Protein AF-0000000076651167 (afdb_homodimer)

Radius of gyration: 36.15 Å; Cα contacts (8 Å, |Δi|>4): 2272; chains: 2; bounding box: 79×115×86 Å

pLDDT: mean 90.82, std 10.43, range [35.09, 98.88]

Foldseek 3Di:
DWWAFLVVRATDDDDLVPAAEEEEQEDDDDWAAAQVCRVVVNRVVTPNSVVSNLRSVVCVVVVHGIYDYPRRRFDPVDLVRVQVCLLCVLVSQLSHPAYEYEQQPQDDPPDPVDDLCPCVLVGLLQQALLSVSNQQSHQWYWYAYNVGDTRDICLVCLVVNCVSQLDDSVSSNPVVCLQVFFPLQLLLSNQRHDYPAQLVLLSSCCSSLVFGDRDDRPPGLVSNLVSLQRSLVPFLQLCQQVFADDVVVQVVVVPCPPLQWWFSHDSGSNRSNQCSQKDAADDPDGGDDWHQDPLGIKDWFAWFADPVLWTWAFRRMWDADPVRDTWGWTFTWDQALSFITTGPRHDIDTDPDPCRRPDGIDITHTHHTADSVRSVLRLVQQQAKEAEAEAADPQKDWPDKDKPPPSQADPRRRIGRQSQDQQDKIKMWTWMDGPVGPDIWFIKIKIKGWHQDPVPRHIDMDIAIDGPVPCVVQVQLVVLVVVCVVVVRDSVSRSSNVCSQPVVDDDGHFWDWTDDPDNVKIKIKGWDDQDRDVSHYGYTYIYIDIGD/DWWQFLPVRATDDDDLVPAAEEEEQEDDDDWAAAQVCRVVVNRVVTPNSVVSNLRSVVCVVVVHGIYDYPRRRFDVVDLVRVQVCLLCVLVSQLSHPEYEYEQQPQDCPPDDVDDLCPCVLVGLLQQALLSLSNQQRHQWYWYAYNVGDTRDICLVCLPVNCVSQLDDSVSSNPVVCLQVDFPLQLLLSNQRHDDPAQLVLLSSCCSSLVFGDRDDGPPGLVSNLVSLQRSLVPFLQLCQQVFADDVVVQVVVPPCPPLQWWFSHDSGSNRSNQCSQKDAADDPDGGDRWHQDPLGIKDWFAWFADPVLWTWAFSRMWDADPVRDTWGWTFTWDQALSFITTGPRHDIDTDPDPCRRPDGIDITHTHHTADSVRSVLRLVQQQAKEAEAEAADPQKDWPDKDKPPPSQADPRRRIGRQSQDQLDKIKMWTWMDGPVGPDIWFIKIKIKGWHADPPPRHIDMDIAIDGPVPCVVQVQLVVLVVVCVVVVRDSVSRSSNVCSQPVVDDDGHFWDWTPDPDNVKIKIKGWDPQDRDVSHYGYTYIYIDIGD

Sequence (1096 aa):
MWLINTTTIALEDKNISSTPYAILSHTWGEDEVTFEDMMKGQEKGKKGYVKIIHTCRLAKERGITYAWVDTCCVDKRSSAELAEAINSMFNWYKLSEVCFAHLEDLDLHRGPQDDQLSGLSSCRWFTRGWTLQELIASRNLEFYDSAWNYRGTKADLQGKISGITGIDMAVLENNAILETIPVAKRMSWAANRETTRVEDLAYCLLGIFGVNMPMLYGEGTKAFGRLQEEIIKETTDLSIFAWKVSLYEGKYLGIFRPLGFRGILALAPSEFAHCRNLRRASTMRYGHEYSMTNKGLRLETFLGESKDKEYVLNLACMIPDDSGSASKIGVYLTKTADGFVRSRPYELFETQDSLLWAGPRHKIFIRKHVTSFGSTDLARRLDMNIASQFNICPGFKLASFAAKPADLWDTLRQEFVTDRSEKFTGFLNFQLTHTSKTFISPRIYVVFGLEADSSSGDLKPWMGIYSSTDKERYGNIMDCVDGYYSSYGEEYYLHQLRDCVLTSGNILPQKISLPSSDTAHRLRISLGALQRSPGNSHTITVNVSNMGMWLINTTTIALEDKNISSTPYAILSHTWGEDEVTFEDMMKGQEKGKKGYVKIIHTCRLAKERGITYAWVDTCCVDKRSSAELAEAINSMFNWYKLSEVCFAHLEDLDLHRGPQDDQLSGLSSCRWFTRGWTLQELIASRNLEFYDSAWNYRGTKADLQGKISGITGIDMAVLENNAILETIPVAKRMSWAANRETTRVEDLAYCLLGIFGVNMPMLYGEGTKAFGRLQEEIIKETTDLSIFAWKVSLYEGKYLGIFRPLGFRGILALAPSEFAHCRNLRRASTMRYGHEYSMTNKGLRLETFLGESKDKEYVLNLACMIPDDSGSASKIGVYLTKTADGFVRSRPYELFETQDSLLWAGPRHKIFIRKHVTSFGSTDLARRLDMNIASQFNICPGFKLASFAAKPADLWDTLRQEFVTDRSEKFTGFLNFQLTHTSKTFISPRIYVVFGLEADSSSGDLKPWMGIYSSTDKERYGNIMDCVDGYYSSYGEEYYLHQLRDCVLTSGNILPQKISLPSSDTAHRLRISLGALQRSPGNSHTITVNVSNMG

Nearest PDB structures (foldseek):
  2bo9-assembly1_D  TM=2.010E-01  e=1.920E-01  Homo sapiens
  8i6v-assembly1_D  TM=2.382E-01  e=7.828E-01  Saccharomyces cerevisiae S288C
  6p77-assembly2_B  TM=2.390E-01  e=6.613E-01  Catenulispora acidiphila DSM 44928
  3f7s-assembly1_A-2  TM=3.134E-01  e=2.549E+00  Pseudomonas putida KT2440
  6vw4-assembly2_B  TM=2.533E-01  e=1.453E+00  Catenulispora acidiphila DSM 44928

Structure (mmCIF, N/CA/C/O backbone):
data_AF-0000000076651167-model_v1
#
loop_
_entity.id
_entity.type
_entity.pdbx_description
1 polymer 'Related to beta transducin-like protein'
#
loop_
_atom_site.group_PDB
_atom_site.id
_atom_site.type_symbol
_atom_site.label_atom_id
_atom_site.label_alt_id
_atom_site.label_comp_id
_atom_site.label_asym_id
_atom_site.label_entity_id
_atom_site.label_seq_id
_atom_site.pdbx_PDB_ins_code
_atom_site.Cartn_x
_atom_site.Cartn_y
_atom_site.Cartn_z
_atom_site.occupancy
_atom_site.B_iso_or_equiv
_atom_site.auth_seq_id
_atom_site.auth_comp_id
_atom_site.auth_asym_id
_atom_site.auth_atom_id
_atom_site.pdbx_PDB_model_num
ATOM 1 N N . MET A 1 1 ? 7.496 17.609 31.375 1 89.69 1 MET A N 1
ATOM 2 C CA . MET A 1 1 ? 6.699 18.656 30.734 1 89.69 1 MET A CA 1
ATOM 3 C C . MET A 1 1 ? 7.059 20.031 31.297 1 89.69 1 MET A C 1
ATOM 5 O O . MET A 1 1 ? 7.148 20.203 32.531 1 89.69 1 MET A O 1
ATOM 9 N N . TRP A 1 2 ? 7.355 20.953 30.422 1 94.5 2 TRP A N 1
ATOM 10 C CA . TRP A 1 2 ? 7.68 22.312 30.859 1 94.5 2 TRP A CA 1
ATOM 11 C C . TRP A 1 2 ? 6.418 23.078 31.25 1 94.5 2 TRP A C 1
ATOM 13 O O . TRP A 1 2 ? 5.465 23.156 30.469 1 94.5 2 TRP A O 1
ATOM 23 N N . LEU A 1 3 ? 6.445 23.531 32.5 1 97.75 3 LEU A N 1
ATOM 24 C CA . LEU A 1 3 ? 5.352 24.359 32.969 1 97.75 3 LEU A CA 1
ATOM 25 C C . LEU A 1 3 ? 5.859 25.719 33.406 1 97.75 3 LEU A C 1
ATOM 27 O O . LEU A 1 3 ? 7.035 25.875 33.75 1 97.75 3 LEU A O 1
ATOM 31 N N . ILE A 1 4 ? 5.012 26.688 33.375 1 98.38 4 ILE A N 1
ATOM 32 C CA . ILE A 1 4 ? 5.324 28.031 33.844 1 98.38 4 ILE A CA 1
ATOM 33 C C . ILE A 1 4 ? 5.023 28.141 35.344 1 98.38 4 ILE A C 1
ATOM 35 O O . ILE A 1 4 ? 3.906 27.859 35.781 1 98.38 4 ILE A O 1
ATOM 39 N N . ASN A 1 5 ? 5.992 28.5 36.094 1 98 5 ASN A N 1
ATOM 40 C CA . ASN A 1 5 ? 5.715 28.891 37.469 1 98 5 ASN A CA 1
ATOM 41 C C . ASN A 1 5 ? 4.918 30.188 37.531 1 98 5 ASN A C 1
ATOM 43 O O . ASN A 1 5 ? 5.402 31.25 37.125 1 98 5 ASN A O 1
ATOM 47 N N . THR A 1 6 ? 3.789 30.203 38.094 1 98.06 6 THR A N 1
ATOM 48 C CA . THR A 1 6 ? 2.861 31.328 37.969 1 98.06 6 THR A CA 1
ATOM 49 C C . THR A 1 6 ? 3.35 32.531 38.781 1 98.06 6 THR A C 1
ATOM 51 O O . THR A 1 6 ? 2.859 33.656 38.625 1 98.06 6 THR A O 1
ATOM 54 N N . THR A 1 7 ? 4.281 32.375 39.625 1 96.81 7 THR A N 1
ATOM 55 C CA . THR A 1 7 ? 4.828 33.469 40.406 1 96.81 7 THR A CA 1
ATOM 56 C C . THR A 1 7 ? 6.078 34.031 39.75 1 96.81 7 THR A C 1
ATOM 58 O O . THR A 1 7 ? 6.18 35.25 39.562 1 96.81 7 THR A O 1
ATOM 61 N N . THR A 1 8 ? 6.965 33.188 39.375 1 96.31 8 THR A N 1
ATOM 62 C CA . THR A 1 8 ? 8.234 33.656 38.812 1 96.31 8 THR A CA 1
ATOM 63 C C . THR A 1 8 ? 8.148 33.812 37.312 1 96.31 8 THR A C 1
ATOM 65 O O . THR A 1 8 ? 9.008 34.469 36.688 1 96.31 8 THR A O 1
ATOM 68 N N . ILE A 1 9 ? 7.23 33.188 36.688 1 96.94 9 ILE A N 1
ATOM 69 C CA . ILE A 1 9 ? 7 33.156 35.25 1 96.94 9 ILE A CA 1
ATOM 70 C C . ILE A 1 9 ? 8.117 32.375 34.562 1 96.94 9 ILE A C 1
ATOM 72 O O . ILE A 1 9 ? 8.195 32.344 33.344 1 96.94 9 ILE A O 1
ATOM 76 N N . ALA A 1 10 ? 8.875 31.656 35.281 1 96.5 10 ALA A N 1
ATOM 77 C CA . ALA A 1 10 ? 9.961 30.844 34.75 1 96.5 10 ALA A CA 1
ATOM 78 C C . ALA A 1 10 ? 9.469 29.453 34.344 1 96.5 10 ALA A C 1
ATOM 80 O O . ALA A 1 10 ? 8.516 28.938 34.938 1 96.5 10 ALA A O 1
ATOM 81 N N . LEU A 1 11 ? 10.125 28.859 33.375 1 97.44 11 LEU A N 1
ATOM 82 C CA . LEU A 1 11 ? 9.82 27.484 32.969 1 97.44 11 LEU A CA 1
ATOM 83 C C . LEU A 1 11 ? 10.484 26.484 33.906 1 97.44 11 LEU A C 1
ATOM 85 O O . LEU A 1 11 ? 11.648 26.656 34.281 1 97.44 11 LEU A O 1
ATOM 89 N N . GLU A 1 12 ? 9.727 25.484 34.344 1 96 12 GLU A N 1
ATOM 90 C CA . GLU A 1 12 ? 10.219 24.391 35.188 1 96 12 GLU A CA 1
ATOM 91 C C . GLU A 1 12 ? 9.773 23.031 34.656 1 96 12 GLU A C 1
ATOM 93 O O . GLU A 1 12 ? 8.648 22.891 34.156 1 96 12 GLU A O 1
ATOM 98 N N . ASP A 1 13 ? 10.68 22.109 34.656 1 93.44 13 ASP A N 1
ATOM 99 C CA . ASP A 1 13 ? 10.336 20.75 34.25 1 93.44 13 ASP A CA 1
ATOM 100 C C . ASP A 1 13 ? 9.641 19.984 35.375 1 93.44 13 ASP A C 1
ATOM 102 O O . ASP A 1 13 ? 10.203 19.828 36.469 1 93.44 13 ASP A O 1
ATOM 106 N N . LYS A 1 14 ? 8.398 19.672 35.125 1 93.19 14 LYS A N 1
ATOM 107 C CA . LYS A 1 14 ? 7.59 19.016 36.156 1 93.19 14 LYS A CA 1
ATOM 108 C C . LYS A 1 14 ? 6.98 17.719 35.625 1 93.19 14 LYS A C 1
ATOM 110 O O . LYS A 1 14 ? 6.883 17.516 34.406 1 93.19 14 LYS A O 1
ATOM 115 N N . ASN A 1 15 ? 6.543 16.875 36.562 1 88.25 15 ASN A N 1
ATOM 116 C CA . ASN A 1 15 ? 5.766 15.68 36.25 1 88.25 15 ASN A CA 1
ATOM 117 C C . ASN A 1 15 ? 4.27 15.977 36.219 1 88.25 15 ASN A C 1
ATOM 119 O O . ASN A 1 15 ? 3.68 16.359 37.219 1 88.25 15 ASN A O 1
ATOM 123 N N . ILE A 1 16 ? 3.674 15.75 35.094 1 85.12 16 ILE A N 1
ATOM 124 C CA . ILE A 1 16 ? 2.297 16.156 34.844 1 85.12 16 ILE A CA 1
ATOM 125 C C . ILE A 1 16 ? 1.346 15.352 35.719 1 85.12 16 ILE A C 1
ATOM 127 O O . ILE A 1 16 ? 0.268 15.836 36.094 1 85.12 16 ILE A O 1
ATOM 131 N N . SER A 1 17 ? 1.73 14.18 36.125 1 84.38 17 SER A N 1
ATOM 132 C CA . SER A 1 17 ? 0.849 13.312 36.906 1 84.38 17 SER A CA 1
ATOM 133 C C . SER A 1 17 ? 0.719 13.797 38.344 1 84.38 17 SER A C 1
ATOM 135 O O . SER A 1 17 ? -0.289 13.539 39 1 84.38 17 SER A O 1
ATOM 137 N N . SER A 1 18 ? 1.644 14.625 38.812 1 89.75 18 SER A N 1
ATOM 138 C CA . SER A 1 18 ? 1.64 14.984 40.219 1 89.75 18 SER A CA 1
ATOM 139 C C . SER A 1 18 ? 1.582 16.5 40.406 1 89.75 18 SER A C 1
ATOM 141 O O . SER A 1 18 ? 1.629 16.984 41.531 1 89.75 18 SER A O 1
ATOM 143 N N . THR A 1 19 ? 1.516 17.219 39.312 1 94.62 19 THR A N 1
ATOM 144 C CA . THR A 1 19 ? 1.562 18.672 39.438 1 94.62 19 THR A CA 1
ATOM 145 C C . THR A 1 19 ? 0.302 19.297 38.844 1 94.62 19 THR A C 1
ATOM 147 O O . THR A 1 19 ? 0.122 19.312 37.625 1 94.62 19 THR A O 1
ATOM 150 N N . PRO A 1 20 ? -0.512 19.766 39.75 1 96.44 20 PRO A N 1
ATOM 151 C CA . PRO A 1 20 ? -1.666 20.5 39.219 1 96.44 20 PRO A CA 1
ATOM 152 C C . PRO A 1 20 ? -1.266 21.719 38.406 1 96.44 20 PRO A C 1
ATOM 154 O O . PRO A 1 20 ? -0.311 22.422 38.75 1 96.44 20 PRO A O 1
ATOM 157 N N . TYR A 1 21 ? -1.896 21.953 37.344 1 98.31 21 TYR A N 1
ATOM 158 C CA . TYR A 1 21 ? -1.575 23.094 36.5 1 98.31 21 TYR A CA 1
ATOM 159 C C . TYR A 1 21 ? -2.816 23.594 35.75 1 98.31 21 TYR A C 1
ATOM 161 O O . TYR A 1 21 ? -3.795 22.859 35.625 1 98.31 21 TYR A O 1
ATOM 169 N N . ALA A 1 22 ? -2.818 24.922 35.438 1 98.56 22 ALA A N 1
ATOM 170 C CA . ALA A 1 22 ? -3.781 25.516 34.5 1 98.56 22 ALA A CA 1
ATOM 171 C C . ALA A 1 22 ? -3.25 25.5 33.094 1 98.56 22 ALA A C 1
ATOM 173 O O . ALA A 1 22 ? -2.043 25.375 32.844 1 98.56 22 ALA A O 1
ATOM 174 N N . ILE A 1 23 ? -4.129 25.516 32.125 1 98.69 23 ILE A N 1
ATOM 175 C CA . ILE A 1 23 ? -3.689 25.438 30.75 1 98.69 23 ILE A CA 1
ATOM 176 C C . ILE A 1 23 ? -4.426 26.469 29.906 1 98.69 23 ILE A C 1
ATOM 178 O O . ILE A 1 23 ? -5.594 26.766 30.172 1 98.69 23 ILE A O 1
ATOM 182 N N . LEU A 1 24 ? -3.736 27.062 28.938 1 98.81 24 LEU A N 1
ATOM 183 C CA . LEU A 1 24 ? -4.316 28.094 28.078 1 98.81 24 LEU A CA 1
ATOM 184 C C . LEU A 1 24 ? -4.711 27.531 26.719 1 98.81 24 LEU A C 1
ATOM 186 O O . LEU A 1 24 ? -3.965 26.75 26.125 1 98.81 24 LEU A O 1
ATOM 190 N N . SER A 1 25 ? -5.879 27.812 26.281 1 98.75 25 SER A N 1
ATOM 191 C CA . SER A 1 25 ? -6.324 27.594 24.906 1 98.75 25 SER A CA 1
ATOM 192 C C . SER A 1 25 ? -6.574 28.922 24.203 1 98.75 25 SER A C 1
ATOM 194 O O . SER A 1 25 ? -7.277 29.797 24.719 1 98.75 25 SER A O 1
ATOM 196 N N . HIS A 1 26 ? -5.965 29.125 23.094 1 98.19 26 HIS A N 1
ATOM 197 C CA . HIS A 1 26 ? -6.012 30.438 22.438 1 98.19 26 HIS A CA 1
ATOM 198 C C . HIS A 1 26 ? -5.676 30.312 20.953 1 98.19 26 HIS A C 1
ATOM 200 O O . HIS A 1 26 ? -5.348 29.234 20.469 1 98.19 26 HIS A O 1
ATOM 206 N N . THR A 1 27 ? -5.887 31.328 20.203 1 97.19 27 THR A N 1
ATOM 207 C CA . THR A 1 27 ? -5.426 31.406 18.812 1 97.19 27 THR A CA 1
ATOM 208 C C . THR A 1 27 ? -4.102 32.156 18.734 1 97.19 27 THR A C 1
ATOM 210 O O . THR A 1 27 ? -3.885 33.125 19.469 1 97.19 27 THR A O 1
ATOM 213 N N . TRP A 1 28 ? -3.254 31.719 17.875 1 93.19 28 TRP A N 1
ATOM 214 C CA . TRP A 1 28 ? -1.931 32.312 17.766 1 93.19 28 TRP A CA 1
ATOM 215 C C . TRP A 1 28 ? -2.006 33.688 17.078 1 93.19 28 TRP A C 1
ATOM 217 O O . TRP A 1 28 ? -2.744 33.844 16.109 1 93.19 28 TRP A O 1
ATOM 227 N N . GLY A 1 29 ? -1.351 34.594 17.594 1 89.06 29 GLY A N 1
ATOM 228 C CA . GLY A 1 29 ? -1.167 35.875 16.969 1 89.06 29 GLY A CA 1
ATOM 229 C C . GLY A 1 29 ? 0.181 36.031 16.281 1 89.06 29 GLY A C 1
ATOM 230 O O . GLY A 1 29 ? 0.896 35.031 16.094 1 89.06 29 GLY A O 1
ATOM 231 N N . GLU A 1 30 ? 0.607 37.156 15.844 1 86.31 30 GLU A N 1
ATOM 232 C CA . GLU A 1 30 ? 1.803 37.438 15.047 1 86.31 30 GLU A CA 1
ATOM 233 C C . GLU A 1 30 ? 3.064 37.344 15.898 1 86.31 30 GLU A C 1
ATOM 235 O O . GLU A 1 30 ? 4.121 36.938 15.406 1 86.31 30 GLU A O 1
ATOM 240 N N . ASP A 1 31 ? 3.01 37.594 17.188 1 91.56 31 ASP A N 1
ATOM 241 C CA . ASP A 1 31 ? 4.203 37.688 18.016 1 91.56 31 ASP A CA 1
ATOM 242 C C . ASP A 1 31 ? 4.016 36.969 19.344 1 91.56 31 ASP A C 1
ATOM 244 O O . ASP A 1 31 ? 4.129 37.562 20.406 1 91.56 31 ASP A O 1
ATOM 248 N N . GLU A 1 32 ? 3.973 35.625 19.172 1 95.06 32 GLU A N 1
ATOM 249 C CA . GLU A 1 32 ? 3.791 34.781 20.359 1 95.06 32 GLU A CA 1
ATOM 250 C C . GLU A 1 32 ? 5.125 34.5 21.047 1 95.06 32 GLU A C 1
ATOM 252 O O . GLU A 1 32 ? 6.172 34.5 20.391 1 95.06 32 GLU A O 1
ATOM 257 N N . VAL A 1 33 ? 5.16 34.312 22.344 1 96.94 33 VAL A N 1
ATOM 258 C CA . VAL A 1 33 ? 6.348 33.938 23.109 1 96.94 33 VAL A CA 1
ATOM 259 C C . VAL A 1 33 ? 6.699 32.469 22.844 1 96.94 33 VAL A C 1
ATOM 261 O O . VAL A 1 33 ? 5.836 31.609 22.906 1 96.94 33 VAL A O 1
ATOM 264 N N . THR A 1 34 ? 7.941 32.219 22.484 1 95.38 34 THR A N 1
ATOM 265 C CA . THR A 1 34 ? 8.391 30.859 22.219 1 95.38 34 THR A CA 1
ATOM 266 C C . THR A 1 34 ? 9.156 30.312 23.422 1 95.38 34 THR A C 1
ATOM 268 O O . THR A 1 34 ? 9.453 31.047 24.359 1 95.38 34 THR A O 1
ATOM 271 N N . PHE A 1 35 ? 9.406 28.984 23.359 1 95.81 35 PHE A N 1
ATOM 272 C CA . PHE A 1 35 ? 10.227 28.328 24.375 1 95.81 35 PHE A CA 1
ATOM 273 C C . PHE A 1 35 ? 11.594 28.984 24.469 1 95.81 35 PHE A C 1
ATOM 275 O O . PHE A 1 35 ? 12.086 29.234 25.578 1 95.81 35 PHE A O 1
ATOM 282 N N . GLU A 1 36 ? 12.203 29.328 23.375 1 92.94 36 GLU A N 1
ATOM 283 C CA . GLU A 1 36 ? 13.516 29.969 23.328 1 92.94 36 GLU A CA 1
ATOM 284 C C . GLU A 1 36 ? 13.484 31.344 23.984 1 92.94 36 GLU A C 1
ATOM 286 O O . GLU A 1 36 ? 14.43 31.734 24.672 1 92.94 36 GLU A O 1
ATOM 291 N N . ASP A 1 37 ? 12.422 32.062 23.766 1 95.69 37 ASP A N 1
ATOM 292 C CA . ASP A 1 37 ? 12.266 33.375 24.391 1 95.69 37 ASP A CA 1
ATOM 293 C C . ASP A 1 37 ? 12.273 33.281 25.906 1 9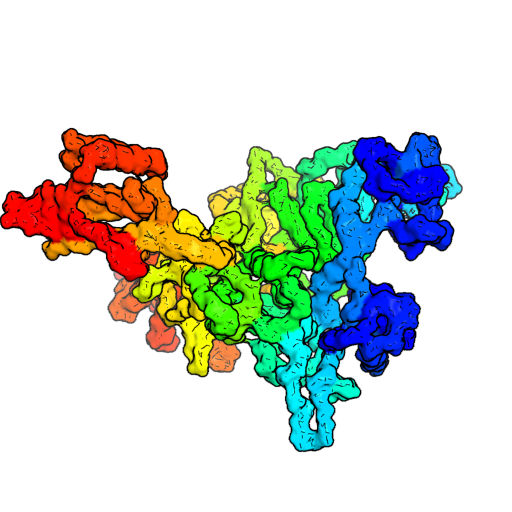5.69 37 ASP A C 1
ATOM 295 O O . ASP A 1 37 ? 12.891 34.094 26.594 1 95.69 37 ASP A O 1
ATOM 299 N N . MET A 1 38 ? 11.562 32.312 26.375 1 96.56 38 MET A N 1
ATOM 300 C CA . MET A 1 38 ? 11.484 32.094 27.812 1 96.56 38 MET A CA 1
ATOM 301 C C . MET A 1 38 ? 12.859 31.734 28.391 1 96.56 38 MET A C 1
ATOM 303 O O . MET A 1 38 ? 13.242 32.25 29.438 1 96.56 38 MET A O 1
ATOM 307 N N . MET A 1 39 ? 13.562 30.859 27.656 1 93.94 39 MET A N 1
ATOM 308 C CA . MET A 1 39 ? 14.859 30.391 28.125 1 93.94 39 MET A CA 1
ATOM 309 C C . MET A 1 39 ? 15.891 31.516 28.109 1 93.94 39 MET A C 1
ATOM 311 O O . MET A 1 39 ? 16.781 31.562 28.953 1 93.94 39 MET A O 1
ATOM 315 N N . LYS A 1 40 ? 15.703 32.438 27.172 1 93.88 40 LYS A N 1
ATOM 316 C CA . LYS A 1 40 ? 16.656 33.562 27.031 1 93.88 40 LYS A CA 1
ATOM 317 C C . LYS A 1 40 ? 16.219 34.781 27.828 1 93.88 40 LYS A C 1
ATOM 319 O O . LYS A 1 40 ? 16.922 35.781 27.875 1 93.88 40 LYS A O 1
ATOM 324 N N . GLY A 1 41 ? 15.102 34.719 28.391 1 93.56 41 GLY A N 1
ATOM 325 C CA . GLY A 1 41 ? 14.578 35.844 29.141 1 93.56 41 GLY A CA 1
ATOM 326 C C . GLY A 1 41 ? 14.102 37 28.281 1 93.56 41 GLY A C 1
ATOM 327 O O . GLY A 1 41 ? 14.266 38.156 28.625 1 93.56 41 GLY A O 1
ATOM 328 N N . GLN A 1 42 ? 13.625 36.719 27.156 1 94.88 42 GLN A N 1
ATOM 329 C CA . GLN A 1 42 ? 13.219 37.75 26.203 1 94.88 42 GLN A CA 1
ATOM 330 C C . GLN A 1 42 ? 11.703 37.75 26.016 1 94.88 42 GLN A C 1
ATOM 332 O O . GLN A 1 42 ? 11.188 38.406 25.094 1 94.88 42 GLN A O 1
ATOM 337 N N . GLU A 1 43 ? 11 37.094 26.844 1 95.31 43 GLU A N 1
ATOM 338 C CA . GLU A 1 43 ? 9.562 36.875 26.672 1 95.31 43 GLU A CA 1
ATOM 339 C C . GLU A 1 43 ? 8.789 38.188 26.859 1 95.31 43 GLU A C 1
ATOM 341 O O . GLU A 1 43 ? 7.762 38.406 26.219 1 95.31 43 GLU A O 1
ATOM 346 N N . LYS A 1 44 ? 9.258 39.156 27.594 1 94.81 44 LYS A N 1
ATOM 347 C CA . LYS A 1 44 ? 8.523 40.344 27.953 1 94.81 44 LYS A CA 1
ATOM 348 C C . LYS A 1 44 ? 8.383 41.281 26.75 1 94.81 44 LYS A C 1
ATOM 350 O O . LYS A 1 44 ? 7.477 42.125 26.719 1 94.81 44 LYS A O 1
ATOM 355 N N . GLY A 1 45 ? 9.211 41.125 25.844 1 93.69 45 GLY A N 1
ATOM 356 C CA . GLY A 1 45 ? 9.18 41.969 24.672 1 93.69 45 GLY A CA 1
ATOM 357 C C . GLY A 1 45 ? 8.227 41.5 23.594 1 93.69 45 GLY A C 1
ATOM 358 O O . GLY A 1 45 ? 8 42.188 22.609 1 93.69 45 GLY A O 1
ATOM 359 N N . LYS A 1 46 ? 7.621 40.406 23.812 1 95.38 46 LYS A N 1
ATOM 360 C CA . LYS A 1 46 ? 6.738 39.812 22.812 1 95.38 46 LYS A CA 1
ATOM 361 C C . LYS A 1 46 ? 5.281 40.188 23.078 1 95.38 46 LYS A C 1
ATOM 363 O O . LYS A 1 46 ? 4.859 40.219 24.25 1 95.38 46 LYS A O 1
ATOM 368 N N . LYS A 1 47 ? 4.473 40.375 22.062 1 93.88 47 LYS A N 1
ATOM 369 C CA . LYS A 1 47 ? 3.061 40.719 22.188 1 93.88 47 LYS A CA 1
ATOM 370 C C . LYS A 1 47 ? 2.289 39.625 22.906 1 93.88 47 LYS A C 1
ATOM 372 O O . LYS A 1 47 ? 1.383 39.875 23.688 1 93.88 47 LYS A O 1
ATOM 377 N N . GLY A 1 48 ? 2.67 38.406 22.672 1 96 48 GLY A N 1
ATOM 378 C CA . GLY A 1 48 ? 1.979 37.25 23.25 1 96 48 GLY A CA 1
ATOM 379 C C . GLY A 1 48 ? 2.229 37.094 24.734 1 96 48 GLY A C 1
ATOM 380 O O . GLY A 1 48 ? 1.565 36.312 25.406 1 96 48 GLY A O 1
ATOM 381 N N . TYR A 1 49 ? 3.131 37.906 25.266 1 97.25 49 TYR A N 1
ATOM 382 C CA . TYR A 1 49 ? 3.457 37.844 26.688 1 97.25 49 TYR A CA 1
ATOM 383 C C . TYR A 1 49 ? 2.234 38.125 27.547 1 97.25 49 TYR A C 1
ATOM 385 O O . TYR A 1 49 ? 2.072 37.562 28.625 1 97.25 49 TYR A O 1
ATOM 393 N N . VAL A 1 50 ? 1.381 38.969 27.094 1 96.69 50 VAL A N 1
ATOM 394 C CA . VAL A 1 50 ? 0.172 39.344 27.812 1 96.69 50 VAL A CA 1
ATOM 395 C C . VAL A 1 50 ? -0.675 38.125 28.109 1 96.69 50 VAL A C 1
ATOM 397 O O . VAL A 1 50 ? -1.264 38.031 29.188 1 96.69 50 VAL A O 1
ATOM 400 N N . LYS A 1 51 ? -0.79 37.188 27.234 1 97.81 51 LYS A N 1
ATOM 401 C CA . LYS A 1 51 ? -1.571 35.969 27.438 1 97.81 51 LYS A CA 1
ATOM 402 C C . LYS A 1 51 ? -0.991 35.125 28.562 1 97.81 51 LYS A C 1
ATOM 404 O O . LYS A 1 51 ? -1.735 34.531 29.344 1 97.81 51 LYS A O 1
ATOM 409 N N . ILE A 1 52 ? 0.319 35.094 28.625 1 98.12 52 ILE A N 1
ATOM 410 C CA . ILE A 1 52 ? 1.013 34.312 29.641 1 98.12 52 ILE A CA 1
ATOM 411 C C . ILE A 1 52 ? 0.746 34.906 31.016 1 98.12 52 ILE A C 1
ATOM 413 O O . ILE A 1 52 ? 0.403 34.219 31.969 1 98.12 52 ILE A O 1
ATOM 417 N N . ILE A 1 53 ? 0.833 36.219 31.094 1 98.06 53 ILE A N 1
ATOM 418 C CA . ILE A 1 53 ? 0.674 36.906 32.375 1 98.06 53 ILE A CA 1
ATOM 419 C C . ILE A 1 53 ? -0.755 36.75 32.875 1 98.06 53 ILE A C 1
ATOM 421 O O . ILE A 1 53 ? -0.971 36.469 34.062 1 98.06 53 ILE A O 1
ATOM 425 N N . HIS A 1 54 ? -1.657 36.906 32.031 1 98.31 54 HIS A N 1
ATOM 426 C CA . HIS A 1 54 ? -3.047 36.781 32.438 1 98.31 54 HIS A CA 1
ATOM 427 C C . HIS A 1 54 ? -3.352 35.312 32.812 1 98.31 54 HIS A C 1
ATOM 429 O O . HIS A 1 54 ? -4.105 35.062 33.75 1 98.31 54 HIS A O 1
ATOM 435 N N . THR A 1 55 ? -2.814 34.375 32.062 1 98.62 55 THR A N 1
ATOM 436 C CA . THR A 1 55 ? -2.994 32.969 32.406 1 98.62 55 THR A CA 1
ATOM 437 C C . THR A 1 55 ? -2.445 32.656 33.812 1 98.62 55 THR A C 1
ATOM 439 O O . THR A 1 55 ? -3.109 32 34.625 1 98.62 55 THR A O 1
ATOM 442 N N . CYS A 1 56 ? -1.268 33.156 34.062 1 98.56 56 CYS A N 1
ATOM 443 C CA . CYS A 1 56 ? -0.636 32.938 35.375 1 98.56 56 CYS A CA 1
ATOM 444 C C . CYS A 1 56 ? -1.425 33.625 36.469 1 98.56 56 CYS A C 1
ATOM 446 O O . CYS A 1 56 ? -1.6 33.062 37.562 1 98.56 56 CYS A O 1
ATOM 448 N N . ARG A 1 57 ? -1.849 34.844 36.219 1 98.31 57 ARG A N 1
ATOM 449 C CA . ARG A 1 57 ? -2.648 35.562 37.188 1 98.31 57 ARG A CA 1
ATOM 450 C C . ARG A 1 57 ? -3.908 34.781 37.562 1 98.31 57 ARG A C 1
ATOM 452 O O . ARG A 1 57 ? -4.207 34.594 38.75 1 98.31 57 ARG A O 1
ATOM 459 N N . LEU A 1 58 ? -4.629 34.344 36.594 1 98.5 58 LEU A N 1
ATOM 460 C CA . LEU A 1 58 ? -5.867 33.625 36.812 1 98.5 58 LEU A CA 1
ATOM 461 C C . LEU A 1 58 ? -5.594 32.312 37.562 1 98.5 58 LEU A C 1
ATOM 463 O O . LEU A 1 58 ? -6.371 31.938 38.438 1 98.5 58 LEU A O 1
ATOM 467 N N . ALA A 1 59 ? -4.559 31.609 37.188 1 98.56 59 ALA A N 1
ATOM 468 C CA . ALA A 1 59 ? -4.176 30.391 37.906 1 98.56 59 ALA A CA 1
ATOM 469 C C . ALA A 1 59 ? -3.854 30.656 39.375 1 98.56 59 ALA A C 1
ATOM 471 O O . ALA A 1 59 ? -4.348 29.969 40.25 1 98.56 59 ALA A O 1
ATOM 472 N N . LYS A 1 60 ? -3.074 31.688 39.562 1 97.75 60 LYS A N 1
ATOM 473 C CA . LYS A 1 60 ? -2.674 32.062 40.906 1 97.75 60 LYS A CA 1
ATOM 474 C C . LYS A 1 60 ? -3.889 32.406 41.781 1 97.75 60 LYS A C 1
ATOM 476 O O . LYS A 1 60 ? -3.939 32.031 42.969 1 97.75 60 LYS A O 1
ATOM 481 N N . GLU A 1 61 ? -4.738 33.062 41.219 1 97.62 61 GLU A N 1
ATOM 482 C CA . GLU A 1 61 ? -5.969 33.438 41.938 1 97.62 61 GLU A CA 1
ATOM 483 C C . GLU A 1 61 ? -6.719 32.188 42.406 1 97.62 61 GLU A C 1
ATOM 485 O O . GLU A 1 61 ? -7.488 32.25 43.375 1 97.62 61 GLU A O 1
ATOM 490 N N . ARG A 1 62 ? -6.469 31.109 41.812 1 96.38 62 ARG A N 1
ATOM 491 C CA . ARG A 1 62 ? -7.156 29.859 42.156 1 96.38 62 ARG A CA 1
ATOM 492 C C . ARG A 1 62 ? -6.246 28.922 42.938 1 96.38 62 ARG A C 1
ATOM 494 O O . ARG A 1 62 ? -6.586 27.766 43.156 1 96.38 62 ARG A O 1
ATOM 501 N N . GLY A 1 63 ? -5.102 29.375 43.219 1 97.12 63 GLY A N 1
ATOM 502 C CA . GLY A 1 63 ? -4.164 28.594 44.031 1 97.12 63 GLY A CA 1
ATOM 503 C C . GLY A 1 63 ? -3.393 27.578 43.219 1 97.12 63 GLY A C 1
ATOM 504 O O . GLY A 1 63 ? -2.865 26.609 43.781 1 97.12 63 GLY A O 1
ATOM 505 N N . ILE A 1 64 ? -3.338 27.703 41.938 1 98.12 64 ILE A N 1
ATOM 506 C CA . ILE A 1 64 ? -2.611 26.781 41.062 1 98.12 64 ILE A CA 1
ATOM 507 C C . ILE A 1 64 ? -1.221 27.344 40.75 1 98.12 64 ILE A C 1
ATOM 509 O O . ILE A 1 64 ? -1.089 28.422 40.156 1 98.12 64 ILE A O 1
ATOM 513 N N . THR A 1 65 ? -0.212 26.609 41.031 1 97.88 65 THR A N 1
ATOM 514 C CA . THR A 1 65 ? 1.161 27.109 41.031 1 97.88 65 THR A CA 1
ATOM 515 C C . THR A 1 65 ? 1.762 27.062 39.656 1 97.88 65 THR A C 1
ATOM 517 O O . THR A 1 65 ? 2.744 27.75 39.375 1 97.88 65 THR A O 1
ATOM 520 N N . TYR A 1 66 ? 1.176 26.234 38.781 1 98.44 66 TYR A N 1
ATOM 521 C CA . TYR A 1 66 ? 1.8 26.062 37.469 1 98.44 66 TYR A CA 1
ATOM 522 C C . TYR A 1 66 ? 0.787 26.266 36.344 1 98.44 66 TYR A C 1
ATOM 524 O O . TYR A 1 66 ? -0.417 26.094 36.531 1 98.44 66 TYR A O 1
ATOM 532 N N . ALA A 1 67 ? 1.285 26.688 35.188 1 98.56 67 ALA A N 1
ATOM 533 C CA . ALA A 1 67 ? 0.468 26.875 34 1 98.56 67 ALA A CA 1
ATOM 534 C C . ALA A 1 67 ? 1.179 26.359 32.75 1 98.56 67 ALA A C 1
ATOM 536 O O . ALA A 1 67 ? 2.4 26.188 32.75 1 98.56 67 ALA A O 1
ATOM 537 N N . TRP A 1 68 ? 0.427 25.984 31.781 1 98.31 68 TRP A N 1
ATOM 538 C CA . TRP A 1 68 ? 0.968 25.516 30.516 1 98.31 68 TRP A CA 1
ATOM 539 C C . TRP A 1 68 ? 0.418 26.312 29.344 1 98.31 68 TRP A C 1
ATOM 541 O O . TRP A 1 68 ? -0.784 26.578 29.281 1 98.31 68 TRP A O 1
ATOM 551 N N . VAL A 1 69 ? 1.266 26.766 28.531 1 98.12 69 VAL A N 1
ATOM 552 C CA . VAL A 1 69 ? 0.942 27.469 27.297 1 98.12 69 VAL A CA 1
ATOM 553 C C . VAL A 1 69 ? 1.696 26.828 26.125 1 98.12 69 VAL A C 1
ATOM 555 O O . VAL A 1 69 ? 2.918 26.656 26.188 1 98.12 69 VAL A O 1
ATOM 558 N N . ASP A 1 70 ? 1.021 26.484 25.047 1 96.12 70 ASP A N 1
ATOM 559 C CA . ASP A 1 70 ? 1.575 25.688 23.969 1 96.12 70 ASP A CA 1
ATOM 560 C C . ASP A 1 70 ? 2.736 26.406 23.281 1 96.12 70 ASP A C 1
ATOM 562 O O . ASP A 1 70 ? 3.684 25.781 22.812 1 96.12 70 ASP A O 1
ATOM 566 N N . THR A 1 71 ? 2.734 27.688 23.188 1 95.69 71 THR A N 1
ATOM 567 C CA . THR A 1 71 ? 3.703 28.453 22.422 1 95.69 71 THR A CA 1
ATOM 568 C C . THR A 1 71 ? 5.055 28.484 23.125 1 95.69 71 THR A C 1
ATOM 570 O O . THR A 1 71 ? 6.102 28.547 22.469 1 95.69 71 THR A O 1
ATOM 573 N N . CYS A 1 72 ? 5.062 28.453 24.406 1 96.81 72 CYS A N 1
ATOM 574 C CA . CYS A 1 72 ? 6.328 28.688 25.094 1 96.81 72 CYS A CA 1
ATOM 575 C C . CYS A 1 72 ? 6.715 27.5 25.969 1 96.81 72 CYS A C 1
ATOM 577 O O . CYS A 1 72 ? 7.832 27.438 26.469 1 96.81 72 CYS A O 1
ATOM 579 N N . CYS A 1 73 ? 5.82 26.5 26.125 1 97.12 73 CYS A N 1
ATOM 580 C CA . CYS A 1 73 ? 6.121 25.359 27 1 97.12 73 CYS A CA 1
ATOM 581 C C . CYS A 1 73 ? 6.566 24.156 26.203 1 97.12 73 CYS A C 1
ATOM 583 O O . CYS A 1 73 ? 6.75 23.062 26.75 1 97.12 73 CYS A O 1
ATOM 585 N N . VAL A 1 74 ? 6.645 24.266 24.953 1 94.19 74 VAL A N 1
ATOM 586 C CA . VAL A 1 74 ? 7.117 23.203 24.078 1 94.19 74 VAL A CA 1
ATOM 587 C C . VAL A 1 74 ? 8.32 23.688 23.281 1 94.19 74 VAL A C 1
ATOM 589 O O . VAL A 1 74 ? 8.25 24.734 22.609 1 94.19 74 VAL A O 1
ATOM 592 N N . ASP A 1 75 ? 9.391 22.984 23.328 1 92.31 75 ASP A N 1
ATOM 593 C CA . ASP A 1 75 ? 10.516 23.266 22.438 1 92.31 75 ASP A CA 1
ATOM 594 C C . ASP A 1 75 ? 10.266 22.703 21.047 1 92.31 75 ASP A C 1
ATOM 596 O O . ASP A 1 75 ? 10.625 21.562 20.734 1 92.31 75 ASP A O 1
ATOM 600 N N . LYS A 1 76 ? 9.758 23.531 20.219 1 87.06 76 LYS A N 1
ATOM 601 C CA . LYS A 1 76 ? 9.336 23.109 18.875 1 87.06 76 LYS A CA 1
ATOM 602 C C . LYS A 1 76 ? 10.539 22.828 17.984 1 87.06 76 LYS A C 1
ATOM 604 O O . LYS A 1 76 ? 10.391 22.281 16.891 1 87.06 76 LYS A O 1
ATOM 609 N N . ARG A 1 77 ? 11.828 23.125 18.344 1 82.88 77 ARG A N 1
ATOM 610 C CA . ARG A 1 77 ? 13.047 22.828 17.609 1 82.88 77 ARG A CA 1
ATOM 611 C C . ARG A 1 77 ? 13.461 21.375 17.781 1 82.88 77 ARG A C 1
ATOM 613 O O . ARG A 1 77 ? 14.273 20.844 17.016 1 82.88 77 ARG A O 1
ATOM 620 N N . SER A 1 78 ? 12.852 20.875 18.828 1 83.44 78 SER A N 1
ATOM 621 C CA . SER A 1 78 ? 13.078 19.453 19.094 1 83.44 78 SER A CA 1
ATOM 622 C C . SER A 1 78 ? 11.969 18.594 18.5 1 83.44 78 SER A C 1
ATOM 624 O O . SER A 1 78 ? 10.828 18.641 18.969 1 83.44 78 SER A O 1
ATOM 626 N N . SER A 1 79 ? 12.359 17.719 17.562 1 81.69 79 SER A N 1
ATOM 627 C CA . SER A 1 79 ? 11.352 16.859 16.953 1 81.69 79 SER A CA 1
ATOM 628 C C . SER A 1 79 ? 10.742 15.906 17.984 1 81.69 79 SER A C 1
ATOM 630 O O . SER A 1 79 ? 9.547 15.625 17.938 1 81.69 79 SER A O 1
ATOM 632 N N . ALA A 1 80 ? 11.578 15.453 18.844 1 81.5 80 ALA A N 1
ATOM 633 C CA . ALA A 1 80 ? 11.109 14.539 19.891 1 81.5 80 ALA A CA 1
ATOM 634 C C . ALA A 1 80 ? 10.094 15.227 20.797 1 81.5 80 ALA A C 1
ATOM 636 O O . ALA A 1 80 ? 9.047 14.656 21.109 1 81.5 80 ALA A O 1
ATOM 637 N N . GLU A 1 81 ? 10.391 16.453 21.234 1 85.88 81 GLU A N 1
ATOM 638 C CA . GLU A 1 81 ? 9.492 17.188 22.109 1 85.88 81 GLU A CA 1
ATOM 639 C C . GLU A 1 81 ? 8.195 17.562 21.406 1 85.88 81 GLU A C 1
ATOM 641 O O . GLU A 1 81 ? 7.113 17.5 22 1 85.88 81 GLU A O 1
ATOM 646 N N . LEU A 1 82 ? 8.375 17.953 20.219 1 88.69 82 LEU A N 1
ATOM 647 C CA . LEU A 1 82 ? 7.199 18.328 19.438 1 88.69 82 LEU A CA 1
ATOM 648 C C . LEU A 1 82 ? 6.277 17.125 19.25 1 88.69 82 LEU A C 1
ATOM 650 O O . LEU A 1 82 ? 5.062 17.234 19.422 1 88.69 82 LEU A O 1
ATOM 654 N N . ALA A 1 83 ? 6.848 16.016 18.891 1 88.25 83 ALA A N 1
ATOM 655 C CA . ALA A 1 83 ? 6.078 14.789 18.703 1 88.25 83 ALA A CA 1
ATOM 656 C C . ALA A 1 83 ? 5.371 14.383 20 1 88.25 83 ALA A C 1
ATOM 658 O O . ALA A 1 83 ? 4.199 14 19.984 1 88.25 83 ALA A O 1
ATOM 659 N N . GLU A 1 84 ? 6.059 14.445 21.047 1 88.5 84 GLU A N 1
ATOM 660 C CA . GLU A 1 84 ? 5.469 14.133 22.344 1 88.5 84 GLU A CA 1
ATOM 661 C C . GLU A 1 84 ? 4.305 15.062 22.656 1 88.5 84 GLU A C 1
ATOM 663 O O . GLU A 1 84 ? 3.254 14.617 23.125 1 88.5 84 GLU A O 1
ATOM 668 N N . ALA A 1 85 ? 4.551 16.312 22.469 1 91.12 85 ALA A N 1
ATOM 669 C CA . ALA A 1 85 ? 3.516 17.297 22.781 1 91.12 85 ALA A CA 1
ATOM 670 C C . ALA A 1 85 ? 2.254 17.031 21.953 1 91.12 85 ALA A C 1
ATOM 672 O O . ALA A 1 85 ? 1.147 17 22.5 1 91.12 85 ALA A O 1
ATOM 673 N N . ILE A 1 86 ? 2.412 16.797 20.719 1 92.25 86 ILE A N 1
ATOM 674 C CA . ILE A 1 86 ? 1.285 16.609 19.812 1 92.25 86 ILE A CA 1
ATOM 675 C C . ILE A 1 86 ? 0.532 15.328 20.188 1 92.25 86 ILE A C 1
ATOM 677 O O . ILE A 1 86 ? -0.699 15.328 20.266 1 92.25 86 ILE A O 1
ATOM 681 N N . ASN A 1 87 ? 1.254 14.297 20.453 1 92.19 87 ASN A N 1
ATOM 682 C CA . ASN A 1 87 ? 0.628 13.016 20.781 1 92.19 87 ASN A CA 1
ATOM 683 C C . ASN A 1 87 ? 0.008 13.031 22.172 1 92.19 87 ASN A C 1
ATOM 685 O O . ASN A 1 87 ? -0.823 12.18 22.5 1 92.19 87 ASN A O 1
ATOM 689 N N . SER A 1 88 ? 0.37 14.031 23.016 1 92.75 88 SER A N 1
ATOM 690 C CA . SER A 1 88 ? -0.101 14.07 24.391 1 92.75 88 SER A CA 1
ATOM 691 C C . SER A 1 88 ? -1.114 15.188 24.609 1 92.75 88 SER A C 1
ATOM 693 O O . SER A 1 88 ? -1.662 15.344 25.703 1 92.75 88 SER A O 1
ATOM 695 N N . MET A 1 89 ? -1.341 15.914 23.672 1 94.56 89 MET A N 1
ATOM 696 C CA . MET A 1 89 ? -2.08 17.156 23.797 1 94.56 89 MET A CA 1
ATOM 697 C C . MET A 1 89 ? -3.453 16.922 24.422 1 94.56 89 MET A C 1
ATOM 699 O O . MET A 1 89 ? -3.854 17.625 25.344 1 94.56 89 MET A O 1
ATOM 703 N N . PHE A 1 90 ? -4.195 15.945 23.938 1 95.31 90 PHE A N 1
ATOM 704 C CA . PHE A 1 90 ? -5.516 15.633 24.469 1 95.31 90 PHE A CA 1
ATOM 705 C C . PHE A 1 90 ? -5.449 15.344 25.969 1 95.31 90 PHE A C 1
ATOM 707 O O . PHE A 1 90 ? -6.234 15.891 26.75 1 95.31 90 PHE A O 1
ATOM 714 N N . ASN A 1 91 ? -4.508 14.578 26.359 1 94.25 91 ASN A N 1
ATOM 715 C CA . ASN A 1 91 ? -4.348 14.203 27.766 1 94.25 91 ASN A CA 1
ATOM 716 C C . ASN A 1 91 ? -3.938 15.398 28.609 1 94.25 91 ASN A C 1
ATOM 718 O O . ASN A 1 91 ? -4.348 15.516 29.766 1 94.25 91 ASN A O 1
ATOM 722 N N . TRP A 1 92 ? -3.119 16.234 28.094 1 96.12 92 TRP A N 1
ATOM 723 C CA . TRP A 1 92 ? -2.676 17.422 28.844 1 96.12 92 TRP A CA 1
ATOM 724 C C . TRP A 1 92 ? -3.85 18.344 29.156 1 96.12 92 TRP A C 1
ATOM 726 O O . TRP A 1 92 ? -3.961 18.859 30.266 1 96.12 92 TRP A O 1
ATOM 736 N N . TYR A 1 93 ? -4.703 18.484 28.234 1 97.56 93 TYR A N 1
ATOM 737 C CA . TYR A 1 93 ? -5.887 19.297 28.484 1 97.56 93 TYR A CA 1
ATOM 738 C C . TYR A 1 93 ? -6.859 18.578 29.406 1 97.56 93 TYR A C 1
ATOM 740 O O . TYR A 1 93 ? -7.469 19.203 30.281 1 97.56 93 TYR A O 1
ATOM 748 N N . LYS A 1 94 ? -6.965 17.312 29.234 1 95.81 94 LYS A N 1
ATOM 749 C CA . LYS A 1 94 ? -7.863 16.5 30.047 1 95.81 94 LYS A CA 1
ATOM 750 C C . LYS A 1 94 ? -7.445 16.531 31.516 1 95.81 94 LYS A C 1
ATOM 752 O O . LYS A 1 94 ? -8.297 16.578 32.406 1 95.81 94 LYS A O 1
ATOM 757 N N . LEU A 1 95 ? -6.195 16.562 31.797 1 95.12 95 LEU A N 1
ATOM 758 C CA . LEU A 1 95 ? -5.676 16.406 33.156 1 95.12 95 LEU A CA 1
ATOM 759 C C . LEU A 1 95 ? -5.488 17.766 33.812 1 95.12 95 LEU A C 1
ATOM 761 O O . LEU A 1 95 ? -5.242 17.844 35.031 1 95.12 95 LEU A O 1
ATOM 765 N N . SER A 1 96 ? -5.625 18.844 33.094 1 97.38 96 SER A N 1
ATOM 766 C CA . SER A 1 96 ? -5.461 20.172 33.688 1 97.38 96 SER A CA 1
ATOM 767 C C . SER A 1 96 ? -6.551 20.469 34.688 1 97.38 96 SER A C 1
ATOM 769 O O . SER A 1 96 ? -7.668 19.953 34.594 1 97.38 96 SER A O 1
ATOM 771 N N . GLU A 1 97 ? -6.191 21.328 35.656 1 97.56 97 GLU A N 1
ATOM 772 C CA . GLU A 1 97 ? -7.176 21.75 36.656 1 97.56 97 GLU A CA 1
ATOM 773 C C . GLU A 1 97 ? -8.242 22.641 36.031 1 97.56 97 GLU A C 1
ATOM 775 O O . GLU A 1 97 ? -9.422 22.562 36.406 1 97.56 97 GLU A O 1
ATOM 780 N N . VAL A 1 98 ? -7.785 23.5 35.219 1 98.31 98 VAL A N 1
ATOM 781 C CA . VAL A 1 98 ? -8.68 24.438 34.562 1 98.31 98 VAL A CA 1
ATOM 782 C C . VAL A 1 98 ? -8.047 24.891 33.25 1 98.31 98 VAL A C 1
ATOM 784 O O . VAL A 1 98 ? -6.832 25.094 33.156 1 98.31 98 VAL A O 1
ATOM 787 N N . CYS A 1 99 ? -8.852 24.984 32.188 1 98.81 99 CYS A N 1
ATOM 788 C CA . CYS A 1 99 ? -8.445 25.547 30.891 1 98.81 99 CYS A CA 1
ATOM 789 C C . CYS A 1 99 ? -9.031 26.938 30.688 1 98.81 99 CYS A C 1
ATOM 791 O O . CYS A 1 99 ? -10.242 27.125 30.828 1 98.81 99 CYS A O 1
ATOM 793 N N . PHE A 1 100 ? -8.203 27.891 30.469 1 98.88 100 PHE A N 1
ATOM 794 C CA . PHE A 1 100 ? -8.648 29.234 30.125 1 98.88 100 PHE A CA 1
ATOM 795 C C . PHE A 1 100 ? -8.648 29.422 28.609 1 98.88 100 PHE A C 1
ATOM 797 O O . PHE A 1 100 ? -7.594 29.469 27.969 1 98.88 100 PHE A O 1
ATOM 804 N N . ALA A 1 101 ? -9.82 29.531 28.031 1 98.69 101 ALA A N 1
ATOM 805 C CA . ALA A 1 101 ? -9.93 29.844 26.609 1 98.69 101 ALA A CA 1
ATOM 806 C C . ALA A 1 101 ? -10.016 31.344 26.391 1 98.69 101 ALA A C 1
ATOM 808 O O . ALA A 1 101 ? -10.977 32 26.812 1 98.69 101 ALA A O 1
ATOM 809 N N . HIS A 1 102 ? -9.039 31.859 25.75 1 98 102 HIS A N 1
ATOM 810 C CA . HIS A 1 102 ? -9.008 33.281 25.453 1 98 102 HIS A CA 1
ATOM 811 C C . HIS A 1 102 ? -9.516 33.562 24.047 1 98 102 HIS A C 1
ATOM 813 O O . HIS A 1 102 ? -8.891 33.156 23.062 1 98 102 HIS A O 1
ATOM 819 N N . LEU A 1 103 ? -10.594 34.281 23.938 1 97.12 103 LEU A N 1
ATOM 820 C CA . LEU A 1 103 ? -11.18 34.688 22.672 1 97.12 103 LEU A CA 1
ATOM 821 C C . LEU A 1 103 ? -10.758 36.094 22.312 1 97.12 103 LEU A C 1
ATOM 823 O O . LEU A 1 103 ? -11.492 37.062 22.562 1 97.12 103 LEU A O 1
ATOM 827 N N . GLU A 1 104 ? -9.688 36.156 21.609 1 94.12 104 GLU A N 1
ATOM 828 C CA . GLU A 1 104 ? -9.047 37.438 21.312 1 94.12 104 GLU A CA 1
ATOM 829 C C . GLU A 1 104 ? -9.953 38.344 20.484 1 94.12 104 GLU A C 1
ATOM 831 O O . GLU A 1 104 ? -9.836 39.562 20.547 1 94.12 104 GLU A O 1
ATOM 836 N N . ASP A 1 105 ? -10.906 37.844 19.766 1 94.44 105 ASP A N 1
ATOM 837 C CA . ASP A 1 105 ? -11.75 38.594 18.859 1 94.44 105 ASP A CA 1
ATOM 838 C C . ASP A 1 105 ? -13.188 38.656 19.359 1 94.44 105 ASP A C 1
ATOM 840 O O . ASP A 1 105 ? -14.109 38.938 18.594 1 94.44 105 ASP A O 1
ATOM 844 N N . LEU A 1 106 ? -13.383 38.312 20.578 1 92.75 106 LEU A N 1
ATOM 845 C CA . LEU A 1 106 ? -14.695 38.5 21.172 1 92.75 106 LEU A CA 1
ATOM 846 C C . LEU A 1 106 ? -14.797 39.875 21.828 1 92.75 106 LEU A C 1
ATOM 848 O O . LEU A 1 106 ? -14.055 40.188 22.766 1 92.75 106 LEU A O 1
ATOM 852 N N . ASP A 1 107 ? -15.711 40.75 21.281 1 82.62 107 ASP A N 1
ATOM 853 C CA . ASP A 1 107 ? -15.828 42.125 21.703 1 82.62 107 ASP A CA 1
ATOM 854 C C . ASP A 1 107 ? -16.344 42.25 23.141 1 82.62 107 ASP A C 1
ATOM 856 O O . ASP A 1 107 ? -16.984 41.312 23.641 1 82.62 107 ASP A O 1
ATOM 860 N N . LEU A 1 108 ? -16.062 43.438 23.656 1 78.44 108 LEU A N 1
ATOM 861 C CA . LEU A 1 108 ? -16.406 43.719 25.031 1 78.44 108 LEU A CA 1
ATOM 862 C C . LEU A 1 108 ? -17.906 43.906 25.203 1 78.44 108 LEU A C 1
ATOM 864 O O . LEU A 1 108 ? -18.594 44.312 24.266 1 78.44 108 LEU A O 1
ATOM 868 N N . HIS A 1 109 ? -18.422 43.188 26.25 1 67.12 109 HIS A N 1
ATOM 869 C CA . HIS A 1 109 ? -19.828 43.375 26.625 1 67.12 109 HIS A CA 1
ATOM 870 C C . HIS A 1 109 ? -20.078 44.812 27.062 1 67.12 109 HIS A C 1
ATOM 872 O O . HIS A 1 109 ? -19.469 45.281 28.031 1 67.12 109 HIS A O 1
ATOM 878 N N . ARG A 1 110 ? -20.609 45.906 26.172 1 61.09 110 ARG A N 1
ATOM 879 C CA . ARG A 1 110 ? -20.688 47.344 26.406 1 61.09 110 ARG A CA 1
ATOM 880 C C . ARG A 1 110 ? -21.906 47.719 27.25 1 61.09 110 ARG A C 1
ATOM 882 O O . ARG A 1 110 ? -22.062 48.844 27.672 1 61.09 110 ARG A O 1
ATOM 889 N N . GLY A 1 111 ? -22.828 46.656 27.547 1 56.47 111 GLY A N 1
ATOM 890 C CA . GLY A 1 111 ? -23.969 47.125 28.328 1 56.47 111 GLY A CA 1
ATOM 891 C C . GLY A 1 111 ? -25 46.031 28.594 1 56.47 111 GLY A C 1
ATOM 892 O O . GLY A 1 111 ? -24.844 44.906 28.125 1 56.47 111 GLY A O 1
ATOM 893 N N . PRO A 1 112 ? -25.969 46.281 29.594 1 55.72 112 PRO A N 1
ATOM 894 C CA . PRO A 1 112 ? -26.984 45.344 30.047 1 55.72 112 PRO A CA 1
ATOM 895 C C . PRO A 1 112 ? -27.75 44.688 28.906 1 55.72 112 PRO A C 1
ATOM 897 O O . PRO A 1 112 ? -28.281 43.594 29.078 1 55.72 112 PRO A O 1
ATOM 900 N N . GLN A 1 113 ? -28 45.406 27.844 1 51.62 113 GLN A N 1
ATOM 901 C CA . GLN A 1 113 ? -28.828 44.906 26.75 1 51.62 113 GLN A CA 1
ATOM 902 C C . GLN A 1 113 ? -28.031 44 25.797 1 51.62 113 GLN A C 1
ATOM 904 O O . GLN A 1 113 ? -28.594 43.312 24.969 1 51.62 113 GLN A O 1
ATOM 909 N N . ASP A 1 114 ? -26.797 44.031 25.859 1 52.66 114 ASP A N 1
ATOM 910 C CA . ASP A 1 114 ? -25.953 43.312 24.922 1 52.66 114 ASP A CA 1
ATOM 911 C C . ASP A 1 114 ? -25.828 41.844 25.297 1 52.66 114 ASP A C 1
ATOM 913 O O . ASP A 1 114 ? -25.688 41.5 26.469 1 52.66 114 ASP A O 1
ATOM 917 N N . ASP A 1 115 ? -26.344 41.094 24.453 1 59.59 115 ASP A N 1
ATOM 918 C CA . ASP A 1 115 ? -26.141 39.656 24.641 1 59.59 115 ASP A CA 1
ATOM 919 C C . ASP A 1 115 ? -24.688 39.375 24.969 1 59.59 115 ASP A C 1
ATOM 921 O O . ASP A 1 115 ? -23.781 39.75 24.219 1 59.59 115 ASP A O 1
ATOM 925 N N . GLN A 1 116 ? -24.453 39.031 26.203 1 65.31 116 GLN A N 1
ATOM 926 C CA . GLN A 1 116 ? -23.156 38.781 26.828 1 65.31 116 GLN A CA 1
ATOM 927 C C . GLN A 1 116 ? -22.25 37.969 25.906 1 65.31 116 GLN A C 1
ATOM 929 O O . GLN A 1 116 ? -21.031 38.062 25.969 1 65.31 116 GLN A O 1
ATOM 934 N N . LEU A 1 117 ? -22.875 37.344 24.922 1 82.44 117 LEU A N 1
ATOM 935 C CA . LEU A 1 117 ? -22.062 36.438 24.141 1 82.44 117 LEU A CA 1
ATOM 936 C C . LEU A 1 117 ? -22.219 36.719 22.641 1 82.44 117 LEU A C 1
ATOM 938 O O . LEU A 1 117 ? -22 35.812 21.812 1 82.44 117 LEU A O 1
ATOM 942 N N . SER A 1 118 ? -22.672 37.938 22.375 1 82.19 118 SER A N 1
ATOM 943 C CA . SER A 1 118 ? -22.797 38.312 20.969 1 82.19 118 SER A CA 1
ATOM 944 C C . SER A 1 118 ? -21.469 38.188 20.234 1 82.19 118 SER A C 1
ATOM 946 O O . SER A 1 118 ? -20.438 38.625 20.734 1 82.19 118 SER A O 1
ATOM 948 N N . GLY A 1 119 ? -21.438 37.469 19.125 1 88.25 119 GLY A N 1
ATOM 949 C CA . GLY A 1 119 ? -20.25 37.312 18.297 1 88.25 119 GLY A CA 1
ATOM 950 C C . GLY A 1 119 ? -19.453 36.062 18.641 1 88.25 119 GLY A C 1
ATOM 951 O O . GLY A 1 119 ? -18.453 35.781 17.984 1 88.25 119 GLY A O 1
ATOM 952 N N . LEU A 1 120 ? -19.906 35.375 19.609 1 91.5 120 LEU A N 1
ATOM 953 C CA . LEU A 1 120 ? -19.188 34.188 20.078 1 91.5 120 LEU A CA 1
ATOM 954 C C . LEU A 1 120 ? -18.969 33.219 18.922 1 91.5 120 LEU A C 1
ATOM 956 O O . LEU A 1 120 ? -17.859 32.719 18.75 1 91.5 120 LEU A O 1
ATOM 960 N N . SER A 1 121 ? -19.922 33.031 18.062 1 92.5 121 SER A N 1
ATOM 961 C CA . SER A 1 121 ? -19.875 32.062 17 1 92.5 121 SER A CA 1
ATOM 962 C C . SER A 1 121 ? -18.875 32.469 15.922 1 92.5 121 SER A C 1
ATOM 964 O O . SER A 1 121 ? -18.406 31.609 15.148 1 92.5 121 SER A O 1
ATOM 966 N N . SER A 1 122 ? -18.484 33.688 15.867 1 93.44 122 SER A N 1
ATOM 967 C CA . SER A 1 122 ? -17.609 34.188 14.812 1 93.44 122 SER A CA 1
ATOM 968 C C . SER A 1 122 ? -16.156 34.219 15.273 1 93.44 122 SER A C 1
ATOM 970 O O . SER A 1 122 ? -15.258 34.594 14.508 1 93.44 122 SER A O 1
ATOM 972 N N . CYS A 1 123 ? -15.945 33.844 16.516 1 95.94 123 CYS A N 1
ATOM 973 C CA . CYS A 1 123 ? -14.586 33.844 17.031 1 95.94 123 CYS A CA 1
ATOM 974 C C . CYS A 1 123 ? -13.711 32.844 16.297 1 95.94 123 CYS A C 1
ATOM 976 O O . CYS A 1 123 ? -14.133 31.719 16.047 1 95.94 123 CYS A O 1
ATOM 978 N N . ARG A 1 124 ? -12.508 33.25 15.984 1 96.81 124 ARG A N 1
ATOM 979 C CA . ARG A 1 124 ? -11.539 32.406 15.281 1 96.81 124 ARG A CA 1
ATOM 980 C C . ARG A 1 124 ? -11.258 31.125 16.047 1 96.81 124 ARG A C 1
ATOM 982 O O . ARG A 1 124 ? -10.945 30.094 15.461 1 96.81 124 ARG A O 1
ATOM 989 N N . TRP A 1 125 ? -11.391 31.203 17.359 1 97.62 125 TRP A N 1
ATOM 990 C CA . TRP A 1 125 ? -11.141 30.078 18.234 1 97.62 125 TRP A CA 1
ATOM 991 C C . TRP A 1 125 ? -11.992 28.875 17.828 1 97.62 125 TRP A C 1
ATOM 993 O O . TRP A 1 125 ? -11.523 27.734 17.875 1 97.62 125 TRP A O 1
ATOM 1003 N N . PHE A 1 126 ? -13.156 29.109 17.297 1 97.62 126 PHE A N 1
ATOM 1004 C CA . PHE A 1 126 ? -14.086 28.031 16.969 1 97.62 126 PHE A CA 1
ATOM 1005 C C . PHE A 1 126 ? -13.758 27.438 15.602 1 97.62 126 PHE A C 1
ATOM 1007 O O . PHE A 1 126 ? -14.32 26.406 15.219 1 97.62 126 PHE A O 1
ATOM 1014 N N . THR A 1 127 ? -12.766 27.969 14.875 1 96.75 127 THR A N 1
ATOM 1015 C CA . THR A 1 127 ? -12.422 27.453 13.555 1 96.75 127 THR A CA 1
ATOM 1016 C C . THR A 1 127 ? -10.953 27.016 13.508 1 96.75 127 THR A C 1
ATOM 1018 O O . THR A 1 127 ? -10.461 26.609 12.461 1 96.75 127 THR A O 1
ATOM 1021 N N . ARG A 1 128 ? -10.266 27.156 14.625 1 97.62 128 ARG A N 1
ATOM 1022 C CA . ARG A 1 128 ? -8.906 26.641 14.719 1 97.62 128 ARG A CA 1
ATOM 1023 C C . ARG A 1 128 ? -8.922 25.125 14.977 1 97.62 128 ARG A C 1
ATOM 1025 O O . ARG A 1 128 ? -9.609 24.656 15.875 1 97.62 128 ARG A O 1
ATOM 1032 N N . GLY A 1 129 ? -8.188 24.406 14.195 1 97.88 129 GLY A N 1
ATOM 1033 C CA . GLY A 1 129 ? -8.18 22.953 14.281 1 97.88 129 GLY A CA 1
ATOM 1034 C C . GLY A 1 129 ? -7.82 22.438 15.664 1 97.88 129 GLY A C 1
ATOM 1035 O O . GLY A 1 129 ? -8.508 21.562 16.203 1 97.88 129 GLY A O 1
ATOM 1036 N N . TRP A 1 130 ? -6.852 23 16.328 1 97.69 130 TRP A N 1
ATOM 1037 C CA . TRP A 1 130 ? -6.309 22.516 17.594 1 97.69 130 TRP A CA 1
ATOM 1038 C C . TRP A 1 130 ? -7.305 22.719 18.734 1 97.69 130 TRP A C 1
ATOM 1040 O O . TRP A 1 130 ? -7.344 21.938 19.688 1 97.69 130 TRP A O 1
ATOM 1050 N N . THR A 1 131 ? -8.117 23.703 18.641 1 98.38 131 THR A N 1
ATOM 1051 C CA . THR A 1 131 ? -8.992 24.047 19.75 1 98.38 131 THR A CA 1
ATOM 1052 C C . THR A 1 131 ? -10.125 23.016 19.875 1 98.38 131 THR A C 1
ATOM 1054 O O . THR A 1 131 ? -10.805 22.969 20.906 1 98.38 131 THR A O 1
ATOM 1057 N N . LEU A 1 132 ? -10.305 22.188 18.828 1 98.31 132 LEU A N 1
ATOM 1058 C CA . LEU A 1 132 ? -11.336 21.172 18.922 1 98.31 132 LEU A CA 1
ATOM 1059 C C . LEU A 1 132 ? -11.031 20.172 20.031 1 98.31 132 LEU A C 1
ATOM 1061 O O . LEU A 1 132 ? -11.867 19.953 20.922 1 98.31 132 LEU A O 1
ATOM 1065 N N . GLN A 1 133 ? -9.844 19.609 19.984 1 98 133 GLN A N 1
ATOM 1066 C CA . GLN A 1 133 ? -9.508 18.641 21.031 1 98 133 GLN A CA 1
ATOM 1067 C C . GLN A 1 133 ? -9.344 19.328 22.375 1 98 133 GLN A C 1
ATOM 1069 O O . GLN A 1 133 ? -9.633 18.75 23.422 1 98 133 GLN A O 1
ATOM 1074 N N . GLU A 1 134 ? -8.945 20.609 22.391 1 98.31 134 GLU A N 1
ATOM 1075 C CA . GLU A 1 134 ? -8.82 21.375 23.641 1 98.31 134 GLU A CA 1
ATOM 1076 C C . GLU A 1 134 ? -10.172 21.562 24.312 1 98.31 134 GLU A C 1
ATOM 1078 O O . GLU A 1 134 ? -10.297 21.438 25.531 1 98.31 134 GLU A O 1
ATOM 1083 N N . LEU A 1 135 ? -11.109 21.828 23.5 1 98.38 135 LEU A N 1
ATOM 1084 C CA . LEU A 1 135 ? -12.477 22 23.984 1 98.38 135 LEU A CA 1
ATOM 1085 C C . LEU A 1 135 ? -13.023 20.688 24.547 1 98.38 135 LEU A C 1
ATOM 1087 O O . LEU A 1 135 ? -13.531 20.656 25.672 1 98.38 135 LEU A O 1
ATOM 1091 N N . ILE A 1 136 ? -12.859 19.641 23.812 1 98.06 136 ILE A N 1
ATOM 1092 C CA . ILE A 1 136 ? -13.469 18.359 24.156 1 98.06 136 ILE A CA 1
ATOM 1093 C C . ILE A 1 136 ? -12.719 17.734 25.344 1 98.06 136 ILE A C 1
ATOM 1095 O O . ILE A 1 136 ? -13.328 17.172 26.25 1 98.06 136 ILE A O 1
ATOM 1099 N N . ALA A 1 137 ? -11.445 17.844 25.406 1 97.75 137 ALA A N 1
ATOM 1100 C CA . ALA A 1 137 ? -10.602 17.172 26.406 1 97.75 137 ALA A CA 1
ATOM 1101 C C . ALA A 1 137 ? -10.742 17.828 27.766 1 97.75 137 ALA A C 1
ATOM 1103 O O . ALA A 1 137 ? -10.766 17.156 28.797 1 97.75 137 ALA A O 1
ATOM 1104 N N . SER A 1 138 ? -10.891 19.172 27.797 1 97.88 138 SER A N 1
ATOM 1105 C CA . SER A 1 138 ? -10.891 19.906 29.062 1 97.88 138 SER A CA 1
ATOM 1106 C C . SER A 1 138 ? -12.164 19.641 29.859 1 97.88 138 SER A C 1
ATOM 1108 O O . SER A 1 138 ? -13.273 19.766 29.344 1 97.88 138 SER A O 1
ATOM 1110 N N . ARG A 1 139 ? -11.977 19.312 31.062 1 95.38 139 ARG A N 1
ATOM 1111 C CA . ARG A 1 139 ? -13.125 19.094 31.922 1 95.38 139 ARG A CA 1
ATOM 1112 C C . ARG A 1 139 ? -13.719 20.422 32.406 1 95.38 139 ARG A C 1
ATOM 1114 O O . ARG A 1 139 ? -14.938 20.609 32.344 1 95.38 139 ARG A O 1
ATOM 1121 N N . ASN A 1 140 ? -12.812 21.25 32.844 1 96.81 140 ASN A N 1
ATOM 1122 C CA . ASN A 1 140 ? -13.164 22.594 33.281 1 96.81 140 ASN A CA 1
ATOM 1123 C C . ASN A 1 140 ? -12.586 23.656 32.344 1 96.81 140 ASN A C 1
ATOM 1125 O O . ASN A 1 140 ? -11.375 23.859 32.312 1 96.81 140 ASN A O 1
ATOM 1129 N N . LEU A 1 141 ? -13.508 24.297 31.578 1 98.56 141 LEU A N 1
ATOM 1130 C CA . LEU A 1 141 ? -13.07 25.297 30.609 1 98.56 141 LEU A CA 1
ATOM 1131 C C . LEU A 1 141 ? -13.836 26.609 30.797 1 98.56 141 LEU A C 1
ATOM 1133 O O . LEU A 1 141 ? -15.062 26.609 30.891 1 98.56 141 LEU A O 1
ATOM 1137 N N . GLU A 1 142 ? -13.078 27.672 30.969 1 98.19 142 GLU A N 1
ATOM 1138 C CA . GLU A 1 142 ? -13.617 29.016 31.109 1 98.19 142 GLU A CA 1
ATOM 1139 C C . GLU A 1 142 ? -13.297 29.891 29.891 1 98.19 142 GLU A C 1
ATOM 1141 O O . GLU A 1 142 ? -12.172 29.844 29.375 1 98.19 142 GLU A O 1
ATOM 1146 N N . PHE A 1 143 ? -14.281 30.719 29.5 1 97.5 143 PHE A N 1
ATOM 1147 C CA . PHE A 1 143 ? -14.07 31.594 28.359 1 97.5 143 PHE A CA 1
ATOM 1148 C C . PHE A 1 143 ? -13.797 33.031 28.812 1 97.5 143 PHE A C 1
ATOM 1150 O O . PHE A 1 143 ? -14.453 33.531 29.734 1 97.5 143 PHE A O 1
ATOM 1157 N N . TYR A 1 144 ? -12.805 33.594 28.188 1 96.5 144 TYR A N 1
ATOM 1158 C CA . TYR A 1 144 ? -12.438 35 28.453 1 96.5 144 TYR A CA 1
ATOM 1159 C C . TYR A 1 144 ? -12.398 35.812 27.156 1 96.5 144 TYR A C 1
ATOM 1161 O O . TYR A 1 144 ? -11.945 35.312 26.125 1 96.5 144 TYR A O 1
ATOM 1169 N N . ASP A 1 145 ? -12.844 37.031 27.188 1 95.19 145 ASP A N 1
ATOM 1170 C CA . ASP A 1 145 ? -12.906 37.875 25.984 1 95.19 145 ASP A CA 1
ATOM 1171 C C . ASP A 1 145 ? -11.578 38.562 25.734 1 95.19 145 ASP A C 1
ATOM 1173 O O . ASP A 1 145 ? -10.562 38.25 26.344 1 95.19 145 ASP A O 1
ATOM 1177 N N . SER A 1 146 ? -11.547 39.531 24.812 1 93.5 146 SER A N 1
ATOM 1178 C CA . SER A 1 146 ? -10.336 40.188 24.359 1 93.5 146 SER A CA 1
ATOM 1179 C C . SER A 1 146 ? -9.672 40.969 25.516 1 93.5 146 SER A C 1
ATOM 1181 O O . SER A 1 146 ? -8.453 41.125 25.531 1 93.5 146 SER A O 1
ATOM 1183 N N . ALA A 1 147 ? -10.492 41.375 26.484 1 93.69 147 ALA A N 1
ATOM 1184 C CA . ALA A 1 147 ? -9.977 42.094 27.641 1 93.69 147 ALA A CA 1
ATOM 1185 C C . ALA A 1 147 ? -9.812 41.188 28.844 1 93.69 147 ALA A C 1
ATOM 1187 O O . ALA A 1 147 ? -9.609 41.688 29.969 1 93.69 147 ALA A O 1
ATOM 1188 N N . TRP A 1 148 ? -9.992 39.875 28.641 1 95.56 148 TRP A N 1
ATOM 1189 C CA . TRP A 1 148 ? -9.797 38.844 29.672 1 95.56 148 TRP A CA 1
ATOM 1190 C C . TRP A 1 148 ? -10.891 38.938 30.734 1 95.56 148 TRP A C 1
ATOM 1192 O O . TRP A 1 148 ? -10.633 38.688 31.922 1 95.56 148 TRP A O 1
ATOM 1202 N N . ASN A 1 149 ? -12.047 39.406 30.312 1 94.06 149 ASN A N 1
ATOM 1203 C CA . ASN A 1 149 ? -13.227 39.312 31.172 1 94.06 149 ASN A CA 1
ATOM 1204 C C . ASN A 1 149 ? -13.883 37.938 31.062 1 94.06 149 ASN A C 1
ATOM 1206 O O . ASN A 1 149 ? -13.984 37.375 29.969 1 94.06 149 ASN A O 1
ATOM 1210 N N . TYR A 1 150 ? -14.297 37.469 32.219 1 95 150 TYR A N 1
ATOM 1211 C CA . TYR A 1 150 ? -14.969 36.156 32.312 1 95 150 TYR A CA 1
ATOM 1212 C C . TYR A 1 150 ? -16.297 36.188 31.562 1 95 150 TYR A C 1
ATOM 1214 O O . TYR A 1 150 ? -17.109 37.094 31.75 1 95 150 TYR A O 1
ATOM 1222 N N . ARG A 1 151 ? -16.531 35.094 30.75 1 94.19 151 ARG A N 1
ATOM 1223 C CA . ARG A 1 151 ? -17.734 35.125 29.922 1 94.19 151 ARG A CA 1
ATOM 1224 C C . ARG A 1 151 ? -18.547 33.844 30.125 1 94.19 151 ARG A C 1
ATOM 1226 O O . ARG A 1 151 ? -19.625 33.688 29.578 1 94.19 151 ARG A O 1
ATOM 1233 N N . GLY A 1 152 ? -18.078 32.906 30.906 1 94.81 152 GLY A N 1
ATOM 1234 C CA . GLY A 1 152 ? -18.812 31.688 31.188 1 94.81 152 GLY A CA 1
ATOM 1235 C C . GLY A 1 152 ? -17.953 30.438 31.062 1 94.81 152 GLY A C 1
ATOM 1236 O O . GLY A 1 152 ? -16.797 30.5 30.672 1 94.81 152 GLY A O 1
ATOM 1237 N N . THR A 1 153 ? -18.562 29.312 31.484 1 97.12 153 THR A N 1
ATOM 1238 C CA . THR A 1 153 ? -17.859 28.031 31.438 1 97.12 153 THR A CA 1
ATOM 1239 C C . THR A 1 153 ? -18.438 27.156 30.328 1 97.12 153 THR A C 1
ATOM 1241 O O . THR A 1 153 ? -19.547 27.406 29.844 1 97.12 153 THR A O 1
ATOM 1244 N N . LYS A 1 154 ? -17.625 26.172 29.938 1 97.38 154 LYS A N 1
ATOM 1245 C CA . LYS A 1 154 ? -18.094 25.141 29.016 1 97.38 154 LYS A CA 1
ATOM 1246 C C . LYS A 1 154 ? -19.391 24.5 29.516 1 97.38 154 LYS A C 1
ATOM 1248 O O . LYS A 1 154 ? -20.312 24.281 28.734 1 97.38 154 LYS A O 1
ATOM 1253 N N . ALA A 1 155 ? -19.531 24.234 30.812 1 95.81 155 ALA A N 1
ATOM 1254 C CA . ALA A 1 155 ? -20.719 23.609 31.406 1 95.81 155 ALA A CA 1
ATOM 1255 C C . ALA A 1 155 ? -21.938 24.531 31.281 1 95.81 155 ALA A C 1
ATOM 1257 O O . ALA A 1 155 ? -23.031 24.062 30.969 1 95.81 155 ALA A O 1
ATOM 1258 N N . ASP A 1 156 ? -21.719 25.828 31.422 1 94.62 156 ASP A N 1
ATOM 1259 C CA . ASP A 1 156 ? -22.812 26.797 31.406 1 94.62 156 ASP A CA 1
ATOM 1260 C C . ASP A 1 156 ? -23.266 27.078 29.969 1 94.62 156 ASP A C 1
ATOM 1262 O O . ASP A 1 156 ? -24.438 27.406 29.734 1 94.62 156 ASP A O 1
ATOM 1266 N N . LEU A 1 157 ? -22.312 26.953 29.094 1 95.44 157 LEU A N 1
ATOM 1267 C CA . LEU A 1 157 ? -22.594 27.375 27.734 1 95.44 157 LEU A CA 1
ATOM 1268 C C . LEU A 1 157 ? -22.734 26.172 26.797 1 95.44 157 LEU A C 1
ATOM 1270 O O . LEU A 1 157 ? -22.484 26.281 25.594 1 95.44 157 LEU A O 1
ATOM 1274 N N . GLN A 1 158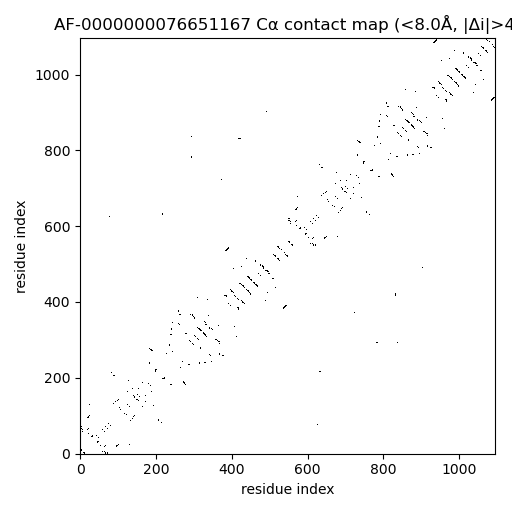 ? -23.047 25.078 27.297 1 95.88 158 GLN A N 1
ATOM 1275 C CA . GLN A 1 158 ? -23.078 23.828 26.531 1 95.88 158 GLN A CA 1
ATOM 1276 C C . GLN A 1 158 ? -23.969 23.953 25.297 1 95.88 158 GLN A C 1
ATOM 1278 O O . GLN A 1 158 ? -23.578 23.547 24.203 1 95.88 158 GLN A O 1
ATOM 1283 N N . GLY A 1 159 ? -25.109 24.453 25.469 1 95.38 159 GLY A N 1
ATOM 1284 C CA . GLY A 1 159 ? -26.047 24.609 24.359 1 95.38 159 GLY A CA 1
ATOM 1285 C C . GLY A 1 159 ? -25.5 25.484 23.25 1 95.38 159 GLY A C 1
ATOM 1286 O O . GLY A 1 159 ? -25.609 25.141 22.078 1 95.38 159 GLY A O 1
ATOM 1287 N N . LYS A 1 160 ? -24.953 26.609 23.609 1 94.94 160 LYS A N 1
ATOM 1288 C CA . LYS A 1 160 ? -24.391 27.547 22.641 1 94.94 160 LYS A CA 1
ATOM 1289 C C . LYS A 1 160 ? -23.203 26.922 21.906 1 94.94 160 LYS A C 1
ATOM 1291 O O . LYS A 1 160 ? -23.109 27.031 20.688 1 94.94 160 LYS A O 1
ATOM 1296 N N . ILE A 1 161 ? -22.375 26.297 22.703 1 97 161 ILE A N 1
ATOM 1297 C CA . ILE A 1 161 ? -21.188 25.656 22.125 1 97 161 ILE A CA 1
ATOM 1298 C C . ILE A 1 161 ? -21.625 24.562 21.156 1 97 161 ILE A C 1
ATOM 1300 O O . ILE A 1 161 ? -21.078 24.469 20.047 1 97 161 ILE A O 1
ATOM 1304 N N . SER A 1 162 ? -22.531 23.75 21.578 1 96.94 162 SER A N 1
ATOM 1305 C CA . SER A 1 162 ? -23.062 22.703 20.719 1 96.94 162 SER A CA 1
ATOM 1306 C C . SER A 1 162 ? -23.641 23.297 19.422 1 96.94 162 SER A C 1
ATOM 1308 O O . SER A 1 162 ? -23.438 22.734 18.344 1 96.94 162 SER A O 1
ATOM 1310 N N . GLY A 1 163 ? -24.312 24.344 19.547 1 94.94 163 GLY A N 1
ATOM 1311 C CA . GLY A 1 163 ? -24.875 25 18.375 1 94.94 163 GLY A CA 1
ATOM 1312 C C . GLY A 1 163 ? -23.812 25.5 17.422 1 94.94 163 GLY A C 1
ATOM 1313 O O . GLY A 1 163 ? -23.969 25.391 16.203 1 94.94 163 GLY A O 1
ATOM 1314 N N . ILE A 1 164 ? -22.719 26 17.906 1 95.19 164 ILE A N 1
ATOM 1315 C CA . ILE A 1 164 ? -21.641 26.562 17.094 1 95.19 164 ILE A CA 1
ATOM 1316 C C . ILE A 1 164 ? -20.844 25.422 16.438 1 95.19 164 ILE A C 1
ATOM 1318 O O . ILE A 1 164 ? -20.516 25.5 15.25 1 95.19 164 ILE A O 1
ATOM 1322 N N . THR A 1 165 ? -20.578 24.359 17.188 1 96.25 165 THR A N 1
ATOM 1323 C CA . THR A 1 165 ? -19.578 23.375 16.781 1 96.25 165 THR A CA 1
ATOM 1324 C C . THR A 1 165 ? -20.25 22.141 16.203 1 96.25 165 THR A C 1
ATOM 1326 O O . THR A 1 165 ? -19.609 21.344 15.508 1 96.25 165 THR A O 1
ATOM 1329 N N . GLY A 1 166 ? -21.5 21.891 16.531 1 94.62 166 GLY A N 1
ATOM 1330 C CA . GLY A 1 166 ? -22.188 20.656 16.141 1 94.62 166 GLY A CA 1
ATOM 1331 C C . GLY A 1 166 ? -21.859 19.484 17.047 1 94.62 166 GLY A C 1
ATOM 1332 O O . GLY A 1 166 ? -22.375 18.391 16.844 1 94.62 166 GLY A O 1
ATOM 1333 N N . ILE A 1 167 ? -21.078 19.719 18.125 1 97.31 167 ILE A N 1
ATOM 1334 C CA . ILE A 1 167 ? -20.703 18.656 19.062 1 97.31 167 ILE A CA 1
ATOM 1335 C C . ILE A 1 167 ? -21.875 18.359 19.984 1 97.31 167 ILE A C 1
ATOM 1337 O O . ILE A 1 167 ? -22.5 19.281 20.531 1 97.31 167 ILE A O 1
ATOM 1341 N N . ASP A 1 168 ? -22.125 17.094 20.25 1 94.81 168 ASP A N 1
ATOM 1342 C CA . ASP A 1 168 ? -23.203 16.703 21.156 1 94.81 168 ASP A CA 1
ATOM 1343 C C . ASP A 1 168 ? -22.938 17.219 22.578 1 94.81 168 ASP A C 1
ATOM 1345 O O . ASP A 1 168 ? -21.812 17.172 23.062 1 94.81 168 ASP A O 1
ATOM 1349 N N . MET A 1 169 ? -24.016 17.641 23.203 1 96.12 169 MET A N 1
ATOM 1350 C CA . MET A 1 169 ? -23.891 18.125 24.578 1 96.12 169 MET A CA 1
ATOM 1351 C C . MET A 1 169 ? -23.344 17.047 25.484 1 96.12 169 MET A C 1
ATOM 1353 O O . MET A 1 169 ? -22.547 17.328 26.391 1 96.12 169 MET A O 1
ATOM 1357 N N . ALA A 1 170 ? -23.734 15.844 25.188 1 94.88 170 ALA A N 1
ATOM 1358 C CA . ALA A 1 170 ? -23.281 14.727 26.016 1 94.88 170 ALA A CA 1
ATOM 1359 C C . ALA A 1 170 ? -21.75 14.586 25.938 1 94.88 170 ALA A C 1
ATOM 1361 O O . ALA A 1 170 ? -21.109 14.227 26.922 1 94.88 170 ALA A O 1
ATOM 1362 N N . VAL A 1 171 ? -21.203 14.891 24.766 1 95.75 171 VAL A N 1
ATOM 1363 C CA . VAL A 1 171 ? -19.75 14.805 24.578 1 95.75 171 VAL A CA 1
ATOM 1364 C C . VAL A 1 171 ? -19.062 15.938 25.344 1 95.75 171 VAL A C 1
ATOM 1366 O O . VAL A 1 171 ? -18.016 15.742 25.938 1 95.75 171 VAL A O 1
ATOM 1369 N N . LEU A 1 172 ? -19.641 17.125 25.328 1 96.56 172 LEU A N 1
ATOM 1370 C CA . LEU A 1 172 ? -19.094 18.281 26.031 1 96.56 172 LEU A CA 1
ATOM 1371 C C . LEU A 1 172 ? -19.094 18.062 27.547 1 96.56 172 LEU A C 1
ATOM 1373 O O . LEU A 1 172 ? -18.234 18.578 28.25 1 96.56 172 LEU A O 1
ATOM 1377 N N . GLU A 1 173 ? -20.031 17.219 27.984 1 94.88 173 GLU A N 1
ATOM 1378 C CA . GLU A 1 173 ? -20.156 16.906 29.406 1 94.88 173 GLU A CA 1
ATOM 1379 C C . GLU A 1 173 ? -19.156 15.828 29.812 1 94.88 173 GLU A C 1
ATOM 1381 O O . GLU A 1 173 ? -18.562 15.906 30.891 1 94.88 173 GLU A O 1
ATOM 1386 N N . ASN A 1 174 ? -19.094 14.859 28.969 1 93.44 174 ASN A N 1
ATOM 1387 C CA . ASN A 1 174 ? -18.234 13.711 29.25 1 93.44 174 ASN A CA 1
ATOM 1388 C C . ASN A 1 174 ? -17.578 13.18 27.984 1 93.44 174 ASN A C 1
ATOM 1390 O O . ASN A 1 174 ? -18.219 12.516 27.172 1 93.44 174 ASN A O 1
ATOM 1394 N N . ASN A 1 175 ? -16.234 13.359 27.953 1 89.69 175 ASN A N 1
ATOM 1395 C CA . ASN A 1 175 ? -15.57 13 26.703 1 89.69 175 ASN A CA 1
ATOM 1396 C C . ASN A 1 175 ? -15.305 11.492 26.641 1 89.69 175 ASN A C 1
ATOM 1398 O O . ASN A 1 175 ? -14.898 10.984 25.594 1 89.69 175 ASN A O 1
ATOM 1402 N N . ALA A 1 176 ? -15.602 10.719 27.672 1 90.06 176 ALA A N 1
ATOM 1403 C CA . ALA A 1 176 ? -15.453 9.266 27.656 1 90.06 176 ALA A CA 1
ATOM 1404 C C . ALA A 1 176 ? -16.391 8.633 26.625 1 90.06 176 ALA A C 1
ATOM 1406 O O . ALA A 1 176 ? -16.141 7.531 26.141 1 90.06 176 ALA A O 1
ATOM 1407 N N . ILE A 1 177 ? -17.406 9.359 26.266 1 92.56 177 ILE A N 1
ATOM 1408 C CA . ILE A 1 177 ? -18.422 8.805 25.375 1 92.56 177 ILE A CA 1
ATOM 1409 C C . ILE A 1 177 ? -17.969 8.914 23.922 1 92.56 177 ILE A C 1
ATOM 1411 O O . ILE A 1 177 ? -18.625 8.422 23.016 1 92.56 177 ILE A O 1
ATOM 1415 N N . LEU A 1 178 ? -16.812 9.547 23.656 1 93.5 178 LEU A N 1
ATOM 1416 C CA . LEU A 1 178 ? -16.266 9.75 22.312 1 93.5 178 LEU A CA 1
ATOM 1417 C C . LEU A 1 178 ? -16.203 8.438 21.547 1 93.5 178 LEU A C 1
ATOM 1419 O O . LEU A 1 178 ? -16.469 8.398 20.344 1 93.5 178 LEU A O 1
ATOM 1423 N N . GLU A 1 179 ? -15.867 7.363 22.219 1 90.25 179 GLU A N 1
ATOM 1424 C CA . GLU A 1 179 ? -15.68 6.066 21.578 1 90.25 179 GLU A CA 1
ATOM 1425 C C . GLU A 1 179 ? -17 5.527 21.016 1 90.25 179 GLU A C 1
ATOM 1427 O O . GLU A 1 179 ? -17 4.625 20.172 1 90.25 179 GLU A O 1
ATOM 1432 N N . THR A 1 180 ? -18.125 6.102 21.453 1 91.44 180 THR A N 1
ATOM 1433 C CA . THR A 1 180 ? -19.422 5.621 21.016 1 91.44 180 THR A CA 1
ATOM 1434 C C . THR A 1 180 ? -19.938 6.445 19.828 1 91.44 180 THR A C 1
ATOM 1436 O O . THR A 1 180 ? -20.906 6.074 19.188 1 91.44 180 THR A O 1
ATOM 1439 N N . ILE A 1 181 ? -19.312 7.543 19.578 1 96.12 181 ILE A N 1
ATOM 1440 C CA . ILE A 1 181 ? -19.734 8.438 18.516 1 96.12 181 ILE A CA 1
ATOM 1441 C C . ILE A 1 181 ? -19.156 7.949 17.188 1 96.12 181 ILE A C 1
ATOM 1443 O O . ILE A 1 181 ? -17.953 7.648 17.094 1 96.12 181 ILE A O 1
ATOM 1447 N N . PRO A 1 182 ? -20 7.832 16.062 1 96.44 182 PRO A N 1
ATOM 1448 C CA . PRO A 1 182 ? -19.484 7.406 14.758 1 96.44 182 PRO A CA 1
ATOM 1449 C C . PRO A 1 182 ? -18.297 8.258 14.289 1 96.44 182 PRO A C 1
ATOM 1451 O O . PRO A 1 182 ? -18.266 9.461 14.555 1 96.44 182 PRO A O 1
ATOM 1454 N N . VAL A 1 183 ? -17.406 7.641 13.586 1 98 183 VAL A N 1
ATOM 1455 C CA . VAL A 1 183 ? -16.188 8.297 13.133 1 98 183 VAL A CA 1
ATOM 1456 C C . VAL A 1 183 ? -16.531 9.492 12.258 1 98 183 VAL A C 1
ATOM 1458 O O . VAL A 1 183 ? -15.953 10.57 12.414 1 98 183 VAL A O 1
ATOM 1461 N N . ALA A 1 184 ? -17.484 9.344 11.367 1 98.44 184 ALA A N 1
ATOM 1462 C CA . ALA A 1 184 ? -17.828 10.414 10.43 1 98.44 184 ALA A CA 1
ATOM 1463 C C . ALA A 1 184 ? -18.391 11.625 11.172 1 98.44 184 ALA A C 1
ATOM 1465 O O . ALA A 1 184 ? -18.156 12.773 10.773 1 98.44 184 ALA A O 1
ATOM 1466 N N . LYS A 1 185 ? -19.172 11.359 12.172 1 97.62 185 LYS A N 1
ATOM 1467 C CA . LYS A 1 185 ? -19.703 12.453 12.977 1 97.62 185 LYS A CA 1
ATOM 1468 C C . LYS A 1 185 ? -18.594 13.219 13.68 1 97.62 185 LYS A C 1
ATOM 1470 O O . LYS A 1 185 ? -18.578 14.453 13.68 1 97.62 185 LYS A O 1
ATOM 1475 N N . ARG A 1 186 ? -17.688 12.562 14.258 1 98.19 186 ARG A N 1
ATOM 1476 C CA . ARG A 1 186 ? -16.547 13.219 14.875 1 98.19 186 ARG A CA 1
ATOM 1477 C C . ARG A 1 186 ? -15.758 14.023 13.844 1 98.19 186 ARG A C 1
ATOM 1479 O O . ARG A 1 186 ? -15.32 15.141 14.125 1 98.19 186 ARG A O 1
ATOM 1486 N N . MET A 1 187 ? -15.586 13.445 12.617 1 98.5 187 MET A N 1
ATOM 1487 C CA . MET A 1 187 ? -14.898 14.156 11.539 1 98.5 187 MET A CA 1
ATOM 1488 C C . MET A 1 187 ? -15.625 15.453 11.195 1 98.5 187 MET A C 1
ATOM 1490 O O . MET A 1 187 ? -14.984 16.453 10.875 1 98.5 187 MET A O 1
ATOM 1494 N N . SER A 1 188 ? -16.922 15.391 11.305 1 97.94 188 SER A N 1
ATOM 1495 C CA . SER A 1 188 ? -17.719 16.562 10.938 1 97.94 188 SER A CA 1
ATOM 1496 C C . SER A 1 188 ? -17.422 17.734 11.859 1 97.94 188 SER A C 1
ATOM 1498 O O . SER A 1 188 ? -17.547 18.891 11.453 1 97.94 188 SER A O 1
ATOM 1500 N N . TRP A 1 189 ? -17.031 17.469 13.102 1 98.12 189 TRP A N 1
ATOM 1501 C CA . TRP A 1 189 ? -16.703 18.547 14.039 1 98.12 189 TRP A CA 1
ATOM 1502 C C . TRP A 1 189 ? -15.484 19.328 13.555 1 98.12 189 TRP A C 1
ATOM 1504 O O . TRP A 1 189 ? -15.32 20.5 13.906 1 98.12 189 TRP A O 1
ATOM 1514 N N . ALA A 1 190 ? -14.625 18.672 12.719 1 98.06 190 ALA A N 1
ATOM 1515 C CA . ALA A 1 190 ? -13.383 19.281 12.234 1 98.06 190 ALA A CA 1
ATOM 1516 C C . ALA A 1 190 ? -13.562 19.859 10.836 1 98.06 190 ALA A C 1
ATOM 1518 O O . ALA A 1 190 ? -12.656 20.484 10.289 1 98.06 190 ALA A O 1
ATOM 1519 N N . ALA A 1 191 ? -14.711 19.703 10.227 1 96.62 191 ALA A N 1
ATOM 1520 C CA . ALA A 1 191 ? -14.938 19.953 8.805 1 96.62 191 ALA A CA 1
ATOM 1521 C C . ALA A 1 191 ? -14.656 21.406 8.445 1 96.62 191 ALA A C 1
ATOM 1523 O O . ALA A 1 191 ? -14.117 21.703 7.375 1 96.62 191 ALA A O 1
ATOM 1524 N N . ASN A 1 192 ? -14.922 22.312 9.352 1 94.56 192 ASN A N 1
ATOM 1525 C CA . ASN A 1 192 ? -14.781 23.734 9.047 1 94.56 192 ASN A CA 1
ATOM 1526 C C . ASN A 1 192 ? -13.609 24.359 9.805 1 94.56 192 ASN A C 1
ATOM 1528 O O . ASN A 1 192 ? -13.547 25.578 9.961 1 94.56 192 ASN A O 1
ATOM 1532 N N . ARG A 1 193 ? -12.789 23.594 10.266 1 96.94 193 ARG A N 1
ATOM 1533 C CA . ARG A 1 193 ? -11.641 24.094 11.016 1 96.94 193 ARG A CA 1
ATOM 1534 C C . ARG A 1 193 ? -10.398 24.156 10.141 1 96.94 193 ARG A C 1
ATOM 1536 O O . ARG A 1 193 ? -10.336 23.5 9.094 1 96.94 193 ARG A O 1
ATOM 1543 N N . GLU A 1 194 ? -9.492 24.969 10.602 1 95.5 194 GLU A N 1
ATOM 1544 C CA . GLU A 1 194 ? -8.305 25.219 9.797 1 95.5 194 GLU A CA 1
ATOM 1545 C C . GLU A 1 194 ? -7.039 25.156 10.648 1 95.5 194 GLU A C 1
ATOM 1547 O O . GLU A 1 194 ? -7.102 25.328 11.867 1 95.5 194 GLU A O 1
ATOM 1552 N N . THR A 1 195 ? -5.961 24.828 10.016 1 95.19 195 THR A N 1
ATOM 1553 C CA . THR A 1 195 ? -4.633 24.859 10.625 1 95.19 195 THR A CA 1
ATOM 1554 C C . THR A 1 195 ? -3.635 25.562 9.711 1 95.19 195 THR A C 1
ATOM 1556 O O . THR A 1 195 ? -3.857 25.656 8.5 1 95.19 195 THR A O 1
ATOM 1559 N N . THR A 1 196 ? -2.65 26.078 10.297 1 90.19 196 THR A N 1
ATOM 1560 C CA . THR A 1 196 ? -1.606 26.719 9.508 1 90.19 196 THR A CA 1
ATOM 1561 C C . THR A 1 196 ? -0.847 25.688 8.672 1 90.19 196 THR A C 1
ATOM 1563 O O . THR A 1 196 ? -0.716 25.844 7.457 1 90.19 196 THR A O 1
ATOM 1566 N N . ARG A 1 197 ? -0.38 24.656 9.398 1 90.62 197 ARG A N 1
ATOM 1567 C CA . ARG A 1 197 ? 0.257 23.562 8.688 1 90.62 197 ARG A CA 1
ATOM 1568 C C . ARG A 1 197 ? -0.777 22.547 8.219 1 90.62 197 ARG A C 1
ATOM 1570 O O . ARG A 1 197 ? -1.65 22.141 8.992 1 90.62 197 ARG A O 1
ATOM 1577 N N . VAL A 1 198 ? -0.647 22.094 7.012 1 91.62 198 VAL A N 1
ATOM 1578 C CA . VAL A 1 198 ? -1.638 21.219 6.406 1 91.62 198 VAL A CA 1
ATOM 1579 C C . VAL A 1 198 ? -1.673 19.891 7.156 1 91.62 198 VAL A C 1
ATOM 1581 O O . VAL A 1 198 ? -2.742 19.312 7.352 1 91.62 198 VAL A O 1
ATOM 1584 N N . GLU A 1 199 ? -0.503 19.391 7.641 1 94.5 199 GLU A N 1
ATOM 1585 C CA . GLU A 1 199 ? -0.434 18.109 8.344 1 94.5 199 GLU A CA 1
ATOM 1586 C C . GLU A 1 199 ? -1.204 18.172 9.664 1 94.5 199 GLU A C 1
ATOM 1588 O O . GLU A 1 199 ? -1.732 17.156 10.117 1 94.5 199 GLU A O 1
ATOM 1593 N N . ASP A 1 200 ? -1.337 19.375 10.195 1 95.5 200 ASP A N 1
ATOM 1594 C CA . ASP A 1 200 ? -1.936 19.547 11.516 1 95.5 200 ASP A CA 1
ATOM 1595 C C . ASP A 1 200 ? -3.439 19.297 11.477 1 95.5 200 ASP A C 1
ATOM 1597 O O . ASP A 1 200 ? -4.07 19.078 12.516 1 95.5 200 ASP A O 1
ATOM 1601 N N . LEU A 1 201 ? -4 19.344 10.312 1 96.31 201 LEU A N 1
ATOM 1602 C CA . LEU A 1 201 ? -5.41 18.984 10.211 1 96.31 201 LEU A CA 1
ATOM 1603 C C . LEU A 1 201 ? -5.641 17.547 10.633 1 96.31 201 LEU A C 1
ATOM 1605 O O . LEU A 1 201 ? -6.711 17.203 11.141 1 96.31 201 LEU A O 1
ATOM 1609 N N . ALA A 1 202 ? -4.633 16.719 10.383 1 97.44 202 ALA A N 1
ATOM 1610 C CA . ALA A 1 202 ? -4.684 15.336 10.836 1 97.44 202 ALA A CA 1
ATOM 1611 C C . ALA A 1 202 ? -4.238 15.211 12.289 1 97.44 202 ALA A C 1
ATOM 1613 O O . ALA A 1 202 ? -4.902 14.562 13.094 1 97.44 202 ALA A O 1
ATOM 1614 N N . TYR A 1 203 ? -3.139 15.875 12.625 1 97.12 203 TYR A N 1
ATOM 1615 C CA . TYR A 1 203 ? -2.494 15.68 13.922 1 97.12 203 TYR A CA 1
ATOM 1616 C C . TYR A 1 203 ? -3.367 16.219 15.047 1 97.12 203 TYR A C 1
ATOM 1618 O O . TYR A 1 203 ? -3.371 15.664 16.156 1 97.12 203 TYR A O 1
ATOM 1626 N N . CYS A 1 204 ? -4.121 17.234 14.789 1 97.62 204 CYS A N 1
ATOM 1627 C CA . CYS A 1 204 ? -4.949 17.812 15.836 1 97.62 204 CYS A CA 1
ATOM 1628 C C . CYS A 1 204 ? -6.137 16.922 16.156 1 97.62 204 CYS A C 1
ATOM 1630 O O . CYS A 1 204 ? -6.883 17.188 17.109 1 97.62 204 CYS A O 1
ATOM 1632 N N . LEU A 1 205 ? -6.312 15.844 15.398 1 98.06 205 LEU A N 1
ATOM 1633 C CA . LEU A 1 205 ? -7.465 14.969 15.594 1 98.06 205 LEU A CA 1
ATOM 1634 C C . LEU A 1 205 ? -7.055 13.68 16.297 1 98.06 205 LEU A C 1
ATOM 1636 O O . LEU A 1 205 ? -7.906 12.844 16.625 1 98.06 205 LEU A O 1
ATOM 1640 N N . LEU A 1 206 ? -5.766 13.477 16.562 1 97.25 206 LEU A N 1
ATOM 1641 C CA . LEU A 1 206 ? -5.273 12.234 17.141 1 97.25 206 LEU A CA 1
ATOM 1642 C C . LEU A 1 206 ? -5.984 11.914 18.453 1 97.25 206 LEU A C 1
ATOM 1644 O O . LEU A 1 206 ? -6.453 10.789 18.656 1 97.25 206 LEU A O 1
ATOM 1648 N N . GLY A 1 207 ? -6.117 12.898 19.281 1 95.94 207 GLY A N 1
ATOM 1649 C CA . GLY A 1 207 ? -6.746 12.695 20.578 1 95.94 207 GLY A CA 1
ATOM 1650 C C . GLY A 1 207 ? -8.234 12.414 20.484 1 95.94 207 GLY A C 1
ATOM 1651 O O . GLY A 1 207 ? -8.773 11.641 21.281 1 95.94 207 GLY A O 1
ATOM 1652 N N . ILE A 1 208 ? -8.859 13.023 19.516 1 96.94 208 ILE A N 1
ATOM 1653 C CA . ILE A 1 208 ? -10.289 12.844 19.312 1 96.94 208 ILE A CA 1
ATOM 1654 C C . ILE A 1 208 ? -10.578 11.391 18.938 1 96.94 208 ILE A C 1
ATOM 1656 O O . ILE A 1 208 ? -11.594 10.828 19.344 1 96.94 208 ILE A O 1
ATOM 1660 N N . PHE A 1 209 ? -9.672 10.719 18.234 1 97.19 209 PHE A N 1
ATOM 1661 C CA . PHE A 1 209 ? -9.906 9.367 17.719 1 97.19 209 PHE A CA 1
ATOM 1662 C C . PHE A 1 209 ? -9.117 8.344 18.531 1 97.19 209 PHE A C 1
ATOM 1664 O O . PHE A 1 209 ? -9.227 7.141 18.297 1 97.19 209 PHE A O 1
ATOM 1671 N N . GLY A 1 210 ? -8.289 8.844 19.453 1 94.81 210 GLY A N 1
ATOM 1672 C CA . GLY A 1 210 ? -7.555 7.941 20.328 1 94.81 210 GLY A CA 1
ATOM 1673 C C . GLY A 1 210 ? -6.484 7.145 19.609 1 94.81 210 GLY A C 1
ATOM 1674 O O . GLY A 1 210 ? -6.316 5.949 19.859 1 94.81 210 GLY A O 1
ATOM 1675 N N . VAL A 1 211 ? -5.84 7.727 18.609 1 95.25 211 VAL A N 1
ATOM 1676 C CA . VAL A 1 211 ? -4.762 7.074 17.875 1 95.25 211 VAL A CA 1
ATOM 1677 C C . VAL A 1 211 ? -3.484 7.906 17.984 1 95.25 211 VAL A C 1
ATOM 1679 O O . VAL A 1 211 ? -3.518 9.047 18.453 1 95.25 211 VAL A O 1
ATOM 1682 N N . ASN A 1 212 ? -2.361 7.305 17.688 1 92.69 212 ASN A N 1
ATOM 1683 C CA . ASN A 1 212 ? -1.063 7.969 17.625 1 92.69 212 ASN A CA 1
ATOM 1684 C C . ASN A 1 212 ? -0.352 7.672 16.297 1 92.69 212 ASN A C 1
ATOM 1686 O O . ASN A 1 212 ? -0.603 6.645 15.672 1 92.69 212 ASN A O 1
ATOM 1690 N N . MET A 1 213 ? 0.362 8.641 15.852 1 89.5 213 MET A N 1
ATOM 1691 C CA . MET A 1 213 ? 1.204 8.414 14.68 1 89.5 213 MET A CA 1
ATOM 1692 C C . MET A 1 213 ? 2.42 9.336 14.695 1 89.5 213 MET A C 1
ATOM 1694 O O . MET A 1 213 ? 2.414 10.367 15.375 1 89.5 213 MET A O 1
ATOM 1698 N N . PRO A 1 214 ? 3.49 8.953 13.977 1 88.69 214 PRO A N 1
ATOM 1699 C CA . PRO A 1 214 ? 4.664 9.828 13.891 1 88.69 214 PRO A CA 1
ATOM 1700 C C . PRO A 1 214 ? 4.371 11.133 13.148 1 88.69 214 PRO A C 1
ATOM 1702 O O . PRO A 1 214 ? 3.6 11.141 12.188 1 88.69 214 PRO A O 1
ATOM 1705 N N . MET A 1 215 ? 4.984 12.148 13.641 1 89.75 215 MET A N 1
ATOM 1706 C CA . MET A 1 215 ? 4.863 13.43 12.945 1 89.75 215 MET A CA 1
ATOM 1707 C C . MET A 1 215 ? 5.805 13.492 11.75 1 89.75 215 MET A C 1
ATOM 1709 O O . MET A 1 215 ? 7.02 13.367 11.898 1 89.75 215 MET A O 1
ATOM 1713 N N . LEU A 1 216 ? 5.25 13.508 10.617 1 89.75 216 LEU A N 1
ATOM 1714 C CA . LEU A 1 216 ? 6.012 13.648 9.375 1 89.75 216 LEU A CA 1
ATOM 1715 C C . LEU A 1 216 ? 5.637 14.93 8.648 1 89.75 216 LEU A C 1
ATOM 1717 O O . LEU A 1 216 ? 5 14.883 7.594 1 89.75 216 LEU A O 1
ATOM 1721 N N . TYR A 1 217 ? 6.082 16.016 9.195 1 87.62 217 TYR A N 1
ATOM 1722 C CA . TYR A 1 217 ? 5.836 17.266 8.484 1 87.62 217 TYR A CA 1
ATOM 1723 C C . TYR A 1 217 ? 6.5 17.25 7.109 1 87.62 217 TYR A C 1
ATOM 1725 O O . TYR A 1 217 ? 7.621 16.766 6.961 1 87.62 217 TYR A O 1
ATOM 1733 N N . GLY A 1 218 ? 5.832 17.797 6.07 1 88.69 218 GLY A N 1
ATOM 1734 C CA . GLY A 1 218 ? 6.281 17.734 4.688 1 88.69 218 GLY A CA 1
ATOM 1735 C C . GLY A 1 218 ? 5.504 16.734 3.852 1 88.69 218 GLY A C 1
ATOM 1736 O O . GLY A 1 218 ? 5.523 16.797 2.621 1 88.69 218 GLY A O 1
ATOM 1737 N N . GLU A 1 219 ? 4.801 15.844 4.52 1 90.38 219 GLU A N 1
ATOM 1738 C CA . GLU A 1 219 ? 4.035 14.836 3.781 1 90.38 219 GLU A CA 1
ATOM 1739 C C . GLU A 1 219 ? 2.762 15.438 3.191 1 90.38 219 GLU A C 1
ATOM 1741 O O . GLU A 1 219 ? 2.123 14.828 2.33 1 90.38 219 GLU A O 1
ATOM 1746 N N . GLY A 1 220 ? 2.359 16.562 3.697 1 90.75 220 GLY A N 1
ATOM 1747 C CA . GLY A 1 220 ? 1.191 17.234 3.156 1 90.75 220 GLY A CA 1
ATOM 1748 C C . GLY A 1 220 ? -0.114 16.547 3.518 1 90.75 220 GLY A C 1
ATOM 1749 O O . GLY A 1 220 ? -0.329 16.188 4.676 1 90.75 220 GLY A O 1
ATOM 1750 N N . THR A 1 221 ? -0.953 16.406 2.51 1 90.62 221 THR A N 1
ATOM 1751 C CA . THR A 1 221 ? -2.295 15.875 2.727 1 90.62 221 THR A CA 1
ATOM 1752 C C . THR A 1 221 ? -2.25 14.375 3.016 1 90.62 221 THR A C 1
ATOM 1754 O O . THR A 1 221 ? -3.24 13.797 3.465 1 90.62 221 THR A O 1
ATOM 1757 N N . LYS A 1 222 ? -1.142 13.781 2.816 1 93 222 LYS A N 1
ATOM 1758 C CA . LYS A 1 222 ? -1.008 12.359 3.111 1 93 222 LYS A CA 1
ATOM 1759 C C . LYS A 1 222 ? -1.166 12.086 4.605 1 93 222 LYS A C 1
ATOM 1761 O O . LYS A 1 222 ? -1.484 10.969 5.008 1 93 222 LYS A O 1
ATOM 1766 N N . ALA A 1 223 ? -0.906 13.133 5.438 1 95.69 223 ALA A N 1
ATOM 1767 C CA . ALA A 1 223 ? -1.075 12.984 6.879 1 95.69 223 ALA A CA 1
ATOM 1768 C C . ALA A 1 223 ? -2.502 12.57 7.227 1 95.69 223 ALA A C 1
ATOM 1770 O O . ALA A 1 223 ? -2.711 11.711 8.094 1 95.69 223 ALA A O 1
ATOM 1771 N N . PHE A 1 224 ? -3.482 13.195 6.527 1 97.38 224 PHE A N 1
ATOM 1772 C CA . PHE A 1 224 ? -4.875 12.852 6.789 1 97.38 224 PHE A CA 1
ATOM 1773 C C . PHE A 1 224 ? -5.176 11.43 6.344 1 97.38 224 PHE A C 1
ATOM 1775 O O . PHE A 1 224 ? -5.969 10.727 6.98 1 97.38 224 PHE A O 1
ATOM 1782 N N . GLY A 1 225 ? -4.586 10.961 5.262 1 96.69 225 GLY A N 1
ATOM 1783 C CA . GLY A 1 225 ? -4.691 9.57 4.863 1 96.69 225 GLY A CA 1
ATOM 1784 C C . GLY A 1 225 ? -4.172 8.602 5.91 1 96.69 225 GLY A C 1
ATOM 1785 O O . GLY A 1 225 ? -4.824 7.605 6.223 1 96.69 225 GLY A O 1
ATOM 1786 N N . ARG A 1 226 ? -3.029 8.906 6.449 1 96.12 226 ARG A N 1
ATOM 1787 C CA . ARG A 1 226 ? -2.443 8.078 7.496 1 96.12 226 ARG A CA 1
ATOM 1788 C C . ARG A 1 226 ? -3.338 8.031 8.734 1 96.12 226 ARG A C 1
ATOM 1790 O O . ARG A 1 226 ? -3.482 6.988 9.367 1 96.12 226 ARG A O 1
ATOM 1797 N N . LEU A 1 227 ? -3.891 9.203 9.062 1 97.81 227 LEU A N 1
ATOM 1798 C CA . LEU A 1 227 ? -4.816 9.242 10.188 1 97.81 227 LEU A CA 1
ATOM 1799 C C . LEU A 1 227 ? -5.969 8.266 9.977 1 97.81 227 LEU A C 1
ATOM 1801 O O . LEU A 1 227 ? -6.297 7.484 10.875 1 97.81 227 LEU A O 1
ATOM 1805 N N . GLN A 1 228 ? -6.547 8.312 8.828 1 98.25 228 GLN A N 1
ATOM 1806 C CA . GLN A 1 228 ? -7.664 7.426 8.523 1 98.25 228 GLN A CA 1
ATOM 1807 C C . GLN A 1 228 ? -7.246 5.961 8.633 1 98.25 228 GLN A C 1
ATOM 1809 O O . GLN A 1 228 ? -7.992 5.133 9.156 1 98.25 228 GLN A O 1
ATOM 1814 N N . GLU A 1 229 ? -6.07 5.672 8.102 1 97.06 229 GLU A N 1
ATOM 1815 C CA . GLU A 1 229 ? -5.586 4.297 8.203 1 97.06 229 GLU A CA 1
ATOM 1816 C C . GLU A 1 229 ? -5.418 3.873 9.656 1 97.06 229 GLU A C 1
ATOM 1818 O O . GLU A 1 229 ? -5.715 2.729 10.016 1 97.06 229 GLU A O 1
ATOM 1823 N N . GLU A 1 230 ? -4.883 4.766 10.523 1 97 230 GLU A N 1
ATOM 1824 C CA . GLU A 1 230 ? -4.746 4.453 11.945 1 97 230 GLU A CA 1
ATOM 1825 C C . GLU A 1 230 ? -6.109 4.219 12.594 1 97 230 GLU A C 1
ATOM 1827 O O . GLU A 1 230 ? -6.258 3.328 13.43 1 97 230 GLU A O 1
ATOM 1832 N N . ILE A 1 231 ? -7.082 5.012 12.211 1 97.19 231 ILE A N 1
ATOM 1833 C CA . ILE A 1 231 ? -8.43 4.855 12.742 1 97.19 231 ILE A CA 1
ATOM 1834 C C . ILE A 1 231 ? -9.008 3.514 12.289 1 97.19 231 ILE A C 1
ATOM 1836 O O . ILE A 1 231 ? -9.617 2.795 13.094 1 97.19 231 ILE A O 1
ATOM 1840 N N . ILE A 1 232 ? -8.828 3.135 11.055 1 96.25 232 ILE A N 1
ATOM 1841 C CA . ILE A 1 232 ? -9.328 1.899 10.461 1 96.25 232 ILE A CA 1
ATOM 1842 C C . ILE A 1 232 ? -8.773 0.699 11.227 1 96.25 232 ILE A C 1
ATOM 1844 O O . ILE A 1 232 ? -9.469 -0.306 11.398 1 96.25 232 ILE A O 1
ATOM 1848 N N . LYS A 1 233 ? -7.59 0.814 11.719 1 94.31 233 LYS A N 1
ATOM 1849 C CA . LYS A 1 233 ? -6.965 -0.277 12.461 1 94.31 233 LYS A CA 1
ATOM 1850 C C . LYS A 1 233 ? -7.664 -0.504 13.805 1 94.31 233 LYS A C 1
ATOM 1852 O O . LYS A 1 233 ? -7.547 -1.578 14.398 1 94.31 233 LYS A O 1
ATOM 1857 N N . GLU A 1 234 ? -8.508 0.524 14.289 1 93.38 234 GLU A N 1
ATOM 1858 C CA . GLU A 1 234 ? -8.969 0.489 15.672 1 93.38 234 GLU A CA 1
ATOM 1859 C C . GLU A 1 234 ? -10.477 0.279 15.742 1 93.38 234 GLU A C 1
ATOM 1861 O O . GLU A 1 234 ? -11.031 0.08 16.828 1 93.38 234 GLU A O 1
ATOM 1866 N N . THR A 1 235 ? -11.086 0.318 14.609 1 92.38 235 THR A N 1
ATOM 1867 C CA . THR A 1 235 ? -12.539 0.278 14.695 1 92.38 235 THR A CA 1
ATOM 1868 C C . THR A 1 235 ? -13.133 -0.416 13.469 1 92.38 235 THR A C 1
ATOM 1870 O O . THR A 1 235 ? -12.492 -0.496 12.422 1 92.38 235 THR A O 1
ATOM 1873 N N . THR A 1 236 ? -14.32 -0.916 13.617 1 92.81 236 THR A N 1
ATOM 1874 C CA . THR A 1 236 ? -15.055 -1.518 12.508 1 92.81 236 THR A CA 1
ATOM 1875 C C . THR A 1 236 ? -16.109 -0.554 11.977 1 92.81 236 THR A C 1
ATOM 1877 O O . THR A 1 236 ? -17 -0.956 11.227 1 92.81 236 THR A O 1
ATOM 1880 N N . ASP A 1 237 ? -16.062 0.734 12.438 1 94.44 237 ASP A N 1
ATOM 1881 C CA . ASP A 1 237 ? -17.016 1.773 12.055 1 94.44 237 ASP A CA 1
ATOM 1882 C C . ASP A 1 237 ? -16.828 2.188 10.594 1 94.44 237 ASP A C 1
ATOM 1884 O O . ASP A 1 237 ? -15.875 2.904 10.266 1 94.44 237 ASP A O 1
ATOM 1888 N N . LEU A 1 238 ? -17.797 1.9 9.711 1 96.38 238 LEU A N 1
ATOM 1889 C CA . LEU A 1 238 ? -17.672 2.164 8.281 1 96.38 238 LEU A CA 1
ATOM 1890 C C . LEU A 1 238 ? -18.062 3.6 7.957 1 96.38 238 LEU A C 1
ATOM 1892 O O . LEU A 1 238 ? -17.906 4.051 6.82 1 96.38 238 LEU A O 1
ATOM 1896 N N . SER A 1 239 ? -18.516 4.363 8.938 1 97.25 239 SER A N 1
ATOM 1897 C CA . SER A 1 239 ? -18.891 5.754 8.688 1 97.25 239 SER A CA 1
ATOM 1898 C C . SER A 1 239 ? -17.672 6.586 8.273 1 97.25 239 SER A C 1
ATOM 1900 O O . SER A 1 239 ? -17.828 7.684 7.734 1 97.25 239 SER A O 1
ATOM 1902 N N . ILE A 1 240 ? -16.484 6.059 8.492 1 98 240 ILE A N 1
ATOM 1903 C CA . ILE A 1 240 ? -15.258 6.75 8.078 1 98 240 ILE A CA 1
ATOM 1904 C C . ILE A 1 240 ? -15.273 6.961 6.57 1 98 240 ILE A C 1
ATOM 1906 O O . ILE A 1 240 ? -14.562 7.828 6.051 1 98 240 ILE A O 1
ATOM 1910 N N . PHE A 1 241 ? -16.156 6.242 5.836 1 98.44 241 PHE A N 1
ATOM 1911 C CA . PHE A 1 241 ? -16.219 6.348 4.383 1 98.44 241 PHE A CA 1
ATOM 1912 C C . PHE A 1 241 ? -17.422 7.164 3.943 1 98.44 241 PHE A C 1
ATOM 1914 O O . PHE A 1 241 ? -17.734 7.242 2.75 1 98.44 241 PHE A O 1
ATOM 1921 N N . ALA A 1 242 ? -18.125 7.836 4.852 1 98.38 242 ALA A N 1
ATOM 1922 C CA . ALA A 1 242 ? -19.359 8.57 4.555 1 98.38 242 ALA A CA 1
ATOM 1923 C C . ALA A 1 242 ? -19.047 9.992 4.109 1 98.38 242 ALA A C 1
ATOM 1925 O O . ALA A 1 242 ? -19.859 10.898 4.293 1 98.38 242 ALA A O 1
ATOM 1926 N N . TRP A 1 243 ? -17.891 10.219 3.533 1 97.81 243 TRP A N 1
ATOM 1927 C CA . TRP A 1 243 ? -17.531 11.555 3.072 1 97.81 243 TRP A CA 1
ATOM 1928 C C . TRP A 1 243 ? -18.094 11.828 1.682 1 97.81 243 TRP A C 1
ATOM 1930 O O . TRP A 1 243 ? -18.5 10.898 0.978 1 97.81 243 TRP A O 1
ATOM 1940 N N . LYS A 1 244 ? -18.219 13.055 1.26 1 95.12 244 LYS A N 1
ATOM 1941 C CA . LYS A 1 244 ? -18.562 13.469 -0.097 1 95.12 244 LYS A CA 1
ATOM 1942 C C . LYS A 1 244 ? -17.828 14.75 -0.479 1 95.12 244 LYS A C 1
ATOM 1944 O O . LYS A 1 244 ? -17.547 15.586 0.38 1 95.12 244 LYS A O 1
ATOM 1949 N N . VAL A 1 245 ? -17.5 14.891 -1.748 1 91.06 245 VAL A N 1
ATOM 1950 C CA . VAL A 1 245 ? -16.812 16.062 -2.27 1 91.06 245 VAL A CA 1
ATOM 1951 C C . VAL A 1 245 ? -17.781 17.25 -2.322 1 91.06 245 VAL A C 1
ATOM 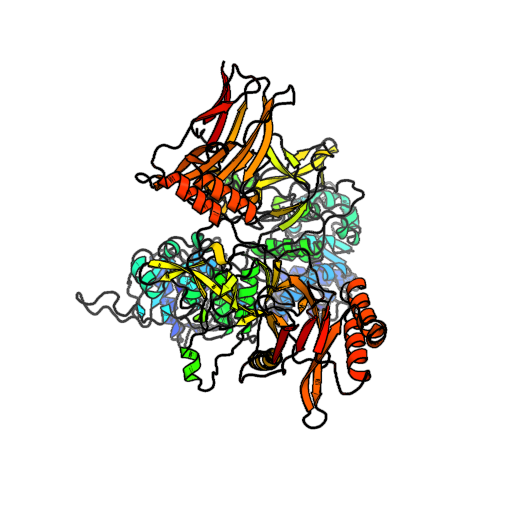1953 O O . VAL A 1 245 ? -18.953 17.078 -2.693 1 91.06 245 VAL A O 1
ATOM 1956 N N . SER A 1 246 ? -17.25 18.344 -1.771 1 78.25 246 SER A N 1
ATOM 1957 C CA . SER A 1 246 ? -18.109 19.531 -1.809 1 78.25 246 SER A CA 1
ATOM 1958 C C . SER A 1 246 ? -18.141 20.141 -3.209 1 78.25 246 SER A C 1
ATOM 1960 O O . SER A 1 246 ? -17.109 20.297 -3.852 1 78.25 246 SER A O 1
ATOM 1962 N N . LEU A 1 247 ? -19.25 20.062 -3.836 1 63.16 247 LEU A N 1
ATOM 1963 C CA . LEU A 1 247 ? -19.422 20.625 -5.172 1 63.16 247 LEU A CA 1
ATOM 1964 C C . LEU A 1 247 ? -19 22.094 -5.195 1 63.16 247 LEU A C 1
ATOM 1966 O O . LEU A 1 247 ? -18.562 22.594 -6.23 1 63.16 247 LEU A O 1
ATOM 1970 N N . TYR A 1 248 ? -19.125 22.75 -4.086 1 52.97 248 TYR A N 1
ATOM 1971 C CA . TYR A 1 248 ? -18.75 24.156 -4.062 1 52.97 248 TYR A CA 1
ATOM 1972 C C . TYR A 1 248 ? -17.25 24.344 -4.23 1 52.97 248 TYR A C 1
ATOM 1974 O O . TYR A 1 248 ? -16.797 25.328 -4.816 1 52.97 248 TYR A O 1
ATOM 1982 N N . GLU A 1 249 ? -16.547 23.578 -3.586 1 50.88 249 GLU A N 1
ATOM 1983 C CA . GLU A 1 249 ? -15.109 23.734 -3.711 1 50.88 249 GLU A CA 1
ATOM 1984 C C . GLU A 1 249 ? -14.656 23.5 -5.152 1 50.88 249 GLU A C 1
ATOM 1986 O O . GLU A 1 249 ? -13.609 24.016 -5.566 1 50.88 249 GLU A O 1
ATOM 1991 N N . GLY A 1 250 ? -15.32 22.688 -5.836 1 45.47 250 GLY A N 1
ATOM 1992 C CA . GLY A 1 250 ? -15.016 22.484 -7.242 1 45.47 250 GLY A CA 1
ATOM 1993 C C . GLY A 1 250 ? -15.211 23.734 -8.086 1 45.47 250 GLY A C 1
ATOM 1994 O O . GLY A 1 250 ? -14.688 23.828 -9.195 1 45.47 250 GLY A O 1
ATOM 1995 N N . LYS A 1 251 ? -16.156 24.609 -7.734 1 43.06 251 LYS A N 1
ATOM 1996 C CA . LYS A 1 251 ? -16.422 25.797 -8.539 1 43.06 251 LYS A CA 1
ATOM 1997 C C . LYS A 1 251 ? -15.211 26.734 -8.555 1 43.06 251 LYS A C 1
ATOM 1999 O O . LYS A 1 251 ? -14.914 27.344 -9.586 1 43.06 251 LYS A O 1
ATOM 2004 N N . TYR A 1 252 ? -14.789 27.016 -7.375 1 35.69 252 TYR A N 1
ATOM 2005 C CA . TYR A 1 252 ? -13.812 28.094 -7.391 1 35.69 252 TYR A CA 1
ATOM 2006 C C . TYR A 1 252 ? -12.609 27.719 -8.25 1 35.69 252 TYR A C 1
ATOM 2008 O O . TYR A 1 252 ? -11.805 28.594 -8.602 1 35.69 252 TYR A O 1
ATOM 2016 N N . LEU A 1 253 ? -12.211 26.5 -8.078 1 39.03 253 LEU A N 1
ATOM 2017 C CA . LEU A 1 253 ? -10.961 26.406 -8.828 1 39.03 253 LEU A CA 1
ATOM 2018 C C . LEU A 1 253 ? -11.234 26.188 -10.312 1 39.03 253 LEU A C 1
ATOM 2020 O O . LEU A 1 253 ? -10.32 25.875 -11.07 1 39.03 253 LEU A O 1
ATOM 2024 N N . GLY A 1 254 ? -12.367 26.719 -10.789 1 40.09 254 GLY A N 1
ATOM 2025 C CA . GLY A 1 254 ? -12.641 26.672 -12.219 1 40.09 254 GLY A CA 1
ATOM 2026 C C . GLY A 1 254 ? -12.508 25.281 -12.812 1 40.09 254 GLY A C 1
ATOM 2027 O O . GLY A 1 254 ? -13.031 25 -13.891 1 40.09 254 GLY A O 1
ATOM 2028 N N . ILE A 1 255 ? -11.398 24.641 -12.734 1 38.19 255 ILE A N 1
ATOM 2029 C CA . ILE A 1 255 ? -10.953 23.453 -13.461 1 38.19 255 ILE A CA 1
ATOM 2030 C C . ILE A 1 255 ? -11.617 22.203 -12.875 1 38.19 255 ILE A C 1
ATOM 2032 O O . ILE A 1 255 ? -11.211 21.078 -13.172 1 38.19 255 ILE A O 1
ATOM 2036 N N . PHE A 1 256 ? -12.391 22.344 -11.945 1 44.06 256 PHE A N 1
ATOM 2037 C CA . PHE A 1 256 ? -12.641 21.031 -11.359 1 44.06 256 PHE A CA 1
ATOM 2038 C C . PHE A 1 256 ? -13.562 20.203 -12.242 1 44.06 256 PHE A C 1
ATOM 2040 O O . PHE A 1 256 ? -14.773 20.453 -12.297 1 44.06 256 PHE A O 1
ATOM 2047 N N . ARG A 1 257 ? -13.344 19.891 -13.234 1 49.19 257 ARG A N 1
ATOM 2048 C CA . ARG A 1 257 ? -14.078 18.703 -13.672 1 49.19 257 ARG A CA 1
ATOM 2049 C C . ARG A 1 257 ? -14.078 17.625 -12.586 1 49.19 257 ARG A C 1
ATOM 2051 O O . ARG A 1 257 ? -13.016 17.172 -12.164 1 49.19 257 ARG A O 1
ATOM 2058 N N . PRO A 1 258 ? -15.203 17.688 -11.734 1 57.78 258 PRO A N 1
ATOM 2059 C CA . PRO A 1 258 ? -15.266 16.656 -10.703 1 57.78 258 PRO A CA 1
ATOM 2060 C C . PRO A 1 258 ? -14.617 15.344 -11.133 1 57.78 258 PRO A C 1
ATOM 2062 O O . PRO A 1 258 ? -14.859 14.867 -12.242 1 57.78 258 PRO A O 1
ATOM 2065 N N . LEU A 1 259 ? -13.523 15.031 -10.453 1 63.5 259 LEU A N 1
ATOM 2066 C CA . LEU A 1 259 ? -12.961 13.711 -10.719 1 63.5 259 LEU A CA 1
ATOM 2067 C C . LEU A 1 259 ? -14.047 12.641 -10.68 1 63.5 259 LEU A C 1
ATOM 2069 O O . LEU A 1 259 ? -14.812 12.562 -9.719 1 63.5 259 LEU A O 1
ATOM 2073 N N . GLY A 1 260 ? -14.195 12 -11.773 1 81.88 260 GLY A N 1
ATOM 2074 C CA . GLY A 1 260 ? -15.195 10.945 -11.844 1 81.88 260 GLY A CA 1
ATOM 2075 C C . GLY A 1 260 ? -14.953 9.828 -10.844 1 81.88 260 GLY A C 1
ATOM 2076 O O . GLY A 1 260 ? -15.906 9.266 -10.305 1 81.88 260 GLY A O 1
ATOM 2077 N N . PHE A 1 261 ? -13.648 9.641 -10.438 1 94.19 261 PHE A N 1
ATOM 2078 C CA . PHE A 1 261 ? -13.344 8.523 -9.555 1 94.19 261 PHE A CA 1
ATOM 2079 C C . PHE A 1 261 ? -12.414 8.961 -8.43 1 94.19 261 PHE A C 1
ATOM 2081 O O . PHE A 1 261 ? -11.523 9.781 -8.633 1 94.19 261 PHE A O 1
ATOM 2088 N N . ARG A 1 262 ? -12.641 8.492 -7.227 1 95.81 262 ARG A N 1
ATOM 2089 C CA . ARG A 1 262 ? -11.805 8.703 -6.043 1 95.81 262 ARG A CA 1
ATOM 2090 C C . ARG A 1 262 ? -11.508 7.379 -5.348 1 95.81 262 ARG A C 1
ATOM 2092 O O . ARG A 1 262 ? -12.102 6.348 -5.676 1 95.81 262 ARG A O 1
ATOM 2099 N N . GLY A 1 263 ? -10.492 7.406 -4.531 1 96.44 263 GLY A N 1
ATOM 2100 C CA . GLY A 1 263 ? -10.297 6.281 -3.629 1 96.44 263 GLY A CA 1
ATOM 2101 C C . GLY A 1 263 ? -11.289 6.258 -2.482 1 96.44 263 GLY A C 1
ATOM 2102 O O . GLY A 1 263 ? -12.164 7.121 -2.395 1 96.44 263 GLY A O 1
ATOM 2103 N N . ILE A 1 264 ? -11.148 5.332 -1.608 1 98.12 264 ILE A N 1
ATOM 2104 C CA . ILE A 1 264 ? -12.133 5.125 -0.549 1 98.12 264 ILE A CA 1
ATOM 2105 C C . ILE A 1 264 ? -11.883 6.113 0.589 1 98.12 264 ILE A C 1
ATOM 2107 O O . ILE A 1 264 ? -12.773 6.383 1.395 1 98.12 264 ILE A O 1
ATOM 2111 N N . LEU A 1 265 ? -10.68 6.688 0.648 1 98 265 LEU A N 1
ATOM 2112 C CA . LEU A 1 265 ? -10.352 7.594 1.744 1 98 265 LEU A CA 1
ATOM 2113 C C . LEU A 1 265 ? -10.656 9.039 1.368 1 98 265 LEU A C 1
ATOM 2115 O O . LEU A 1 265 ? -10.523 9.422 0.205 1 98 265 LEU A O 1
ATOM 2119 N N . ALA A 1 266 ? -11.039 9.797 2.328 1 97.5 266 ALA A N 1
ATOM 2120 C CA . ALA A 1 266 ? -11.297 11.227 2.137 1 97.5 266 ALA A CA 1
ATOM 2121 C C . ALA A 1 266 ? -9.992 12.008 2.016 1 97.5 266 ALA A C 1
ATOM 2123 O O . ALA A 1 266 ? -8.938 11.547 2.457 1 97.5 266 ALA A O 1
ATOM 2124 N N . LEU A 1 267 ? -10.086 13.203 1.455 1 94.56 267 LEU A N 1
ATOM 2125 C CA . LEU A 1 267 ? -8.906 14.039 1.271 1 94.56 267 LEU A CA 1
ATOM 2126 C C . LEU A 1 267 ? -8.742 15.016 2.438 1 94.56 267 LEU A C 1
ATOM 2128 O O . LEU A 1 267 ? -7.629 15.445 2.736 1 94.56 267 LEU A O 1
ATOM 2132 N N . ALA A 1 268 ? -9.914 15.359 3.076 1 95.75 268 ALA A N 1
ATOM 2133 C CA . ALA A 1 268 ? -9.906 16.312 4.184 1 95.75 268 ALA A CA 1
ATOM 2134 C C . ALA A 1 268 ? -11.148 16.156 5.051 1 95.75 268 ALA A C 1
ATOM 2136 O O . ALA A 1 268 ? -12.156 15.586 4.613 1 95.75 268 ALA A O 1
ATOM 2137 N N . PRO A 1 269 ? -11.07 16.672 6.305 1 96.75 269 PRO A N 1
ATOM 2138 C CA . PRO A 1 269 ? -12.25 16.594 7.168 1 96.75 269 PRO A CA 1
ATOM 2139 C C . PRO A 1 269 ? -13.445 17.359 6.598 1 96.75 269 PRO A C 1
ATOM 2141 O O . PRO A 1 269 ? -14.594 17.016 6.879 1 96.75 269 PRO A O 1
ATOM 2144 N N . SER A 1 270 ? -13.203 18.328 5.738 1 96.12 270 SER A N 1
ATOM 2145 C CA . SER A 1 270 ? -14.281 19.141 5.176 1 96.12 270 SER A CA 1
ATOM 2146 C C . SER A 1 270 ? -15.25 18.281 4.363 1 96.12 270 SER A C 1
ATOM 2148 O O . SER A 1 270 ? -16.406 18.656 4.18 1 96.12 270 SER A O 1
ATOM 2150 N N . GLU A 1 271 ? -14.805 17.156 3.936 1 96.25 271 GLU A N 1
ATOM 2151 C CA . GLU A 1 271 ? -15.641 16.281 3.135 1 96.25 271 GLU A CA 1
ATOM 2152 C C . GLU A 1 271 ? -16.672 15.562 4 1 96.25 271 GLU A C 1
ATOM 2154 O O . GLU A 1 271 ? -17.578 14.898 3.484 1 96.25 271 GLU A O 1
ATOM 2159 N N . PHE A 1 272 ? -16.625 15.727 5.328 1 97.56 272 PHE A N 1
ATOM 2160 C CA . PHE A 1 272 ? -17.578 15.125 6.258 1 97.56 272 PHE A CA 1
ATOM 2161 C C . PHE A 1 272 ? -18.562 16.172 6.777 1 97.56 272 PHE A C 1
ATOM 2163 O O . PHE A 1 272 ? -19.312 15.906 7.723 1 97.56 272 PHE A O 1
ATOM 2170 N N . ALA A 1 273 ? -18.578 17.328 6.254 1 95.5 273 ALA A N 1
ATOM 2171 C CA . ALA A 1 273 ? -19.359 18.453 6.766 1 95.5 273 ALA A CA 1
ATOM 2172 C C . ALA A 1 273 ? -20.844 18.078 6.922 1 95.5 273 ALA A C 1
ATOM 2174 O O . ALA A 1 273 ? -21.516 18.547 7.844 1 95.5 273 ALA A O 1
ATOM 2175 N N . HIS A 1 274 ? -21.375 17.172 6.141 1 94 274 HIS A N 1
ATOM 2176 C CA . HIS A 1 274 ? -22.781 16.812 6.113 1 94 274 HIS A CA 1
ATOM 2177 C C . HIS A 1 274 ? -23.109 15.742 7.145 1 94 274 HIS A C 1
ATOM 2179 O O . HIS A 1 274 ? -24.266 15.367 7.32 1 94 274 HIS A O 1
ATOM 2185 N N . CYS A 1 275 ? -22.125 15.305 7.918 1 96.44 275 CYS A N 1
ATOM 2186 C CA . CYS A 1 275 ? -22.297 14.141 8.773 1 96.44 275 CYS A CA 1
ATOM 2187 C C . CYS A 1 275 ? -22.625 14.555 10.203 1 96.44 275 CYS A C 1
ATOM 2189 O O . CYS A 1 275 ? -22.516 13.75 11.133 1 96.44 275 CYS A O 1
ATOM 2191 N N . ARG A 1 276 ? -23 15.703 10.469 1 93.38 276 ARG A N 1
ATOM 2192 C CA . ARG A 1 276 ? -23.25 16.234 11.812 1 93.38 276 ARG A CA 1
ATOM 2193 C C . ARG A 1 276 ? -24.281 15.391 12.547 1 93.38 276 ARG A C 1
ATOM 2195 O O . ARG A 1 276 ? -24.172 15.172 13.75 1 93.38 276 ARG A O 1
ATOM 2202 N N . ASN A 1 277 ? -25.281 14.953 11.797 1 93.69 277 ASN A N 1
ATOM 2203 C CA . ASN A 1 277 ? -26.375 14.227 12.43 1 93.69 277 ASN A CA 1
ATOM 2204 C C . ASN A 1 277 ? -26.344 12.742 12.086 1 93.69 277 ASN A C 1
ATOM 2206 O O . ASN A 1 277 ? -27.344 12.039 12.219 1 93.69 277 ASN A O 1
ATOM 2210 N N . LEU A 1 278 ? -25.188 12.281 11.617 1 95.88 278 LEU A N 1
ATOM 2211 C CA . LEU A 1 278 ? -25.047 10.875 11.242 1 95.88 278 LEU A CA 1
ATOM 2212 C C . LEU A 1 278 ? -25.125 9.977 12.469 1 95.88 278 LEU A C 1
ATOM 2214 O O . LEU A 1 278 ? -24.562 10.305 13.516 1 95.88 278 LEU A O 1
ATOM 2218 N N . ARG A 1 279 ? -25.828 8.898 12.414 1 93.69 279 ARG A N 1
ATOM 2219 C CA . ARG A 1 279 ? -25.906 7.902 13.477 1 93.69 279 ARG A CA 1
ATOM 2220 C C . ARG A 1 279 ? -25.75 6.488 12.922 1 93.69 279 ARG A C 1
ATOM 2222 O O . ARG A 1 279 ? -25.938 6.262 11.727 1 93.69 279 ARG A O 1
ATOM 2229 N N . ARG A 1 280 ? -25.422 5.629 13.75 1 91.38 280 ARG A N 1
ATOM 2230 C CA . ARG A 1 280 ? -25.312 4.223 13.367 1 91.38 280 ARG A CA 1
ATOM 2231 C C . ARG A 1 280 ? -26.688 3.611 13.117 1 91.38 280 ARG A C 1
ATOM 2233 O O . ARG A 1 280 ? -27.641 3.92 13.82 1 91.38 280 ARG A O 1
ATOM 2240 N N . ALA A 1 281 ? -26.703 2.791 12.109 1 90.75 281 ALA A N 1
ATOM 2241 C CA . ALA A 1 281 ? -27.938 2.055 11.867 1 90.75 281 ALA A CA 1
ATOM 2242 C C . ALA A 1 281 ? -28.188 1.013 12.953 1 90.75 281 ALA A C 1
ATOM 2244 O O . ALA A 1 281 ? -27.234 0.409 13.469 1 90.75 281 ALA A O 1
ATOM 2245 N N . SER A 1 282 ? -29.359 0.908 13.328 1 84 282 SER A N 1
ATOM 2246 C CA . SER A 1 282 ? -29.703 -0.097 14.328 1 84 282 SER A CA 1
ATOM 2247 C C . SER A 1 282 ? -29.438 -1.506 13.812 1 84 282 SER A C 1
ATOM 2249 O O . SER A 1 282 ? -29.859 -1.859 12.703 1 84 282 SER A O 1
ATOM 2251 N N . THR A 1 283 ? -28.547 -2.135 14.469 1 80.75 283 THR A N 1
ATOM 2252 C CA . THR A 1 283 ? -28.25 -3.514 14.102 1 80.75 283 THR A CA 1
ATOM 2253 C C . THR A 1 283 ? -27.891 -4.336 15.336 1 80.75 283 THR A C 1
ATOM 2255 O O . THR A 1 283 ? -27.469 -3.781 16.359 1 80.75 283 THR A O 1
ATOM 2258 N N . MET A 1 284 ? -28.094 -5.586 15.242 1 79.06 284 MET A N 1
ATOM 2259 C CA . MET A 1 284 ? -27.703 -6.488 16.312 1 79.06 284 MET A CA 1
ATOM 2260 C C . MET A 1 284 ? -26.25 -6.938 16.141 1 79.06 284 MET A C 1
ATOM 2262 O O . MET A 1 284 ? -25.656 -7.531 17.047 1 79.06 284 MET A O 1
ATOM 2266 N N . ARG A 1 285 ? -25.797 -6.738 14.953 1 76.38 285 ARG A N 1
ATOM 2267 C CA . ARG A 1 285 ? -24.453 -7.246 14.633 1 76.38 285 ARG A CA 1
ATOM 2268 C C . ARG A 1 285 ? -23.422 -6.133 14.711 1 76.38 285 ARG A C 1
ATOM 2270 O O . ARG A 1 285 ? -23.734 -4.961 14.492 1 76.38 285 ARG A O 1
ATOM 2277 N N . TYR A 1 286 ? -22.219 -6.637 15.148 1 73.19 286 TYR A N 1
ATOM 2278 C CA . TYR A 1 286 ? -21.094 -5.703 15.148 1 73.19 286 TYR A CA 1
ATOM 2279 C C . TYR A 1 286 ? -20.391 -5.688 13.797 1 73.19 286 TYR A C 1
ATOM 2281 O O . TYR A 1 286 ? -20.656 -6.539 12.945 1 73.19 286 TYR A O 1
ATOM 2289 N N . GLY A 1 287 ? -19.578 -4.797 13.586 1 80.12 287 GLY A N 1
ATOM 2290 C CA . GLY A 1 287 ? -18.906 -4.59 12.312 1 80.12 287 GLY A CA 1
ATOM 2291 C C . GLY A 1 287 ? -18 -5.746 11.93 1 80.12 287 GLY A C 1
ATOM 2292 O O . GLY A 1 287 ? -17.672 -6.594 12.758 1 80.12 287 GLY A O 1
ATOM 2293 N N . HIS A 1 288 ? -17.734 -5.883 10.633 1 86.12 288 HIS A N 1
ATOM 2294 C CA . HIS A 1 288 ? -16.859 -6.914 10.094 1 86.12 288 HIS A CA 1
ATOM 2295 C C . HIS A 1 288 ? -15.43 -6.406 9.953 1 86.12 288 HIS A C 1
ATOM 2297 O O . HIS A 1 288 ? -15.195 -5.195 9.945 1 86.12 288 HIS A O 1
ATOM 2303 N N . GLU A 1 289 ? -14.586 -7.387 9.969 1 90.56 289 GLU A N 1
ATOM 2304 C CA . GLU A 1 289 ? -13.172 -7.066 9.797 1 90.56 289 GLU A CA 1
ATOM 2305 C C . GLU A 1 289 ? -12.906 -6.457 8.422 1 90.56 289 GLU A C 1
ATOM 2307 O O . GLU A 1 289 ? -13.461 -6.91 7.418 1 90.56 289 GLU A O 1
ATOM 2312 N N . TYR A 1 290 ? -12.211 -5.449 8.359 1 92.62 290 TYR A N 1
ATOM 2313 C CA . TYR A 1 290 ? -11.641 -4.891 7.141 1 92.62 290 TYR A CA 1
ATOM 2314 C C . TYR A 1 290 ? -10.258 -4.309 7.402 1 92.62 290 TYR A C 1
ATOM 2316 O O . TYR A 1 290 ? -9.891 -4.055 8.555 1 92.62 290 TYR A O 1
ATOM 2324 N N . SER A 1 291 ? -9.414 -4.27 6.355 1 94.12 291 SER A N 1
ATOM 2325 C CA . SER A 1 291 ? -8.047 -3.807 6.516 1 94.12 291 SER A CA 1
ATOM 2326 C C . SER A 1 291 ? -7.539 -3.125 5.246 1 94.12 291 SER A C 1
ATOM 2328 O O . SER A 1 291 ? -8.023 -3.41 4.148 1 94.12 291 SER A O 1
ATOM 2330 N N . MET A 1 292 ? -6.656 -2.203 5.512 1 94.44 292 MET A N 1
ATOM 2331 C CA . MET A 1 292 ? -5.98 -1.569 4.383 1 94.44 292 MET A CA 1
ATOM 2332 C C . MET A 1 292 ? -4.809 -2.42 3.904 1 94.44 292 MET A C 1
ATOM 2334 O O . MET A 1 292 ? -3.975 -2.844 4.707 1 94.44 292 MET A O 1
ATOM 2338 N N . THR A 1 293 ? -4.777 -2.711 2.584 1 93 293 THR A N 1
ATOM 2339 C CA . THR A 1 293 ? -3.717 -3.5 1.97 1 93 293 THR A CA 1
ATOM 2340 C C . THR A 1 293 ? -3.059 -2.729 0.83 1 93 293 THR A C 1
ATOM 2342 O O . THR A 1 293 ? -3.371 -1.558 0.604 1 93 293 THR A O 1
ATOM 2345 N N . ASN A 1 294 ? -2.102 -3.348 0.146 1 91.56 294 ASN A N 1
ATOM 2346 C CA . ASN A 1 294 ? -1.449 -2.719 -0.998 1 91.56 294 ASN A CA 1
ATOM 2347 C C . ASN A 1 294 ? -2.395 -2.605 -2.189 1 91.56 294 ASN A C 1
ATOM 2349 O O . ASN A 1 294 ? -2.107 -1.889 -3.15 1 91.56 294 ASN A O 1
ATOM 2353 N N . LYS A 1 295 ? -3.586 -3.25 -2.098 1 92.75 295 LYS A N 1
ATOM 2354 C CA . LYS A 1 295 ? -4.617 -3.146 -3.127 1 92.75 295 LYS A CA 1
ATOM 2355 C C . LYS A 1 295 ? -5.734 -2.201 -2.693 1 92.75 295 LYS A C 1
ATOM 2357 O O . LYS A 1 295 ? -6.734 -2.055 -3.396 1 92.75 295 LYS A O 1
ATOM 2362 N N . GLY A 1 296 ? -5.562 -1.635 -1.555 1 94.94 296 GLY A N 1
ATOM 2363 C CA . GLY A 1 296 ? -6.578 -0.766 -0.983 1 94.94 296 GLY A CA 1
ATOM 2364 C C . GLY A 1 296 ? -7.328 -1.405 0.171 1 94.94 296 GLY A C 1
ATOM 2365 O O . GLY A 1 296 ? -6.75 -2.172 0.945 1 94.94 296 GLY A O 1
ATOM 2366 N N . LEU A 1 297 ? -8.57 -1.037 0.352 1 96.69 297 LEU A N 1
ATOM 2367 C CA . LEU A 1 297 ? -9.398 -1.547 1.437 1 96.69 297 LEU A CA 1
ATOM 2368 C C . LEU A 1 297 ? -9.906 -2.951 1.121 1 96.69 297 LEU A C 1
ATOM 2370 O O . LEU A 1 297 ? -10.57 -3.162 0.105 1 96.69 297 LEU A O 1
ATOM 2374 N N . ARG A 1 298 ? -9.555 -3.943 1.896 1 95.81 298 ARG A N 1
ATOM 2375 C CA . ARG A 1 298 ? -10.094 -5.293 1.801 1 95.81 298 ARG A CA 1
ATOM 2376 C C . ARG A 1 298 ? -11.289 -5.473 2.732 1 95.81 298 ARG A C 1
ATOM 2378 O O . ARG A 1 298 ? -11.195 -5.191 3.928 1 95.81 298 ARG A O 1
ATOM 2385 N N . LEU A 1 299 ? -12.438 -5.895 2.201 1 94.06 299 LEU A N 1
ATOM 2386 C CA . LEU A 1 299 ? -13.648 -6.098 2.98 1 94.06 299 LEU A CA 1
ATOM 2387 C C . LEU A 1 299 ? -14.43 -7.305 2.473 1 94.06 299 LEU A C 1
ATOM 2389 O O . LEU A 1 299 ? -14.336 -7.656 1.295 1 94.06 299 LEU A O 1
ATOM 2393 N N . GLU A 1 300 ? -15.008 -8.039 3.361 1 93.56 300 GLU A N 1
ATOM 2394 C CA . GLU A 1 300 ? -16 -9.039 2.998 1 93.56 300 GLU A CA 1
ATOM 2395 C C . GLU A 1 300 ? -17.422 -8.484 3.154 1 93.56 300 GLU A C 1
ATOM 2397 O O . GLU A 1 300 ? -17.828 -8.133 4.258 1 93.56 300 GLU A O 1
ATOM 2402 N N . THR A 1 301 ? -18.094 -8.352 2.031 1 94.19 301 THR A N 1
ATOM 2403 C CA . THR A 1 301 ? -19.406 -7.695 2.066 1 94.19 301 THR A CA 1
ATOM 2404 C C . THR A 1 301 ? -20.266 -8.141 0.885 1 94.19 301 THR A C 1
ATOM 2406 O O . THR A 1 301 ? -19.828 -8.961 0.075 1 94.19 301 THR A O 1
ATOM 2409 N N . PHE A 1 302 ? -21.5 -7.758 0.918 1 94.69 302 PHE A N 1
ATOM 2410 C CA . PHE A 1 302 ? -22.406 -7.848 -0.226 1 94.69 302 PHE A CA 1
ATOM 2411 C C . PHE A 1 302 ? -22.734 -6.461 -0.761 1 94.69 302 PHE A C 1
ATOM 2413 O O . PHE A 1 302 ? -23.25 -5.617 -0.028 1 94.69 302 PHE A O 1
ATOM 2420 N N . LEU A 1 303 ? -22.438 -6.227 -2.029 1 96.69 303 LEU A N 1
ATOM 2421 C CA . LEU A 1 303 ? -22.688 -4.918 -2.629 1 96.69 303 LEU A CA 1
ATOM 2422 C C . LEU A 1 303 ? -24.125 -4.824 -3.146 1 96.69 303 LEU A C 1
ATOM 2424 O O . LEU A 1 303 ? -24.594 -5.707 -3.873 1 96.69 303 LEU A O 1
ATOM 2428 N N . GLY A 1 304 ? -24.766 -3.74 -2.723 1 96.5 304 GLY A N 1
ATOM 2429 C CA . GLY A 1 304 ? -26.078 -3.471 -3.262 1 96.5 304 GLY A CA 1
ATOM 2430 C C . GLY A 1 304 ? -26.047 -2.941 -4.684 1 96.5 304 GLY A C 1
ATOM 2431 O O . GLY A 1 304 ? -24.984 -2.662 -5.223 1 96.5 304 GLY A O 1
ATOM 2432 N N . GLU A 1 305 ? -27.266 -2.834 -5.25 1 95.69 305 GLU A N 1
ATOM 2433 C CA . GLU A 1 305 ? -27.422 -2.342 -6.617 1 95.69 305 GLU A CA 1
ATOM 2434 C C . GLU A 1 305 ? -28.312 -1.107 -6.664 1 95.69 305 GLU A C 1
ATOM 2436 O O . GLU A 1 305 ? -29.406 -1.111 -6.102 1 95.69 305 GLU A O 1
ATOM 2441 N N . SER A 1 306 ? -27.797 -0.088 -7.258 1 94.56 306 SER A N 1
ATOM 2442 C CA . SER A 1 306 ? -28.609 1.107 -7.449 1 94.56 306 SER A CA 1
ATOM 2443 C C . SER A 1 306 ? -29.516 0.973 -8.672 1 94.56 306 SER A C 1
ATOM 2445 O O . SER A 1 306 ? -29.375 0.03 -9.453 1 94.56 306 SER A O 1
ATOM 2447 N N . LYS A 1 307 ? -30.359 1.951 -8.836 1 91.38 307 LYS A N 1
ATOM 2448 C CA . LYS A 1 307 ? -31.281 1.965 -9.977 1 91.38 307 LYS A CA 1
ATOM 2449 C C . LYS A 1 307 ? -30.516 2.109 -11.289 1 91.38 307 LYS A C 1
ATOM 2451 O O . LYS A 1 307 ? -30.922 1.54 -12.312 1 91.38 307 LYS A O 1
ATOM 2456 N N . ASP A 1 308 ? -29.391 2.775 -11.258 1 89.62 308 ASP A N 1
ATOM 2457 C CA . ASP A 1 308 ? -28.578 3.023 -12.445 1 89.62 308 ASP A CA 1
ATOM 2458 C C . ASP A 1 308 ? -27.5 1.957 -12.609 1 89.62 308 ASP A C 1
ATOM 2460 O O . ASP A 1 308 ? -26.484 2.188 -13.281 1 89.62 308 ASP A O 1
ATOM 2464 N N . LYS A 1 309 ? -27.625 0.844 -11.969 1 91.19 309 LYS A N 1
ATOM 2465 C CA . LYS A 1 309 ? -26.734 -0.306 -12.094 1 91.19 309 LYS A CA 1
ATOM 2466 C C . LYS A 1 309 ? -25.328 0.037 -11.617 1 91.19 309 LYS A C 1
ATOM 2468 O O . LYS A 1 309 ? -24.344 -0.242 -12.312 1 91.19 309 LYS A O 1
ATOM 2473 N N . GLU A 1 310 ? -25.344 0.657 -10.508 1 93.62 310 GLU A N 1
ATOM 2474 C CA . GLU A 1 310 ? -24.094 0.897 -9.805 1 93.62 310 GLU A CA 1
ATOM 2475 C C . GLU A 1 310 ? -24.016 0.072 -8.523 1 93.62 310 GLU A C 1
ATOM 2477 O O . GLU A 1 310 ? -25.031 -0.175 -7.871 1 93.62 310 GLU A O 1
ATOM 2482 N N . TYR A 1 311 ? -22.828 -0.352 -8.266 1 97.44 311 TYR A N 1
ATOM 2483 C CA . TYR A 1 311 ? -22.625 -1.049 -7 1 97.44 311 TYR A CA 1
ATOM 2484 C C . TYR A 1 311 ? -22.703 -0.08 -5.828 1 97.44 311 TYR A C 1
ATOM 2486 O O . TYR A 1 311 ? -22.281 1.074 -5.941 1 97.44 311 TYR A O 1
ATOM 2494 N N . VAL A 1 312 ? -23.25 -0.547 -4.723 1 97.94 312 VAL A N 1
ATOM 2495 C CA . VAL A 1 312 ? -23.391 0.31 -3.551 1 97.94 312 VAL A CA 1
ATOM 2496 C C . VAL A 1 312 ? -22.859 -0.411 -2.314 1 97.94 312 VAL A C 1
ATOM 2498 O O . VAL A 1 312 ? -23.312 -1.511 -1.987 1 97.94 312 VAL A O 1
ATOM 2501 N N . LEU A 1 313 ? -21.938 0.15 -1.635 1 97.75 313 LEU A N 1
ATOM 2502 C CA . LEU A 1 313 ? -21.406 -0.382 -0.386 1 97.75 313 LEU A CA 1
ATOM 2503 C C . LEU A 1 313 ? -22.219 0.103 0.807 1 97.75 313 LEU A C 1
ATOM 2505 O O . LEU A 1 313 ? -22.438 1.307 0.973 1 97.75 313 LEU A O 1
ATOM 2509 N N . ASN A 1 314 ? -22.656 -0.767 1.608 1 95.88 314 ASN A N 1
ATOM 2510 C CA . ASN A 1 314 ? -23.375 -0.439 2.836 1 95.88 314 ASN A CA 1
ATOM 2511 C C . ASN A 1 314 ? -22.438 0.133 3.896 1 95.88 314 ASN A C 1
ATOM 2513 O O . ASN A 1 314 ? -21.438 -0.495 4.254 1 95.88 314 ASN A O 1
ATOM 2517 N N . LEU A 1 315 ? -22.781 1.308 4.445 1 96.19 315 LEU A N 1
ATOM 2518 C CA . LEU A 1 315 ? -21.938 1.904 5.473 1 96.19 315 LEU A CA 1
ATOM 2519 C C . LEU A 1 315 ? -22.5 1.654 6.863 1 96.19 315 LEU A C 1
ATOM 2521 O O . LEU A 1 315 ? -21.906 2.033 7.867 1 96.19 315 LEU A O 1
ATOM 2525 N N . ALA A 1 316 ? -23.672 1.08 6.938 1 93.12 316 ALA A N 1
ATOM 2526 C CA . ALA A 1 316 ? -24.328 0.728 8.188 1 93.12 316 ALA A CA 1
ATOM 2527 C C . ALA A 1 316 ? -24.578 1.968 9.039 1 93.12 316 ALA A C 1
ATOM 2529 O O . ALA A 1 316 ? -24.406 1.941 10.258 1 93.12 316 ALA A O 1
ATOM 2530 N N . CYS A 1 317 ? -24.906 3.072 8.43 1 94.81 317 CYS A N 1
ATOM 2531 C CA . CYS A 1 317 ? -25.234 4.32 9.102 1 94.81 317 CYS A CA 1
ATOM 2532 C C . CYS A 1 317 ? -26.406 5.016 8.406 1 94.81 317 CYS A C 1
ATOM 2534 O O . CYS A 1 317 ? -26.859 4.562 7.363 1 94.81 317 CYS A O 1
ATOM 2536 N N . MET A 1 318 ? -26.859 6.016 9.102 1 95.25 318 MET A N 1
ATOM 2537 C CA . MET A 1 318 ? -28 6.77 8.617 1 95.25 318 MET A CA 1
ATOM 2538 C C . MET A 1 318 ? -27.797 8.266 8.812 1 95.25 318 MET A C 1
ATOM 2540 O O . MET A 1 318 ? -27.109 8.688 9.75 1 95.25 318 MET A O 1
ATOM 2544 N N . ILE A 1 319 ? -28.312 8.992 7.922 1 93.5 319 ILE A N 1
ATOM 2545 C CA . ILE A 1 319 ? -28.359 10.445 8.078 1 93.5 319 ILE A CA 1
ATOM 2546 C C . ILE A 1 319 ? -29.812 10.914 8.039 1 93.5 319 ILE A C 1
ATOM 2548 O O . ILE A 1 319 ? -30.5 10.75 7.031 1 93.5 319 ILE A O 1
ATOM 2552 N N . PRO A 1 320 ? -30.219 11.461 9.125 1 91.12 320 PRO A N 1
ATOM 2553 C CA . PRO A 1 320 ? -31.594 11.969 9.141 1 91.12 320 PRO A CA 1
ATOM 2554 C C . PRO A 1 320 ? -31.766 13.227 8.297 1 91.12 320 PRO A C 1
ATOM 2556 O O . PRO A 1 320 ? -30.859 14.047 8.203 1 91.12 320 PRO A O 1
ATOM 2559 N N . ASP A 1 321 ? -32.875 13.297 7.648 1 84.69 321 ASP A N 1
ATOM 2560 C CA . ASP A 1 321 ? -33.219 14.531 6.941 1 84.69 321 ASP A CA 1
ATOM 2561 C C . ASP A 1 321 ? -33.875 15.531 7.875 1 84.69 321 ASP A C 1
ATOM 2563 O O . ASP A 1 321 ? -33.938 15.32 9.086 1 84.69 321 ASP A O 1
ATOM 2567 N N . ASP A 1 322 ? -34.312 16.641 7.293 1 81.19 322 ASP A N 1
ATOM 2568 C CA . ASP A 1 322 ? -34.875 17.734 8.078 1 81.19 322 ASP A CA 1
ATOM 2569 C C . ASP A 1 322 ? -36.188 17.281 8.742 1 81.19 322 ASP A C 1
ATOM 2571 O O . ASP A 1 322 ? -36.562 17.828 9.789 1 81.19 322 ASP A O 1
ATOM 2575 N N . SER A 1 323 ? -36.844 16.281 8.18 1 81.75 323 SER A N 1
ATOM 2576 C CA . SER A 1 323 ? -38.125 15.797 8.734 1 81.75 323 SER A CA 1
ATOM 2577 C C . SER A 1 323 ? -37.875 14.719 9.789 1 81.75 323 SER A C 1
ATOM 2579 O O . SER A 1 323 ? -38.812 14.266 10.438 1 81.75 323 SER A O 1
ATOM 2581 N N . GLY A 1 324 ? -36.688 14.367 9.961 1 80.5 324 GLY A N 1
ATOM 2582 C CA . GLY A 1 324 ? -36.375 13.344 10.945 1 80.5 324 GLY A CA 1
ATOM 2583 C C . GLY A 1 324 ? -36.281 11.953 10.352 1 80.5 324 GLY A C 1
ATOM 2584 O O . GLY A 1 324 ? -35.875 11.008 11.023 1 80.5 324 GLY A O 1
ATOM 2585 N N . SER A 1 325 ? -36.75 11.82 9.125 1 85.38 325 SER A N 1
ATOM 2586 C CA . SER A 1 325 ? -36.688 10.523 8.461 1 85.38 325 SER A CA 1
ATOM 2587 C C . SER A 1 325 ? -35.25 10.172 8.109 1 85.38 325 SER A C 1
ATOM 2589 O O . SER A 1 325 ? -34.5 10.992 7.559 1 85.38 325 SER A O 1
ATOM 2591 N N . ALA A 1 326 ? -34.844 8.984 8.633 1 87.38 326 ALA A N 1
ATOM 2592 C CA . ALA A 1 326 ? -33.438 8.586 8.438 1 87.38 326 ALA A CA 1
ATOM 2593 C C . ALA A 1 326 ? -33.344 7.512 7.355 1 87.38 326 ALA A C 1
ATOM 2595 O O . ALA A 1 326 ? -34.156 6.59 7.301 1 87.38 326 ALA A O 1
ATOM 2596 N N . SER A 1 327 ? -32.5 7.734 6.383 1 91.81 327 SER A N 1
ATOM 2597 C CA . SER A 1 327 ? -32.188 6.777 5.328 1 91.81 327 SER A CA 1
ATOM 2598 C C . SER A 1 327 ? -30.828 6.129 5.559 1 91.81 327 SER A C 1
ATOM 2600 O O . SER A 1 327 ? -29.906 6.777 6.047 1 91.81 327 SER A O 1
ATOM 2602 N N . LYS A 1 328 ? -30.844 4.844 5.262 1 94.38 328 LYS A N 1
ATOM 2603 C CA . LYS A 1 328 ? -29.547 4.18 5.242 1 94.38 328 LYS A CA 1
ATOM 2604 C C . LYS A 1 328 ? -28.688 4.711 4.105 1 94.38 328 LYS A C 1
ATOM 2606 O O . LYS A 1 328 ? -29.188 5.055 3.035 1 94.38 328 LYS A O 1
ATOM 2611 N N . ILE A 1 329 ? -27.406 4.746 4.379 1 96.19 329 ILE A N 1
ATOM 2612 C CA . ILE A 1 329 ? -26.562 5.375 3.373 1 96.19 329 ILE A CA 1
ATOM 2613 C C . ILE A 1 329 ? -25.5 4.375 2.891 1 96.19 329 ILE A C 1
ATOM 2615 O O . ILE A 1 329 ? -25.203 3.406 3.586 1 96.19 329 ILE A O 1
ATOM 2619 N N . GLY A 1 330 ? -25.062 4.59 1.655 1 97.31 330 GLY A N 1
ATOM 2620 C CA . GLY A 1 330 ? -23.984 3.842 1.029 1 97.31 330 GLY A CA 1
ATOM 2621 C C . GLY A 1 330 ? -23.172 4.676 0.064 1 97.31 330 GLY A C 1
ATOM 2622 O O . GLY A 1 330 ? -23.453 5.855 -0.144 1 97.31 330 GLY A O 1
ATOM 2623 N N . VAL A 1 331 ? -22.094 4.098 -0.397 1 98 331 VAL A N 1
ATOM 2624 C CA . VAL A 1 331 ? -21.281 4.793 -1.389 1 98 331 VAL A CA 1
ATOM 2625 C C . VAL A 1 331 ? -21.281 4.016 -2.703 1 98 331 VAL A C 1
ATOM 2627 O O . VAL A 1 331 ? -21.328 2.783 -2.701 1 98 331 VAL A O 1
ATOM 2630 N N . TYR A 1 332 ? -21.219 4.734 -3.824 1 97.69 332 TYR A N 1
ATOM 2631 C CA . TYR A 1 332 ? -21.219 4.152 -5.16 1 97.69 332 TYR A CA 1
ATOM 2632 C C . TYR A 1 332 ? -19.828 3.633 -5.523 1 97.69 332 TYR A C 1
ATOM 2634 O O . TYR A 1 332 ? -18.828 4.305 -5.277 1 97.69 332 TYR A O 1
ATOM 2642 N N . LEU A 1 333 ? -19.781 2.455 -6.051 1 97.81 333 LEU A N 1
ATOM 2643 C CA . LEU A 1 333 ? -18.531 1.848 -6.488 1 97.81 333 LEU A CA 1
ATOM 2644 C C . LEU A 1 333 ? -18.609 1.439 -7.953 1 97.81 333 LEU A C 1
ATOM 2646 O O . LEU A 1 333 ? -19.672 1.066 -8.445 1 97.81 333 LEU A O 1
ATOM 2650 N N . THR A 1 334 ? -17.516 1.56 -8.625 1 96.19 334 THR A N 1
ATOM 2651 C CA . THR A 1 334 ? -17.359 1.071 -9.984 1 96.19 334 THR A CA 1
ATOM 2652 C C . THR A 1 334 ? -16.281 -0.018 -10.047 1 96.19 334 THR A C 1
ATOM 2654 O O . THR A 1 334 ? -15.211 0.123 -9.453 1 96.19 334 THR A O 1
ATOM 2657 N N . LYS A 1 335 ? -16.656 -1.069 -10.695 1 96 335 LYS A N 1
ATOM 2658 C CA . LYS A 1 335 ? -15.711 -2.17 -10.859 1 96 335 LYS A CA 1
ATOM 2659 C C . LYS A 1 335 ? -14.641 -1.828 -11.891 1 96 335 LYS A C 1
ATOM 2661 O O . LYS A 1 335 ? -14.945 -1.262 -12.945 1 96 335 LYS A O 1
ATOM 2666 N N . THR A 1 336 ? -13.43 -2.08 -11.57 1 94.12 336 THR A N 1
ATOM 2667 C CA . THR A 1 336 ? -12.297 -1.961 -12.484 1 94.12 336 THR A CA 1
ATOM 2668 C C . THR A 1 336 ? -11.555 -3.291 -12.602 1 94.12 336 THR A C 1
ATOM 2670 O O . THR A 1 336 ? -11.953 -4.285 -11.984 1 94.12 336 THR A O 1
ATOM 2673 N N . ALA A 1 337 ? -10.531 -3.252 -13.445 1 90.62 337 ALA A N 1
ATOM 2674 C CA . ALA A 1 337 ? -9.734 -4.469 -13.594 1 90.62 337 ALA A CA 1
ATOM 2675 C C . ALA A 1 337 ? -9 -4.805 -12.297 1 90.62 337 ALA A C 1
ATOM 2677 O O . ALA A 1 337 ? -8.656 -5.961 -12.055 1 90.62 337 ALA A O 1
ATOM 2678 N N . ASP A 1 338 ? -8.781 -3.742 -11.523 1 89.62 338 ASP A N 1
ATOM 2679 C CA . ASP A 1 338 ? -8.039 -3.889 -10.281 1 89.62 338 ASP A CA 1
ATOM 2680 C C . ASP A 1 338 ? -8.914 -3.564 -9.07 1 89.62 338 ASP A C 1
ATOM 2682 O O . ASP A 1 338 ? -8.547 -2.73 -8.242 1 89.62 338 ASP A O 1
ATOM 2686 N N . GLY A 1 339 ? -10.039 -4.199 -9.039 1 93.12 339 GLY A N 1
ATOM 2687 C CA . GLY A 1 339 ? -10.93 -3.973 -7.914 1 93.12 339 GLY A CA 1
ATOM 2688 C C . GLY A 1 339 ? -11.945 -2.869 -8.164 1 93.12 339 GLY A C 1
ATOM 2689 O O . GLY A 1 339 ? -12.445 -2.723 -9.281 1 93.12 339 GLY A O 1
ATOM 2690 N N . PHE A 1 340 ? -12.344 -2.191 -7.07 1 96.94 340 PHE A N 1
ATOM 2691 C CA . PHE A 1 340 ? -13.375 -1.162 -7.176 1 96.94 340 PHE A CA 1
ATOM 2692 C C . PHE A 1 340 ? -12.797 0.215 -6.875 1 96.94 340 PHE A C 1
ATOM 2694 O O . PHE A 1 340 ? -11.742 0.327 -6.234 1 96.94 340 PHE A O 1
ATOM 2701 N N . VAL A 1 341 ? -13.414 1.24 -7.398 1 97.06 341 VAL A N 1
ATOM 2702 C CA . VAL A 1 341 ? -13.148 2.637 -7.074 1 97.06 341 VAL A CA 1
ATOM 2703 C C . VAL A 1 341 ? -14.453 3.348 -6.727 1 97.06 341 VAL A C 1
ATOM 2705 O O . VAL A 1 341 ? -15.531 2.902 -7.117 1 97.06 341 VAL A O 1
ATOM 2708 N N . ARG A 1 342 ? -14.312 4.359 -5.91 1 97.19 342 ARG A N 1
ATOM 2709 C CA . ARG A 1 342 ? -15.492 5.148 -5.586 1 97.19 342 ARG A CA 1
ATOM 2710 C C . ARG A 1 342 ? -15.93 5.996 -6.773 1 97.19 342 ARG A C 1
ATOM 2712 O O . ARG A 1 342 ? -15.117 6.703 -7.375 1 97.19 342 ARG A O 1
ATOM 2719 N N . SER A 1 343 ? -17.172 5.859 -7.156 1 95.62 343 SER A N 1
ATOM 2720 C CA . SER A 1 343 ? -17.766 6.668 -8.211 1 95.62 343 SER A CA 1
ATOM 2721 C C . SER A 1 343 ? -18.797 7.637 -7.652 1 95.62 343 SER A C 1
ATOM 2723 O O . SER A 1 343 ? -19.266 7.461 -6.527 1 95.62 343 SER A O 1
ATOM 2725 N N . ARG A 1 344 ? -19.047 8.711 -8.328 1 93.19 344 ARG A N 1
ATOM 2726 C CA . ARG A 1 344 ? -19.969 9.75 -7.891 1 93.19 344 ARG A CA 1
ATOM 2727 C C . ARG A 1 344 ? -19.609 10.25 -6.496 1 93.19 344 ARG A C 1
ATOM 2729 O O . ARG A 1 344 ? -20.469 10.273 -5.602 1 93.19 344 ARG A O 1
ATOM 2736 N N . PRO A 1 345 ? -18.359 10.688 -6.316 1 94.19 345 PRO A N 1
ATOM 2737 C CA . PRO A 1 345 ? -17.906 11.055 -4.973 1 94.19 345 PRO A CA 1
ATOM 2738 C C . PRO A 1 345 ? -18.641 12.258 -4.402 1 94.19 345 PRO A C 1
ATOM 2740 O O . PRO A 1 345 ? -18.516 12.562 -3.213 1 94.19 345 PRO A O 1
ATOM 2743 N N . TYR A 1 346 ? -19.562 12.898 -5.102 1 92.94 346 TYR A N 1
ATOM 2744 C CA . TYR A 1 346 ? -20.25 14.109 -4.668 1 92.94 346 TYR A CA 1
ATOM 2745 C C . TYR A 1 346 ? -21.594 13.773 -4.004 1 92.94 346 TYR A C 1
ATOM 2747 O O . TYR A 1 346 ? -22.266 14.656 -3.482 1 92.94 346 TYR A O 1
ATOM 2755 N N . GLU A 1 347 ? -21.938 12.5 -4.039 1 93.31 347 GLU A N 1
ATOM 2756 C CA . GLU A 1 347 ? -23.203 12.148 -3.4 1 93.31 347 GLU A CA 1
ATOM 2757 C C . GLU A 1 347 ? -23.094 10.797 -2.695 1 93.31 347 GLU A C 1
ATOM 2759 O O . GLU A 1 347 ? -22.203 10 -2.988 1 93.31 347 GLU A O 1
ATOM 2764 N N . LEU A 1 348 ? -23.969 10.57 -1.709 1 96.06 348 LEU A N 1
ATOM 2765 C CA . LEU A 1 348 ? -24.141 9.297 -1.021 1 96.06 348 LEU A CA 1
ATOM 2766 C C . LEU A 1 348 ? -25.406 8.602 -1.49 1 96.06 348 LEU A C 1
ATOM 2768 O O . LEU A 1 348 ? -26.391 9.258 -1.871 1 96.06 348 LEU A O 1
ATOM 2772 N N . PHE A 1 349 ? -25.375 7.328 -1.506 1 96.75 349 PHE A N 1
ATOM 2773 C CA . PHE A 1 349 ? -26.578 6.547 -1.775 1 96.75 349 PHE A CA 1
ATOM 2774 C C . PHE A 1 349 ? -27.484 6.512 -0.552 1 96.75 349 PHE A C 1
ATOM 2776 O O . PHE A 1 349 ? -27 6.375 0.577 1 96.75 349 PHE A O 1
ATOM 2783 N N . GLU A 1 350 ? -28.719 6.723 -0.783 1 95.19 350 GLU A N 1
ATOM 2784 C CA . GLU A 1 350 ? -29.703 6.688 0.297 1 95.19 350 GLU A CA 1
ATOM 2785 C C . GLU A 1 350 ? -30.844 5.738 -0.03 1 95.19 350 GLU A C 1
ATOM 2787 O O . GLU A 1 350 ? -31.312 5.676 -1.175 1 95.19 350 GLU A O 1
ATOM 2792 N N . THR A 1 351 ? -31.234 4.965 0.986 1 94.62 351 THR A N 1
ATOM 2793 C CA . THR A 1 351 ? -32.344 4.043 0.766 1 94.62 351 THR A CA 1
ATOM 2794 C C . THR A 1 351 ? -33.062 3.74 2.078 1 94.62 351 THR A C 1
ATOM 2796 O O . THR A 1 351 ? -32.5 3.924 3.158 1 94.62 351 THR A O 1
ATOM 2799 N N . GLN A 1 352 ? -34.312 3.359 1.952 1 90.81 352 GLN A N 1
ATOM 2800 C CA . GLN A 1 352 ? -35.062 2.854 3.09 1 90.81 352 GLN A CA 1
ATOM 2801 C C . GLN A 1 352 ? -35.188 1.335 3.029 1 90.81 352 GLN A C 1
ATOM 2803 O O . GLN A 1 352 ? -35.688 0.712 3.971 1 90.81 352 GLN A O 1
ATOM 2808 N N . ASP A 1 353 ? -34.688 0.812 1.927 1 90.38 353 ASP A N 1
ATOM 2809 C CA . ASP A 1 353 ? -34.75 -0.629 1.713 1 90.38 353 ASP A CA 1
ATOM 2810 C C . ASP A 1 353 ? -33.562 -1.348 2.363 1 90.38 353 ASP A C 1
ATOM 2812 O O . ASP A 1 353 ? -32.469 -1.388 1.8 1 90.38 353 ASP A O 1
ATOM 2816 N N . SER A 1 354 ? -33.844 -2.029 3.455 1 80.81 354 SER A N 1
ATOM 2817 C CA . SER A 1 354 ? -32.812 -2.723 4.18 1 80.81 354 SER A CA 1
ATOM 2818 C C . SER A 1 354 ? -32.375 -3.998 3.455 1 80.81 354 SER A C 1
ATOM 2820 O O . SER A 1 354 ? -31.312 -4.551 3.73 1 80.81 354 SER A O 1
ATOM 2822 N N . LEU A 1 355 ? -33.156 -4.422 2.547 1 90.75 355 LEU A N 1
ATOM 2823 C CA . LEU A 1 355 ? -32.875 -5.695 1.885 1 90.75 355 LEU A CA 1
ATOM 2824 C C . LEU A 1 355 ? -31.891 -5.516 0.741 1 90.75 355 LEU A C 1
ATOM 2826 O O . LEU A 1 355 ? -31.375 -6.5 0.2 1 90.75 355 LEU A O 1
ATOM 2830 N N . LEU A 1 356 ? -31.609 -4.32 0.479 1 92.88 356 LEU A N 1
ATOM 2831 C CA . LEU A 1 356 ? -30.734 -4.02 -0.645 1 92.88 356 LEU A CA 1
ATOM 2832 C C . LEU A 1 356 ? -29.391 -4.723 -0.486 1 92.88 356 LEU A C 1
ATOM 2834 O O . LEU A 1 356 ? -28.766 -5.105 -1.477 1 92.88 356 LEU A O 1
ATOM 2838 N N . TRP A 1 357 ? -28.953 -4.922 0.776 1 92.62 357 TRP A N 1
ATOM 2839 C CA . TRP A 1 357 ? -27.609 -5.445 1.04 1 92.62 357 TRP A CA 1
ATOM 2840 C C . TRP A 1 357 ? -27.688 -6.867 1.586 1 92.62 357 TRP A C 1
ATOM 2842 O O . TRP A 1 357 ? -26.719 -7.363 2.164 1 92.62 357 TRP A O 1
ATOM 2852 N N . ALA A 1 358 ? -28.828 -7.469 1.406 1 91.5 358 ALA A N 1
ATOM 2853 C CA . ALA A 1 358 ? -29 -8.852 1.841 1 91.5 358 ALA A CA 1
ATOM 2854 C C . ALA A 1 358 ? -28.5 -9.828 0.78 1 91.5 358 ALA A C 1
ATOM 2856 O O . ALA A 1 358 ? -29.062 -9.906 -0.315 1 91.5 358 ALA A O 1
ATOM 2857 N N . GLY A 1 359 ? -27.422 -10.516 1.015 1 90.94 359 GLY A N 1
ATOM 2858 C CA . GLY A 1 359 ? -26.859 -11.492 0.089 1 90.94 359 GLY A CA 1
ATOM 2859 C C . GLY A 1 359 ? -25.562 -12.102 0.576 1 90.94 359 GLY A C 1
ATOM 2860 O O . GLY A 1 359 ? -25.062 -11.742 1.645 1 90.94 359 GLY A O 1
ATOM 2861 N N . PRO A 1 360 ? -25.047 -13 -0.15 1 92.06 360 PRO A N 1
ATOM 2862 C CA . PRO A 1 360 ? -23.781 -13.633 0.239 1 92.06 360 PRO A CA 1
ATOM 2863 C C . PRO A 1 360 ? -22.594 -12.68 0.18 1 92.06 360 PRO A C 1
ATOM 2865 O O . PRO A 1 360 ? -22.406 -11.992 -0.828 1 92.06 360 PRO A O 1
ATOM 2868 N N . ARG A 1 361 ? -21.828 -12.734 1.239 1 91.62 361 ARG A N 1
ATOM 2869 C CA . ARG A 1 361 ? -20.688 -11.836 1.328 1 91.62 361 ARG A CA 1
ATOM 2870 C C . ARG A 1 361 ? -19.5 -12.383 0.546 1 91.62 361 ARG A C 1
ATOM 2872 O O . ARG A 1 361 ? -19.328 -13.602 0.439 1 91.62 361 ARG A O 1
ATOM 2879 N N . HIS A 1 362 ? -18.781 -11.578 -0.055 1 92.5 362 HIS A N 1
ATOM 2880 C CA . HIS A 1 362 ? -17.562 -11.938 -0.751 1 92.5 362 HIS A CA 1
ATOM 2881 C C . HIS A 1 362 ? -16.484 -10.883 -0.541 1 92.5 362 HIS A C 1
ATOM 2883 O O . HIS A 1 362 ? -16.781 -9.742 -0.168 1 92.5 362 HIS A O 1
ATOM 2889 N N . LYS A 1 363 ? -15.25 -11.281 -0.74 1 93.75 363 LYS A N 1
ATOM 2890 C CA . LYS A 1 363 ? -14.102 -10.398 -0.557 1 93.75 363 LYS A CA 1
ATOM 2891 C C . LYS A 1 363 ? -13.992 -9.391 -1.696 1 93.75 363 LYS A C 1
ATOM 2893 O O . LYS A 1 363 ? -14.062 -9.766 -2.869 1 93.75 363 LYS A O 1
ATOM 2898 N N . ILE A 1 364 ? -13.852 -8.156 -1.423 1 95.12 364 ILE A N 1
ATOM 2899 C CA . ILE A 1 364 ? -13.633 -7.129 -2.439 1 95.12 364 ILE A CA 1
ATOM 2900 C C . ILE A 1 364 ? -12.477 -6.227 -2.023 1 95.12 364 ILE A C 1
ATOM 2902 O O . ILE A 1 364 ? -12.094 -6.195 -0.85 1 95.12 364 ILE A O 1
ATOM 2906 N N . PHE A 1 365 ? -11.922 -5.523 -3.01 1 96.44 365 PHE A N 1
ATOM 2907 C CA . PHE A 1 365 ? -10.875 -4.535 -2.793 1 96.44 365 PHE A CA 1
ATOM 2908 C C . PHE A 1 365 ? -11.273 -3.184 -3.373 1 96.44 365 PHE A C 1
ATOM 2910 O O . PHE A 1 365 ? -11.742 -3.104 -4.512 1 96.44 365 PHE A O 1
ATOM 2917 N N . ILE A 1 366 ? -11.18 -2.166 -2.609 1 97.75 366 ILE A N 1
ATOM 2918 C CA . ILE A 1 366 ? -11.438 -0.807 -3.07 1 97.75 366 ILE A CA 1
ATOM 2919 C C . ILE A 1 366 ? -10.156 0.02 -2.988 1 97.75 366 ILE A C 1
ATOM 2921 O O . ILE A 1 366 ? -9.516 0.073 -1.939 1 97.75 366 ILE A O 1
ATOM 2925 N N . ARG A 1 367 ? -9.836 0.701 -4.055 1 96.62 367 ARG A N 1
ATOM 2926 C CA . ARG A 1 367 ? -8.594 1.462 -4.102 1 96.62 367 ARG A CA 1
ATOM 2927 C C . ARG A 1 367 ? -8.555 2.52 -3.006 1 96.62 367 ARG A C 1
ATOM 2929 O O . ARG A 1 367 ? -9.555 3.182 -2.74 1 96.62 367 ARG A O 1
ATOM 2936 N N . LYS A 1 368 ? -7.363 2.664 -2.455 1 95.69 368 LYS A N 1
ATOM 2937 C CA . LYS A 1 368 ? -7.133 3.592 -1.353 1 95.69 368 LYS A CA 1
ATOM 2938 C C . LYS A 1 368 ? -7.203 5.039 -1.828 1 95.69 368 LYS A C 1
ATOM 2940 O O . LYS A 1 368 ? -7.816 5.887 -1.174 1 95.69 368 LYS A O 1
ATOM 2945 N N . HIS A 1 369 ? -6.473 5.34 -2.879 1 92.75 369 HIS A N 1
ATOM 2946 C CA . HIS A 1 369 ? -6.375 6.672 -3.457 1 92.75 369 HIS A CA 1
ATOM 2947 C C . HIS A 1 369 ? -6.41 6.617 -4.98 1 92.75 369 HIS A C 1
ATOM 2949 O O . HIS A 1 369 ? -5.969 5.637 -5.582 1 92.75 369 HIS A O 1
ATOM 2955 N N . VAL A 1 370 ? -7.012 7.59 -5.551 1 92.62 370 VAL A N 1
ATOM 2956 C CA . VAL A 1 370 ? -6.992 7.801 -6.996 1 92.62 370 VAL A CA 1
ATOM 2957 C C . VAL A 1 370 ? -6.582 9.242 -7.301 1 92.62 370 VAL A C 1
ATOM 2959 O O . VAL A 1 370 ? -7.223 10.188 -6.84 1 92.62 370 VAL A O 1
ATOM 2962 N N . THR A 1 371 ? -5.414 9.391 -7.984 1 89 371 THR A N 1
ATOM 2963 C CA . THR A 1 371 ? -4.941 10.719 -8.367 1 89 371 THR A CA 1
ATOM 2964 C C . THR A 1 371 ? -5.809 11.297 -9.484 1 89 371 THR A C 1
ATOM 2966 O O . THR A 1 371 ? -6.645 10.602 -10.055 1 89 371 THR A O 1
ATOM 2969 N N . SER A 1 372 ? -5.621 12.562 -9.766 1 86.44 372 SER A N 1
ATOM 2970 C CA . SER A 1 372 ? -6.32 13.188 -10.883 1 86.44 372 SER A CA 1
ATOM 2971 C C . SER A 1 372 ? -5.977 12.5 -12.203 1 86.44 372 SER A C 1
ATOM 2973 O O . SER A 1 372 ? -6.863 12.234 -13.016 1 86.44 372 SER A O 1
ATOM 2975 N N . PHE A 1 373 ? -4.785 12.258 -12.359 1 85.81 373 PHE A N 1
ATOM 2976 C CA . PHE A 1 373 ? -4.344 11.531 -13.547 1 85.81 373 PHE A CA 1
ATOM 2977 C C . PHE A 1 373 ? -4.988 10.156 -13.602 1 85.81 373 PHE A C 1
ATOM 2979 O O . PHE A 1 373 ? -5.484 9.742 -14.656 1 85.81 373 PHE A O 1
ATOM 2986 N N . GLY A 1 374 ? -4.961 9.508 -12.445 1 87.69 374 GLY A N 1
ATOM 2987 C CA . GLY A 1 374 ? -5.551 8.18 -12.375 1 87.69 374 GLY A CA 1
ATOM 2988 C C . GLY A 1 374 ? -7.031 8.164 -12.688 1 87.69 374 GLY A C 1
ATOM 2989 O O . GLY A 1 374 ? -7.52 7.246 -13.359 1 87.69 374 GLY A O 1
ATOM 2990 N N . SER A 1 375 ? -7.73 9.117 -12.234 1 91.31 375 SER A N 1
ATOM 2991 C CA . SER A 1 375 ? -9.164 9.219 -12.469 1 91.31 375 SER A CA 1
ATOM 2992 C C . SER A 1 375 ? -9.469 9.383 -13.961 1 91.31 375 SER A C 1
ATOM 2994 O O . SER A 1 375 ? -10.344 8.711 -14.5 1 91.31 375 SER A O 1
ATOM 2996 N N . THR A 1 376 ? -8.758 10.219 -14.602 1 89.75 376 THR A N 1
ATOM 2997 C CA . THR A 1 376 ? -8.938 10.445 -16.031 1 89.75 376 THR A CA 1
ATOM 2998 C C . THR A 1 376 ? -8.594 9.188 -16.828 1 89.75 376 THR A C 1
ATOM 3000 O O . THR A 1 376 ? -9.312 8.828 -17.766 1 89.75 376 THR A O 1
ATOM 3003 N N . ASP A 1 377 ? -7.555 8.602 -16.453 1 90.19 377 ASP A N 1
ATOM 3004 C CA . ASP A 1 377 ? -7.117 7.387 -17.125 1 90.19 377 ASP A CA 1
ATOM 3005 C C . ASP A 1 377 ? -8.141 6.266 -16.953 1 90.19 377 ASP A C 1
ATOM 3007 O O . ASP A 1 377 ? -8.422 5.527 -17.906 1 90.19 377 ASP A O 1
ATOM 3011 N N . LEU A 1 378 ? -8.633 6.16 -15.742 1 90.81 378 LEU A N 1
ATOM 3012 C CA . LEU A 1 378 ? -9.633 5.137 -15.461 1 90.81 378 LEU A CA 1
ATOM 3013 C C . LEU A 1 378 ? -10.875 5.352 -16.312 1 90.81 378 LEU A C 1
ATOM 3015 O O . LEU A 1 378 ? -11.453 4.391 -16.828 1 90.81 378 LEU A O 1
ATOM 3019 N N . ALA A 1 379 ? -11.336 6.555 -16.469 1 90.62 379 ALA A N 1
ATOM 3020 C CA . ALA A 1 379 ? -12.5 6.859 -17.281 1 90.62 379 ALA A CA 1
ATOM 3021 C C . ALA A 1 379 ? -12.289 6.414 -18.734 1 90.62 379 ALA A C 1
ATOM 3023 O O . ALA A 1 379 ? -13.188 5.836 -19.344 1 90.62 379 ALA A O 1
ATOM 3024 N N . ARG A 1 380 ? -11.102 6.652 -19.188 1 88 380 ARG A N 1
ATOM 3025 C CA . ARG A 1 380 ? -10.766 6.254 -20.547 1 88 380 ARG A CA 1
ATOM 3026 C C . ARG A 1 380 ? -10.766 4.734 -20.703 1 88 380 ARG A C 1
ATOM 3028 O O . ARG A 1 380 ? -11.234 4.199 -21.703 1 88 380 ARG A O 1
ATOM 3035 N N . ARG A 1 381 ? -10.305 4.078 -19.734 1 89.88 381 ARG A N 1
ATOM 3036 C CA . ARG A 1 381 ? -10.227 2.619 -19.766 1 89.88 381 ARG A CA 1
ATOM 3037 C C . ARG A 1 381 ? -11.609 1.994 -19.703 1 89.88 381 ARG A C 1
ATOM 3039 O O . ARG A 1 381 ? -11.906 1.038 -20.422 1 89.88 381 ARG A O 1
ATOM 3046 N N . LEU A 1 382 ? -12.438 2.541 -18.891 1 89.81 382 LEU A N 1
ATOM 3047 C CA . LEU A 1 382 ? -13.773 1.99 -18.688 1 89.81 382 LEU A CA 1
ATOM 3048 C C . LEU A 1 382 ? -14.641 2.223 -19.922 1 89.81 382 LEU A C 1
ATOM 3050 O O . LEU A 1 382 ? -15.617 1.502 -20.141 1 89.81 382 LEU A O 1
ATOM 3054 N N . ASP A 1 383 ? -14.25 3.164 -20.734 1 88.44 383 ASP A N 1
ATOM 3055 C CA . ASP A 1 383 ? -14.961 3.451 -21.969 1 88.44 383 ASP A CA 1
ATOM 3056 C C . ASP A 1 383 ? -14.82 2.305 -22.969 1 88.44 383 ASP A C 1
ATOM 3058 O O . ASP A 1 383 ? -15.602 2.191 -23.922 1 88.44 383 ASP A O 1
ATOM 3062 N N . MET A 1 384 ? -13.875 1.468 -22.75 1 90.56 384 MET A N 1
ATOM 3063 C CA . MET A 1 384 ? -13.609 0.387 -23.688 1 90.56 384 MET A CA 1
ATOM 3064 C C . MET A 1 384 ? -14.203 -0.927 -23.203 1 90.56 384 MET A C 1
ATOM 3066 O O . MET A 1 384 ? -13.922 -1.989 -23.75 1 90.56 384 MET A O 1
ATOM 3070 N N . ASN A 1 385 ? -15.016 -0.829 -22.125 1 92.88 385 ASN A N 1
ATOM 3071 C CA . ASN A 1 385 ? -15.703 -2.033 -21.688 1 92.88 385 ASN A CA 1
ATOM 3072 C C . ASN A 1 385 ? -16.625 -2.588 -22.766 1 92.88 385 ASN A C 1
ATOM 3074 O O . ASN A 1 385 ? -17.047 -1.855 -23.656 1 92.88 385 ASN A O 1
ATOM 3078 N N . ILE A 1 386 ? -16.906 -3.811 -22.719 1 92.94 386 ILE A N 1
ATOM 3079 C CA . ILE A 1 386 ? -17.75 -4.469 -23.703 1 92.94 386 ILE A CA 1
ATOM 3080 C C . ILE A 1 386 ? -18.953 -5.102 -23.016 1 92.94 386 ILE A C 1
ATOM 3082 O O . ILE A 1 386 ? -18.812 -6.055 -22.25 1 92.94 386 ILE A O 1
ATOM 3086 N N . ALA A 1 387 ? -20.109 -4.562 -23.297 1 93.38 387 ALA A N 1
ATOM 3087 C CA . ALA A 1 387 ? -21.344 -5.07 -22.719 1 93.38 387 ALA A CA 1
ATOM 3088 C C . ALA A 1 387 ? -21.938 -6.18 -23.594 1 93.38 387 ALA A C 1
ATOM 3090 O O . ALA A 1 387 ? -21.516 -6.375 -24.734 1 93.38 387 ALA A O 1
ATOM 3091 N N . SER A 1 388 ? -22.766 -6.926 -23.031 1 92.69 388 SER A N 1
ATOM 3092 C CA . SER A 1 388 ? -23.469 -7.977 -23.75 1 92.69 388 SER A CA 1
ATOM 3093 C C . SER A 1 388 ? -24.984 -7.844 -23.578 1 92.69 388 SER A C 1
ATOM 3095 O O . SER A 1 388 ? -25.469 -7.492 -22.5 1 92.69 388 SER A O 1
ATOM 3097 N N . GLN A 1 389 ? -25.672 -7.992 -24.656 1 92.56 389 GLN A N 1
ATOM 3098 C CA . GLN A 1 389 ? -27.125 -7.977 -24.672 1 92.56 389 GLN A CA 1
ATOM 3099 C C . GLN A 1 389 ? -27.688 -9.141 -25.484 1 92.56 389 GLN A C 1
ATOM 3101 O O . GLN A 1 389 ? -27.141 -9.469 -26.547 1 92.56 389 GLN A O 1
ATOM 3106 N N . PHE A 1 390 ? -28.75 -9.742 -25 1 94.5 390 PHE A N 1
ATOM 3107 C CA . PHE A 1 390 ? -29.375 -10.875 -25.688 1 94.5 390 PHE A CA 1
ATOM 3108 C C . PHE A 1 390 ? -30.781 -10.516 -26.141 1 94.5 390 PHE A C 1
ATOM 3110 O O . PHE A 1 390 ? -31.594 -10.031 -25.344 1 94.5 390 PHE A O 1
ATOM 3117 N N . ASN A 1 391 ? -31 -10.641 -27.359 1 94.94 391 ASN A N 1
ATOM 3118 C CA . ASN A 1 391 ? -32.344 -10.594 -27.938 1 94.94 391 ASN A CA 1
ATOM 3119 C C . ASN A 1 391 ? -32.812 -11.984 -28.359 1 94.94 391 ASN A C 1
ATOM 3121 O O . ASN A 1 391 ? -32.625 -12.406 -29.484 1 94.94 391 ASN A O 1
ATOM 3125 N N . ILE A 1 392 ? -33.531 -12.555 -27.453 1 95.31 392 ILE A N 1
ATOM 3126 C CA . ILE A 1 392 ? -33.938 -13.938 -27.672 1 95.31 392 ILE A CA 1
ATOM 3127 C C . ILE A 1 392 ? -35.406 -13.992 -28.062 1 95.31 392 ILE A C 1
ATOM 3129 O O . ILE A 1 392 ? -36.25 -13.375 -27.422 1 95.31 392 ILE A O 1
ATOM 3133 N N . CYS A 1 393 ? -35.75 -14.742 -29.094 1 93.69 393 CYS A N 1
ATOM 3134 C CA . CYS A 1 393 ? -37.125 -14.852 -29.594 1 93.69 393 CYS A CA 1
ATOM 3135 C C . CYS A 1 393 ? -38.031 -15.477 -28.547 1 93.69 393 CYS A C 1
ATOM 3137 O O . CYS A 1 393 ? -37.562 -16.25 -27.688 1 93.69 393 CYS A O 1
ATOM 3139 N N . PRO A 1 394 ? -39.312 -15.156 -28.656 1 92.25 394 PRO A N 1
ATOM 3140 C CA . PRO A 1 394 ? -40.281 -15.711 -27.688 1 92.25 394 PRO A CA 1
ATOM 3141 C C . PRO A 1 394 ? -40.25 -17.234 -27.641 1 92.25 394 PRO A C 1
ATOM 3143 O O . PRO A 1 394 ? -40.125 -17.891 -28.688 1 92.25 394 PRO A O 1
ATOM 3146 N N . GLY A 1 395 ? -40.406 -17.781 -26.484 1 90.56 395 GLY A N 1
ATOM 3147 C CA . GLY A 1 395 ? -40.406 -19.219 -26.312 1 90.56 395 GLY A CA 1
ATOM 3148 C C . GLY A 1 395 ? -39.062 -19.781 -25.891 1 90.56 395 GLY A C 1
ATOM 3149 O O . GLY A 1 395 ? -39 -20.922 -25.406 1 90.56 395 GLY A O 1
ATOM 3150 N N . PHE A 1 396 ? -38.062 -19.062 -26.188 1 94 396 PHE A N 1
ATOM 3151 C CA . PHE A 1 396 ? -36.719 -19.516 -25.828 1 94 396 PHE A CA 1
ATOM 3152 C C . PHE A 1 396 ? -36.125 -18.641 -24.719 1 94 396 PHE A C 1
ATOM 3154 O O . PHE A 1 396 ? -36.562 -17.5 -24.531 1 94 396 PHE A O 1
ATOM 3161 N N . LYS A 1 397 ? -35.219 -19.266 -23.938 1 94.31 397 LYS A N 1
ATOM 3162 C CA . LYS A 1 397 ? -34.469 -18.562 -22.906 1 94.31 397 LYS A CA 1
ATOM 3163 C C . LYS A 1 397 ? -33.094 -19.188 -22.703 1 94.31 397 LYS A C 1
ATOM 3165 O O . LYS A 1 397 ? -32.75 -20.188 -23.312 1 94.31 397 LYS A O 1
ATOM 3170 N N . LEU A 1 398 ? -32.281 -18.516 -21.984 1 94.25 398 LEU A N 1
ATOM 3171 C CA . LEU A 1 398 ? -30.953 -19.047 -21.656 1 94.25 398 LEU A CA 1
ATOM 3172 C C . LEU A 1 398 ? -31.062 -20.234 -20.703 1 94.25 398 LEU A C 1
ATOM 3174 O O . LEU A 1 398 ? -31.703 -20.125 -19.656 1 94.25 398 LEU A O 1
ATOM 3178 N N . ALA A 1 399 ? -30.5 -21.297 -21.062 1 94.69 399 ALA A N 1
ATOM 3179 C CA . ALA A 1 399 ? -30.422 -22.453 -20.172 1 94.69 399 ALA A CA 1
ATOM 3180 C C . ALA A 1 399 ? -29.203 -22.328 -19.25 1 94.69 399 ALA A C 1
ATOM 3182 O O . ALA A 1 399 ? -29.266 -22.75 -18.078 1 94.69 399 ALA A O 1
ATOM 3183 N N . SER A 1 400 ? -28.156 -21.969 -19.703 1 96 400 SER A N 1
ATOM 3184 C CA . SER A 1 400 ? -26.922 -21.734 -18.969 1 96 400 SER A CA 1
ATOM 3185 C C . SER A 1 400 ? -26.172 -20.531 -19.531 1 96 400 SER A C 1
ATOM 3187 O O . SER A 1 400 ? -26.344 -20.172 -20.703 1 96 400 SER A O 1
ATOM 3189 N N . PHE A 1 401 ? -25.422 -19.875 -18.703 1 96.38 401 PHE A N 1
ATOM 3190 C CA . PHE A 1 401 ? -24.656 -18.703 -19.109 1 96.38 401 PHE A CA 1
ATOM 3191 C C . PHE A 1 401 ? -23.406 -18.547 -18.25 1 96.38 401 PHE A C 1
ATOM 3193 O O . PHE A 1 401 ? -23.469 -18.672 -17.031 1 96.38 401 PHE A O 1
ATOM 3200 N N . ALA A 1 402 ? -22.281 -18.375 -18.906 1 97 402 ALA A N 1
ATOM 3201 C CA . ALA A 1 402 ? -21.031 -18.031 -18.234 1 97 402 ALA A CA 1
ATOM 3202 C C . ALA A 1 402 ? -20.219 -17.031 -19.047 1 97 402 ALA A C 1
ATOM 3204 O O . ALA A 1 402 ? -20.172 -17.109 -20.266 1 97 402 ALA A O 1
ATOM 3205 N N . ALA A 1 403 ? -19.75 -16.016 -18.406 1 96.81 403 ALA A N 1
ATOM 3206 C CA . ALA A 1 403 ? -18.844 -15.055 -19 1 96.81 403 ALA A CA 1
ATOM 3207 C C . ALA A 1 403 ? -17.438 -15.219 -18.438 1 96.81 403 ALA A C 1
ATOM 3209 O O . ALA A 1 403 ? -17.234 -15.219 -17.219 1 96.81 403 ALA A O 1
ATOM 3210 N N . LYS A 1 404 ? -16.453 -15.406 -19.312 1 96.56 404 LYS A N 1
ATOM 3211 C CA . LYS A 1 404 ? -15.086 -15.633 -18.875 1 96.56 404 LYS A CA 1
ATOM 3212 C C . LYS A 1 404 ? -14.125 -14.68 -19.578 1 96.56 404 LYS A C 1
ATOM 3214 O O . LYS A 1 404 ? -14.297 -14.367 -20.75 1 96.56 404 LYS A O 1
ATOM 3219 N N . PRO A 1 405 ? -13.031 -14.156 -18.875 1 94.38 405 PRO A N 1
ATOM 3220 C CA . PRO A 1 405 ? -12.695 -14.516 -17.5 1 94.38 405 PRO A CA 1
ATOM 3221 C C . PRO A 1 405 ? -13.633 -13.883 -16.484 1 94.38 405 PRO A C 1
ATOM 3223 O O . PRO A 1 405 ? -14.008 -12.711 -16.625 1 94.38 405 PRO A O 1
ATOM 3226 N N . ALA A 1 406 ? -13.883 -14.625 -15.383 1 93.06 406 ALA A N 1
ATOM 3227 C CA . ALA A 1 406 ? -14.93 -14.227 -14.438 1 93.06 406 ALA A CA 1
ATOM 3228 C C . ALA A 1 406 ? -14.5 -13 -13.641 1 93.06 406 ALA A C 1
ATOM 3230 O O . ALA A 1 406 ? -15.336 -12.172 -13.258 1 93.06 406 ALA A O 1
ATOM 3231 N N . ASP A 1 407 ? -13.281 -12.852 -13.406 1 90.44 407 ASP A N 1
ATOM 3232 C CA . ASP A 1 407 ? -12.781 -11.766 -12.562 1 90.44 407 ASP A CA 1
ATOM 3233 C C . ASP A 1 407 ? -12.906 -10.422 -13.266 1 90.44 407 ASP A C 1
ATOM 3235 O O . ASP A 1 407 ? -12.914 -9.375 -12.617 1 90.44 407 ASP A O 1
ATOM 3239 N N . LEU A 1 408 ? -13.07 -10.445 -14.594 1 94.69 408 LEU A N 1
ATOM 3240 C CA . LEU A 1 408 ? -13.203 -9.195 -15.336 1 94.69 408 LEU A CA 1
ATOM 3241 C C . LEU A 1 408 ? -14.648 -8.977 -15.789 1 94.69 408 LEU A C 1
ATOM 3243 O O . LEU A 1 408 ? -14.945 -8 -16.469 1 94.69 408 LEU A O 1
ATOM 3247 N N . TRP A 1 409 ? -15.5 -9.883 -15.391 1 95.31 409 TRP A N 1
ATOM 3248 C CA . TRP A 1 409 ? -16.922 -9.758 -15.734 1 95.31 409 TRP A CA 1
ATOM 3249 C C . TRP A 1 409 ? -17.672 -8.969 -14.672 1 95.31 409 TRP A C 1
ATOM 3251 O O . TRP A 1 409 ? -17.562 -9.266 -13.477 1 95.31 409 TRP A O 1
ATOM 3261 N N . ASP A 1 410 ? -18.297 -7.965 -15.094 1 94.88 410 ASP A N 1
ATOM 3262 C CA . ASP A 1 410 ? -19.234 -7.215 -14.242 1 94.88 410 ASP A CA 1
ATOM 3263 C C . ASP A 1 410 ? -20.641 -7.758 -14.367 1 94.88 410 ASP A C 1
ATOM 3265 O O . ASP A 1 410 ? -21.359 -7.434 -15.32 1 94.88 410 ASP A O 1
ATOM 3269 N N . THR A 1 411 ? -21.047 -8.453 -13.406 1 93.25 411 THR A N 1
ATOM 3270 C CA . THR A 1 411 ? -22.328 -9.141 -13.438 1 93.25 411 THR A CA 1
ATOM 3271 C C . THR A 1 411 ? -23.484 -8.141 -13.398 1 93.25 411 THR A C 1
ATOM 3273 O O . THR A 1 411 ? -24.547 -8.383 -13.977 1 93.25 411 THR A O 1
ATOM 3276 N N . LEU A 1 412 ? -23.281 -7.082 -12.75 1 93.38 412 LEU A N 1
ATOM 3277 C CA . LEU A 1 412 ? -24.344 -6.078 -12.609 1 93.38 412 LEU A CA 1
ATOM 3278 C C . LEU A 1 412 ? -24.594 -5.375 -13.938 1 93.38 412 LEU A C 1
ATOM 3280 O O . LEU A 1 412 ? -25.75 -5.27 -14.375 1 93.38 412 LEU A O 1
ATOM 3284 N N . ARG A 1 413 ? -23.578 -5.004 -14.578 1 92.31 413 ARG A N 1
ATOM 3285 C CA . ARG A 1 413 ? -23.719 -4.238 -15.805 1 92.31 413 ARG A CA 1
ATOM 3286 C C . ARG A 1 413 ? -23.688 -5.148 -17.031 1 92.31 413 ARG A C 1
ATOM 3288 O O . ARG A 1 413 ? -23.922 -4.699 -18.156 1 92.31 413 ARG A O 1
ATOM 3295 N N . GLN A 1 414 ? -23.375 -6.406 -16.797 1 93.38 414 GLN A N 1
ATOM 3296 C CA . GLN A 1 414 ? -23.281 -7.391 -17.859 1 93.38 414 GLN A CA 1
ATOM 3297 C C . GLN A 1 414 ? -22.266 -6.949 -18.922 1 93.38 414 GLN A C 1
ATOM 3299 O O . GLN A 1 414 ? -22.578 -6.918 -20.109 1 93.38 414 GLN A O 1
ATOM 3304 N N . GLU A 1 415 ? -21.188 -6.598 -18.438 1 94.69 415 GLU A N 1
ATOM 3305 C CA . GLU A 1 415 ? -20.109 -6.16 -19.312 1 94.69 415 GLU A CA 1
ATOM 3306 C C . GLU A 1 415 ? -18.75 -6.664 -18.828 1 94.69 415 GLU A C 1
ATOM 3308 O O . GLU A 1 415 ? -18.594 -6.984 -17.656 1 94.69 415 GLU A O 1
ATOM 3313 N N . PHE A 1 416 ? -17.766 -6.75 -19.75 1 94.94 416 PHE A N 1
ATOM 3314 C CA . PHE A 1 416 ? -16.391 -7.059 -19.391 1 94.94 416 PHE A CA 1
ATOM 3315 C C . PHE A 1 416 ? -15.578 -5.781 -19.219 1 94.94 416 PHE A C 1
ATOM 3317 O O . PHE A 1 416 ? -15.633 -4.879 -20.062 1 94.94 416 PHE A O 1
ATOM 3324 N N . VAL A 1 417 ? -14.875 -5.723 -18.094 1 94.81 417 VAL A N 1
ATOM 3325 C CA . VAL A 1 417 ? -13.852 -4.695 -17.906 1 94.81 417 VAL A CA 1
ATOM 3326 C C . VAL A 1 417 ? -12.609 -5.062 -18.719 1 94.81 417 VAL A C 1
ATOM 3328 O O . VAL A 1 417 ? -11.859 -5.969 -18.328 1 94.81 417 VAL A O 1
ATOM 3331 N N . THR A 1 418 ? -12.352 -4.32 -19.797 1 93.06 418 THR A N 1
ATOM 3332 C CA . THR A 1 418 ? -11.266 -4.695 -20.688 1 93.06 418 THR A CA 1
ATOM 3333 C C . THR A 1 418 ? -9.977 -3.979 -20.297 1 93.06 418 THR A C 1
ATOM 3335 O O . THR A 1 418 ? -8.891 -4.352 -20.766 1 93.06 418 THR A O 1
ATOM 3338 N N . ASP A 1 419 ? -10.117 -2.889 -19.547 1 90.38 419 ASP A N 1
ATOM 3339 C CA . ASP A 1 419 ? -9 -2.055 -19.125 1 90.38 419 ASP A CA 1
ATOM 3340 C C . ASP A 1 419 ? -8.258 -1.479 -20.328 1 90.38 419 ASP A C 1
ATOM 3342 O O . ASP A 1 419 ? -7.062 -1.18 -20.25 1 90.38 419 ASP A O 1
ATOM 3346 N N . ARG A 1 420 ? -8.898 -1.432 -21.438 1 89.06 420 ARG A N 1
ATOM 3347 C CA . ARG A 1 420 ? -8.336 -0.935 -22.688 1 89.06 420 ARG A CA 1
ATOM 3348 C C . ARG A 1 420 ? -7.062 -1.693 -23.062 1 89.06 420 ARG A C 1
ATOM 3350 O O . ARG A 1 420 ? -6.066 -1.088 -23.453 1 89.06 420 ARG A O 1
ATOM 3357 N N . SER A 1 421 ? -7.078 -2.898 -22.734 1 88.81 421 SER A N 1
ATOM 3358 C CA . SER A 1 421 ? -5.926 -3.74 -23.047 1 88.81 421 SER A CA 1
ATOM 3359 C C . SER A 1 421 ? -6.062 -4.398 -24.406 1 88.81 421 SER A C 1
ATOM 3361 O O . SER A 1 421 ? -7.059 -5.074 -24.672 1 88.81 421 SER A O 1
ATOM 3363 N N . GLU A 1 422 ? -5.082 -4.27 -25.172 1 87.75 422 GLU A N 1
ATOM 3364 C CA . GLU A 1 422 ? -5.078 -4.922 -26.469 1 87.75 422 GLU A CA 1
ATOM 3365 C C . GLU A 1 422 ? -5.062 -6.441 -26.328 1 87.75 422 GLU A C 1
ATOM 3367 O O . GLU A 1 422 ? -5.48 -7.16 -27.234 1 87.75 422 GLU A O 1
ATOM 3372 N N . LYS A 1 423 ? -4.68 -6.891 -25.203 1 85.69 423 LYS A N 1
ATOM 3373 C CA . LYS A 1 423 ? -4.547 -8.328 -24.984 1 85.69 423 LYS A CA 1
ATOM 3374 C C . LYS A 1 423 ? -5.832 -8.914 -24.422 1 85.69 423 LYS A C 1
ATOM 3376 O O . LYS A 1 423 ? -5.945 -10.133 -24.25 1 85.69 423 LYS A O 1
ATOM 3381 N N . PHE A 1 424 ? -6.734 -8.109 -24.203 1 93 424 PHE A N 1
ATOM 3382 C CA . PHE A 1 424 ? -7.973 -8.625 -23.625 1 93 424 PHE A CA 1
ATOM 3383 C C . PHE A 1 424 ? -8.68 -9.562 -24.594 1 93 424 PHE A C 1
ATOM 3385 O O . PHE A 1 424 ? -8.914 -9.203 -25.75 1 93 424 PHE A O 1
ATOM 3392 N N . THR A 1 425 ? -8.992 -10.656 -24.094 1 94.44 425 THR A N 1
ATOM 3393 C CA . THR A 1 425 ? -9.852 -11.617 -24.781 1 94.44 425 THR A CA 1
ATOM 3394 C C . THR A 1 425 ? -10.805 -12.289 -23.797 1 94.44 425 THR A C 1
ATOM 3396 O O . THR A 1 425 ? -10.375 -12.773 -22.75 1 94.44 425 THR A O 1
ATOM 3399 N N . GLY A 1 426 ? -12.031 -12.219 -24.078 1 95.44 426 GLY A N 1
ATOM 3400 C CA . GLY A 1 426 ? -13.055 -12.898 -23.297 1 95.44 426 GLY A CA 1
ATOM 3401 C C . GLY A 1 426 ? -14.031 -13.688 -24.156 1 95.44 426 GLY A C 1
ATOM 3402 O O . GLY A 1 426 ? -13.977 -13.625 -25.375 1 95.44 426 GLY A O 1
ATOM 3403 N N . PHE A 1 427 ? -14.828 -14.523 -23.484 1 97.12 427 PHE A N 1
ATOM 3404 C CA . PHE A 1 427 ? -15.859 -15.219 -24.25 1 97.12 427 PHE A CA 1
ATOM 3405 C C . PHE A 1 427 ? -17.109 -15.43 -23.391 1 97.12 427 PHE A C 1
ATOM 3407 O O . PHE A 1 427 ? -17.031 -15.523 -22.172 1 97.12 427 PHE A O 1
ATOM 3414 N N . LEU A 1 428 ? -18.203 -15.422 -24.062 1 97.12 428 LEU A N 1
ATOM 3415 C CA . LEU A 1 428 ? -19.469 -15.844 -23.5 1 97.12 428 LEU A CA 1
ATOM 3416 C C . LEU A 1 428 ? -19.75 -17.312 -23.797 1 97.12 428 LEU A C 1
ATOM 3418 O O . LEU A 1 428 ? -19.453 -17.781 -24.906 1 97.12 428 LEU A O 1
ATOM 3422 N N . ASN A 1 429 ? -20.156 -18 -22.875 1 97.75 429 ASN A N 1
ATOM 3423 C CA . ASN A 1 429 ? -20.516 -19.422 -22.938 1 97.75 429 ASN A CA 1
ATOM 3424 C C . ASN A 1 429 ? -21.953 -19.641 -22.5 1 97.75 429 ASN A C 1
ATOM 3426 O O . ASN A 1 429 ? -22.281 -19.469 -21.328 1 97.75 429 ASN A O 1
ATOM 3430 N N . PHE A 1 430 ? -22.859 -20.031 -23.453 1 97 430 PHE A N 1
ATOM 3431 C CA . PHE A 1 430 ? -24.266 -20.141 -23.062 1 97 430 PHE A CA 1
ATOM 3432 C C . PHE A 1 430 ? -24.953 -21.234 -23.875 1 97 430 PHE A C 1
ATOM 3434 O O . PHE A 1 430 ? -24.406 -21.719 -24.875 1 97 430 PHE A O 1
ATOM 3441 N N . GLN A 1 431 ? -26.047 -21.609 -23.375 1 96.88 431 GLN A N 1
ATOM 3442 C CA . GLN A 1 431 ? -26.969 -22.531 -24.047 1 96.88 431 GLN A CA 1
ATOM 3443 C C . GLN A 1 431 ? -28.391 -21.984 -24.031 1 96.88 431 GLN A C 1
ATOM 3445 O O . GLN A 1 431 ? -28.75 -21.156 -23.188 1 96.88 431 GLN A O 1
ATOM 3450 N N . LEU A 1 432 ? -29.188 -22.391 -25 1 95 432 LEU A N 1
ATOM 3451 C CA . LEU A 1 432 ? -30.594 -21.984 -25.109 1 95 432 LEU A CA 1
ATOM 3452 C C . LEU A 1 432 ? -31.516 -23.141 -24.812 1 95 432 LEU A C 1
ATOM 3454 O O . LEU A 1 432 ? -31.172 -24.312 -25.062 1 95 432 LEU A O 1
ATOM 3458 N N . THR A 1 433 ? -32.562 -22.766 -24.172 1 94.38 433 THR A N 1
ATOM 3459 C CA . THR A 1 433 ? -33.625 -23.75 -23.922 1 94.38 433 THR A CA 1
ATOM 3460 C C . THR A 1 433 ? -35 -23.219 -24.328 1 94.38 433 THR A C 1
ATOM 3462 O O . THR A 1 433 ? -35.125 -22.031 -24.641 1 94.38 433 THR A O 1
ATOM 3465 N N . HIS A 1 434 ? -35.875 -24.219 -24.578 1 90.88 434 HIS A N 1
ATOM 3466 C CA . HIS A 1 434 ? -37.281 -23.875 -24.875 1 90.88 434 HIS A CA 1
ATOM 3467 C C . HIS A 1 434 ? -38.156 -24 -23.641 1 90.88 434 HIS A C 1
ATOM 3469 O O . HIS A 1 434 ? -37.906 -24.828 -22.766 1 90.88 434 HIS A O 1
ATOM 3475 N N . THR A 1 435 ? -39.125 -23.156 -23.562 1 82.25 435 THR A N 1
ATOM 3476 C CA . THR A 1 435 ? -40 -23.109 -22.406 1 82.25 435 THR A CA 1
ATOM 3477 C C . THR A 1 435 ? -40.656 -24.469 -22.141 1 82.25 435 THR A C 1
ATOM 3479 O O . THR A 1 435 ? -41 -24.797 -21 1 82.25 435 THR A O 1
ATOM 3482 N N . SER A 1 436 ? -40.906 -25.359 -23.172 1 74 436 SER A N 1
ATOM 3483 C CA . SER A 1 436 ? -41.469 -26.688 -22.969 1 74 436 SER A CA 1
ATOM 3484 C C . SER A 1 436 ? -40.375 -27.672 -22.5 1 74 436 SER A C 1
ATOM 3486 O O . SER A 1 436 ? -40.688 -28.812 -22.156 1 74 436 SER A O 1
ATOM 3488 N N . LYS A 1 437 ? -39.344 -27.391 -21.75 1 67.62 437 LYS A N 1
ATOM 3489 C CA . LYS A 1 437 ? -38.219 -27.797 -20.938 1 67.62 437 LYS A CA 1
ATOM 3490 C C . LYS A 1 437 ? -37.469 -28.984 -21.562 1 67.62 437 LYS A C 1
ATOM 3492 O O . LYS A 1 437 ? -36.375 -29.344 -21.125 1 67.62 437 LYS A O 1
ATOM 3497 N N . THR A 1 438 ? -37.844 -29.516 -22.656 1 79.69 438 THR A N 1
ATOM 3498 C CA . THR A 1 438 ? -37.156 -30.734 -23.062 1 79.69 438 THR A CA 1
ATOM 3499 C C . THR A 1 438 ? -35.969 -30.406 -23.969 1 79.69 438 THR A C 1
ATOM 3501 O O . THR A 1 438 ? -35.031 -31.203 -24.078 1 79.69 438 THR A O 1
ATOM 3504 N N . PHE A 1 439 ? -35.812 -29.25 -24.422 1 89.81 439 PHE A N 1
ATOM 3505 C CA . PHE A 1 439 ? -34.781 -28.922 -25.422 1 89.81 439 PHE A CA 1
ATOM 3506 C C . PHE A 1 439 ? -33.656 -28.094 -24.797 1 89.81 439 PHE A C 1
ATOM 3508 O O . PHE A 1 439 ? -33.938 -27.141 -24.078 1 89.81 439 PHE A O 1
ATOM 3515 N N . ILE A 1 440 ? -32.406 -28.531 -24.984 1 93.44 440 ILE A N 1
ATOM 3516 C CA . ILE A 1 440 ? -31.234 -27.719 -24.672 1 93.44 440 ILE A CA 1
ATOM 3517 C C . ILE A 1 440 ? -30.312 -27.656 -25.891 1 93.44 440 ILE A C 1
ATOM 3519 O O . ILE A 1 440 ? -29.984 -28.688 -26.469 1 93.44 440 ILE A O 1
ATOM 3523 N N . SER A 1 441 ? -30 -26.547 -26.359 1 93.06 441 SER A N 1
ATOM 3524 C CA . SER A 1 441 ? -29.109 -26.375 -27.516 1 93.06 441 SER A CA 1
ATOM 3525 C C . SER A 1 441 ? -27.688 -26.812 -27.203 1 93.06 441 SER A C 1
ATOM 3527 O O . SER A 1 441 ? -27.344 -26.984 -26.031 1 93.06 441 SER A O 1
ATOM 3529 N N . PRO A 1 442 ? -26.891 -27.062 -28.266 1 94.25 442 PRO A N 1
ATOM 3530 C CA . PRO A 1 442 ? -25.453 -27.172 -28 1 94.25 442 PRO A CA 1
ATOM 3531 C C . PRO A 1 442 ? -24.859 -25.891 -27.406 1 94.25 442 PRO A C 1
ATOM 3533 O O . PRO A 1 442 ? -25.516 -24.844 -27.406 1 94.25 442 PRO A O 1
ATOM 3536 N N . ARG A 1 443 ? -23.688 -26.031 -26.859 1 96.06 443 ARG A N 1
ATOM 3537 C CA . ARG A 1 443 ? -23.031 -24.859 -26.266 1 96.06 443 ARG A CA 1
ATOM 3538 C C . ARG A 1 443 ? -22.609 -23.875 -27.328 1 96.06 443 ARG A C 1
ATOM 3540 O O . ARG A 1 443 ? -22.109 -24.266 -28.391 1 96.06 443 ARG A O 1
ATOM 3547 N N . ILE A 1 444 ? -22.844 -22.625 -27.125 1 96.75 444 ILE A N 1
ATOM 3548 C CA . ILE A 1 444 ? -22.531 -21.531 -28.031 1 96.75 444 ILE A CA 1
ATOM 3549 C C . ILE A 1 444 ? -21.484 -20.609 -27.375 1 96.75 444 ILE A C 1
ATOM 3551 O O . ILE A 1 444 ? -21.578 -20.297 -26.188 1 96.75 444 ILE A O 1
ATOM 3555 N N . TYR A 1 445 ? -20.484 -20.266 -28.125 1 97.31 445 TYR A N 1
ATOM 3556 C CA . TYR A 1 445 ? -19.438 -19.391 -27.641 1 97.31 445 TYR A CA 1
ATOM 3557 C C . TYR A 1 445 ? -19.359 -18.109 -28.484 1 97.31 445 TYR A C 1
ATOM 3559 O O . TYR A 1 445 ? -19.312 -18.172 -29.703 1 97.31 445 TYR A O 1
ATOM 3567 N N . VAL A 1 446 ? -19.453 -17 -27.875 1 96.38 446 VAL A N 1
ATOM 3568 C CA . VAL A 1 446 ? -19.094 -15.727 -28.516 1 96.38 446 VAL A CA 1
ATOM 3569 C C . VAL A 1 446 ? -17.719 -15.273 -28.016 1 96.38 446 VAL A C 1
ATOM 3571 O O . VAL A 1 446 ? -17.562 -14.961 -26.828 1 96.38 446 VAL A O 1
ATOM 3574 N N . VAL A 1 447 ? -16.766 -15.297 -28.844 1 96.38 447 VAL A N 1
ATOM 3575 C CA . VAL A 1 447 ? -15.406 -14.891 -28.5 1 96.38 447 VAL A CA 1
ATOM 3576 C C . VAL A 1 447 ? -15.156 -13.461 -28.984 1 96.38 447 VAL A C 1
ATOM 3578 O O . VAL A 1 447 ? -15.523 -13.102 -30.109 1 96.38 447 VAL A O 1
ATOM 3581 N N . PHE A 1 448 ? -14.578 -12.641 -28.141 1 94.5 448 PHE A N 1
ATOM 3582 C CA . PHE A 1 448 ? -14.359 -11.258 -28.531 1 94.5 448 PHE A CA 1
ATOM 3583 C C . PHE A 1 448 ? -13.148 -10.672 -27.797 1 94.5 448 PHE A C 1
ATOM 3585 O O . PHE A 1 448 ? -12.68 -11.25 -26.812 1 94.5 448 PHE A O 1
ATOM 3592 N N . GLY A 1 449 ? -12.695 -9.555 -28.266 1 93.44 449 GLY A N 1
ATOM 3593 C CA . GLY A 1 449 ? -11.531 -8.867 -27.734 1 93.44 449 GLY A CA 1
ATOM 3594 C C . GLY A 1 449 ? -11.297 -7.516 -28.375 1 93.44 449 GLY A C 1
ATOM 3595 O O . GLY A 1 449 ? -12.203 -6.941 -28.969 1 93.44 449 GLY A O 1
ATOM 3596 N N . LEU A 1 450 ? -10.172 -6.961 -28.062 1 91.75 450 LEU A N 1
ATOM 3597 C CA . LEU A 1 450 ? -9.773 -5.672 -28.625 1 91.75 450 LEU A CA 1
ATOM 3598 C C . LEU A 1 450 ? -8.539 -5.816 -29.5 1 91.75 450 LEU A C 1
ATOM 3600 O O . LEU A 1 450 ? -7.688 -6.672 -29.25 1 91.75 450 LEU A O 1
ATOM 3604 N N . GLU A 1 451 ? -8.492 -4.992 -30.531 1 89.75 451 GLU A N 1
ATOM 3605 C CA . GLU A 1 451 ? -7.32 -4.973 -31.406 1 89.75 451 GLU A CA 1
ATOM 3606 C C . GLU A 1 451 ? -7.035 -3.564 -31.922 1 89.75 451 GLU A C 1
ATOM 3608 O O . GLU A 1 451 ? -7.961 -2.797 -32.188 1 89.75 451 GLU A O 1
ATOM 3613 N N . ALA A 1 452 ? -5.785 -3.252 -32.031 1 87.56 452 ALA A N 1
ATOM 3614 C CA . ALA A 1 452 ? -5.379 -1.942 -32.531 1 87.56 452 ALA A CA 1
ATOM 3615 C C . ALA A 1 452 ? -5.617 -1.84 -34.031 1 87.56 452 ALA A C 1
ATOM 3617 O O . ALA A 1 452 ? -5.32 -2.775 -34.781 1 87.56 452 ALA A O 1
ATOM 3618 N N . ASP A 1 453 ? -6.195 -0.762 -34.375 1 83.38 453 ASP A N 1
ATOM 3619 C CA . ASP A 1 453 ? -6.379 -0.472 -35.781 1 83.38 453 ASP A CA 1
ATOM 3620 C C . ASP A 1 453 ? -5.055 -0.088 -36.438 1 83.38 453 ASP A C 1
ATOM 3622 O O . ASP A 1 453 ? -4.301 0.728 -35.906 1 83.38 453 ASP A O 1
ATOM 3626 N N . SER A 1 454 ? -4.664 -0.654 -37.5 1 78.38 454 SER A N 1
ATOM 3627 C CA . SER A 1 454 ? -3.381 -0.451 -38.156 1 78.38 454 SER A CA 1
ATOM 3628 C C . SER A 1 454 ? -3.211 0.999 -38.594 1 78.38 454 SER A C 1
ATOM 3630 O O . SER A 1 454 ? -2.094 1.519 -38.625 1 78.38 454 SER A O 1
ATOM 3632 N N . SER A 1 455 ? -4.293 1.702 -38.969 1 76.69 455 SER A N 1
ATOM 3633 C CA . SER A 1 455 ? -4.23 3.053 -39.5 1 76.69 455 SER A CA 1
ATOM 3634 C C . SER A 1 455 ? -4.223 4.098 -38.406 1 76.69 455 SER A C 1
ATOM 3636 O O . SER A 1 455 ? -3.387 5.004 -38.406 1 76.69 455 SER A O 1
ATOM 3638 N N . SER A 1 456 ? -5.121 3.924 -37.406 1 78.69 456 SER A N 1
ATOM 3639 C CA . SER A 1 456 ? -5.312 4.961 -36.406 1 78.69 456 SER A CA 1
ATOM 3640 C C . SER A 1 456 ? -4.574 4.621 -35.094 1 78.69 456 SER A C 1
ATOM 3642 O O . SER A 1 456 ? -4.289 5.508 -34.312 1 78.69 456 SER A O 1
ATOM 3644 N N . GLY A 1 457 ? -4.316 3.348 -34.906 1 81.31 457 GLY A N 1
ATOM 3645 C CA . GLY A 1 457 ? -3.729 2.918 -33.625 1 81.31 457 GLY A CA 1
ATOM 3646 C C . GLY A 1 457 ? -4.75 2.758 -32.531 1 81.31 457 GLY A C 1
ATOM 3647 O O . GLY A 1 457 ? -4.422 2.27 -31.438 1 81.31 457 GLY A O 1
ATOM 3648 N N . ASP A 1 458 ? -5.961 3.096 -32.812 1 84.38 458 ASP A N 1
ATOM 3649 C CA . ASP A 1 458 ? -7.023 2.996 -31.812 1 84.38 458 ASP A CA 1
ATOM 3650 C C . ASP A 1 458 ? -7.492 1.552 -31.656 1 84.38 458 ASP A C 1
ATOM 3652 O O . ASP A 1 458 ? -7.461 0.773 -32.625 1 84.38 458 ASP A O 1
ATOM 3656 N N . LEU A 1 459 ? -7.902 1.25 -30.484 1 88.75 459 LEU A N 1
ATOM 3657 C CA . LEU A 1 459 ? -8.383 -0.101 -30.219 1 88.75 459 LEU A CA 1
ATOM 3658 C C . LEU A 1 459 ? -9.82 -0.267 -30.688 1 88.75 459 LEU A C 1
ATOM 3660 O O . LEU A 1 459 ? -10.664 0.607 -30.469 1 88.75 459 LEU A O 1
ATOM 3664 N N . LYS A 1 460 ? -10.047 -1.316 -31.391 1 87.25 460 LYS A N 1
ATOM 3665 C CA . LYS A 1 460 ? -11.383 -1.666 -31.859 1 87.25 460 LYS A CA 1
ATOM 3666 C C . LYS A 1 460 ? -11.773 -3.072 -31.406 1 87.25 460 LYS A C 1
ATOM 3668 O O . LYS A 1 460 ? -10.93 -3.975 -31.391 1 87.25 460 LYS A O 1
ATOM 3673 N N . PRO A 1 461 ? -13.055 -3.211 -31.094 1 90.56 461 PRO A N 1
ATOM 3674 C CA . PRO A 1 461 ? -13.484 -4.551 -30.688 1 90.56 461 PRO A CA 1
ATOM 3675 C C . PRO A 1 461 ? -13.688 -5.488 -31.875 1 90.56 461 PRO A C 1
ATOM 3677 O O . PRO A 1 461 ? -13.977 -5.035 -32.969 1 90.56 461 PRO A O 1
ATOM 3680 N N . TRP A 1 462 ? -13.477 -6.723 -31.75 1 91 462 TRP A N 1
ATOM 3681 C CA . TRP A 1 462 ? -13.805 -7.805 -32.656 1 91 462 TRP A CA 1
ATOM 3682 C C . TRP A 1 462 ? -14.586 -8.906 -31.953 1 91 462 TRP A C 1
ATOM 3684 O O . TRP A 1 462 ? -14.547 -9.008 -30.734 1 91 462 TRP A O 1
ATOM 3694 N N . MET A 1 463 ? -15.406 -9.656 -32.688 1 93.75 463 MET A N 1
ATOM 3695 C CA . MET A 1 463 ? -16.156 -10.75 -32.094 1 93.75 463 MET A CA 1
ATOM 3696 C C . MET A 1 463 ? -16.469 -11.828 -33.125 1 93.75 463 MET A C 1
ATOM 3698 O O . MET A 1 463 ? -16.531 -11.555 -34.312 1 93.75 463 MET A O 1
ATOM 3702 N N . GLY A 1 464 ? -16.562 -12.984 -32.719 1 94.06 464 GLY A N 1
ATOM 3703 C CA . GLY A 1 464 ? -16.984 -14.148 -33.469 1 94.06 464 GLY A CA 1
ATOM 3704 C C . GLY A 1 464 ? -17.844 -15.102 -32.656 1 94.06 464 GLY A C 1
ATOM 3705 O O . GLY A 1 464 ? -17.75 -15.156 -31.438 1 94.06 464 GLY A O 1
ATOM 3706 N N . ILE A 1 465 ? -18.75 -15.805 -33.375 1 96 465 ILE A N 1
ATOM 3707 C CA . ILE A 1 465 ? -19.656 -16.734 -32.719 1 96 465 ILE A CA 1
ATOM 3708 C C . ILE A 1 465 ? -19.375 -18.156 -33.188 1 96 465 ILE A C 1
ATOM 3710 O O . ILE A 1 465 ? -19.109 -18.391 -34.375 1 96 465 ILE A O 1
ATOM 3714 N N . TYR A 1 466 ? -19.391 -19.094 -32.281 1 95.69 466 TYR A N 1
ATOM 3715 C CA . TYR A 1 466 ? -19.016 -20.484 -32.562 1 95.69 466 TYR A CA 1
ATOM 3716 C C . TYR A 1 466 ? -19.953 -21.438 -31.812 1 95.69 466 TYR A C 1
ATOM 3718 O O . TYR A 1 466 ? -20.516 -21.094 -30.781 1 95.69 466 TYR A O 1
ATOM 3726 N N . SER A 1 467 ? -20.109 -22.625 -32.375 1 95.31 467 SER A N 1
ATOM 3727 C CA . SER A 1 467 ? -20.875 -23.688 -31.734 1 95.31 467 SER A CA 1
ATOM 3728 C C . SER A 1 467 ? -19.969 -24.859 -31.344 1 95.31 467 SER A C 1
ATOM 3730 O O . SER A 1 467 ? -19.031 -25.203 -32.062 1 95.31 467 SER A O 1
ATOM 3732 N N . SER A 1 468 ? -20.281 -25.531 -30.234 1 93.62 468 SER A N 1
ATOM 3733 C CA . SER A 1 468 ? -19.5 -26.656 -29.75 1 93.62 468 SER A CA 1
ATOM 3734 C C . SER A 1 468 ? -19.578 -27.844 -30.703 1 93.62 468 SER A C 1
ATOM 3736 O O . SER A 1 468 ? -18.75 -28.75 -30.656 1 93.62 468 SER A O 1
ATOM 3738 N N . THR A 1 469 ? -20.547 -27.875 -31.516 1 91.25 469 THR A N 1
ATOM 3739 C CA . THR A 1 469 ? -20.75 -29 -32.406 1 91.25 469 THR A CA 1
ATOM 3740 C C . THR A 1 469 ? -19.922 -28.844 -33.688 1 91.25 469 THR A C 1
ATOM 3742 O O . THR A 1 469 ? -19.75 -29.797 -34.438 1 91.25 469 THR A O 1
ATOM 3745 N N . ASP A 1 470 ? -19.453 -27.703 -33.969 1 89.88 470 ASP A N 1
ATOM 3746 C CA . ASP A 1 470 ? -18.672 -27.469 -35.188 1 89.88 470 ASP A CA 1
ATOM 3747 C C . ASP A 1 470 ? -17.188 -27.734 -34.938 1 89.88 470 ASP A C 1
ATOM 3749 O O . ASP A 1 470 ? -16.344 -26.875 -35.219 1 89.88 470 ASP A O 1
ATOM 3753 N N . LYS A 1 471 ? -16.766 -28.797 -34.469 1 87.56 471 LYS A N 1
ATOM 3754 C CA . LYS A 1 471 ? -15.398 -29.141 -34.062 1 87.56 471 LYS A CA 1
ATOM 3755 C C . LYS A 1 471 ? -14.516 -29.328 -35.312 1 87.56 471 LYS A C 1
ATOM 3757 O O . LYS A 1 471 ? -13.297 -29.156 -35.219 1 87.56 471 LYS A O 1
ATOM 3762 N N . GLU A 1 472 ? -15.125 -29.766 -36.375 1 86.19 472 GLU A N 1
ATOM 3763 C CA . GLU A 1 472 ? -14.352 -30.016 -37.594 1 86.19 472 GLU A CA 1
ATOM 3764 C C . GLU A 1 472 ? -13.734 -28.719 -38.125 1 86.19 472 GLU A C 1
ATOM 3766 O O . GLU A 1 472 ? -12.57 -28.703 -38.531 1 86.19 472 GLU A O 1
ATOM 3771 N N . ARG A 1 473 ? -14.547 -27.672 -38.062 1 87.88 473 ARG A N 1
ATOM 3772 C CA . ARG A 1 473 ? -14.086 -26.406 -38.625 1 87.88 473 ARG A CA 1
ATOM 3773 C C . ARG A 1 473 ? -13.352 -25.578 -37.562 1 87.88 473 ARG A C 1
ATOM 3775 O O . ARG A 1 473 ? -12.406 -24.859 -37.906 1 87.88 473 ARG A O 1
ATOM 3782 N N . TYR A 1 474 ? -13.859 -25.672 -36.281 1 91.75 474 TYR A N 1
ATOM 3783 C CA . TYR A 1 474 ? -13.336 -24.766 -35.281 1 91.75 474 TYR A CA 1
ATOM 3784 C C . TYR A 1 474 ? -12.844 -25.547 -34.062 1 91.75 474 TYR A C 1
ATOM 3786 O O . TYR A 1 474 ? -13.023 -25.094 -32.906 1 91.75 474 TYR A O 1
ATOM 3794 N N . GLY A 1 475 ? -12.258 -26.641 -34.25 1 91.5 475 GLY A N 1
ATOM 3795 C CA . GLY A 1 475 ? -11.734 -27.469 -33.188 1 91.5 475 GLY A CA 1
ATOM 3796 C C . GLY A 1 475 ? -10.727 -26.766 -32.312 1 91.5 475 GLY A C 1
ATOM 3797 O O . GLY A 1 475 ? -10.672 -26.984 -31.094 1 91.5 475 GLY A O 1
ATOM 3798 N N . ASN A 1 476 ? -9.93 -25.938 -32.875 1 91.5 476 ASN A N 1
ATOM 3799 C CA . ASN A 1 476 ? -8.898 -25.203 -32.125 1 91.5 476 ASN A CA 1
ATOM 3800 C C . ASN A 1 476 ? -9.516 -24.25 -31.109 1 91.5 476 ASN A C 1
ATOM 3802 O O . ASN A 1 476 ? -8.961 -24.062 -30.031 1 91.5 476 ASN A O 1
ATOM 3806 N N . ILE A 1 477 ? -10.609 -23.672 -31.5 1 93.5 477 ILE A N 1
ATOM 3807 C CA . ILE A 1 477 ? -11.312 -22.766 -30.609 1 93.5 477 ILE A CA 1
ATOM 3808 C C . ILE A 1 477 ? -11.828 -23.531 -29.391 1 93.5 477 ILE A C 1
ATOM 3810 O O . ILE A 1 477 ? -11.648 -23.109 -28.25 1 93.5 477 ILE A O 1
ATOM 3814 N N . MET A 1 478 ? -12.406 -24.688 -29.641 1 94.44 478 MET A N 1
ATOM 3815 C CA . MET A 1 478 ? -12.922 -25.516 -28.562 1 94.44 478 MET A CA 1
ATOM 3816 C C . MET A 1 478 ? -11.797 -26 -27.656 1 94.44 478 MET A C 1
ATOM 3818 O O . MET A 1 478 ? -11.969 -26.062 -26.438 1 94.44 478 MET A O 1
ATOM 3822 N N . ASP A 1 479 ? -10.695 -26.281 -28.25 1 93.88 479 ASP A N 1
ATOM 3823 C CA . ASP A 1 479 ? -9.547 -26.734 -27.469 1 93.88 479 ASP A CA 1
ATOM 3824 C C . ASP A 1 479 ? -9.07 -25.641 -26.516 1 93.88 479 ASP A C 1
ATOM 3826 O O . ASP A 1 479 ? -8.695 -25.938 -25.375 1 93.88 479 ASP A O 1
ATOM 3830 N N . CYS A 1 480 ? -9.078 -24.438 -26.984 1 93.44 480 CYS A N 1
ATOM 3831 C CA . CYS A 1 480 ? -8.664 -23.312 -26.156 1 93.44 480 CYS A CA 1
ATOM 3832 C C . CYS A 1 480 ? -9.641 -23.094 -25 1 93.44 480 CYS A C 1
ATOM 3834 O O . CYS A 1 480 ? -9.227 -22.844 -23.859 1 93.44 480 CYS A O 1
ATOM 3836 N N . VAL A 1 481 ? -10.891 -23.172 -25.297 1 94.62 481 VAL A N 1
ATOM 3837 C CA . VAL A 1 481 ? -11.922 -22.984 -24.281 1 94.62 481 VAL A CA 1
ATOM 3838 C C . VAL A 1 481 ? -11.82 -24.094 -23.234 1 94.62 481 VAL A C 1
ATOM 3840 O O . VAL A 1 481 ? -11.859 -23.828 -22.031 1 94.62 481 VAL A O 1
ATOM 3843 N N . ASP A 1 482 ? -11.648 -25.297 -23.719 1 93.19 482 ASP A N 1
ATOM 3844 C CA . ASP A 1 482 ? -11.492 -26.422 -22.812 1 93.19 482 ASP A CA 1
ATOM 3845 C C . ASP A 1 482 ? -10.227 -26.281 -21.969 1 93.19 482 ASP A C 1
ATOM 3847 O O . ASP A 1 482 ? -10.227 -26.594 -20.781 1 93.19 482 ASP A O 1
ATOM 3851 N N . GLY A 1 483 ? -9.227 -25.906 -22.641 1 90.5 483 GLY A N 1
ATOM 3852 C CA . GLY A 1 483 ? -7.992 -25.656 -21.906 1 90.5 483 GLY A CA 1
ATOM 3853 C C . GLY A 1 483 ? -8.148 -24.609 -20.812 1 90.5 483 GLY A C 1
ATOM 3854 O O . GLY A 1 483 ? -7.613 -24.781 -19.719 1 90.5 483 GLY A O 1
ATOM 3855 N N . TYR A 1 484 ? -8.852 -23.547 -21.094 1 91.88 484 TYR A N 1
ATOM 3856 C CA . TYR A 1 484 ? -9.117 -22.5 -20.094 1 91.88 484 TYR A CA 1
ATOM 3857 C C . TYR A 1 484 ? -9.836 -23.078 -18.891 1 91.88 484 TYR A C 1
ATOM 3859 O O . TYR A 1 484 ? -9.453 -22.812 -17.75 1 91.88 484 TYR A O 1
ATOM 3867 N N . TYR A 1 485 ? -10.82 -23.844 -19.094 1 91.12 485 TYR A N 1
ATOM 3868 C CA . TYR A 1 485 ? -11.594 -24.422 -18 1 91.12 485 TYR A CA 1
ATOM 3869 C C . TYR A 1 485 ? -10.773 -25.438 -17.219 1 91.12 485 TYR A C 1
ATOM 3871 O O . TYR A 1 485 ? -10.914 -25.562 -16 1 91.12 485 TYR A O 1
ATOM 3879 N N . SER A 1 486 ? -9.859 -26.078 -17.922 1 86.75 486 SER A N 1
ATOM 3880 C CA . SER A 1 486 ? -9.07 -27.125 -17.281 1 86.75 486 SER A CA 1
ATOM 3881 C C . SER A 1 486 ? -7.879 -26.547 -16.531 1 86.75 486 SER A C 1
ATOM 3883 O O . SER A 1 486 ? -7.27 -27.219 -15.703 1 86.75 486 SER A O 1
ATOM 3885 N N . SER A 1 487 ? -7.48 -25.359 -16.875 1 81.06 487 SER A N 1
ATOM 3886 C CA . SER A 1 487 ? -6.309 -24.719 -16.281 1 81.06 487 SER A CA 1
ATOM 3887 C C . SER A 1 487 ? -6.711 -23.734 -15.188 1 81.06 487 SER A C 1
ATOM 3889 O O . SER A 1 487 ? -5.926 -22.859 -14.82 1 81.06 487 SER A O 1
ATOM 3891 N N . TYR A 1 488 ? -7.855 -23.859 -14.641 1 78.25 488 TYR A N 1
ATOM 3892 C CA . TYR A 1 488 ? -8.336 -22.984 -13.578 1 78.25 488 TYR A CA 1
ATOM 3893 C C . TYR A 1 488 ? -8.367 -21.531 -14.039 1 78.25 488 TYR A C 1
ATOM 3895 O O . TYR A 1 488 ? -8.055 -20.625 -13.266 1 78.25 488 TYR A O 1
ATOM 3903 N N . GLY A 1 489 ? -8.492 -21.297 -15.375 1 84.5 489 GLY A N 1
ATOM 3904 C CA . GLY A 1 489 ? -8.727 -19.969 -15.898 1 84.5 489 GLY A CA 1
ATOM 3905 C C . GLY A 1 489 ? -7.453 -19.234 -16.266 1 84.5 489 GLY A C 1
ATOM 3906 O O . GLY A 1 489 ? -7.379 -18 -16.141 1 84.5 489 GLY A O 1
ATOM 3907 N N . GLU A 1 490 ? -6.488 -19.922 -16.734 1 84.25 490 GLU A N 1
ATOM 3908 C CA . GLU A 1 490 ? -5.207 -19.312 -17.094 1 84.25 490 GLU A CA 1
ATOM 3909 C C . GLU A 1 490 ? -5.348 -18.438 -18.328 1 84.25 490 GLU A C 1
ATOM 3911 O O . GLU A 1 490 ? -5.961 -18.828 -19.328 1 84.25 490 GLU A O 1
ATOM 3916 N N . GLU A 1 491 ? -4.742 -17.312 -18.234 1 88.19 491 GLU A N 1
ATOM 3917 C CA . GLU A 1 491 ? -4.828 -16.297 -19.281 1 88.19 491 GLU A CA 1
ATOM 3918 C C . GLU A 1 491 ? -4.176 -16.781 -20.578 1 88.19 491 GLU A C 1
ATOM 3920 O O . GLU A 1 491 ? -4.539 -16.328 -21.656 1 88.19 491 GLU A O 1
ATOM 3925 N N . TYR A 1 492 ? -3.301 -17.719 -20.484 1 83.75 492 TYR A N 1
ATOM 3926 C CA . TYR A 1 492 ? -2.623 -18.297 -21.656 1 83.75 492 TYR A CA 1
ATOM 3927 C C . TYR A 1 492 ? -3.631 -18.781 -22.688 1 83.75 492 TYR A C 1
ATOM 3929 O O . TYR A 1 492 ? -3.467 -18.531 -23.891 1 83.75 492 TYR A O 1
ATOM 3937 N N . TYR A 1 493 ? -4.582 -19.422 -22.25 1 89.06 493 TYR A N 1
ATOM 3938 C CA . TYR A 1 493 ? -5.535 -20.031 -23.156 1 89.06 493 TYR A CA 1
ATOM 3939 C C . TYR A 1 493 ? -6.426 -18.969 -23.797 1 89.06 493 TYR A C 1
ATOM 3941 O O . TYR A 1 493 ? -6.988 -19.188 -24.875 1 89.06 493 TYR A O 1
ATOM 3949 N N . LEU A 1 494 ? -6.555 -17.859 -23.141 1 92.31 494 LEU A N 1
ATOM 3950 C CA . LEU A 1 494 ? -7.277 -16.75 -23.75 1 92.31 494 LEU A CA 1
ATOM 3951 C C . LEU A 1 494 ? -6.445 -16.094 -24.844 1 92.31 494 LEU A C 1
ATOM 3953 O O . LEU A 1 494 ? -6.98 -15.688 -25.875 1 92.31 494 LEU A O 1
ATOM 3957 N N . HIS A 1 495 ? -5.195 -16.016 -24.594 1 89.56 495 HIS A N 1
ATOM 3958 C CA . HIS A 1 495 ? -4.312 -15.492 -25.625 1 89.56 495 HIS A CA 1
ATOM 3959 C C . HIS A 1 495 ? -4.273 -16.422 -26.844 1 89.56 495 HIS A C 1
ATOM 3961 O O . HIS A 1 495 ? -4.27 -15.961 -27.984 1 89.56 495 HIS A O 1
ATOM 3967 N N . GLN A 1 496 ? -4.223 -17.719 -26.531 1 90.06 496 GLN A N 1
ATOM 3968 C CA . GLN A 1 496 ? -4.266 -18.688 -27.625 1 90.06 496 GLN A CA 1
ATOM 3969 C C . GLN A 1 496 ? -5.582 -18.609 -28.391 1 90.06 496 GLN A C 1
ATOM 3971 O O . GLN A 1 496 ? -5.605 -18.719 -29.625 1 90.06 496 GLN A O 1
ATOM 3976 N N . LEU A 1 497 ? -6.594 -18.484 -27.641 1 93.75 497 LEU A N 1
ATOM 3977 C CA . LEU A 1 497 ? -7.91 -18.312 -28.234 1 93.75 497 LEU A CA 1
ATOM 3978 C C . LEU A 1 497 ? -7.93 -17.125 -29.188 1 93.75 497 LEU A C 1
ATOM 3980 O O . LEU A 1 497 ? -8.438 -17.219 -30.312 1 93.75 497 LEU A O 1
ATOM 3984 N N . ARG A 1 498 ? -7.41 -16.078 -28.75 1 92.88 498 ARG A N 1
ATOM 3985 C CA . ARG A 1 498 ? -7.285 -14.867 -29.562 1 92.88 498 ARG A CA 1
ATOM 3986 C C . ARG A 1 498 ? -6.527 -15.148 -30.844 1 92.88 498 ARG A C 1
ATOM 3988 O O . ARG A 1 498 ? -6.988 -14.797 -31.938 1 92.88 498 ARG A O 1
ATOM 3995 N N . ASP A 1 499 ? -5.43 -15.766 -30.75 1 90.19 499 ASP A N 1
ATOM 3996 C CA . ASP A 1 499 ? -4.598 -16.078 -31.922 1 90.19 499 ASP A CA 1
ATOM 3997 C C . ASP A 1 499 ? -5.336 -16.969 -32.906 1 90.19 499 ASP A C 1
ATOM 3999 O O . ASP A 1 499 ? -5.238 -16.797 -34.125 1 90.19 499 ASP A O 1
ATOM 4003 N N . CYS A 1 500 ? -6 -17.891 -32.344 1 91.25 500 CYS A N 1
ATOM 4004 C CA . CYS A 1 500 ? -6.766 -18.812 -33.156 1 91.25 500 CYS A CA 1
ATOM 4005 C C . CYS A 1 500 ? -7.84 -18.078 -33.969 1 91.25 500 CYS A C 1
ATOM 4007 O O . CYS A 1 500 ? -8.07 -18.359 -35.125 1 91.25 500 CYS A O 1
ATOM 4009 N N . VAL A 1 501 ? -8.5 -17.141 -33.312 1 92 501 VAL A N 1
ATOM 4010 C CA . VAL A 1 501 ? -9.617 -16.406 -33.938 1 92 501 VAL A CA 1
ATOM 4011 C C . VAL A 1 501 ? -9.086 -15.422 -34.969 1 92 501 VAL A C 1
ATOM 4013 O O . VAL A 1 501 ? -9.633 -15.312 -36.062 1 92 501 VAL A O 1
ATOM 4016 N N . LEU A 1 502 ? -8.031 -14.758 -34.656 1 89.06 502 LEU A N 1
ATOM 4017 C CA . LEU A 1 502 ? -7.562 -13.672 -35.5 1 89.06 502 LEU A CA 1
ATOM 4018 C C . LEU A 1 502 ? -6.668 -14.195 -36.625 1 89.06 502 LEU A C 1
ATOM 4020 O O . LEU A 1 502 ? -6.48 -13.531 -37.656 1 89.06 502 LEU A O 1
ATOM 4024 N N . THR A 1 503 ? -5.992 -15.312 -36.438 1 81 503 THR A N 1
ATOM 4025 C CA . THR A 1 503 ? -5.188 -15.891 -37.5 1 81 503 THR A CA 1
ATOM 4026 C C . THR A 1 503 ? -6.078 -16.484 -38.594 1 81 503 THR A C 1
ATOM 4028 O O . THR A 1 503 ? -5.672 -16.594 -39.75 1 81 503 THR A O 1
ATOM 4031 N N . SER A 1 504 ? -7.191 -17.188 -38.281 1 63.34 504 SER A N 1
ATOM 4032 C CA . SER A 1 504 ? -8.07 -17.859 -39.25 1 63.34 504 SER A CA 1
ATOM 4033 C C . SER A 1 504 ? -8.648 -16.875 -40.25 1 63.34 504 SER A C 1
ATOM 4035 O O . SER A 1 504 ? -9.422 -17.266 -41.125 1 63.34 504 SER A O 1
ATOM 4037 N N . GLY A 1 505 ? -8.102 -15.68 -40.406 1 61.06 505 GLY A N 1
ATOM 4038 C CA . GLY A 1 505 ? -8.484 -14.75 -41.469 1 61.06 505 GLY A CA 1
ATOM 4039 C C . GLY A 1 505 ? -9.445 -13.68 -41 1 61.06 505 GLY A C 1
ATOM 4040 O O . GLY A 1 505 ? -9.852 -13.664 -39.812 1 61.06 505 GLY A O 1
ATOM 4041 N N . ASN A 1 506 ? -9.734 -12.609 -41.812 1 63.47 506 ASN A N 1
ATOM 4042 C CA . ASN A 1 506 ? -10.375 -11.32 -41.562 1 63.47 506 ASN A CA 1
ATOM 4043 C C . ASN A 1 506 ? -11.883 -11.477 -41.375 1 63.47 506 ASN A C 1
ATOM 4045 O O . ASN A 1 506 ? -12.547 -10.555 -40.906 1 63.47 506 ASN A O 1
ATOM 4049 N N . ILE A 1 507 ? -12.445 -12.609 -41.719 1 77.75 507 ILE A N 1
ATOM 4050 C CA . ILE A 1 507 ? -13.898 -12.602 -41.594 1 77.75 507 ILE A CA 1
ATOM 4051 C C . ILE A 1 507 ? -14.312 -13.539 -40.469 1 77.75 507 ILE A C 1
ATOM 4053 O O . ILE A 1 507 ? -14.234 -14.758 -40.594 1 77.75 507 ILE A O 1
ATOM 4057 N N . LEU A 1 508 ? -14.664 -13.023 -39.375 1 89.62 508 LEU A N 1
ATOM 4058 C CA . LEU A 1 508 ? -15.109 -13.781 -38.188 1 89.62 508 LEU A CA 1
ATOM 4059 C C . LEU A 1 508 ? -16.578 -14.188 -38.344 1 89.62 508 LEU A C 1
ATOM 4061 O O . LEU A 1 508 ? -17.391 -13.414 -38.844 1 89.62 508 LEU A O 1
ATOM 4065 N N . PRO A 1 509 ? -16.875 -15.422 -38.031 1 92.31 509 PRO A N 1
ATOM 4066 C CA . PRO A 1 509 ? -18.266 -15.836 -38.125 1 92.31 509 PRO A CA 1
ATOM 4067 C C . PRO A 1 509 ? -19.203 -14.938 -37.312 1 92.31 509 PRO A C 1
ATOM 4069 O O . PRO A 1 509 ? -18.938 -14.664 -36.125 1 92.31 509 PRO A O 1
ATOM 4072 N N . GLN A 1 510 ? -20.297 -14.555 -38 1 93.88 510 GLN A N 1
ATOM 4073 C CA . GLN A 1 510 ? -21.219 -13.633 -37.344 1 93.88 510 GLN A CA 1
ATOM 4074 C C . GLN A 1 510 ? -22.578 -14.289 -37.125 1 93.88 510 GLN A C 1
ATOM 4076 O O . GLN A 1 510 ? -23.438 -13.711 -36.438 1 93.88 510 GLN A O 1
ATOM 4081 N N . LYS A 1 511 ? -22.734 -15.406 -37.625 1 94.5 511 LYS A N 1
ATOM 4082 C CA . LYS A 1 511 ? -24 -16.125 -37.469 1 94.5 511 LYS A CA 1
ATOM 4083 C C . LYS A 1 511 ? -23.766 -17.641 -37.438 1 94.5 511 LYS A C 1
ATOM 4085 O O . LYS A 1 511 ? -22.797 -18.141 -38 1 94.5 511 LYS A O 1
ATOM 4090 N N . ILE A 1 512 ? -24.609 -18.25 -36.688 1 94.44 512 ILE A N 1
ATOM 4091 C CA . ILE A 1 512 ? -24.625 -19.719 -36.688 1 94.44 512 ILE A CA 1
ATOM 4092 C C . ILE A 1 512 ? -26.078 -20.219 -36.719 1 94.44 512 ILE A C 1
ATOM 4094 O O . ILE A 1 512 ? -27 -19.469 -36.375 1 94.44 512 ILE A O 1
ATOM 4098 N N . SER A 1 513 ? -26.203 -21.375 -37.219 1 93.81 513 SER A N 1
ATOM 4099 C CA . SER A 1 513 ? -27.5 -22.047 -37.281 1 93.81 513 SER A CA 1
ATOM 4100 C C . SER A 1 513 ? -27.469 -23.391 -36.562 1 93.81 513 SER A C 1
ATOM 4102 O O . SER A 1 513 ? -26.625 -24.234 -36.844 1 93.81 513 SER A O 1
ATOM 4104 N N . LEU A 1 514 ? -28.422 -23.547 -35.625 1 93.12 514 LEU A N 1
ATOM 4105 C CA . LEU A 1 514 ? -28.469 -24.75 -34.812 1 93.12 514 LEU A CA 1
ATOM 4106 C C . LEU A 1 514 ? -29.844 -25.391 -34.875 1 93.12 514 LEU A C 1
ATOM 4108 O O . LEU A 1 514 ? -30.828 -24.75 -35.25 1 93.12 514 LEU A O 1
ATOM 4112 N N . PRO A 1 515 ? -29.828 -26.719 -34.594 1 89.12 515 PRO A N 1
ATOM 4113 C CA . PRO A 1 515 ? -31.141 -27.344 -34.5 1 89.12 515 PRO A CA 1
ATOM 4114 C C . PRO A 1 515 ? -32.031 -26.719 -33.438 1 89.12 515 PRO A C 1
ATOM 4116 O O . PRO A 1 515 ? -31.547 -26.281 -32.406 1 89.12 515 PRO A O 1
ATOM 4119 N N . SER A 1 516 ? -33.312 -26.703 -33.75 1 89.81 516 SER A N 1
ATOM 4120 C CA . SER A 1 516 ? -34.312 -26.141 -32.844 1 89.81 516 SER A CA 1
ATOM 4121 C C . SER A 1 516 ? -35.031 -27.234 -32.062 1 89.81 516 SER A C 1
ATOM 4123 O O . SER A 1 516 ? -34.625 -28.406 -32.094 1 89.81 516 SER A O 1
ATOM 4125 N N . SER A 1 517 ? -36.031 -26.828 -31.203 1 82 517 SER A N 1
ATOM 4126 C CA . SER A 1 517 ? -36.812 -27.766 -30.406 1 82 517 SER A CA 1
ATOM 4127 C C . SER A 1 517 ? -37.625 -28.688 -31.297 1 82 517 SER A C 1
ATOM 4129 O O . SER A 1 517 ? -38.031 -29.781 -30.891 1 82 517 SER A O 1
ATOM 4131 N N . ASP A 1 518 ? -37.844 -28.172 -32.469 1 81.19 518 ASP A N 1
ATOM 4132 C CA . ASP A 1 518 ? -38.594 -29 -33.406 1 81.19 518 ASP A CA 1
ATOM 4133 C C . ASP A 1 518 ? -37.844 -29.188 -34.719 1 81.19 518 ASP A C 1
ATOM 4135 O O . ASP A 1 518 ? -36.969 -28.391 -35.031 1 81.19 518 ASP A O 1
ATOM 4139 N N . THR A 1 519 ? -38.156 -30.156 -35.5 1 81.12 519 THR A N 1
ATOM 4140 C CA . THR A 1 519 ? -37.406 -30.547 -36.688 1 81.12 519 THR A CA 1
ATOM 4141 C C . THR A 1 519 ? -37.688 -29.578 -37.844 1 81.12 519 THR A C 1
ATOM 4143 O O . THR A 1 519 ? -36.938 -29.5 -38.812 1 81.12 519 THR A O 1
ATOM 4146 N N . ALA A 1 520 ? -38.719 -28.828 -37.781 1 85.06 520 ALA A N 1
ATOM 4147 C CA . ALA A 1 520 ? -39.125 -27.953 -38.875 1 85.06 520 ALA A CA 1
ATOM 4148 C C . ALA A 1 520 ? -38.406 -26.609 -38.781 1 85.06 520 ALA A C 1
ATOM 4150 O O . ALA A 1 520 ? -38.406 -25.859 -39.781 1 85.06 520 ALA A O 1
ATOM 4151 N N . HIS A 1 521 ? -37.906 -26.375 -37.656 1 88.44 521 HIS A N 1
ATOM 4152 C CA . HIS A 1 521 ? -37.312 -25.047 -37.469 1 88.44 521 HIS A CA 1
ATOM 4153 C C . HIS A 1 521 ? -35.844 -25.125 -37.125 1 88.44 521 HIS A C 1
ATOM 4155 O O . HIS A 1 521 ? -35.344 -26.188 -36.75 1 88.44 521 HIS A O 1
ATOM 4161 N N . ARG A 1 522 ? -35.125 -24.016 -37.344 1 92.75 522 ARG A N 1
ATOM 4162 C CA . ARG A 1 522 ? -33.719 -23.859 -36.969 1 92.75 522 ARG A CA 1
ATOM 4163 C C . ARG A 1 522 ? -33.531 -22.578 -36.156 1 92.75 522 ARG A C 1
ATOM 4165 O O . ARG A 1 522 ? -34.156 -21.562 -36.438 1 92.75 522 ARG A O 1
ATOM 4172 N N . LEU A 1 523 ? -32.688 -22.688 -35.188 1 93 523 LEU A N 1
ATOM 4173 C CA . LEU A 1 523 ? -32.312 -21.5 -34.406 1 93 523 LEU A CA 1
ATOM 4174 C C . LEU A 1 523 ? -31.203 -20.734 -35.125 1 93 523 LEU A C 1
ATOM 4176 O O . LEU A 1 523 ? -30.109 -21.266 -35.312 1 93 523 LEU A O 1
ATOM 4180 N N . ARG A 1 524 ? -31.5 -19.562 -35.562 1 95.31 524 ARG A N 1
ATOM 4181 C CA . ARG A 1 524 ? -30.484 -18.672 -36.125 1 95.31 524 ARG A CA 1
ATOM 4182 C C . ARG A 1 524 ? -30 -17.656 -35.094 1 95.31 524 ARG A C 1
ATOM 4184 O O . ARG A 1 524 ? -30.781 -16.859 -34.594 1 95.31 524 ARG A O 1
ATOM 4191 N N . ILE A 1 525 ? -28.766 -17.734 -34.75 1 95.69 525 ILE A N 1
ATOM 4192 C CA . ILE A 1 525 ? -28.141 -16.828 -33.812 1 95.69 525 ILE A CA 1
ATOM 4193 C C . ILE A 1 525 ? -27.172 -15.898 -34.531 1 95.69 525 ILE A C 1
ATOM 4195 O O . ILE A 1 525 ? -26.25 -16.375 -35.219 1 95.69 525 ILE A O 1
ATOM 4199 N N . SER A 1 526 ? -27.359 -14.633 -34.438 1 95.5 526 SER A N 1
ATOM 4200 C CA . SER A 1 526 ? -26.516 -13.664 -35.125 1 95.5 526 SER A CA 1
ATOM 4201 C C . SER A 1 526 ? -26 -12.594 -34.156 1 95.5 526 SER A C 1
ATOM 4203 O O . SER A 1 526 ? -26.641 -12.297 -33.156 1 95.5 526 SER A O 1
ATOM 4205 N N . LEU A 1 527 ? -24.797 -12.133 -34.469 1 94 527 LEU A N 1
ATOM 4206 C CA . LEU A 1 527 ? -24.203 -11.055 -33.688 1 94 527 LEU A CA 1
ATOM 4207 C C . LEU A 1 527 ? -24.531 -9.695 -34.312 1 94 527 LEU A C 1
ATOM 4209 O O . LEU A 1 527 ? -24.531 -9.547 -35.531 1 94 527 LEU A O 1
ATOM 4213 N N . GLY A 1 528 ? -24.938 -8.82 -33.438 1 85.5 528 GLY A N 1
ATOM 4214 C CA . GLY A 1 528 ? -25.156 -7.465 -33.906 1 85.5 528 GLY A CA 1
ATOM 4215 C C . GLY A 1 528 ? -23.875 -6.656 -34.031 1 85.5 528 GLY A C 1
ATOM 4216 O O . GLY A 1 528 ? -22.844 -7.051 -33.531 1 85.5 528 GLY A O 1
ATOM 4217 N N . ALA A 1 529 ? -23.938 -5.605 -34.844 1 70.88 529 ALA A N 1
ATOM 4218 C CA . ALA A 1 529 ? -22.797 -4.715 -34.969 1 70.88 529 ALA A CA 1
ATOM 4219 C C . ALA A 1 529 ? -22.391 -4.152 -33.594 1 70.88 529 ALA A C 1
ATOM 4221 O O . ALA A 1 529 ? -23.234 -3.85 -32.781 1 70.88 529 ALA A O 1
ATOM 4222 N N . LEU A 1 530 ? -21.109 -4.289 -33.344 1 71.94 530 LEU A N 1
ATOM 4223 C CA . LEU A 1 530 ? -20.578 -3.662 -32.125 1 71.94 530 LEU A CA 1
ATOM 4224 C C . LEU A 1 530 ? -20.812 -2.154 -32.156 1 71.94 530 LEU A C 1
ATOM 4226 O O . LEU A 1 530 ? -20.328 -1.459 -33.031 1 71.94 530 LEU A O 1
ATOM 4230 N N . GLN A 1 531 ? -21.922 -1.661 -31.625 1 65 531 GLN A N 1
ATOM 4231 C CA . GLN A 1 531 ? -22.266 -0.244 -31.641 1 65 531 GLN A CA 1
ATOM 4232 C C . GLN A 1 531 ? -21.844 0.452 -30.359 1 65 531 GLN A C 1
ATOM 4234 O O . GLN A 1 531 ? -21.859 -0.151 -29.281 1 65 531 GLN A O 1
ATOM 4239 N N . ARG A 1 532 ? -21 1.6 -30.625 1 66.75 532 ARG A N 1
ATOM 4240 C CA . ARG A 1 532 ? -20.672 2.461 -29.484 1 66.75 532 ARG A CA 1
ATOM 4241 C C . ARG A 1 532 ? -21.656 3.629 -29.391 1 66.75 532 ARG A C 1
ATOM 4243 O O . ARG A 1 532 ? -21.984 4.25 -30.406 1 66.75 532 ARG A O 1
ATOM 4250 N N . SER A 1 533 ? -22.516 3.645 -28.469 1 53.16 533 SER A N 1
ATOM 4251 C CA . SER A 1 533 ? -23.203 4.91 -28.25 1 53.16 533 SER A CA 1
ATOM 4252 C C . SER A 1 533 ? -22.328 5.898 -27.484 1 53.16 533 SER A C 1
ATOM 4254 O O . SER A 1 533 ? -21.453 5.496 -26.734 1 53.16 533 SER A O 1
ATOM 4256 N N . PRO A 1 534 ? -22.281 7.207 -27.969 1 50.19 534 PRO A N 1
ATOM 4257 C CA . PRO A 1 534 ? -21.5 8.227 -27.266 1 50.19 534 PRO A CA 1
ATOM 4258 C C . PRO A 1 534 ? -21.594 8.094 -25.734 1 50.19 534 PRO A C 1
ATOM 4260 O O . PRO A 1 534 ? -22.688 8.07 -25.188 1 50.19 534 PRO A O 1
ATOM 4263 N N . GLY A 1 535 ? -20.453 7.973 -24.969 1 52.25 535 GLY A N 1
ATOM 4264 C CA . GLY A 1 535 ? -20.406 7.84 -23.516 1 52.25 535 GLY A CA 1
ATOM 4265 C C . GLY A 1 535 ? -20.578 6.41 -23.047 1 52.25 535 GLY A C 1
ATOM 4266 O O . GLY A 1 535 ? -20.547 6.137 -21.844 1 52.25 535 GLY A O 1
ATOM 4267 N N . ASN A 1 536 ? -20.953 5.508 -24.172 1 63.34 536 ASN A N 1
ATOM 4268 C CA . ASN A 1 536 ? -21.312 4.176 -23.703 1 63.34 536 ASN A CA 1
ATOM 4269 C C . ASN A 1 536 ? -20.328 3.119 -24.188 1 63.34 536 ASN A C 1
ATOM 4271 O O . ASN A 1 536 ? -19.609 3.338 -25.172 1 63.34 536 ASN A O 1
ATOM 4275 N N . SER A 1 537 ? -20.281 2.086 -23.516 1 70.94 537 SER A N 1
ATOM 4276 C CA . SER A 1 537 ? -19.5 0.874 -23.734 1 70.94 537 SER A CA 1
ATOM 4277 C C . SER A 1 537 ? -19.891 0.191 -25.047 1 70.94 537 SER A C 1
ATOM 4279 O O . SER A 1 537 ? -20.969 0.469 -25.594 1 70.94 537 SER A O 1
ATOM 4281 N N . HIS A 1 538 ? -18.938 -0.427 -25.75 1 84.88 538 HIS A N 1
ATOM 4282 C CA . HIS A 1 538 ? -19.266 -1.337 -26.844 1 84.88 538 HIS A CA 1
ATOM 4283 C C . HIS A 1 538 ? -20.203 -2.443 -26.359 1 84.88 538 HIS A C 1
ATOM 4285 O O . HIS A 1 538 ? -20.109 -2.902 -25.234 1 84.88 538 HIS A O 1
ATOM 4291 N N . THR A 1 539 ? -21.219 -2.719 -27.203 1 88.69 539 THR A N 1
ATOM 4292 C CA . THR A 1 539 ? -22.172 -3.744 -26.781 1 88.69 539 THR A CA 1
ATOM 4293 C C . THR A 1 539 ? -22.219 -4.883 -27.797 1 88.69 539 THR A C 1
ATOM 4295 O O . THR A 1 539 ? -22.406 -4.645 -29 1 88.69 539 THR A O 1
ATOM 4298 N N . ILE A 1 540 ? -21.969 -6.027 -27.359 1 88.12 540 ILE A N 1
ATOM 4299 C CA . ILE A 1 540 ? -22.234 -7.242 -28.125 1 88.12 540 ILE A CA 1
ATOM 4300 C C . ILE A 1 540 ? -23.719 -7.594 -28.062 1 88.12 540 ILE A C 1
ATOM 4302 O O . ILE A 1 540 ? -24.25 -7.832 -26.969 1 88.12 540 ILE A O 1
ATOM 4306 N N . THR A 1 541 ? -24.344 -7.594 -29.172 1 91.81 541 THR A N 1
ATOM 4307 C CA . THR A 1 541 ? -25.734 -7.992 -29.219 1 91.81 541 THR A CA 1
ATOM 4308 C C . THR A 1 541 ? -25.875 -9.383 -29.844 1 91.81 541 THR A C 1
ATOM 4310 O O . THR A 1 541 ? -25.422 -9.617 -30.953 1 91.81 541 THR A O 1
ATOM 4313 N N . VAL A 1 542 ? -26.469 -10.266 -29.094 1 94.38 542 VAL A N 1
ATOM 4314 C CA . VAL A 1 542 ? -26.734 -11.617 -29.578 1 94.38 542 VAL A CA 1
ATOM 4315 C C . VAL A 1 542 ? -28.219 -11.75 -29.922 1 94.38 542 VAL A C 1
ATOM 4317 O O . VAL A 1 542 ? -29.078 -11.68 -29.031 1 94.38 542 VAL A O 1
ATOM 4320 N N . ASN A 1 543 ? -28.484 -11.977 -31.172 1 95.19 543 ASN A N 1
ATOM 4321 C CA . ASN A 1 543 ? -29.859 -12.133 -31.641 1 95.19 543 ASN A CA 1
ATOM 4322 C C . ASN A 1 543 ? -30.203 -13.594 -31.922 1 95.19 543 ASN A C 1
ATOM 4324 O O . ASN A 1 543 ? -29.484 -14.258 -32.688 1 95.19 543 ASN A O 1
ATOM 4328 N N . VAL A 1 544 ? -31.266 -14.023 -31.297 1 95.25 544 VAL A N 1
ATOM 4329 C CA . VAL A 1 544 ? -31.719 -15.406 -31.484 1 95.25 544 VAL A CA 1
ATOM 4330 C C . VAL A 1 544 ? -33.094 -15.414 -32.156 1 95.25 544 VAL A C 1
ATOM 4332 O O . VAL A 1 544 ? -34.031 -14.828 -31.656 1 95.25 544 VAL A O 1
ATOM 4335 N N . SER A 1 545 ? -33.156 -16.047 -33.25 1 94.44 545 SER A N 1
ATOM 4336 C CA . SER A 1 545 ? -34.406 -16.219 -33.969 1 94.44 545 SER A CA 1
ATOM 4337 C C . SER A 1 545 ? -34.688 -17.688 -34.281 1 94.44 545 SER A C 1
ATOM 4339 O O . SER A 1 545 ? -33.75 -18.453 -34.5 1 94.44 545 SER A O 1
ATOM 4341 N N . ASN A 1 546 ? -35.906 -18.016 -34.219 1 92.06 546 ASN A N 1
ATOM 4342 C CA . ASN A 1 546 ? -36.344 -19.359 -34.594 1 92.06 546 ASN A CA 1
ATOM 4343 C C . ASN A 1 546 ? -37 -19.344 -35.969 1 92.06 546 ASN A C 1
ATOM 4345 O O . ASN A 1 546 ? -38.125 -18.859 -36.125 1 92.06 546 ASN A O 1
ATOM 4349 N N . MET A 1 547 ? -36.344 -19.859 -36.906 1 88.25 547 MET A N 1
ATOM 4350 C CA . MET A 1 547 ? -36.844 -19.75 -38.281 1 88.25 547 MET A CA 1
ATOM 4351 C C . MET A 1 547 ? -37.219 -21.141 -38.844 1 88.25 547 MET A C 1
ATOM 4353 O O . MET A 1 547 ? -36.469 -22.094 -38.625 1 88.25 547 MET A O 1
ATOM 4357 N N . GLY A 1 548 ? -38.469 -21.328 -39.281 1 77.25 548 GLY A N 1
ATOM 4358 C CA . GLY A 1 548 ? -39 -22.453 -40.031 1 77.25 548 GLY A CA 1
ATOM 4359 C C . GLY A 1 548 ? -39.594 -22.078 -41.375 1 77.25 548 GLY A C 1
ATOM 4360 O O . GLY A 1 548 ? -39.906 -20.906 -41.625 1 77.25 548 GLY A O 1
ATOM 4361 N N . MET B 1 1 ? 8.773 27.75 5.105 1 88.44 1 MET B N 1
ATOM 4362 C CA . MET B 1 1 ? 9.984 27.438 4.355 1 88.44 1 MET B CA 1
ATOM 4363 C C . MET B 1 1 ? 10.891 28.656 4.238 1 88.44 1 MET B C 1
ATOM 4365 O O . MET B 1 1 ? 10.422 29.75 3.904 1 88.44 1 MET B O 1
ATOM 4369 N N . TRP B 1 2 ? 12.133 28.453 4.586 1 94.25 2 TRP B N 1
ATOM 4370 C CA . TRP B 1 2 ? 13.094 29.547 4.469 1 94.25 2 TRP B CA 1
ATOM 4371 C C . TRP B 1 2 ? 13.523 29.734 3.021 1 94.25 2 TRP B C 1
ATOM 4373 O O . TRP B 1 2 ? 13.961 28.797 2.361 1 94.25 2 TRP B O 1
ATOM 4383 N N . LEU B 1 3 ? 13.289 30.953 2.57 1 97.81 3 LEU B N 1
ATOM 4384 C CA . LEU B 1 3 ? 13.727 31.328 1.228 1 97.81 3 LEU B CA 1
ATOM 4385 C C . LEU B 1 3 ? 14.695 32.5 1.274 1 97.81 3 LEU B C 1
ATOM 4387 O O . LEU B 1 3 ? 14.68 33.281 2.227 1 97.81 3 LEU B O 1
ATOM 4391 N N . ILE B 1 4 ? 15.508 32.594 0.316 1 98.38 4 ILE B N 1
ATOM 4392 C CA . ILE B 1 4 ? 16.438 33.688 0.174 1 98.38 4 ILE B CA 1
ATOM 4393 C C . ILE B 1 4 ? 15.758 34.844 -0.595 1 98.38 4 ILE B C 1
ATOM 4395 O O . ILE B 1 4 ? 15.258 34.625 -1.704 1 98.38 4 ILE B O 1
ATOM 4399 N N . ASN B 1 5 ? 15.68 35.969 -0.021 1 98.12 5 ASN B N 1
ATOM 4400 C CA . ASN B 1 5 ? 15.32 37.156 -0.794 1 98.12 5 ASN B CA 1
ATOM 4401 C C . ASN B 1 5 ? 16.391 37.5 -1.821 1 98.12 5 ASN B C 1
ATOM 4403 O O . ASN B 1 5 ? 17.516 37.812 -1.457 1 98.12 5 ASN B O 1
ATOM 4407 N N . THR B 1 6 ? 16.078 37.531 -3.029 1 98.06 6 THR B N 1
ATOM 4408 C CA . THR B 1 6 ? 17.094 37.594 -4.082 1 98.06 6 THR B CA 1
ATOM 4409 C C . THR B 1 6 ? 17.719 38.969 -4.145 1 98.06 6 THR B C 1
ATOM 4411 O O . THR B 1 6 ? 18.766 39.156 -4.773 1 98.06 6 THR B O 1
ATOM 4414 N N . THR B 1 7 ? 17.203 39.938 -3.523 1 96.75 7 THR B N 1
ATOM 4415 C CA . THR B 1 7 ? 17.734 41.281 -3.5 1 96.75 7 THR B CA 1
ATOM 4416 C C . THR B 1 7 ? 18.594 41.5 -2.256 1 96.75 7 THR B C 1
ATOM 4418 O O . THR B 1 7 ? 19.75 41.938 -2.354 1 96.75 7 THR B O 1
ATOM 4421 N N . THR B 1 8 ? 18.078 41.125 -1.118 1 96.38 8 THR B N 1
ATOM 4422 C CA . THR B 1 8 ? 18.781 41.375 0.132 1 96.38 8 THR B CA 1
ATOM 4423 C C . THR B 1 8 ? 19.688 40.219 0.501 1 96.38 8 THR B C 1
ATOM 4425 O O . THR B 1 8 ? 20.562 40.375 1.354 1 96.38 8 THR B O 1
ATOM 4428 N N . ILE B 1 9 ? 19.453 39.062 -0.013 1 96.81 9 ILE B N 1
ATOM 4429 C CA . ILE B 1 9 ? 20.141 37.812 0.229 1 96.81 9 ILE B CA 1
ATOM 4430 C C . ILE B 1 9 ? 19.844 37.312 1.643 1 96.81 9 ILE B C 1
ATOM 4432 O O . ILE B 1 9 ? 20.453 36.375 2.115 1 96.81 9 ILE B O 1
ATOM 4436 N N . ALA B 1 10 ? 18.891 37.844 2.262 1 96.56 10 ALA B N 1
ATOM 4437 C CA . ALA B 1 10 ? 18.5 37.438 3.607 1 96.56 10 ALA B CA 1
ATOM 4438 C C . ALA B 1 10 ? 17.469 36.281 3.561 1 96.56 10 ALA B C 1
ATOM 4440 O O . ALA B 1 10 ? 16.719 36.156 2.596 1 96.56 10 ALA B O 1
ATOM 4441 N N . LEU B 1 11 ? 17.5 35.5 4.605 1 97.25 11 LEU B N 1
ATOM 4442 C CA . LEU B 1 11 ? 16.516 34.438 4.727 1 97.25 11 LEU B CA 1
ATOM 4443 C C . LEU B 1 11 ? 15.188 34.969 5.266 1 97.25 11 LEU B C 1
ATOM 4445 O O . LEU B 1 11 ? 15.18 35.781 6.184 1 97.25 11 LEU B O 1
ATOM 4449 N N . GLU B 1 12 ? 14.094 34.562 4.602 1 95.88 12 GLU B N 1
ATOM 4450 C CA . GLU B 1 12 ? 12.742 34.906 5.035 1 95.88 12 GLU B CA 1
ATOM 4451 C C . GLU B 1 12 ? 11.852 33.656 5.07 1 95.88 12 GLU B C 1
ATOM 4453 O O . GLU B 1 12 ? 11.953 32.781 4.207 1 95.88 12 GLU B O 1
ATOM 4458 N N . ASP B 1 13 ? 11.07 33.594 6.098 1 91.44 13 ASP B N 1
ATOM 4459 C CA . ASP B 1 13 ? 10.109 32.5 6.203 1 91.44 13 ASP B CA 1
ATOM 4460 C C . ASP B 1 13 ? 8.859 32.812 5.371 1 91.44 13 ASP B C 1
ATOM 4462 O O . ASP B 1 13 ? 8.18 33.812 5.594 1 91.44 13 ASP B O 1
ATOM 4466 N N . LYS B 1 14 ? 8.625 31.938 4.344 1 91.62 14 LYS B N 1
ATOM 4467 C CA . LYS B 1 14 ? 7.516 32.156 3.424 1 91.62 14 LYS B CA 1
ATOM 4468 C C . LYS B 1 14 ? 6.668 30.891 3.283 1 91.62 14 LYS B C 1
ATOM 4470 O O . LYS B 1 14 ? 7.125 29.797 3.6 1 91.62 14 LYS B O 1
ATOM 4475 N N . ASN B 1 15 ? 5.426 31.125 2.811 1 86.38 15 ASN B N 1
ATOM 4476 C CA . ASN B 1 15 ? 4.543 30.031 2.439 1 86.38 15 ASN B CA 1
ATOM 4477 C C . ASN B 1 15 ? 4.789 29.578 1.003 1 86.38 15 ASN B C 1
ATOM 4479 O O . ASN B 1 15 ? 4.594 30.344 0.062 1 86.38 15 ASN B O 1
ATOM 4483 N N . ILE B 1 16 ? 5.121 28.359 0.851 1 84.56 16 ILE B N 1
ATOM 4484 C CA . ILE B 1 16 ? 5.57 27.812 -0.428 1 84.56 16 ILE B CA 1
ATOM 4485 C C . ILE B 1 16 ? 4.41 27.797 -1.42 1 84.56 16 ILE B C 1
ATOM 4487 O O . ILE B 1 16 ? 4.617 27.922 -2.629 1 84.56 16 ILE B O 1
ATOM 4491 N N . SER B 1 17 ? 3.207 27.672 -0.904 1 80.44 17 SER B N 1
ATOM 4492 C CA . SER B 1 17 ? 2.053 27.547 -1.785 1 80.44 17 SER B CA 1
ATOM 4493 C C . SER B 1 17 ? 1.72 28.875 -2.461 1 80.44 17 SER B C 1
ATOM 4495 O O . SER B 1 17 ? 1.138 28.891 -3.547 1 80.44 17 SER B O 1
ATOM 4497 N N . SER B 1 18 ? 2.193 29.969 -1.903 1 88 18 SER B N 1
ATOM 4498 C CA . SER B 1 18 ? 1.772 31.266 -2.426 1 88 18 SER B CA 1
ATOM 4499 C C . SER B 1 18 ? 2.971 32.094 -2.865 1 88 18 SER B C 1
ATOM 4501 O O . SER B 1 18 ? 2.816 33.25 -3.271 1 88 18 SER B O 1
ATOM 4503 N N . THR B 1 19 ? 4.184 31.578 -2.754 1 94.06 19 THR B N 1
ATOM 4504 C CA . THR B 1 19 ? 5.375 32.344 -3.055 1 94.06 19 THR B CA 1
ATOM 4505 C C . THR B 1 19 ? 6.184 31.703 -4.176 1 94.06 19 THR B C 1
ATOM 4507 O O . THR B 1 19 ? 6.824 30.672 -3.969 1 94.06 19 THR B O 1
ATOM 4510 N N . PRO B 1 20 ? 6.125 32.344 -5.332 1 96.5 20 PRO B N 1
ATOM 4511 C CA . PRO B 1 20 ? 6.992 31.812 -6.391 1 96.5 20 PRO B CA 1
ATOM 4512 C C . PRO B 1 20 ? 8.469 31.875 -6.027 1 96.5 20 PRO B C 1
ATOM 4514 O O . PRO B 1 20 ? 8.914 32.844 -5.391 1 96.5 20 PRO B O 1
ATOM 4517 N N . TYR B 1 21 ? 9.219 30.922 -6.332 1 98.25 21 TYR B N 1
ATOM 4518 C CA . TYR B 1 21 ? 10.648 30.891 -6.012 1 98.25 21 TYR B CA 1
ATOM 4519 C C . TYR B 1 21 ? 11.422 30.078 -7.043 1 98.25 21 TYR B C 1
ATOM 4521 O O . TYR B 1 21 ? 10.836 29.266 -7.758 1 98.25 21 TYR B O 1
ATOM 4529 N N . ALA B 1 22 ? 12.719 30.422 -7.195 1 98.62 22 ALA B N 1
ATOM 4530 C CA . ALA B 1 22 ? 13.672 29.594 -7.926 1 98.62 22 ALA B CA 1
ATOM 4531 C C . ALA B 1 22 ? 14.406 28.641 -6.988 1 98.62 22 ALA B C 1
ATOM 4533 O O . ALA B 1 22 ? 14.43 28.859 -5.773 1 98.62 22 ALA B O 1
ATOM 4534 N N . ILE B 1 23 ? 14.867 27.562 -7.508 1 98.75 23 ILE B N 1
ATOM 4535 C CA . ILE B 1 23 ? 15.508 26.578 -6.648 1 98.75 23 ILE B CA 1
ATOM 4536 C C . ILE B 1 23 ? 16.812 26.109 -7.285 1 98.75 23 ILE B C 1
ATOM 4538 O O . ILE B 1 23 ? 16.922 26.016 -8.508 1 98.75 23 ILE B O 1
ATOM 4542 N N . LEU B 1 24 ? 17.859 25.859 -6.461 1 98.81 24 LEU B N 1
ATOM 4543 C CA . LEU B 1 24 ? 19.172 25.438 -6.953 1 98.81 24 LEU B CA 1
ATOM 4544 C C . LEU B 1 24 ? 19.359 23.922 -6.773 1 98.81 24 LEU B C 1
ATOM 4546 O O . LEU B 1 24 ? 19 23.375 -5.727 1 98.81 24 LEU B O 1
ATOM 4550 N N . SER B 1 25 ? 19.781 23.281 -7.773 1 98.81 25 SER B N 1
ATOM 4551 C CA . SER B 1 25 ? 20.281 21.906 -7.711 1 98.81 25 SER B CA 1
ATOM 4552 C C . SER B 1 25 ? 21.781 21.859 -7.996 1 98.81 25 SER B C 1
ATOM 4554 O O . SER B 1 25 ? 22.25 22.406 -9 1 98.81 25 SER B O 1
ATOM 4556 N N . HIS B 1 26 ? 22.531 21.297 -7.105 1 98.19 26 HIS B N 1
ATOM 4557 C CA . HIS B 1 26 ? 23.984 21.344 -7.219 1 98.19 26 HIS B CA 1
ATOM 4558 C C . HIS B 1 26 ? 24.641 20.234 -6.414 1 98.19 26 HIS B C 1
ATOM 4560 O O . HIS B 1 26 ? 23.953 19.469 -5.719 1 98.19 26 HIS B O 1
ATOM 4566 N N . THR B 1 27 ? 25.875 20.016 -6.59 1 97.06 27 THR B N 1
ATOM 4567 C CA . THR B 1 27 ? 26.656 19.109 -5.75 1 97.06 27 THR B CA 1
ATOM 4568 C C . THR B 1 27 ? 27.391 19.891 -4.652 1 97.06 27 THR B C 1
ATOM 4570 O O . THR B 1 27 ? 27.859 21 -4.883 1 97.06 27 THR B O 1
ATOM 4573 N N . TRP B 1 28 ? 27.406 19.281 -3.488 1 93.44 28 TRP B N 1
ATOM 4574 C CA . TRP B 1 28 ? 28.016 19.969 -2.354 1 93.44 28 TRP B CA 1
ATOM 4575 C C . TRP B 1 28 ? 29.531 20.016 -2.486 1 93.44 28 TRP B C 1
ATOM 4577 O O . TRP B 1 28 ? 30.156 19.031 -2.891 1 93.44 28 TRP B O 1
ATOM 4587 N N . GLY B 1 29 ? 30.109 21.141 -2.248 1 89.81 29 GLY B N 1
ATOM 4588 C CA . GLY B 1 29 ? 31.547 21.281 -2.145 1 89.81 29 GLY B CA 1
ATOM 4589 C C . GLY B 1 29 ? 32.062 21.312 -0.71 1 89.81 29 GLY B C 1
ATOM 4590 O O . GLY B 1 29 ? 31.312 20.953 0.213 1 89.81 29 GLY B O 1
ATOM 4591 N N . GLU B 1 30 ? 33.281 21.656 -0.434 1 88.06 30 GLU B N 1
ATOM 4592 C CA . GLU B 1 30 ? 33.938 21.578 0.868 1 88.06 30 GLU B CA 1
ATOM 4593 C C . GLU B 1 30 ? 33.469 22.703 1.793 1 88.06 30 GLU B C 1
ATOM 4595 O O . GLU B 1 30 ? 33.406 22.516 3.012 1 88.06 30 GLU B O 1
ATOM 4600 N N . ASP B 1 31 ? 33.031 23.812 1.313 1 93.06 31 ASP B N 1
ATOM 4601 C CA . ASP B 1 31 ? 32.75 24.984 2.135 1 93.06 31 ASP B CA 1
ATOM 4602 C C . ASP B 1 31 ? 31.453 25.656 1.699 1 93.06 31 ASP B C 1
ATOM 4604 O O . ASP B 1 31 ? 31.438 26.828 1.349 1 93.06 31 ASP B O 1
ATOM 4608 N N . GLU B 1 32 ? 30.359 24.891 1.971 1 95.88 32 GLU B N 1
ATOM 4609 C CA . GLU B 1 32 ? 29.047 25.406 1.597 1 95.88 32 GLU B CA 1
ATOM 4610 C C . GLU B 1 32 ? 28.484 26.328 2.676 1 95.88 32 GLU B C 1
ATOM 4612 O O . GLU B 1 32 ? 28.812 26.188 3.855 1 95.88 32 GLU B O 1
ATOM 4617 N N . VAL B 1 33 ? 27.703 27.297 2.32 1 97.44 33 VAL B N 1
ATOM 4618 C CA . VAL B 1 33 ? 27.016 28.188 3.256 1 97.44 33 VAL B CA 1
ATOM 4619 C C . VAL B 1 33 ? 25.906 27.438 3.971 1 97.44 33 VAL B C 1
ATOM 4621 O O . VAL B 1 33 ? 25.078 26.766 3.33 1 97.44 33 VAL B O 1
ATOM 4624 N N . THR B 1 34 ? 25.891 27.484 5.293 1 96.38 34 THR B N 1
ATOM 4625 C CA . THR B 1 34 ? 24.859 26.828 6.082 1 96.38 34 THR B CA 1
ATOM 4626 C C . THR B 1 34 ? 23.797 27.828 6.52 1 96.38 34 THR B C 1
ATOM 4628 O O . THR B 1 34 ? 23.953 29.031 6.348 1 96.38 34 THR B O 1
ATOM 4631 N N . PHE B 1 35 ? 22.734 27.312 7.043 1 96.38 35 PHE B N 1
ATOM 4632 C CA . PHE B 1 35 ? 21.672 28.141 7.617 1 96.38 35 PHE B CA 1
ATOM 4633 C C . PHE B 1 35 ? 22.219 29.047 8.703 1 96.38 35 PHE B C 1
ATOM 4635 O O . PHE B 1 35 ? 21.891 30.234 8.75 1 96.38 35 PHE B O 1
ATOM 4642 N N . GLU B 1 36 ? 23.094 28.531 9.539 1 94 36 GLU B N 1
ATOM 4643 C CA . GLU B 1 36 ? 23.703 29.281 10.641 1 94 36 GLU B CA 1
ATOM 4644 C C . GLU B 1 36 ? 24.547 30.438 10.117 1 94 36 GLU B C 1
ATOM 4646 O O . GLU B 1 36 ? 24.547 31.531 10.688 1 94 36 GLU B O 1
ATOM 4651 N N . ASP B 1 37 ? 25.25 30.156 9.055 1 95.94 37 ASP B N 1
ATOM 4652 C CA . ASP B 1 37 ? 26.062 31.203 8.445 1 95.94 37 ASP B CA 1
ATOM 4653 C C . ASP B 1 37 ? 25.203 32.375 7.988 1 95.94 37 ASP B C 1
ATOM 4655 O O . ASP B 1 37 ? 25.594 33.531 8.164 1 95.94 37 ASP B O 1
ATOM 4659 N N . MET B 1 38 ? 24.094 32.062 7.406 1 96.75 38 MET B N 1
ATOM 4660 C CA . MET B 1 38 ? 23.172 33.094 6.926 1 96.75 38 MET B CA 1
ATOM 4661 C C . MET B 1 38 ? 22.625 33.906 8.086 1 96.75 38 MET B C 1
ATOM 4663 O O . MET B 1 38 ? 22.562 35.125 8 1 96.75 38 MET B O 1
ATOM 4667 N N . MET B 1 39 ? 22.25 33.219 9.148 1 93.56 39 MET B N 1
ATOM 4668 C CA . MET B 1 39 ? 21.625 33.844 10.305 1 93.56 39 MET B CA 1
ATOM 4669 C C . MET B 1 39 ? 22.625 34.75 11.023 1 93.56 39 MET B C 1
ATOM 4671 O O . MET B 1 39 ? 22.25 35.781 11.57 1 93.56 39 MET B O 1
ATOM 4675 N N . LYS B 1 40 ? 23.922 34.375 10.961 1 93.56 40 LYS B N 1
ATOM 4676 C CA . LYS B 1 40 ? 24.969 35.094 11.656 1 93.56 40 LYS B CA 1
ATOM 4677 C C . LYS B 1 40 ? 25.625 36.125 10.742 1 93.56 40 LYS B C 1
ATOM 4679 O O . LYS B 1 40 ? 26.484 36.906 11.172 1 93.56 40 LYS B O 1
ATOM 4684 N N . GLY B 1 41 ? 25.234 36.125 9.547 1 93.69 41 GLY B N 1
ATOM 4685 C CA . GLY B 1 41 ? 25.828 37.062 8.578 1 93.69 41 GLY B CA 1
ATOM 4686 C C . GLY B 1 41 ? 27.234 36.688 8.18 1 93.69 41 GLY B C 1
ATOM 4687 O O . GLY B 1 41 ? 28.078 37.562 7.973 1 93.69 41 GLY B O 1
ATOM 4688 N N . GLN B 1 42 ? 27.578 35.469 8.141 1 94.56 42 GLN B N 1
ATOM 4689 C CA . GLN B 1 42 ? 28.938 35 7.844 1 94.56 42 GLN B CA 1
ATOM 4690 C C . GLN B 1 42 ? 28.984 34.281 6.496 1 94.56 42 GLN B C 1
ATOM 4692 O O . GLN B 1 42 ? 29.984 33.625 6.172 1 94.56 42 GLN B O 1
ATOM 4697 N N . GLU B 1 43 ? 27.953 34.375 5.742 1 95.5 43 GLU B N 1
ATOM 4698 C CA . GLU B 1 43 ? 27.812 33.625 4.512 1 95.5 43 GLU B CA 1
ATOM 4699 C C . GLU B 1 43 ? 28.828 34.062 3.461 1 95.5 43 GLU B C 1
ATOM 4701 O O . GLU B 1 43 ? 29.297 33.25 2.66 1 95.5 43 GLU B O 1
ATOM 4706 N N . LYS B 1 44 ? 29.281 35.281 3.455 1 94.88 44 LYS B N 1
ATOM 4707 C CA . LYS B 1 44 ? 30.125 35.844 2.406 1 94.88 44 LYS B CA 1
ATOM 4708 C C . LYS B 1 44 ? 31.531 35.281 2.445 1 94.88 44 LYS B C 1
ATOM 4710 O O . LYS B 1 44 ? 32.25 35.281 1.437 1 94.88 44 LYS B O 1
ATOM 4715 N N . GLY B 1 45 ? 31.875 34.75 3.52 1 93.88 45 GLY B N 1
ATOM 4716 C CA . GLY B 1 45 ? 33.219 34.188 3.664 1 93.88 45 GLY B CA 1
ATOM 4717 C C . GLY B 1 45 ? 33.312 32.75 3.219 1 93.88 45 GLY B C 1
ATOM 4718 O O . GLY B 1 45 ? 34.406 32.188 3.16 1 93.88 45 GLY B O 1
ATOM 4719 N N . LYS B 1 46 ? 32.25 32.188 2.863 1 95.62 46 LYS B N 1
ATOM 4720 C CA . LYS B 1 46 ? 32.219 30.766 2.486 1 95.62 46 LYS B CA 1
ATOM 4721 C C . LYS B 1 46 ? 32.344 30.609 0.974 1 95.62 46 LYS B C 1
ATOM 4723 O O . LYS B 1 46 ? 31.812 31.406 0.209 1 95.62 46 LYS B O 1
ATOM 4728 N N . LYS B 1 47 ? 33 29.562 0.515 1 94 47 LYS B N 1
ATOM 4729 C CA . LYS B 1 47 ? 33.188 29.281 -0.906 1 94 47 LYS B CA 1
ATOM 4730 C C . LYS B 1 47 ? 31.875 29.062 -1.616 1 94 47 LYS B C 1
ATOM 4732 O O . LYS B 1 47 ? 31.688 29.5 -2.758 1 94 47 LYS B O 1
ATOM 4737 N N . GLY B 1 48 ? 30.969 28.453 -0.918 1 96.12 48 GLY B N 1
ATOM 4738 C CA . GLY B 1 48 ? 29.672 28.141 -1.502 1 96.12 48 GLY B CA 1
ATOM 4739 C C . GLY B 1 48 ? 28.797 29.359 -1.704 1 96.12 48 GLY B C 1
ATOM 4740 O O . GLY B 1 48 ? 27.75 29.281 -2.355 1 96.12 48 GLY B O 1
ATOM 4741 N N . TYR B 1 49 ? 29.234 30.5 -1.229 1 97.38 49 TYR B N 1
ATOM 4742 C CA . TYR B 1 49 ? 28.453 31.719 -1.353 1 97.38 49 TYR B CA 1
ATOM 4743 C C . TYR B 1 49 ? 28.25 32.094 -2.816 1 97.38 49 TYR B C 1
ATOM 4745 O O . TYR B 1 49 ? 27.219 32.656 -3.184 1 97.38 49 TYR B O 1
ATOM 4753 N N . VAL B 1 50 ? 29.156 31.781 -3.635 1 96.62 50 VAL B N 1
ATOM 4754 C CA . VAL B 1 50 ? 29.109 32.094 -5.059 1 96.62 50 VAL B CA 1
ATOM 4755 C C . VAL B 1 50 ? 27.859 31.438 -5.68 1 96.62 50 VAL B C 1
ATOM 4757 O O . VAL B 1 50 ? 27.219 32.031 -6.539 1 96.62 50 VAL B O 1
ATOM 4760 N N . LYS B 1 51 ? 27.5 30.281 -5.309 1 97.88 51 LYS B N 1
ATOM 4761 C CA . LYS B 1 51 ? 26.328 29.578 -5.836 1 97.88 51 LYS B CA 1
ATOM 4762 C C . LYS B 1 51 ? 25.047 30.328 -5.477 1 97.88 51 LYS B C 1
ATOM 4764 O O . LYS B 1 51 ? 24.109 30.391 -6.281 1 97.88 51 LYS B O 1
ATOM 4769 N N . ILE B 1 52 ? 25.031 30.844 -4.277 1 98.19 52 ILE B N 1
ATOM 4770 C CA . ILE B 1 52 ? 23.859 31.578 -3.791 1 98.19 52 ILE B CA 1
ATOM 4771 C C . ILE B 1 52 ? 23.672 32.875 -4.598 1 98.19 52 ILE B C 1
ATOM 4773 O O . ILE B 1 52 ? 22.578 33.156 -5.059 1 98.19 52 ILE B O 1
ATOM 4777 N N . ILE B 1 53 ? 24.781 33.531 -4.82 1 98.12 53 ILE B N 1
ATOM 4778 C CA . ILE B 1 53 ? 24.719 34.812 -5.512 1 98.12 53 ILE B CA 1
ATOM 4779 C C . ILE B 1 53 ? 24.281 34.594 -6.957 1 98.12 53 ILE B C 1
ATOM 4781 O O . ILE B 1 53 ? 23.453 35.344 -7.48 1 98.12 53 ILE B O 1
ATOM 4785 N N . HIS B 1 54 ? 24.812 33.656 -7.547 1 98.31 54 HIS B N 1
ATOM 4786 C CA . HIS B 1 54 ? 24.438 33.406 -8.93 1 98.31 54 HIS B CA 1
ATOM 4787 C C . HIS B 1 54 ? 22.984 32.906 -9.031 1 98.31 54 HIS B C 1
ATOM 4789 O O . HIS B 1 54 ? 22.281 33.281 -9.969 1 98.31 54 HIS B O 1
ATOM 4795 N N . THR B 1 55 ? 22.578 32.094 -8.086 1 98.69 55 THR B N 1
ATOM 4796 C CA . THR B 1 55 ? 21.188 31.656 -8.062 1 98.69 55 THR B CA 1
ATOM 4797 C C . THR B 1 55 ? 20.234 32.844 -7.93 1 98.69 55 THR B C 1
ATOM 4799 O O . THR B 1 55 ? 19.25 32.938 -8.664 1 98.69 55 THR B O 1
ATOM 4802 N N . CYS B 1 56 ? 20.562 33.719 -7.047 1 98.56 56 CYS B N 1
ATOM 4803 C CA . CYS B 1 56 ? 19.75 34.906 -6.816 1 98.56 56 CYS B CA 1
ATOM 4804 C C . CYS B 1 56 ? 19.75 35.812 -8.039 1 98.56 56 CYS B C 1
ATOM 4806 O O . CYS B 1 56 ? 18.703 36.344 -8.422 1 98.56 56 CYS B O 1
ATOM 4808 N N . ARG B 1 57 ? 20.891 36 -8.602 1 98.25 57 ARG B N 1
ATOM 4809 C CA . ARG B 1 57 ? 20.984 36.812 -9.805 1 98.25 57 ARG B CA 1
ATOM 4810 C C . ARG B 1 57 ? 20.109 36.281 -10.914 1 98.25 57 ARG B C 1
ATOM 4812 O O . ARG B 1 57 ? 19.328 37.031 -11.523 1 98.25 57 ARG B O 1
ATOM 4819 N N . LEU B 1 58 ? 20.219 35.031 -11.195 1 98.5 58 LEU B N 1
ATOM 4820 C CA . LEU B 1 58 ? 19.438 34.375 -12.25 1 98.5 58 LEU B CA 1
ATOM 4821 C C . LEU B 1 58 ? 17.938 34.5 -11.961 1 98.5 58 LEU B C 1
ATOM 4823 O O . LEU B 1 58 ? 17.141 34.719 -12.875 1 98.5 58 LEU B O 1
ATOM 4827 N N . ALA B 1 59 ? 17.547 34.312 -10.711 1 98.56 59 ALA B N 1
ATOM 4828 C CA . ALA B 1 59 ? 16.156 34.438 -10.32 1 98.56 59 ALA B CA 1
ATOM 4829 C C . ALA B 1 59 ? 15.648 35.844 -10.539 1 98.56 59 ALA B C 1
ATOM 4831 O O . ALA B 1 59 ? 14.586 36.062 -11.133 1 98.56 59 ALA B O 1
ATOM 4832 N N . LYS B 1 60 ? 16.438 36.812 -10.148 1 97.75 60 LYS B N 1
ATOM 4833 C CA . LYS B 1 60 ? 16.078 38.219 -10.281 1 97.75 60 LYS B CA 1
ATOM 4834 C C . LYS B 1 60 ? 15.891 38.594 -11.75 1 97.75 60 LYS B C 1
ATOM 4836 O O . LYS B 1 60 ? 14.977 39.344 -12.086 1 97.75 60 LYS B O 1
ATOM 4841 N N . GLU B 1 61 ? 16.719 38.125 -12.5 1 97.5 61 GLU B N 1
ATOM 4842 C CA . GLU B 1 61 ? 16.656 38.375 -13.938 1 97.5 61 GLU B CA 1
ATOM 4843 C C . GLU B 1 61 ? 15.32 37.906 -14.516 1 97.5 61 GLU B C 1
ATOM 4845 O O . GLU B 1 61 ? 14.867 38.406 -15.539 1 97.5 61 GLU B O 1
ATOM 4850 N N . ARG B 1 62 ? 14.68 37.031 -13.859 1 96.31 62 ARG B N 1
ATOM 4851 C CA . ARG B 1 62 ? 13.422 36.438 -14.32 1 96.31 62 ARG B CA 1
ATOM 4852 C C . ARG B 1 62 ? 12.242 37 -13.531 1 96.31 62 ARG B C 1
ATOM 4854 O O . ARG B 1 62 ? 11.125 36.5 -13.648 1 96.31 62 ARG B O 1
ATOM 4861 N N . GLY B 1 63 ? 12.547 37.875 -12.664 1 97.19 63 GLY B N 1
ATOM 4862 C CA . GLY B 1 63 ? 11.492 38.5 -11.883 1 97.19 63 GLY B CA 1
ATOM 4863 C C . GLY B 1 63 ? 11.039 37.656 -10.703 1 97.19 63 GLY B C 1
ATOM 4864 O O . GLY B 1 63 ? 9.93 37.875 -10.188 1 97.19 63 GLY B O 1
ATOM 4865 N N . ILE B 1 64 ? 11.82 36.75 -10.273 1 98.12 64 ILE B N 1
ATOM 4866 C CA . ILE B 1 64 ? 11.484 35.906 -9.133 1 98.12 64 ILE B CA 1
ATOM 4867 C C . ILE B 1 64 ? 12.141 36.438 -7.875 1 98.12 64 ILE B C 1
ATOM 4869 O O . ILE B 1 64 ? 13.367 36.531 -7.789 1 98.12 64 ILE B O 1
ATOM 4873 N N . THR B 1 65 ? 11.391 36.656 -6.887 1 97.94 65 THR B N 1
ATOM 4874 C CA . THR B 1 65 ? 11.836 37.438 -5.727 1 97.94 65 THR B CA 1
ATOM 4875 C C . THR B 1 65 ? 12.523 36.531 -4.715 1 97.94 65 THR B C 1
ATOM 4877 O O . THR B 1 65 ? 13.273 37 -3.854 1 97.94 65 THR B O 1
ATOM 4880 N N . TYR B 1 66 ? 12.281 35.219 -4.812 1 98.44 66 TYR B N 1
ATOM 4881 C CA . TYR B 1 66 ? 12.805 34.312 -3.789 1 98.44 66 TYR B CA 1
ATOM 4882 C C . TYR B 1 66 ? 13.539 33.125 -4.422 1 98.44 66 TYR B C 1
ATOM 4884 O O . TYR B 1 66 ? 13.258 32.781 -5.566 1 98.44 66 TYR B O 1
ATOM 4892 N N . ALA B 1 67 ? 14.477 32.625 -3.688 1 98.62 67 ALA B N 1
ATOM 4893 C CA . ALA B 1 67 ? 15.234 31.438 -4.113 1 98.62 67 ALA B CA 1
ATOM 4894 C C . ALA B 1 67 ? 15.43 30.453 -2.959 1 98.62 67 ALA B C 1
ATOM 4896 O O . ALA B 1 67 ? 15.32 30.844 -1.791 1 98.62 67 ALA B O 1
ATOM 4897 N N . TRP B 1 68 ? 15.602 29.234 -3.273 1 98.44 68 TRP B N 1
ATOM 4898 C CA . TRP B 1 68 ? 15.836 28.188 -2.275 1 98.44 68 TRP B CA 1
ATOM 4899 C C . TRP B 1 68 ? 17.109 27.422 -2.59 1 98.44 68 TRP B C 1
ATOM 4901 O O . TRP B 1 68 ? 17.344 27.031 -3.738 1 98.44 68 TRP B O 1
ATOM 4911 N N . VAL B 1 69 ? 17.938 27.281 -1.645 1 98.19 69 VAL B N 1
ATOM 4912 C CA . VAL B 1 69 ? 19.172 26.484 -1.705 1 98.19 69 VAL B CA 1
ATOM 4913 C C . VAL B 1 69 ? 19.219 25.547 -0.508 1 98.19 69 VAL B C 1
ATOM 4915 O O . VAL B 1 69 ? 19.094 25.969 0.64 1 98.19 69 VAL B O 1
ATOM 4918 N N . ASP B 1 70 ? 19.453 24.266 -0.718 1 96.25 70 ASP B N 1
ATOM 4919 C CA . ASP B 1 70 ? 19.312 23.234 0.307 1 96.25 70 ASP B CA 1
ATOM 4920 C C . ASP B 1 70 ? 20.312 23.469 1.444 1 96.25 70 ASP B C 1
ATOM 4922 O O . ASP B 1 70 ? 20.016 23.156 2.602 1 96.25 70 ASP B O 1
ATOM 4926 N N . THR B 1 71 ? 21.469 24.016 1.222 1 95.88 71 THR B N 1
ATOM 4927 C CA . THR B 1 71 ? 22.547 24.109 2.199 1 95.88 71 THR B CA 1
ATOM 4928 C C . THR B 1 71 ? 22.25 25.203 3.221 1 95.88 71 THR B C 1
ATOM 4930 O O . THR B 1 71 ? 22.656 25.109 4.379 1 95.88 71 THR B O 1
ATOM 4933 N N . CYS B 1 72 ? 21.547 26.219 2.787 1 97.06 72 CYS B N 1
ATOM 4934 C CA . CYS B 1 72 ? 21.438 27.359 3.695 1 97.06 72 CYS B CA 1
ATOM 4935 C C . CYS B 1 72 ? 19.984 27.656 4.027 1 97.06 72 CYS B C 1
ATOM 4937 O O . CYS B 1 72 ? 19.688 28.469 4.902 1 97.06 72 CYS B O 1
ATOM 4939 N N . CYS B 1 73 ? 19.016 26.984 3.352 1 97.31 73 CYS B N 1
ATOM 4940 C CA . CYS B 1 73 ? 17.609 27.281 3.59 1 97.31 73 CYS B CA 1
ATOM 4941 C C . CYS B 1 73 ? 16.984 26.234 4.512 1 97.31 73 CYS B C 1
ATOM 4943 O O . CYS B 1 73 ? 15.781 26.25 4.738 1 97.31 73 CYS B O 1
ATOM 4945 N N . VAL B 1 74 ? 17.734 25.328 4.949 1 94.38 74 VAL B N 1
ATOM 4946 C CA . VAL B 1 74 ? 17.281 24.312 5.898 1 94.38 74 VAL B CA 1
ATOM 4947 C C . VAL B 1 74 ? 18.156 24.359 7.152 1 94.38 74 VAL B C 1
ATOM 4949 O O . VAL B 1 74 ? 19.391 24.266 7.066 1 94.38 74 VAL B O 1
ATOM 4952 N N . ASP B 1 75 ? 17.562 24.484 8.258 1 92.56 75 ASP B N 1
ATOM 4953 C CA . ASP B 1 75 ? 18.297 24.359 9.516 1 92.56 75 ASP B CA 1
ATOM 4954 C C . ASP B 1 75 ? 18.516 22.891 9.875 1 92.56 75 ASP B C 1
ATOM 4956 O O . ASP B 1 75 ? 17.719 22.297 10.578 1 92.56 75 ASP B O 1
ATOM 4960 N N . LYS B 1 76 ? 19.578 22.391 9.539 1 88 76 LYS B N 1
ATOM 4961 C CA . LYS B 1 76 ? 19.875 20.969 9.664 1 88 76 LYS B CA 1
ATOM 4962 C C . LYS B 1 76 ? 20.109 20.594 11.117 1 88 76 LYS B C 1
ATOM 4964 O O . LYS B 1 76 ? 20.141 19.406 11.461 1 88 76 LYS B O 1
ATOM 4969 N N . ARG B 1 77 ? 20.281 21.562 12.109 1 86.25 77 ARG B N 1
ATOM 4970 C CA . ARG B 1 77 ? 20.438 21.297 13.531 1 86.25 77 ARG B CA 1
ATOM 4971 C C . ARG B 1 77 ? 19.109 20.922 14.172 1 86.25 77 ARG B C 1
ATOM 4973 O O . ARG B 1 77 ? 19.078 20.297 15.242 1 86.25 77 ARG B O 1
ATOM 4980 N N . SER B 1 78 ? 18.109 21.359 13.398 1 85.12 78 SER B N 1
ATOM 4981 C CA . SER B 1 78 ? 16.766 20.969 13.805 1 85.12 78 SER B CA 1
ATOM 4982 C C . SER B 1 78 ? 16.328 19.672 13.141 1 85.12 78 SER B C 1
ATOM 4984 O O . SER B 1 78 ? 16.141 19.641 11.922 1 85.12 78 SER B O 1
ATOM 4986 N N . SER B 1 79 ? 16.125 18.625 13.938 1 82.5 79 SER B N 1
ATOM 4987 C CA . SER B 1 79 ? 15.695 17.344 13.375 1 82.5 79 SER B CA 1
ATOM 4988 C C . SER B 1 79 ? 14.336 17.469 12.703 1 82.5 79 SER B C 1
ATOM 4990 O O . SER B 1 79 ? 14.086 16.844 11.68 1 82.5 79 SER B O 1
ATOM 4992 N N . ALA B 1 80 ? 13.5 18.312 13.219 1 83.56 80 ALA B N 1
ATOM 4993 C CA . ALA B 1 80 ? 12.164 18.516 12.672 1 83.56 80 ALA B CA 1
ATOM 4994 C C . ALA B 1 80 ? 12.242 19.172 11.289 1 83.56 80 ALA B C 1
ATOM 4996 O O . ALA B 1 80 ? 11.562 18.734 10.359 1 83.56 80 ALA B O 1
ATOM 4997 N N . GLU B 1 81 ? 13.039 20.172 11.172 1 87.5 81 GLU B N 1
ATOM 4998 C CA . GLU B 1 81 ? 13.18 20.875 9.906 1 87.5 81 GLU B CA 1
ATOM 4999 C C . GLU B 1 81 ? 13.82 19.984 8.844 1 87.5 81 GLU B C 1
ATOM 5001 O O . GLU B 1 81 ? 13.438 20.016 7.676 1 87.5 81 GLU B O 1
ATOM 5006 N N . LEU B 1 82 ? 14.797 19.25 9.312 1 89.25 82 LEU B N 1
ATOM 5007 C CA . LEU B 1 82 ? 15.469 18.344 8.391 1 89.25 82 LEU B CA 1
ATOM 5008 C C . LEU B 1 82 ? 14.5 17.297 7.859 1 89.25 82 LEU B C 1
ATOM 5010 O O . LEU B 1 82 ? 14.445 17.047 6.652 1 89.25 82 LEU B O 1
ATOM 5014 N N . ALA B 1 83 ? 13.758 16.703 8.727 1 88.44 83 ALA B N 1
ATOM 5015 C CA . ALA B 1 83 ? 12.781 15.695 8.344 1 88.44 83 ALA B CA 1
ATOM 5016 C C . ALA B 1 83 ? 11.75 16.266 7.379 1 88.44 83 ALA B C 1
ATOM 5018 O O . ALA B 1 83 ? 11.391 15.633 6.387 1 88.44 83 ALA B O 1
ATOM 5019 N N . GLU B 1 84 ? 11.289 17.453 7.645 1 89.25 84 GLU B N 1
ATOM 5020 C CA . GLU B 1 84 ? 10.32 18.094 6.773 1 89.25 84 GLU B CA 1
ATOM 5021 C C . GLU B 1 84 ? 10.914 18.359 5.391 1 89.25 84 GLU B C 1
ATOM 5023 O O . GLU B 1 84 ? 10.242 18.141 4.375 1 89.25 84 GLU B O 1
ATOM 5028 N N . ALA B 1 85 ? 12.094 18.844 5.414 1 91.56 85 ALA B N 1
ATOM 5029 C CA . ALA B 1 85 ? 12.75 19.141 4.141 1 91.56 85 ALA B CA 1
ATOM 5030 C C . ALA B 1 85 ? 12.883 17.891 3.285 1 91.56 85 ALA B C 1
ATOM 5032 O O . ALA B 1 85 ? 12.547 17.891 2.1 1 91.56 85 ALA B O 1
ATOM 5033 N N . ILE B 1 86 ? 13.297 16.828 3.881 1 92.5 86 ILE B N 1
ATOM 5034 C CA . ILE B 1 86 ? 13.531 15.57 3.164 1 92.5 86 ILE B CA 1
ATOM 5035 C C . ILE B 1 86 ? 12.211 15.023 2.627 1 92.5 86 ILE B C 1
ATOM 5037 O O . ILE B 1 86 ? 12.133 14.625 1.464 1 92.5 86 ILE B O 1
ATOM 5041 N N . ASN B 1 87 ? 11.211 15.07 3.395 1 92.38 87 ASN B N 1
ATOM 5042 C CA . ASN B 1 87 ? 9.914 14.531 2.992 1 92.38 87 ASN B CA 1
ATOM 5043 C C . ASN B 1 87 ? 9.219 15.43 1.978 1 92.38 87 ASN B C 1
ATOM 5045 O O . ASN B 1 87 ? 8.289 15.008 1.293 1 92.38 87 ASN B O 1
ATOM 5049 N N . SER B 1 88 ? 9.688 16.703 1.838 1 93.56 88 SER B N 1
ATOM 5050 C CA . SER B 1 88 ? 9.031 17.672 0.969 1 93.56 88 SER B CA 1
ATOM 5051 C C . SER B 1 88 ? 9.859 17.938 -0.285 1 93.56 88 SER B C 1
ATOM 5053 O O . SER B 1 88 ? 9.43 18.688 -1.167 1 93.56 88 SER B O 1
ATOM 5055 N N . MET B 1 89 ? 10.945 17.312 -0.297 1 94.94 89 MET B N 1
ATOM 5056 C CA . MET B 1 89 ? 11.938 17.719 -1.287 1 94.94 89 MET B CA 1
ATOM 5057 C C . MET B 1 89 ? 11.375 17.609 -2.701 1 94.94 89 MET B C 1
ATOM 5059 O O . MET B 1 89 ? 11.492 18.547 -3.496 1 94.94 89 MET B O 1
ATOM 5063 N N . PHE B 1 90 ? 10.766 16.5 -3.012 1 96.31 90 PHE B N 1
ATOM 5064 C CA . PHE B 1 90 ? 10.203 16.297 -4.34 1 96.31 90 PHE B CA 1
ATOM 5065 C C . PHE B 1 90 ? 9.203 17.391 -4.676 1 96.31 90 PHE B C 1
ATOM 5067 O O . PHE B 1 90 ? 9.25 17.984 -5.758 1 96.31 90 PHE B O 1
ATOM 5074 N N . ASN B 1 91 ? 8.336 17.719 -3.799 1 94.75 91 ASN B N 1
ATOM 5075 C CA . ASN B 1 91 ? 7.309 18.734 -4.008 1 94.75 91 ASN B CA 1
ATOM 5076 C C . ASN B 1 91 ? 7.914 20.125 -4.148 1 94.75 91 ASN B C 1
ATOM 5078 O O . ASN B 1 91 ? 7.426 20.953 -4.926 1 94.75 91 ASN B O 1
ATOM 5082 N N . TRP B 1 92 ? 8.945 20.406 -3.344 1 96.19 92 TRP B N 1
ATOM 5083 C CA . TRP B 1 92 ? 9.594 21.719 -3.41 1 96.19 92 TRP B CA 1
ATOM 5084 C C . TRP B 1 92 ? 10.195 21.953 -4.793 1 96.19 92 TRP B C 1
ATOM 5086 O O . TRP B 1 92 ? 10.055 23.047 -5.352 1 96.19 92 TRP B O 1
ATOM 5096 N N . TYR B 1 93 ? 10.805 20.938 -5.371 1 97.62 93 TYR B N 1
ATOM 5097 C CA . TYR B 1 93 ? 11.344 21.078 -6.719 1 97.62 93 TYR B CA 1
ATOM 5098 C C . TYR B 1 93 ? 10.227 21.125 -7.754 1 97.62 93 TYR B C 1
ATOM 5100 O O . TYR B 1 93 ? 10.305 21.875 -8.727 1 97.62 93 TYR B O 1
ATOM 5108 N N . LYS B 1 94 ? 9.195 20.375 -7.539 1 96.06 94 LYS B N 1
ATOM 5109 C CA . LYS B 1 94 ? 8.07 20.312 -8.461 1 96.06 94 LYS B CA 1
ATOM 5110 C C . LYS B 1 94 ? 7.348 21.656 -8.547 1 96.06 94 LYS B C 1
ATOM 5112 O O . LYS B 1 94 ? 6.926 22.078 -9.625 1 96.06 94 LYS B O 1
ATOM 5117 N N . LEU B 1 95 ? 7.246 22.375 -7.445 1 95.12 95 LEU B N 1
ATOM 5118 C CA . LEU B 1 95 ? 6.438 23.578 -7.363 1 95.12 95 LEU B CA 1
ATOM 5119 C C . LEU B 1 95 ? 7.273 24.812 -7.684 1 95.12 95 LEU B C 1
ATOM 5121 O O . LEU B 1 95 ? 6.73 25.906 -7.848 1 95.12 95 LEU B O 1
ATOM 5125 N N . SER B 1 96 ? 8.586 24.688 -7.805 1 97.5 96 SER B N 1
ATOM 5126 C CA . SER B 1 96 ? 9.438 25.828 -8.117 1 97.5 96 SER B CA 1
ATOM 5127 C C . SER B 1 96 ? 9.156 26.359 -9.516 1 97.5 96 SER B C 1
ATOM 5129 O O . SER B 1 96 ? 8.75 25.609 -10.406 1 97.5 96 SER B O 1
ATOM 5131 N N . GLU B 1 97 ? 9.398 27.672 -9.664 1 97.69 97 GLU B N 1
ATOM 5132 C CA . GLU B 1 97 ? 9.227 28.281 -10.977 1 97.69 97 GLU B CA 1
ATOM 5133 C C . GLU B 1 97 ? 10.297 27.812 -11.953 1 97.69 97 GLU B C 1
ATOM 5135 O O . GLU B 1 97 ? 10.016 27.594 -13.133 1 97.69 97 GLU B O 1
ATOM 5140 N N . VAL B 1 98 ? 11.469 27.703 -11.414 1 98.44 98 VAL B N 1
ATOM 5141 C CA . VAL B 1 98 ? 12.594 27.266 -12.227 1 98.44 98 VAL B CA 1
ATOM 5142 C C . VAL B 1 98 ? 13.672 26.656 -11.328 1 98.44 98 VAL B C 1
ATOM 5144 O O . VAL B 1 98 ? 13.922 27.156 -10.227 1 98.44 98 VAL B O 1
ATOM 5147 N N . CYS B 1 99 ? 14.25 25.562 -11.766 1 98.81 99 CYS B N 1
ATOM 5148 C CA . CYS B 1 99 ? 15.391 24.938 -11.102 1 98.81 99 CYS B CA 1
ATOM 5149 C C . CYS B 1 99 ? 16.688 25.203 -11.875 1 98.81 99 CYS B C 1
ATOM 5151 O O . CYS B 1 99 ? 16.75 24.938 -13.078 1 98.81 99 CYS B O 1
ATOM 5153 N N . PHE B 1 100 ? 17.672 25.766 -11.227 1 98.81 100 PHE B N 1
ATOM 5154 C CA . PHE B 1 100 ? 18.984 25.938 -11.805 1 98.81 100 PHE B CA 1
ATOM 5155 C C . PHE B 1 100 ? 19.922 24.812 -11.383 1 98.81 100 PHE B C 1
ATOM 5157 O O . PHE B 1 100 ? 20.297 24.719 -10.211 1 98.81 100 PHE B O 1
ATOM 5164 N N . ALA B 1 101 ? 20.281 23.984 -12.312 1 98.69 101 ALA B N 1
ATOM 5165 C CA . ALA B 1 101 ? 21.266 22.938 -12.039 1 98.69 101 ALA B CA 1
ATOM 5166 C C . ALA B 1 101 ? 22.672 23.422 -12.367 1 98.69 101 ALA B C 1
ATOM 5168 O O . ALA B 1 101 ? 22.984 23.703 -13.523 1 98.69 101 ALA B O 1
ATOM 5169 N N . HIS B 1 102 ? 23.453 23.5 -11.367 1 98.12 102 HIS B N 1
ATOM 5170 C CA . HIS B 1 102 ? 24.828 23.922 -11.547 1 98.12 102 HIS B CA 1
ATOM 5171 C C . HIS B 1 102 ? 25.781 22.734 -11.633 1 98.12 102 HIS B C 1
ATOM 5173 O O . HIS B 1 102 ? 25.922 21.984 -10.664 1 98.12 102 HIS B O 1
ATOM 5179 N N . LEU B 1 103 ? 26.406 22.609 -12.742 1 97.19 103 LEU B N 1
ATOM 5180 C CA . LEU B 1 103 ? 27.391 21.562 -12.969 1 97.19 103 LEU B CA 1
ATOM 5181 C C . LEU B 1 103 ? 28.812 22.078 -12.766 1 97.19 103 LEU B C 1
ATOM 5183 O O . LEU B 1 103 ? 29.484 22.453 -13.727 1 97.19 103 LEU B O 1
ATOM 5187 N N . GLU B 1 104 ? 29.234 21.906 -11.602 1 94.31 104 GLU B N 1
ATOM 5188 C CA . GLU B 1 104 ? 30.484 22.5 -11.18 1 94.31 104 GLU B CA 1
ATOM 5189 C C . GLU B 1 104 ? 31.672 21.922 -11.953 1 94.31 104 GLU B C 1
ATOM 5191 O O . GLU B 1 104 ? 32.688 22.578 -12.117 1 94.31 104 GLU B O 1
ATOM 5196 N N . ASP B 1 105 ? 31.578 20.719 -12.484 1 94.44 105 ASP B N 1
ATOM 5197 C CA . ASP B 1 105 ? 32.688 20.031 -13.148 1 94.44 105 ASP B CA 1
ATOM 5198 C C . ASP B 1 105 ? 32.438 19.938 -14.656 1 94.44 105 ASP B C 1
ATOM 5200 O O . ASP B 1 105 ? 33.031 19.094 -15.328 1 94.44 105 ASP B O 1
ATOM 5204 N N . LEU B 1 106 ? 31.516 20.688 -15.102 1 92.94 106 LEU B N 1
ATOM 5205 C CA . LEU B 1 106 ? 31.344 20.766 -16.547 1 92.94 106 LEU B CA 1
ATOM 5206 C C . LEU B 1 106 ? 32.219 21.891 -17.125 1 92.94 106 LEU B C 1
ATOM 5208 O O . LEU B 1 106 ? 32.031 23.062 -16.797 1 92.94 106 LEU B O 1
ATOM 5212 N N . ASP B 1 107 ? 33.156 21.5 -17.984 1 83.12 107 ASP B N 1
ATOM 5213 C CA . ASP B 1 107 ? 34.156 22.438 -18.5 1 83.12 107 ASP B CA 1
ATOM 5214 C C . ASP B 1 107 ? 33.5 23.453 -19.453 1 83.12 107 ASP B C 1
ATOM 5216 O O . ASP B 1 107 ? 32.438 23.188 -20.016 1 83.12 107 ASP B O 1
ATOM 5220 N N . LEU B 1 108 ? 34.188 24.516 -19.562 1 78.44 108 LEU B N 1
ATOM 5221 C CA . LEU B 1 108 ? 33.719 25.625 -20.391 1 78.44 108 LEU B CA 1
ATOM 5222 C C . LEU B 1 108 ? 33.781 25.266 -21.875 1 78.44 108 LEU B C 1
ATOM 5224 O O . LEU B 1 108 ? 34.594 24.453 -22.281 1 78.44 108 LEU B O 1
ATOM 5228 N N . HIS B 1 109 ? 32.75 25.656 -22.562 1 67 109 HIS B N 1
ATOM 5229 C CA . HIS B 1 109 ? 32.719 25.484 -24 1 67 109 HIS B CA 1
ATOM 5230 C C . HIS B 1 109 ? 33.719 26.422 -24.672 1 67 109 HIS B C 1
ATOM 5232 O O . HIS B 1 109 ? 33.625 27.641 -24.562 1 67 109 HIS B O 1
ATOM 5238 N N . ARG B 1 110 ? 35.062 26 -24.969 1 58.19 110 ARG B N 1
ATOM 5239 C CA . ARG B 1 110 ? 36.125 26.875 -25.406 1 58.19 110 ARG B CA 1
ATOM 5240 C C . ARG B 1 110 ? 36 27.219 -26.891 1 58.19 110 ARG B C 1
ATOM 5242 O O . ARG B 1 110 ? 36.75 28.062 -27.406 1 58.19 110 ARG B O 1
ATOM 5249 N N . GLY B 1 111 ? 34.938 26.688 -27.688 1 55.78 111 GLY B N 1
ATOM 5250 C CA . GLY B 1 111 ? 34.938 27.078 -29.094 1 55.78 111 GLY B CA 1
ATOM 5251 C C . GLY B 1 111 ? 33.875 26.375 -29.906 1 55.78 111 GLY B C 1
ATOM 5252 O O . GLY B 1 111 ? 33.125 25.547 -29.375 1 55.78 111 GLY B O 1
ATOM 5253 N N . PRO B 1 112 ? 33.594 26.906 -31.234 1 55.19 112 PRO B N 1
ATOM 5254 C CA . PRO B 1 112 ? 32.562 26.438 -32.156 1 55.19 112 PRO B CA 1
ATOM 5255 C C . PRO B 1 112 ? 32.562 24.922 -32.344 1 55.19 112 PRO B C 1
ATOM 5257 O O . PRO B 1 112 ? 31.531 24.328 -32.688 1 55.19 112 PRO B O 1
ATOM 5260 N N . GLN B 1 113 ? 33.719 24.312 -32.375 1 50.56 113 GLN B N 1
ATOM 5261 C CA . GLN B 1 113 ? 33.875 22.891 -32.719 1 50.56 113 GLN B CA 1
ATOM 5262 C C . GLN B 1 113 ? 33.562 22.016 -31.484 1 50.56 113 GLN B C 1
ATOM 5264 O O . GLN B 1 113 ? 33.406 20.812 -31.625 1 50.56 113 GLN B O 1
ATOM 5269 N N . ASP B 1 114 ? 33.531 22.516 -30.344 1 52.25 114 ASP B N 1
ATOM 5270 C CA . ASP B 1 114 ? 33.375 21.75 -29.109 1 52.25 114 ASP B CA 1
ATOM 5271 C C . ASP B 1 114 ? 31.906 21.438 -28.844 1 52.25 114 ASP B C 1
ATOM 5273 O O . ASP B 1 114 ? 31.031 22.281 -29.031 1 52.25 114 ASP B O 1
ATOM 5277 N N . ASP B 1 115 ? 31.719 20.234 -28.859 1 59.94 115 ASP B N 1
ATOM 5278 C CA . ASP B 1 115 ? 30.391 19.797 -28.453 1 59.94 115 ASP B CA 1
ATOM 5279 C C . ASP B 1 115 ? 29.953 20.5 -27.156 1 59.94 115 ASP B C 1
ATOM 5281 O O . ASP B 1 115 ? 30.641 20.406 -26.141 1 59.94 115 ASP B O 1
ATOM 5285 N N . GLN B 1 116 ? 29.062 21.422 -27.312 1 65.06 116 GLN B N 1
ATOM 5286 C CA . GLN B 1 116 ? 28.547 22.297 -26.266 1 65.06 116 GLN B CA 1
ATOM 5287 C C . GLN B 1 116 ? 28.281 21.531 -24.969 1 65.06 116 GLN B C 1
ATOM 5289 O O . GLN B 1 116 ? 28.391 22.078 -23.875 1 65.06 116 GLN B O 1
ATOM 5294 N N . LEU B 1 117 ? 28.25 20.219 -25.109 1 82 117 LEU B N 1
ATOM 5295 C CA . LEU B 1 117 ? 27.875 19.469 -23.906 1 82 117 LEU B CA 1
ATOM 5296 C C . LEU B 1 117 ? 28.859 18.344 -23.641 1 82 117 LEU B C 1
ATOM 5298 O O . LEU B 1 117 ? 28.516 17.344 -23 1 82 117 LEU B O 1
ATOM 5302 N N . SER B 1 118 ? 30.062 18.516 -24.219 1 82.38 118 SER B N 1
ATOM 5303 C CA . SER B 1 118 ? 31.094 17.516 -23.984 1 82.38 118 SER B CA 1
ATOM 5304 C C . SER B 1 118 ? 31.359 17.359 -22.484 1 82.38 118 SER B C 1
ATOM 5306 O O . SER B 1 118 ? 31.516 18.344 -21.766 1 82.38 118 SER B O 1
ATOM 5308 N N . GLY B 1 119 ? 31.328 16.141 -21.953 1 88.31 119 GLY B N 1
ATOM 5309 C CA . GLY B 1 119 ? 31.625 15.852 -20.547 1 88.31 119 GLY B CA 1
ATOM 5310 C C . GLY B 1 119 ? 30.391 15.844 -19.672 1 88.31 119 GLY B C 1
ATOM 5311 O O . GLY B 1 119 ? 30.484 15.555 -18.469 1 88.31 119 GLY B O 1
ATOM 5312 N N . LEU B 1 120 ? 29.328 16.141 -20.25 1 91.62 120 LEU B N 1
ATOM 5313 C CA . LEU B 1 120 ? 28.094 16.234 -19.484 1 91.62 120 LEU B CA 1
ATOM 5314 C C . LEU B 1 120 ? 27.828 14.938 -18.719 1 91.62 120 LEU B C 1
ATOM 5316 O O . LEU B 1 120 ? 27.5 14.969 -17.531 1 91.62 120 LEU B O 1
ATOM 5320 N N . SER B 1 121 ? 28.062 13.812 -19.312 1 92.5 121 SER B N 1
ATOM 5321 C CA . SER B 1 121 ? 27.75 12.516 -18.734 1 92.5 121 SER B CA 1
ATOM 5322 C C . SER B 1 121 ? 28.656 12.203 -17.547 1 92.5 121 SER B C 1
ATOM 5324 O O . SER B 1 121 ? 28.312 11.359 -16.703 1 92.5 121 SER B O 1
ATOM 5326 N N . SER B 1 122 ? 29.781 12.875 -17.438 1 93.38 122 SER B N 1
ATOM 5327 C CA . SER B 1 122 ? 30.75 12.578 -16.391 1 93.38 122 SER B CA 1
ATOM 5328 C C . SER B 1 122 ? 30.594 13.508 -15.203 1 93.38 122 SER B C 1
ATOM 5330 O O . SER B 1 122 ? 31.312 13.383 -14.211 1 93.38 122 SER B O 1
ATOM 5332 N N . CYS B 1 123 ? 29.672 14.422 -15.32 1 96 123 CYS B N 1
ATOM 5333 C CA . CYS B 1 123 ? 29.453 15.352 -14.219 1 96 123 CYS B CA 1
ATOM 5334 C C . CYS B 1 123 ? 28.969 14.617 -12.969 1 96 123 CYS B C 1
ATOM 5336 O O . CYS B 1 123 ? 28.109 13.75 -13.055 1 96 123 CYS B O 1
ATOM 5338 N N . ARG B 1 124 ? 29.5 14.992 -11.828 1 96.69 124 ARG B N 1
ATOM 5339 C CA . ARG B 1 124 ? 29.156 14.398 -10.539 1 96.69 124 ARG B CA 1
ATOM 5340 C C . ARG B 1 124 ? 27.656 14.539 -10.25 1 96.69 124 ARG B C 1
ATOM 5342 O O . ARG B 1 124 ? 27.078 13.711 -9.547 1 96.69 124 ARG B O 1
ATOM 5349 N N . TRP B 1 125 ? 27.047 15.555 -10.789 1 97.69 125 TRP B N 1
ATOM 5350 C CA . TRP B 1 125 ? 25.625 15.836 -10.602 1 97.69 125 TRP B CA 1
ATOM 5351 C C . TRP B 1 125 ? 24.781 14.641 -11.016 1 97.69 125 TRP B C 1
ATOM 5353 O O . TRP B 1 125 ? 23.781 14.32 -10.352 1 97.69 125 TRP B O 1
ATOM 5363 N N . PHE B 1 126 ? 25.219 13.898 -11.984 1 97.56 126 PHE B N 1
ATOM 5364 C CA . PHE B 1 126 ? 24.438 12.789 -12.523 1 97.56 126 PHE B CA 1
ATOM 5365 C C . PHE B 1 126 ? 24.625 11.531 -11.672 1 97.56 126 PHE B C 1
ATOM 5367 O O . PHE B 1 126 ? 23.922 10.539 -11.867 1 97.56 126 PHE B O 1
ATOM 5374 N N . THR B 1 127 ? 25.484 11.586 -10.633 1 96.5 127 THR B N 1
ATOM 5375 C CA . THR B 1 127 ? 25.703 10.414 -9.805 1 96.5 127 THR B CA 1
ATOM 5376 C C . THR B 1 127 ? 25.391 10.719 -8.336 1 96.5 127 THR B C 1
ATOM 5378 O O . THR B 1 127 ? 25.578 9.867 -7.465 1 96.5 127 THR B O 1
ATOM 5381 N N . ARG B 1 128 ? 24.953 11.938 -8.039 1 97.62 128 ARG B N 1
ATOM 5382 C CA . ARG B 1 128 ? 24.469 12.281 -6.707 1 97.62 128 ARG B CA 1
ATOM 5383 C C . ARG B 1 128 ? 23.047 11.781 -6.496 1 97.62 128 ARG B C 1
ATOM 5385 O O . ARG B 1 128 ? 22.156 12.031 -7.32 1 97.62 128 ARG B O 1
ATOM 5392 N N . GLY B 1 129 ? 22.844 11.086 -5.375 1 97.88 129 GLY B N 1
ATOM 5393 C CA . GLY B 1 129 ? 21.547 10.484 -5.105 1 97.88 129 GLY B CA 1
ATOM 5394 C C . GLY B 1 129 ? 20.422 11.5 -5.094 1 97.88 129 GLY B C 1
ATOM 5395 O O . GLY B 1 129 ? 19.375 11.281 -5.727 1 97.88 129 GLY B O 1
ATOM 5396 N N . TRP B 1 130 ? 20.609 12.68 -4.527 1 97.69 130 TRP B N 1
ATOM 5397 C CA . TRP B 1 130 ? 19.562 13.672 -4.316 1 97.69 130 TRP B CA 1
ATOM 5398 C C . TRP B 1 130 ? 19.156 14.312 -5.637 1 97.69 130 TRP B C 1
ATOM 5400 O O . TRP B 1 130 ? 18 14.711 -5.812 1 97.69 130 TRP B O 1
ATOM 5410 N N . THR B 1 131 ? 20 14.391 -6.594 1 98.44 131 THR B N 1
ATOM 5411 C CA . THR B 1 131 ? 19.719 15.117 -7.824 1 98.44 131 THR B CA 1
ATOM 5412 C C . THR B 1 131 ? 18.75 14.328 -8.703 1 98.44 131 THR B C 1
ATOM 5414 O O . THR B 1 131 ? 18.172 14.875 -9.641 1 98.44 131 THR B O 1
ATOM 5417 N N . LEU B 1 132 ? 18.562 13.016 -8.383 1 98.44 132 LEU B N 1
ATOM 5418 C CA . LEU B 1 132 ? 17.609 12.234 -9.164 1 98.44 132 LEU B CA 1
ATOM 5419 C C . LEU B 1 132 ? 16.203 12.797 -9.031 1 98.44 132 LEU B C 1
ATOM 5421 O O . LEU B 1 132 ? 15.547 13.102 -10.031 1 98.44 132 LEU B O 1
ATOM 5425 N N . GLN B 1 133 ? 15.742 12.945 -7.785 1 98.12 133 GLN B N 1
ATOM 5426 C CA . GLN B 1 133 ? 14.391 13.461 -7.602 1 98.12 133 GLN B CA 1
ATOM 5427 C C . GLN B 1 133 ? 14.312 14.93 -8.008 1 98.12 133 GLN B C 1
ATOM 5429 O O . GLN B 1 133 ? 13.273 15.391 -8.492 1 98.12 133 GLN B O 1
ATOM 5434 N N . GLU B 1 134 ? 15.438 15.656 -7.891 1 98.44 134 GLU B N 1
ATOM 5435 C CA . GLU B 1 134 ? 15.461 17.062 -8.312 1 98.44 134 GLU B CA 1
ATOM 5436 C C . GLU B 1 134 ? 15.266 17.188 -9.82 1 98.44 134 GLU B C 1
ATOM 5438 O O . GLU B 1 134 ? 14.523 18.047 -10.281 1 98.44 134 GLU B O 1
ATOM 5443 N N . LEU B 1 135 ? 15.867 16.297 -10.5 1 98.5 135 LEU B N 1
ATOM 5444 C CA . LEU B 1 135 ? 15.742 16.266 -11.953 1 98.5 135 LEU B CA 1
ATOM 5445 C C . LEU B 1 135 ? 14.32 15.906 -12.367 1 98.5 135 LEU B C 1
ATOM 5447 O O . LEU B 1 135 ? 13.719 16.609 -13.18 1 98.5 135 LEU B O 1
ATOM 5451 N N . ILE B 1 136 ? 13.758 14.914 -11.789 1 98.12 136 ILE B N 1
ATOM 5452 C CA . ILE B 1 136 ? 12.461 14.383 -12.203 1 98.12 136 ILE B CA 1
ATOM 5453 C C . ILE B 1 136 ? 11.352 15.32 -11.75 1 98.12 136 ILE B C 1
ATOM 5455 O O . ILE B 1 136 ? 10.391 15.555 -12.492 1 98.12 136 ILE B O 1
ATOM 5459 N N . ALA B 1 137 ? 11.445 15.883 -10.602 1 98 137 ALA B N 1
ATOM 5460 C CA . ALA B 1 137 ? 10.383 16.688 -9.992 1 98 137 ALA B CA 1
ATOM 5461 C C . ALA B 1 137 ? 10.25 18.031 -10.688 1 98 137 ALA B C 1
ATOM 5463 O O . ALA B 1 137 ? 9.141 18.531 -10.891 1 98 137 ALA B O 1
ATOM 5464 N N . SER B 1 138 ? 11.398 18.625 -11.102 1 98.06 138 SER B N 1
ATOM 5465 C CA . SER B 1 138 ? 11.383 19.969 -11.648 1 98.06 138 SER B CA 1
ATOM 5466 C C . SER B 1 138 ? 10.703 20.016 -13.016 1 98.06 138 SER B C 1
ATOM 5468 O O . SER B 1 138 ? 11.055 19.234 -13.906 1 98.06 138 SER B O 1
ATOM 5470 N N . ARG B 1 139 ? 9.812 20.875 -13.164 1 95.81 139 ARG B N 1
ATOM 5471 C CA . ARG B 1 139 ? 9.141 21.047 -14.453 1 95.81 139 ARG B CA 1
ATOM 5472 C C . ARG B 1 139 ? 10.016 21.812 -15.43 1 95.81 139 ARG B C 1
ATOM 5474 O O . ARG B 1 139 ? 10.164 21.422 -16.594 1 95.81 139 ARG B O 1
ATOM 5481 N N . ASN B 1 140 ? 10.578 22.906 -14.875 1 97.12 140 ASN B N 1
ATOM 5482 C CA . ASN B 1 140 ? 11.516 23.75 -15.625 1 97.12 140 ASN B CA 1
ATOM 5483 C C . ASN B 1 140 ? 12.914 23.688 -15.016 1 97.12 140 ASN B C 1
ATOM 5485 O O . ASN B 1 140 ? 13.141 24.203 -13.922 1 97.12 140 ASN B O 1
ATOM 5489 N N . LEU B 1 141 ? 13.852 23.031 -15.75 1 98.5 141 LEU B N 1
ATOM 5490 C CA . LEU B 1 141 ? 15.211 22.875 -15.25 1 98.5 141 LEU B CA 1
ATOM 5491 C C . LEU B 1 141 ? 16.219 23.359 -16.281 1 98.5 141 LEU B C 1
ATOM 5493 O O . LEU B 1 141 ? 16.156 22.969 -17.453 1 98.5 141 LEU B O 1
ATOM 5497 N N . GLU B 1 142 ? 17.094 24.266 -15.859 1 98.19 142 GLU B N 1
ATOM 5498 C CA . GLU B 1 142 ? 18.172 24.812 -16.688 1 98.19 142 GLU B CA 1
ATOM 5499 C C . GLU B 1 142 ? 19.547 24.344 -16.188 1 98.19 142 GLU B C 1
ATOM 5501 O O . GLU B 1 142 ? 19.797 24.344 -14.984 1 98.19 142 GLU B O 1
ATOM 5506 N N . PHE B 1 143 ? 20.406 24.062 -17.141 1 97.56 143 PHE B N 1
ATOM 5507 C CA . PHE B 1 143 ? 21.75 23.625 -16.781 1 97.56 143 PHE B CA 1
ATOM 5508 C C . PHE B 1 143 ? 22.75 24.766 -16.953 1 97.56 143 PHE B C 1
ATOM 5510 O O . PHE B 1 143 ? 22.703 25.484 -17.953 1 97.56 143 PHE B O 1
ATOM 5517 N N . TYR B 1 144 ? 23.625 24.875 -15.969 1 96.69 144 TYR B N 1
ATOM 5518 C CA . TYR B 1 144 ? 24.703 25.859 -16 1 96.69 144 TYR B CA 1
ATOM 5519 C C . TYR B 1 144 ? 26.047 25.203 -15.727 1 96.69 144 TYR B C 1
ATOM 5521 O O . TYR B 1 144 ? 26.141 24.328 -14.867 1 96.69 144 TYR B O 1
ATOM 5529 N N . ASP B 1 145 ? 27.078 25.672 -16.406 1 95.25 145 ASP B N 1
ATOM 5530 C CA . ASP B 1 145 ? 28.406 25.062 -16.266 1 95.25 145 ASP B CA 1
ATOM 5531 C C . ASP B 1 145 ? 29.172 25.672 -15.094 1 95.25 145 ASP B C 1
ATOM 5533 O O . ASP B 1 145 ? 28.594 26.406 -14.281 1 95.25 145 ASP B O 1
ATOM 5537 N N . SER B 1 146 ? 30.469 25.359 -14.984 1 93.44 146 SER B N 1
ATOM 5538 C CA . SER B 1 146 ? 31.297 25.766 -13.859 1 93.44 146 SER B CA 1
ATOM 5539 C C . SER B 1 146 ? 31.391 27.281 -13.766 1 93.44 146 SER B C 1
ATOM 5541 O O . SER B 1 146 ? 31.547 27.828 -12.672 1 93.44 146 SER B O 1
ATOM 5543 N N . ALA B 1 147 ? 31.219 27.953 -14.891 1 93.88 147 ALA B N 1
ATOM 5544 C CA . ALA B 1 147 ? 31.281 29.406 -14.922 1 93.88 147 ALA B CA 1
ATOM 5545 C C . ALA B 1 147 ? 29.891 30.031 -14.961 1 93.88 147 ALA B C 1
ATOM 5547 O O . ALA B 1 147 ? 29.75 31.234 -15.227 1 93.88 147 ALA B O 1
ATOM 5548 N N . TRP B 1 148 ? 28.844 29.188 -14.797 1 95.75 148 TRP B N 1
ATOM 5549 C CA . TRP B 1 148 ? 27.453 29.609 -14.727 1 95.75 148 TRP B CA 1
ATOM 5550 C C . TRP B 1 148 ? 26.953 30.109 -16.078 1 95.75 148 TRP B C 1
ATOM 5552 O O . TRP B 1 148 ? 26.141 31.031 -16.156 1 95.75 148 TRP B O 1
ATOM 5562 N N . ASN B 1 149 ? 27.547 29.516 -17.125 1 94.31 149 ASN B N 1
ATOM 5563 C CA . ASN B 1 149 ? 27 29.719 -18.469 1 94.31 149 ASN B CA 1
ATOM 5564 C C . ASN B 1 149 ? 25.859 28.75 -18.766 1 94.31 149 ASN B C 1
ATOM 5566 O O . ASN B 1 149 ? 25.922 27.578 -18.406 1 94.31 149 ASN B O 1
ATOM 5570 N N . TYR B 1 150 ? 24.859 29.328 -19.406 1 95.12 150 TYR B N 1
ATOM 5571 C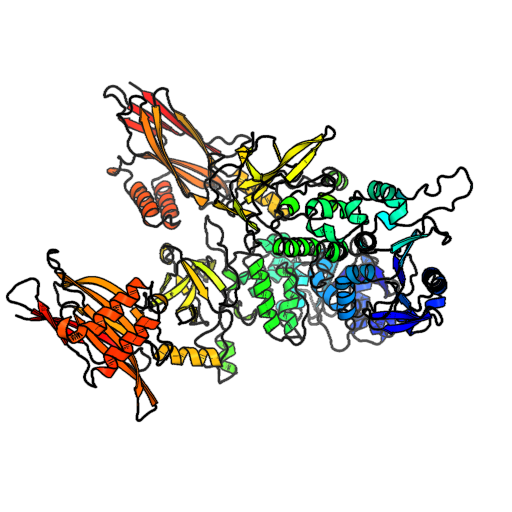 CA . TYR B 1 150 ? 23.688 28.547 -19.781 1 95.12 150 TYR B CA 1
ATOM 5572 C C . TYR B 1 150 ? 24.047 27.469 -20.797 1 95.12 150 TYR B C 1
ATOM 5574 O O . TYR B 1 150 ? 24.719 27.734 -21.797 1 95.12 150 TYR B O 1
ATOM 5582 N N . ARG B 1 151 ? 23.516 26.25 -20.531 1 94.31 151 ARG B N 1
ATOM 5583 C CA . ARG B 1 151 ? 23.906 25.141 -21.406 1 94.31 151 ARG B CA 1
ATOM 5584 C C . ARG B 1 151 ? 22.688 24.422 -21.953 1 94.31 151 ARG B C 1
ATOM 5586 O O . ARG B 1 151 ? 22.812 23.484 -22.75 1 94.31 151 ARG B O 1
ATOM 5593 N N . GLY B 1 152 ? 21.484 24.766 -21.562 1 94.88 152 GLY B N 1
ATOM 5594 C CA . GLY B 1 152 ? 20.266 24.156 -22.078 1 94.88 152 GLY B CA 1
ATOM 5595 C C . GLY B 1 152 ? 19.281 23.812 -20.984 1 94.88 152 GLY B C 1
ATOM 5596 O O . GLY B 1 152 ? 19.578 23.922 -19.797 1 94.88 152 GLY B O 1
ATOM 5597 N N . THR B 1 153 ? 18.078 23.406 -21.453 1 97.31 153 THR B N 1
ATOM 5598 C CA . THR B 1 153 ? 17.016 23.016 -20.516 1 97.31 153 THR B CA 1
ATOM 5599 C C . THR B 1 153 ? 16.812 21.516 -20.531 1 97.31 153 THR B C 1
ATOM 5601 O O . THR B 1 153 ? 17.25 20.828 -21.453 1 97.31 153 THR B O 1
ATOM 5604 N N . LYS B 1 154 ? 16.188 21.047 -19.453 1 97.31 154 LYS B N 1
ATOM 5605 C CA . LYS B 1 154 ? 15.75 19.656 -19.391 1 97.31 154 LYS B CA 1
ATOM 5606 C C . LYS B 1 154 ? 14.914 19.281 -20.609 1 97.31 154 LYS B C 1
ATOM 5608 O O . LYS B 1 154 ? 15.094 18.203 -21.188 1 97.31 154 LYS B O 1
ATOM 5613 N N . ALA B 1 155 ? 14.023 20.141 -21.125 1 96.06 155 ALA B N 1
ATOM 5614 C CA . ALA B 1 155 ? 13.148 19.891 -22.266 1 96.06 155 ALA B CA 1
ATOM 5615 C C . ALA B 1 155 ? 13.961 19.766 -23.562 1 96.06 155 ALA B C 1
ATOM 5617 O O . ALA B 1 155 ? 13.688 18.891 -24.375 1 96.06 155 ALA B O 1
ATOM 5618 N N . ASP B 1 156 ? 15.016 20.578 -23.641 1 94.81 156 ASP B N 1
ATOM 5619 C CA . ASP B 1 156 ? 15.836 20.594 -24.859 1 94.81 156 ASP B CA 1
ATOM 5620 C C . ASP B 1 156 ? 16.797 19.406 -24.891 1 94.81 156 ASP B C 1
ATOM 5622 O O . ASP B 1 156 ? 17.156 18.922 -25.953 1 94.81 156 ASP B O 1
ATOM 5626 N N . LEU B 1 157 ? 17.156 19.016 -23.703 1 95.5 157 LEU B N 1
ATOM 5627 C CA . LEU B 1 157 ? 18.219 18.016 -23.625 1 95.5 157 LEU B CA 1
ATOM 5628 C C . LEU B 1 157 ? 17.656 16.656 -23.234 1 95.5 157 LEU B C 1
ATOM 5630 O O . LEU B 1 157 ? 18.359 15.828 -22.641 1 95.5 157 LEU B O 1
ATOM 5634 N N . GLN B 1 158 ? 16.438 16.406 -23.438 1 95.81 158 GLN B N 1
ATOM 5635 C CA . GLN B 1 158 ? 15.75 15.211 -22.969 1 95.81 158 GLN B CA 1
ATOM 5636 C C . GLN B 1 158 ? 16.453 13.945 -23.438 1 95.81 158 GLN B C 1
ATOM 5638 O O . GLN B 1 158 ? 16.688 13.023 -22.656 1 95.81 158 GLN B O 1
ATOM 5643 N N . GLY B 1 159 ? 16.812 13.898 -24.688 1 95.44 159 GLY B N 1
ATOM 5644 C CA . GLY B 1 159 ? 17.484 12.727 -25.234 1 95.44 159 GLY B CA 1
ATOM 5645 C C . GLY B 1 159 ? 18.812 12.438 -24.562 1 95.44 159 GLY B C 1
ATOM 5646 O O . GLY B 1 159 ? 19.109 11.297 -24.219 1 95.44 159 GLY B O 1
ATOM 5647 N N . LYS B 1 160 ? 19.594 13.453 -24.391 1 94.88 160 LYS B N 1
ATOM 5648 C CA . LYS B 1 160 ? 20.906 13.305 -23.766 1 94.88 160 LYS B CA 1
ATOM 5649 C C . LYS B 1 160 ? 20.766 12.875 -22.312 1 94.88 160 LYS B C 1
ATOM 5651 O O . LYS B 1 160 ? 21.469 11.977 -21.844 1 94.88 160 LYS B O 1
ATOM 5656 N N . ILE B 1 161 ? 19.859 13.531 -21.641 1 97.06 161 ILE B N 1
ATOM 5657 C CA . ILE B 1 161 ? 19.625 13.211 -20.234 1 97.06 161 ILE B CA 1
ATOM 5658 C C . ILE B 1 161 ? 19.172 11.766 -20.094 1 97.06 161 ILE B C 1
ATOM 5660 O O . ILE B 1 161 ? 19.656 11.031 -19.234 1 97.06 161 ILE B O 1
ATOM 5664 N N . SER B 1 162 ? 18.25 11.383 -20.938 1 97 162 SER B N 1
ATOM 5665 C CA . SER B 1 162 ? 17.766 10.008 -20.938 1 97 162 SER B CA 1
ATOM 5666 C C . SER B 1 162 ? 18.906 9.023 -21.188 1 97 162 SER B C 1
ATOM 5668 O O . SER B 1 162 ? 18.984 7.973 -20.547 1 97 162 SER B O 1
ATOM 5670 N N . GLY B 1 163 ? 19.75 9.359 -22.078 1 94.94 163 GLY B N 1
ATOM 5671 C CA . GLY B 1 163 ? 20.891 8.516 -22.375 1 94.94 163 GLY B CA 1
ATOM 5672 C C . GLY B 1 163 ? 21.828 8.359 -21.188 1 94.94 163 GLY B C 1
ATOM 5673 O O . GLY B 1 163 ? 22.328 7.266 -20.922 1 94.94 163 GLY B O 1
ATOM 5674 N N . ILE B 1 164 ? 22.016 9.406 -20.422 1 95.19 164 ILE B N 1
ATOM 5675 C CA . ILE B 1 164 ? 22.938 9.414 -19.281 1 95.19 164 ILE B CA 1
ATOM 5676 C C . ILE B 1 164 ? 22.297 8.664 -18.109 1 95.19 164 ILE B C 1
ATOM 5678 O O . ILE B 1 164 ? 22.953 7.859 -17.438 1 95.19 164 ILE B O 1
ATOM 5682 N N . THR B 1 165 ? 21 8.875 -17.875 1 96.25 165 THR B N 1
ATOM 5683 C CA . THR B 1 165 ? 20.375 8.469 -16.625 1 96.25 165 THR B CA 1
ATOM 5684 C C . THR B 1 165 ? 19.578 7.176 -16.812 1 96.25 165 THR B C 1
ATOM 5686 O O . THR B 1 165 ? 19.25 6.492 -15.844 1 96.25 165 THR B O 1
ATOM 5689 N N . GLY B 1 166 ? 19.172 6.875 -18.031 1 94.81 166 GLY B N 1
ATOM 5690 C CA . GLY B 1 166 ? 18.297 5.746 -18.312 1 94.81 166 GLY B CA 1
ATOM 5691 C C . GLY B 1 166 ? 16.828 6.059 -18.062 1 94.81 166 GLY B C 1
ATOM 5692 O O . GLY B 1 166 ? 15.969 5.199 -18.25 1 94.81 166 GLY B O 1
ATOM 5693 N N . ILE B 1 167 ? 16.5 7.316 -17.688 1 97.12 167 ILE B N 1
ATOM 5694 C CA . ILE B 1 167 ? 15.117 7.711 -17.406 1 97.12 167 ILE B CA 1
ATOM 5695 C C . ILE B 1 167 ? 14.367 7.902 -18.734 1 97.12 167 ILE B C 1
ATOM 5697 O O . ILE B 1 167 ? 14.875 8.531 -19.656 1 97.12 167 ILE B O 1
ATOM 5701 N N . ASP B 1 168 ? 13.156 7.445 -18.812 1 95.12 168 ASP B N 1
ATOM 5702 C CA . ASP B 1 168 ? 12.336 7.59 -20 1 95.12 168 ASP B CA 1
ATOM 5703 C C . ASP B 1 168 ? 12.062 9.062 -20.312 1 95.12 168 ASP B C 1
ATOM 5705 O O . ASP B 1 168 ? 11.82 9.859 -19.406 1 95.12 168 ASP B O 1
ATOM 5709 N N . MET B 1 169 ? 12.07 9.367 -21.547 1 96.19 169 MET B N 1
ATOM 5710 C CA . MET B 1 169 ? 11.797 10.742 -21.969 1 96.19 169 MET B CA 1
ATOM 5711 C C . MET B 1 169 ? 10.406 11.18 -21.516 1 96.19 169 MET B C 1
ATOM 5713 O O . MET B 1 169 ? 10.211 12.336 -21.125 1 96.19 169 MET B O 1
ATOM 5717 N N . ALA B 1 170 ? 9.484 10.25 -21.547 1 94.5 170 ALA B N 1
ATOM 5718 C CA . ALA B 1 170 ? 8.117 10.578 -21.156 1 94.5 170 ALA B CA 1
ATOM 5719 C C . ALA B 1 170 ? 8.062 11.008 -19.688 1 94.5 170 ALA B C 1
ATOM 5721 O O . ALA B 1 170 ? 7.273 11.883 -19.328 1 94.5 170 ALA B O 1
ATOM 5722 N N . VAL B 1 171 ? 8.906 10.43 -18.859 1 95.5 171 VAL B N 1
ATOM 5723 C CA . VAL B 1 171 ? 8.961 10.773 -17.453 1 95.5 171 VAL B CA 1
ATOM 5724 C C . VAL B 1 171 ? 9.578 12.164 -17.281 1 95.5 171 VAL B C 1
ATOM 5726 O O . VAL B 1 171 ? 9.117 12.953 -16.453 1 95.5 171 VAL B O 1
ATOM 5729 N N . LEU B 1 172 ? 10.625 12.461 -18.047 1 96.75 172 LEU B N 1
ATOM 5730 C CA . LEU B 1 172 ? 11.281 13.758 -18 1 96.75 172 LEU B CA 1
ATOM 5731 C C . LEU B 1 172 ? 10.32 14.867 -18.422 1 96.75 172 LEU B C 1
ATOM 5733 O O . LEU B 1 172 ? 10.414 16 -17.938 1 96.75 172 LEU B O 1
ATOM 5737 N N . GLU B 1 173 ? 9.344 14.492 -19.25 1 95 173 GLU B N 1
ATOM 5738 C CA . GLU B 1 173 ? 8.352 15.445 -19.734 1 95 173 GLU B CA 1
ATOM 5739 C C . GLU B 1 173 ? 7.23 15.641 -18.719 1 95 173 GLU B C 1
ATOM 5741 O O . GLU B 1 173 ? 6.754 16.766 -18.516 1 95 173 GLU B O 1
ATOM 5746 N N . ASN B 1 174 ? 6.797 14.562 -18.172 1 93 174 ASN B N 1
ATOM 5747 C CA . ASN B 1 174 ? 5.68 14.57 -17.234 1 93 174 ASN B CA 1
ATOM 5748 C C . ASN B 1 174 ? 5.883 13.555 -16.109 1 93 174 ASN B C 1
ATOM 5750 O O . ASN B 1 174 ? 5.699 12.352 -16.312 1 93 174 ASN B O 1
ATOM 5754 N N . ASN B 1 175 ? 6.082 14.133 -14.922 1 90.94 175 ASN B N 1
ATOM 5755 C CA . ASN B 1 175 ? 6.402 13.219 -13.828 1 90.94 175 ASN B CA 1
ATOM 5756 C C . ASN B 1 175 ? 5.148 12.57 -13.25 1 90.94 175 ASN B C 1
ATOM 5758 O O . ASN B 1 175 ? 5.238 11.648 -12.438 1 90.94 175 ASN B O 1
ATOM 5762 N N . ALA B 1 176 ? 3.975 12.938 -13.727 1 89.5 176 ALA B N 1
ATOM 5763 C CA . ALA B 1 176 ? 2.742 12.289 -13.281 1 89.5 176 ALA B CA 1
ATOM 5764 C C . ALA B 1 176 ? 2.703 10.828 -13.703 1 89.5 176 ALA B C 1
ATOM 5766 O O . ALA B 1 176 ? 2.029 10.008 -13.078 1 89.5 176 ALA B O 1
ATOM 5767 N N . ILE B 1 177 ? 3.455 10.477 -14.742 1 91.44 177 ILE B N 1
ATOM 5768 C CA . ILE B 1 177 ? 3.41 9.133 -15.297 1 91.44 177 ILE B CA 1
ATOM 5769 C C . ILE B 1 177 ? 4.246 8.188 -14.438 1 91.44 177 ILE B C 1
ATOM 5771 O O . ILE B 1 177 ? 4.242 6.973 -14.648 1 91.44 177 ILE B O 1
ATOM 5775 N N . LEU B 1 178 ? 4.957 8.727 -13.398 1 93.06 178 LEU B N 1
ATOM 5776 C CA . LEU B 1 178 ? 5.824 7.938 -12.523 1 93.06 178 LEU B CA 1
ATOM 5777 C C . LEU B 1 178 ? 5.07 6.738 -11.953 1 93.06 178 LEU B C 1
ATOM 5779 O O . LEU B 1 178 ? 5.641 5.656 -11.812 1 93.06 178 LEU B O 1
ATOM 5783 N N . GLU B 1 179 ? 3.805 6.926 -11.664 1 90.06 179 GLU B N 1
ATOM 5784 C CA . GLU B 1 179 ? 3.021 5.875 -11.023 1 90.06 179 GLU B CA 1
ATOM 5785 C C . GLU B 1 179 ? 2.793 4.699 -11.961 1 90.06 179 GLU B C 1
ATOM 5787 O O . GLU B 1 179 ? 2.412 3.611 -11.523 1 90.06 179 GLU B O 1
ATOM 5792 N N . THR B 1 180 ? 3.037 4.867 -13.242 1 90.44 180 THR B N 1
ATOM 5793 C CA . THR B 1 180 ? 2.822 3.809 -14.219 1 90.44 180 THR B CA 1
ATOM 5794 C C . THR B 1 180 ? 4.121 3.057 -14.5 1 90.44 180 THR B C 1
ATOM 5796 O O . THR B 1 180 ? 4.113 2.014 -15.156 1 90.44 180 THR B O 1
ATOM 5799 N N . ILE B 1 181 ? 5.246 3.584 -14.047 1 95.69 181 ILE B N 1
ATOM 5800 C CA . ILE B 1 181 ? 6.551 2.98 -14.297 1 95.69 181 ILE B CA 1
ATOM 5801 C C . ILE B 1 181 ? 6.824 1.892 -13.258 1 95.69 181 ILE B C 1
ATOM 5803 O O . ILE B 1 181 ? 6.629 2.104 -12.062 1 95.69 181 ILE B O 1
ATOM 5807 N N . PRO B 1 182 ? 7.27 0.655 -13.711 1 96.94 182 PRO B N 1
ATOM 5808 C CA . PRO B 1 182 ? 7.566 -0.406 -12.742 1 96.94 182 PRO B CA 1
ATOM 5809 C C . PRO B 1 182 ? 8.555 0.036 -11.672 1 96.94 182 PRO B C 1
ATOM 5811 O O . PRO B 1 182 ? 9.461 0.825 -11.945 1 96.94 182 PRO B O 1
ATOM 5814 N N . VAL B 1 183 ? 8.43 -0.482 -10.508 1 98.12 183 VAL B N 1
ATOM 5815 C CA . VAL B 1 183 ? 9.242 -0.106 -9.352 1 98.12 183 VAL B CA 1
ATOM 5816 C C . VAL B 1 183 ? 10.711 -0.381 -9.641 1 98.12 183 VAL B C 1
ATOM 5818 O O . VAL B 1 183 ? 11.57 0.457 -9.367 1 98.12 183 VAL B O 1
ATOM 5821 N N . ALA B 1 184 ? 11.023 -1.547 -10.211 1 98.5 184 ALA B N 1
ATOM 5822 C CA . ALA B 1 184 ? 12.414 -1.932 -10.469 1 98.5 184 ALA B CA 1
ATOM 5823 C C . ALA B 1 184 ? 13.078 -0.967 -11.445 1 98.5 184 ALA B C 1
ATOM 5825 O O . ALA B 1 184 ? 14.266 -0.669 -11.32 1 98.5 184 ALA B O 1
ATOM 5826 N N . LYS B 1 185 ? 12.336 -0.571 -12.438 1 97.81 185 LYS B N 1
ATOM 5827 C CA . LYS B 1 185 ? 12.875 0.392 -13.398 1 97.81 185 LYS B CA 1
ATOM 5828 C C . LYS B 1 185 ? 13.195 1.72 -12.719 1 97.81 185 LYS B C 1
ATOM 5830 O O . LYS B 1 185 ? 14.266 2.295 -12.953 1 97.81 185 LYS B O 1
ATOM 5835 N N . ARG B 1 186 ? 12.375 2.201 -11.898 1 98.38 186 ARG B N 1
ATOM 5836 C CA . ARG B 1 186 ? 12.656 3.418 -11.141 1 98.38 186 ARG B CA 1
ATOM 5837 C C . ARG B 1 186 ? 13.875 3.24 -10.25 1 98.38 186 ARG B C 1
ATOM 5839 O O . ARG B 1 186 ? 14.711 4.141 -10.148 1 98.38 186 ARG B O 1
ATOM 5846 N N . MET B 1 187 ? 13.984 2.045 -9.609 1 98.44 187 MET B N 1
ATOM 5847 C CA . MET B 1 187 ? 15.148 1.745 -8.781 1 98.44 187 MET B CA 1
ATOM 5848 C C . MET B 1 187 ? 16.422 1.8 -9.609 1 98.44 187 MET B C 1
ATOM 5850 O O . MET B 1 187 ? 17.469 2.238 -9.125 1 98.44 187 MET B O 1
ATOM 5854 N N . SER B 1 188 ? 16.328 1.366 -10.836 1 97.88 188 SER B N 1
ATOM 5855 C CA . SER B 1 188 ? 17.5 1.322 -11.703 1 97.88 188 SER B CA 1
ATOM 5856 C C . SER B 1 188 ? 18.047 2.721 -11.945 1 97.88 188 SER B C 1
ATOM 5858 O O . SER B 1 188 ? 19.25 2.887 -12.164 1 97.88 188 SER B O 1
ATOM 5860 N N . TRP B 1 189 ? 17.234 3.736 -11.938 1 98.12 189 TRP B N 1
ATOM 5861 C CA . TRP B 1 189 ? 17.688 5.109 -12.125 1 98.12 189 TRP B CA 1
ATOM 5862 C C . TRP B 1 189 ? 18.625 5.531 -11.008 1 98.12 189 TRP B C 1
ATOM 5864 O O . TRP B 1 189 ? 19.453 6.426 -11.195 1 98.12 189 TRP B O 1
ATOM 5874 N N . ALA B 1 190 ? 18.516 4.891 -9.828 1 98 190 ALA B N 1
ATOM 5875 C CA . ALA B 1 190 ? 19.312 5.238 -8.648 1 98 190 ALA B CA 1
ATOM 5876 C C . ALA B 1 190 ? 20.516 4.312 -8.5 1 98 190 ALA B C 1
ATOM 5878 O O . ALA B 1 190 ? 21.344 4.5 -7.605 1 98 190 ALA B O 1
ATOM 5879 N N . ALA B 1 191 ? 20.641 3.32 -9.328 1 96.44 191 ALA B N 1
ATOM 5880 C CA . ALA B 1 191 ? 21.562 2.201 -9.133 1 96.44 191 ALA B CA 1
ATOM 5881 C C . ALA B 1 191 ? 23 2.686 -9.047 1 96.44 191 ALA B C 1
ATOM 5883 O O . ALA B 1 191 ? 23.797 2.156 -8.266 1 96.44 191 ALA B O 1
ATOM 5884 N N . ASN B 1 192 ? 23.359 3.721 -9.773 1 94.38 192 ASN B N 1
ATOM 5885 C CA . ASN B 1 192 ? 24.734 4.18 -9.828 1 94.38 192 ASN B CA 1
ATOM 5886 C C . ASN B 1 192 ? 24.922 5.508 -9.102 1 94.38 192 ASN B C 1
ATOM 5888 O O . ASN B 1 192 ? 25.891 6.23 -9.352 1 94.38 192 ASN B O 1
ATOM 5892 N N . ARG B 1 193 ? 24.047 5.82 -8.32 1 96.88 193 ARG B N 1
ATOM 5893 C CA . ARG B 1 193 ? 24.125 7.082 -7.59 1 96.88 193 ARG B CA 1
ATOM 5894 C C . ARG B 1 193 ? 24.625 6.863 -6.172 1 96.88 193 ARG B C 1
ATOM 5896 O O . ARG B 1 193 ? 24.578 5.746 -5.652 1 96.88 193 ARG B O 1
ATOM 5903 N N . GLU B 1 194 ? 25.125 7.957 -5.629 1 95.5 194 GLU B N 1
ATOM 5904 C CA . GLU B 1 194 ? 25.766 7.859 -4.32 1 95.5 194 GLU B CA 1
ATOM 5905 C C . GLU B 1 194 ? 25.328 8.992 -3.402 1 95.5 194 GLU B C 1
ATOM 5907 O O . GLU B 1 194 ? 24.844 10.031 -3.873 1 95.5 194 GLU B O 1
ATOM 5912 N N . THR B 1 195 ? 25.359 8.766 -2.156 1 95.75 195 THR B N 1
ATOM 5913 C CA . THR B 1 195 ? 25.109 9.758 -1.119 1 95.75 195 THR B CA 1
ATOM 5914 C C . THR B 1 195 ? 26.203 9.719 -0.053 1 95.75 195 THR B C 1
ATOM 5916 O O . THR B 1 195 ? 26.891 8.711 0.102 1 95.75 195 THR B O 1
ATOM 5919 N N . THR B 1 196 ? 26.359 10.766 0.602 1 92.19 196 THR B N 1
ATOM 5920 C CA . THR B 1 196 ? 27.328 10.812 1.689 1 92.19 196 THR B CA 1
ATOM 5921 C C . THR B 1 196 ? 26.875 9.953 2.861 1 92.19 196 THR B C 1
ATOM 5923 O O . THR B 1 196 ? 27.625 9.086 3.326 1 92.19 196 THR B O 1
ATOM 5926 N N . ARG B 1 197 ? 25.656 10.227 3.314 1 92.62 197 ARG B N 1
ATOM 5927 C CA . ARG B 1 197 ? 25.078 9.367 4.344 1 92.62 197 ARG B CA 1
ATOM 5928 C C . ARG B 1 197 ? 24.406 8.148 3.721 1 92.62 197 ARG B C 1
ATOM 5930 O O . ARG B 1 197 ? 23.641 8.273 2.756 1 92.62 197 ARG B O 1
ATOM 5937 N N . VAL B 1 198 ? 24.641 6.988 4.297 1 93.44 198 VAL B N 1
ATOM 5938 C CA . VAL B 1 198 ? 24.156 5.734 3.729 1 93.44 198 VAL B CA 1
ATOM 5939 C C . VAL B 1 198 ? 22.641 5.707 3.738 1 93.44 198 VAL B C 1
ATOM 5941 O O . VAL B 1 198 ? 22.016 5.211 2.797 1 93.44 198 VAL B O 1
ATOM 5944 N N . GLU B 1 199 ? 21.984 6.305 4.754 1 95.31 199 GLU B N 1
ATOM 5945 C CA . GLU B 1 199 ? 20.531 6.305 4.867 1 95.31 199 GLU B CA 1
ATOM 5946 C C . GLU B 1 199 ? 19.891 7.121 3.748 1 95.31 199 GLU B C 1
ATOM 5948 O O . GLU B 1 199 ? 18.766 6.832 3.328 1 95.31 199 GLU B O 1
ATOM 5953 N N . ASP B 1 200 ? 20.688 8.055 3.209 1 95.94 200 ASP B N 1
ATOM 5954 C CA . ASP B 1 200 ? 20.172 8.992 2.221 1 95.94 200 ASP B CA 1
ATOM 5955 C C . ASP B 1 200 ? 19.922 8.297 0.881 1 95.94 200 ASP B C 1
ATOM 5957 O O . ASP B 1 200 ? 19.219 8.82 0.022 1 95.94 200 ASP B O 1
ATOM 5961 N N . LEU B 1 201 ? 20.531 7.16 0.741 1 96.44 201 LEU B N 1
ATOM 5962 C CA . LEU B 1 201 ? 20.234 6.402 -0.471 1 96.44 201 LEU B CA 1
ATOM 5963 C C . LEU B 1 201 ? 18.766 5.996 -0.521 1 96.44 201 LEU B C 1
ATOM 5965 O O . LEU B 1 201 ? 18.188 5.871 -1.604 1 96.44 201 LEU B O 1
ATOM 5969 N N . ALA B 1 202 ? 18.188 5.785 0.645 1 97.5 202 ALA B N 1
ATOM 5970 C CA . ALA B 1 202 ? 16.766 5.492 0.742 1 97.5 202 ALA B CA 1
ATOM 5971 C C . ALA B 1 202 ? 15.938 6.777 0.741 1 97.5 202 ALA B C 1
ATOM 5973 O O . ALA B 1 202 ? 14.953 6.887 0.01 1 97.5 202 ALA B O 1
ATOM 5974 N N . TYR B 1 203 ? 16.391 7.762 1.502 1 97.06 203 TYR B N 1
ATOM 5975 C CA . TYR B 1 203 ? 15.578 8.953 1.75 1 97.06 203 TYR B CA 1
ATOM 5976 C C . TYR B 1 203 ? 15.453 9.797 0.489 1 97.06 203 TYR B C 1
ATOM 5978 O O . TYR B 1 203 ? 14.422 10.438 0.259 1 97.06 203 TYR B O 1
ATOM 5986 N N . CYS B 1 204 ? 16.453 9.781 -0.354 1 97.75 204 CYS B N 1
ATOM 5987 C CA . CYS B 1 204 ? 16.406 10.602 -1.56 1 97.75 204 CYS B CA 1
ATOM 5988 C C . CYS B 1 204 ? 15.453 10.008 -2.59 1 97.75 204 CYS B C 1
ATOM 5990 O O . CYS B 1 204 ? 15.195 10.625 -3.627 1 97.75 204 CYS B O 1
ATOM 5992 N N . LEU B 1 205 ? 14.891 8.805 -2.301 1 98.19 205 LEU B N 1
ATOM 5993 C CA . LEU B 1 205 ? 14.016 8.141 -3.254 1 98.19 205 LEU B CA 1
ATOM 5994 C C . LEU B 1 205 ? 12.555 8.266 -2.834 1 98.19 205 LEU B C 1
ATOM 5996 O O . LEU B 1 205 ? 11.648 7.84 -3.559 1 98.19 205 LEU B O 1
ATOM 6000 N N . LEU B 1 206 ? 12.234 8.891 -1.688 1 97.19 206 LEU B N 1
ATOM 6001 C CA . LEU B 1 206 ? 10.875 8.961 -1.165 1 97.19 206 LEU B CA 1
ATOM 6002 C C . LEU B 1 206 ? 9.938 9.609 -2.174 1 97.19 206 LEU B C 1
ATOM 6004 O O . LEU B 1 206 ? 8.852 9.086 -2.449 1 97.19 206 LEU B O 1
ATOM 6008 N N . GLY B 1 207 ? 10.367 10.656 -2.76 1 96.25 207 GLY B N 1
ATOM 6009 C CA . GLY B 1 207 ? 9.531 11.383 -3.705 1 96.25 207 GLY B CA 1
ATOM 6010 C C . GLY B 1 207 ? 9.305 10.633 -5 1 96.25 207 GLY B C 1
ATOM 6011 O O . GLY B 1 207 ? 8.227 10.719 -5.594 1 96.25 207 GLY B O 1
ATOM 6012 N N . ILE B 1 208 ? 10.273 9.875 -5.406 1 97.12 208 ILE B N 1
ATOM 6013 C CA . ILE B 1 208 ? 10.188 9.102 -6.637 1 97.12 208 ILE B CA 1
ATOM 6014 C C . ILE B 1 208 ? 9.117 8.023 -6.496 1 97.12 208 ILE B C 1
ATOM 6016 O O . ILE B 1 208 ? 8.391 7.73 -7.453 1 97.12 208 ILE B O 1
ATOM 6020 N N . PHE B 1 209 ? 8.953 7.488 -5.316 1 97 209 PHE B N 1
ATOM 6021 C CA . PHE B 1 209 ? 8.031 6.379 -5.109 1 97 209 PHE B CA 1
ATOM 6022 C C . PHE B 1 209 ? 6.758 6.855 -4.418 1 97 209 PHE B C 1
ATOM 6024 O O . PHE B 1 209 ? 5.836 6.07 -4.191 1 97 209 PHE B O 1
ATOM 6031 N N . GLY B 1 210 ? 6.73 8.195 -4.043 1 94.12 210 GLY B N 1
ATOM 6032 C CA . GLY B 1 210 ? 5.531 8.766 -3.457 1 94.12 210 GLY B CA 1
ATOM 6033 C C . GLY B 1 210 ? 5.215 8.211 -2.08 1 94.12 210 GLY B C 1
ATOM 6034 O O . GLY B 1 210 ? 4.051 8 -1.742 1 94.12 210 GLY B O 1
ATOM 6035 N N . VAL B 1 211 ? 6.191 7.848 -1.311 1 94.56 211 VAL B N 1
ATOM 6036 C CA . VAL B 1 211 ? 6.008 7.344 0.046 1 94.56 211 VAL B CA 1
ATOM 6037 C C . VAL B 1 211 ? 6.699 8.273 1.042 1 94.56 211 VAL B C 1
ATOM 6039 O O . VAL B 1 211 ? 7.445 9.172 0.647 1 94.56 211 VAL B O 1
ATOM 6042 N N . ASN B 1 212 ? 6.387 8.219 2.301 1 92.88 212 ASN B N 1
ATOM 6043 C CA . ASN B 1 212 ? 7 8.961 3.395 1 92.88 212 ASN B CA 1
ATOM 6044 C C . ASN B 1 212 ? 7.398 8.039 4.547 1 92.88 212 ASN B C 1
ATOM 6046 O O . ASN B 1 212 ? 6.77 7 4.762 1 92.88 212 ASN B O 1
ATOM 6050 N N . MET B 1 213 ? 8.469 8.32 5.156 1 90.06 213 MET B N 1
ATOM 6051 C CA . MET B 1 213 ? 8.867 7.566 6.34 1 90.06 213 MET B CA 1
ATOM 6052 C C . MET B 1 213 ? 9.68 8.438 7.293 1 90.06 213 MET B C 1
ATOM 6054 O O . MET B 1 213 ? 10.234 9.461 6.887 1 90.06 213 MET B O 1
ATOM 6058 N N . PRO B 1 214 ? 9.734 8.156 8.57 1 89.31 214 PRO B N 1
ATOM 6059 C CA . PRO B 1 214 ? 10.562 8.898 9.531 1 89.31 214 PRO B CA 1
ATOM 6060 C C . PRO B 1 214 ? 12.055 8.805 9.227 1 89.31 214 PRO B C 1
ATOM 6062 O O . PRO B 1 214 ? 12.523 7.77 8.75 1 89.31 214 PRO B O 1
ATOM 6065 N N . MET B 1 215 ? 12.75 9.828 9.562 1 89.38 215 MET B N 1
ATOM 6066 C CA . MET B 1 215 ? 14.203 9.836 9.391 1 89.38 215 MET B CA 1
ATOM 6067 C C . MET B 1 215 ? 14.898 9.219 10.594 1 89.38 215 MET B C 1
ATOM 6069 O O . MET B 1 215 ? 14.727 9.688 11.727 1 89.38 215 MET B O 1
ATOM 6073 N N . LEU B 1 216 ? 15.539 8.141 10.406 1 89.25 216 LEU B N 1
ATOM 6074 C CA . LEU B 1 216 ? 16.312 7.457 11.445 1 89.25 216 LEU B CA 1
ATOM 6075 C C . LEU B 1 216 ? 17.766 7.344 11.047 1 89.25 216 LEU B C 1
ATOM 6077 O O . LEU B 1 216 ? 18.25 6.258 10.695 1 89.25 216 LEU B O 1
ATOM 6081 N N . TYR B 1 217 ? 18.484 8.367 11.117 1 86.81 217 TYR B N 1
ATOM 6082 C CA . TYR B 1 217 ? 19.922 8.297 10.828 1 86.81 217 TYR B CA 1
ATOM 6083 C C . TYR B 1 217 ? 20.625 7.398 11.836 1 86.81 217 TYR B C 1
ATOM 6085 O O . TYR B 1 217 ? 20.328 7.43 13.031 1 86.81 217 TYR B O 1
ATOM 6093 N N . GLY B 1 218 ? 21.578 6.562 11.391 1 88.94 218 GLY B N 1
ATOM 6094 C CA . GLY B 1 218 ? 22.25 5.574 12.219 1 88.94 218 GLY B CA 1
ATOM 6095 C C . GLY B 1 218 ? 21.766 4.156 11.969 1 88.94 218 GLY B C 1
ATOM 6096 O O . GLY B 1 218 ? 22.422 3.193 12.359 1 88.94 218 GLY B O 1
ATOM 6097 N N . GLU B 1 219 ? 20.625 4.094 11.227 1 92.19 219 GLU B N 1
ATOM 6098 C CA . GLU B 1 219 ? 20.078 2.76 10.977 1 92.19 219 GLU B CA 1
ATOM 6099 C C . GLU B 1 219 ? 20.828 2.062 9.844 1 92.19 219 GLU B C 1
ATOM 6101 O O . GLU B 1 219 ? 20.656 0.861 9.633 1 92.19 219 GLU B O 1
ATOM 6106 N N . GLY B 1 220 ? 21.609 2.816 9.172 1 91.19 220 GLY B N 1
ATOM 6107 C CA . GLY B 1 220 ? 22.422 2.23 8.133 1 91.19 220 GLY B CA 1
ATOM 6108 C C . GLY B 1 220 ? 21.625 1.748 6.934 1 91.19 220 GLY B C 1
ATOM 6109 O O . GLY B 1 220 ? 20.734 2.449 6.457 1 91.19 220 GLY B O 1
ATOM 6110 N N . THR B 1 221 ? 21.953 0.591 6.512 1 89.94 221 THR B N 1
ATOM 6111 C CA . THR B 1 221 ? 21.359 0.043 5.293 1 89.94 221 THR B CA 1
ATOM 6112 C C . THR B 1 221 ? 19.922 -0.398 5.539 1 89.94 221 THR B C 1
ATOM 6114 O O . THR B 1 221 ? 19.172 -0.663 4.59 1 89.94 221 THR B O 1
ATOM 6117 N N . LYS B 1 222 ? 19.5 -0.467 6.723 1 93.38 222 LYS B N 1
ATOM 6118 C CA . LYS B 1 222 ? 18.125 -0.843 7.051 1 93.38 222 LYS B CA 1
ATOM 6119 C C . LYS B 1 222 ? 17.141 0.181 6.512 1 93.38 222 LYS B C 1
ATOM 6121 O O . LYS B 1 222 ? 15.953 -0.123 6.34 1 93.38 222 LYS B O 1
ATOM 6126 N N . ALA B 1 223 ? 17.641 1.448 6.27 1 96.06 223 ALA B N 1
ATOM 6127 C CA . ALA B 1 223 ? 16.781 2.49 5.715 1 96.06 223 ALA B CA 1
ATOM 6128 C C . ALA B 1 223 ? 16.203 2.066 4.367 1 96.06 223 ALA B C 1
ATOM 6130 O O . ALA B 1 223 ? 15.023 2.287 4.09 1 96.06 223 ALA B O 1
ATOM 6131 N N . PHE B 1 224 ? 17.094 1.375 3.607 1 97.19 224 PHE B N 1
ATOM 6132 C CA . PHE B 1 224 ? 16.641 0.947 2.291 1 97.19 224 PHE B CA 1
ATOM 6133 C C . PHE B 1 224 ? 15.625 -0.182 2.412 1 97.19 224 PHE B C 1
ATOM 6135 O O . PHE B 1 224 ? 14.688 -0.267 1.617 1 97.19 224 PHE B O 1
ATOM 6142 N N . GLY B 1 225 ? 15.781 -1.077 3.361 1 96.75 225 GLY B N 1
ATOM 6143 C CA . GLY B 1 225 ? 14.773 -2.088 3.656 1 96.75 225 GLY B CA 1
ATOM 6144 C C . GLY B 1 225 ? 13.43 -1.498 4.027 1 96.75 225 GLY B C 1
ATOM 6145 O O . GLY B 1 225 ? 12.391 -1.938 3.521 1 96.75 225 GLY B O 1
ATOM 6146 N N . ARG B 1 226 ? 13.445 -0.466 4.84 1 96.62 226 ARG B N 1
ATOM 6147 C CA . ARG B 1 226 ? 12.211 0.205 5.242 1 96.62 226 ARG B CA 1
ATOM 6148 C C . ARG B 1 226 ? 11.531 0.868 4.047 1 96.62 226 ARG B C 1
ATOM 6150 O O . ARG B 1 226 ? 10.305 0.839 3.93 1 96.62 226 ARG B O 1
ATOM 6157 N N . LEU B 1 227 ? 12.336 1.472 3.193 1 97.81 227 LEU B N 1
ATOM 6158 C CA . LEU B 1 227 ? 11.781 2.072 1.984 1 97.81 227 LEU B CA 1
ATOM 6159 C C . LEU B 1 227 ? 11.023 1.036 1.161 1 97.81 227 LEU B C 1
ATOM 6161 O O . LEU B 1 227 ? 9.898 1.283 0.732 1 97.81 227 LEU B O 1
ATOM 6165 N N . GLN B 1 228 ? 11.625 -0.105 0.965 1 98.19 228 GLN B N 1
ATOM 6166 C CA . GLN B 1 228 ? 10.984 -1.158 0.184 1 98.19 228 GLN B CA 1
ATOM 6167 C C . GLN B 1 228 ? 9.672 -1.602 0.828 1 98.19 228 GLN B C 1
ATOM 6169 O O . GLN B 1 228 ? 8.68 -1.823 0.134 1 98.19 228 GLN B O 1
ATOM 6174 N N . GLU B 1 229 ? 9.672 -1.728 2.115 1 97.12 229 G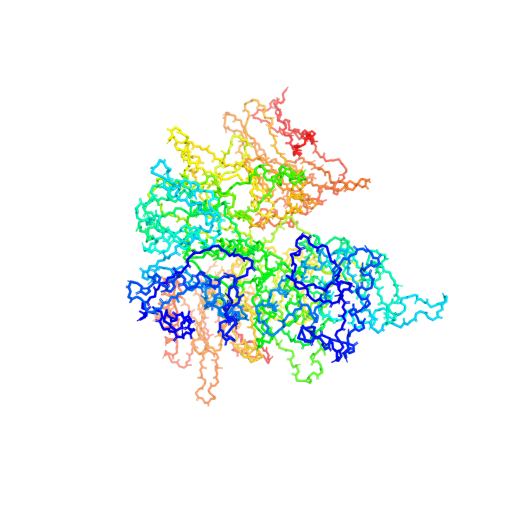LU B N 1
ATOM 6175 C CA . GLU B 1 229 ? 8.445 -2.111 2.807 1 97.12 229 GLU B CA 1
ATOM 6176 C C . GLU B 1 229 ? 7.352 -1.063 2.615 1 97.12 229 GLU B C 1
ATOM 6178 O O . GLU B 1 229 ? 6.18 -1.406 2.443 1 97.12 229 GLU B O 1
ATOM 6183 N N . GLU B 1 230 ? 7.73 0.245 2.658 1 96.56 230 GLU B N 1
ATOM 6184 C CA . GLU B 1 230 ? 6.754 1.303 2.422 1 96.56 230 GLU B CA 1
ATOM 6185 C C . GLU B 1 230 ? 6.199 1.237 1.002 1 96.56 230 GLU B C 1
ATOM 6187 O O . GLU B 1 230 ? 5.008 1.456 0.783 1 96.56 230 GLU B O 1
ATOM 6192 N N . ILE B 1 231 ? 7.043 0.911 0.057 1 97.19 231 ILE B N 1
ATOM 6193 C CA . ILE B 1 231 ? 6.621 0.799 -1.336 1 97.19 231 ILE B CA 1
ATOM 6194 C C . ILE B 1 231 ? 5.672 -0.387 -1.495 1 97.19 231 ILE B C 1
ATOM 6196 O O . ILE B 1 231 ? 4.645 -0.281 -2.166 1 97.19 231 ILE B O 1
ATOM 6200 N N . ILE B 1 232 ? 5.957 -1.516 -0.854 1 96.44 232 ILE B N 1
ATOM 6201 C CA . ILE B 1 232 ? 5.184 -2.75 -0.929 1 96.44 232 ILE B CA 1
ATOM 6202 C C . ILE B 1 232 ? 3.768 -2.506 -0.412 1 96.44 232 ILE B C 1
ATOM 6204 O O . ILE B 1 232 ? 2.807 -3.09 -0.917 1 96.44 232 ILE B O 1
ATOM 6208 N N . LYS B 1 233 ? 3.578 -1.575 0.492 1 94.25 233 LYS B N 1
ATOM 6209 C CA . LYS B 1 233 ? 2.27 -1.271 1.063 1 94.25 233 LYS B CA 1
ATOM 6210 C C . LYS B 1 233 ? 1.385 -0.544 0.055 1 94.25 233 LYS B C 1
ATOM 6212 O O . LYS B 1 233 ? 0.162 -0.508 0.206 1 94.25 233 LYS B O 1
ATOM 6217 N N . GLU B 1 234 ? 2.051 -0.012 -1.016 1 93.69 234 GLU B N 1
ATOM 6218 C CA . GLU B 1 234 ? 1.309 0.924 -1.854 1 93.69 234 GLU B CA 1
ATOM 6219 C C . GLU B 1 234 ? 1.08 0.352 -3.25 1 93.69 234 GLU B C 1
ATOM 6221 O O . GLU B 1 234 ? 0.362 0.943 -4.059 1 93.69 234 GLU B O 1
ATOM 6226 N N . THR B 1 235 ? 1.671 -0.81 -3.545 1 93.31 235 THR B N 1
ATOM 6227 C CA . THR B 1 235 ? 1.589 -1.277 -4.926 1 93.31 235 THR B CA 1
ATOM 6228 C C . THR B 1 235 ? 1.622 -2.803 -4.98 1 93.31 235 THR B C 1
ATOM 6230 O O . THR B 1 235 ? 2.168 -3.449 -4.086 1 93.31 235 THR B O 1
ATOM 6233 N N . THR B 1 236 ? 1.077 -3.32 -6.039 1 93.19 236 THR B N 1
ATOM 6234 C CA . THR B 1 236 ? 1.117 -4.758 -6.273 1 93.19 236 THR B CA 1
ATOM 6235 C C . THR B 1 236 ? 2.213 -5.113 -7.273 1 93.19 236 THR B C 1
ATOM 6237 O O . THR B 1 236 ? 2.244 -6.227 -7.801 1 93.19 236 THR B O 1
ATOM 6240 N N . ASP B 1 237 ? 3.072 -4.16 -7.598 1 95.12 237 ASP B N 1
ATOM 6241 C CA . ASP B 1 237 ? 4.152 -4.336 -8.562 1 95.12 237 ASP B CA 1
ATOM 6242 C C . ASP B 1 237 ? 5.234 -5.266 -8.016 1 95.12 237 ASP B C 1
ATOM 6244 O O . ASP B 1 237 ? 6.008 -4.879 -7.137 1 95.12 237 ASP B O 1
ATOM 6248 N N . LEU B 1 238 ? 5.402 -6.434 -8.586 1 96.88 238 LEU B N 1
ATOM 6249 C CA . LEU B 1 238 ? 6.34 -7.434 -8.086 1 96.88 238 LEU B CA 1
ATOM 6250 C C . LEU B 1 238 ? 7.742 -7.172 -8.617 1 96.88 238 LEU B C 1
ATOM 6252 O O . LEU B 1 238 ? 8.703 -7.836 -8.211 1 96.88 238 LEU B O 1
ATOM 6256 N N . SER B 1 239 ? 7.891 -6.168 -9.5 1 97.62 239 SER B N 1
ATOM 6257 C CA . SER B 1 239 ? 9.219 -5.879 -10.031 1 97.62 239 SER B CA 1
ATOM 6258 C C . SER B 1 239 ? 10.164 -5.406 -8.938 1 97.62 239 SER B C 1
ATOM 6260 O O . SER B 1 239 ? 11.383 -5.398 -9.125 1 97.62 239 SER B O 1
ATOM 6262 N N . ILE B 1 240 ? 9.625 -5.035 -7.793 1 98.06 240 ILE B N 1
ATOM 6263 C CA . ILE B 1 240 ? 10.453 -4.617 -6.668 1 98.06 240 ILE B CA 1
ATOM 6264 C C . ILE B 1 240 ? 11.383 -5.758 -6.262 1 98.06 240 ILE B C 1
ATOM 6266 O O . ILE B 1 240 ? 12.406 -5.531 -5.609 1 98.06 240 ILE B O 1
ATOM 6270 N N . PHE B 1 241 ? 11.117 -7.012 -6.727 1 98.31 241 PHE B N 1
ATOM 6271 C CA . PHE B 1 241 ? 11.93 -8.164 -6.352 1 98.31 241 PHE B CA 1
ATOM 6272 C C . PHE B 1 241 ? 12.836 -8.586 -7.5 1 98.31 241 PHE B C 1
ATOM 6274 O O . PHE B 1 241 ? 13.484 -9.633 -7.438 1 98.31 241 PHE B O 1
ATOM 6281 N N . ALA B 1 242 ? 12.922 -7.781 -8.547 1 98.38 242 ALA B N 1
ATOM 6282 C CA . ALA B 1 242 ? 13.68 -8.141 -9.742 1 98.38 242 ALA B CA 1
ATOM 6283 C C . ALA B 1 242 ? 15.148 -7.746 -9.602 1 98.38 242 ALA B C 1
ATOM 6285 O O . ALA B 1 242 ? 15.844 -7.523 -10.594 1 98.38 242 ALA B O 1
ATOM 6286 N N . TRP B 1 243 ? 15.656 -7.676 -8.422 1 97.69 243 TRP B N 1
ATOM 6287 C CA . TRP B 1 243 ? 17.047 -7.309 -8.195 1 97.69 243 TRP B CA 1
ATOM 6288 C C . TRP B 1 243 ? 17.969 -8.516 -8.344 1 97.69 243 TRP B C 1
ATOM 6290 O O . TRP B 1 243 ? 17.5 -9.664 -8.328 1 97.69 243 TRP B O 1
ATOM 6300 N N . LYS B 1 244 ? 19.234 -8.32 -8.57 1 94.88 244 LYS B N 1
ATOM 6301 C CA . LYS B 1 244 ? 20.266 -9.352 -8.562 1 94.88 244 LYS B CA 1
ATOM 6302 C C . LYS B 1 244 ? 21.578 -8.812 -7.988 1 94.88 244 LYS B C 1
ATOM 6304 O O . LYS B 1 244 ? 21.891 -7.629 -8.125 1 94.88 244 LYS B O 1
ATOM 6309 N N . VAL B 1 245 ? 22.312 -9.68 -7.359 1 90.88 245 VAL B N 1
ATOM 6310 C CA . VAL B 1 245 ? 23.609 -9.32 -6.793 1 90.88 245 VAL B CA 1
ATOM 6311 C C . VAL B 1 245 ? 24.641 -9.164 -7.91 1 90.88 245 VAL B C 1
ATOM 6313 O O . VAL B 1 245 ? 24.656 -9.961 -8.859 1 90.88 245 VAL B O 1
ATOM 6316 N N . SER B 1 246 ? 25.312 -8.008 -7.852 1 77.5 246 SER B N 1
ATOM 6317 C CA . SER B 1 246 ? 26.359 -7.805 -8.852 1 77.5 246 SER B CA 1
ATOM 6318 C C . SER B 1 246 ? 27.562 -8.688 -8.57 1 77.5 246 SER B C 1
ATOM 6320 O O . SER B 1 246 ? 28.047 -8.758 -7.434 1 77.5 246 SER B O 1
ATOM 6322 N N . LEU B 1 247 ? 27.828 -9.594 -9.445 1 62.56 247 LEU B N 1
ATOM 6323 C CA . LEU B 1 247 ? 28.969 -10.477 -9.289 1 62.56 247 LEU B CA 1
ATOM 6324 C C . LEU B 1 247 ? 30.266 -9.68 -9.172 1 62.56 247 LEU B C 1
ATOM 6326 O O . LEU B 1 247 ? 31.219 -10.117 -8.531 1 62.56 247 LEU B O 1
ATOM 6330 N N . TYR B 1 248 ? 30.297 -8.516 -9.773 1 53.12 248 TYR B N 1
ATOM 6331 C CA . TYR B 1 248 ? 31.531 -7.73 -9.703 1 53.12 248 TYR B CA 1
ATOM 6332 C C . TYR B 1 248 ? 31.797 -7.254 -8.281 1 53.12 248 TYR B C 1
ATOM 6334 O O . TYR B 1 248 ? 32.969 -7.141 -7.867 1 53.12 248 TYR B O 1
ATOM 6342 N N . GLU B 1 249 ? 30.875 -6.754 -7.668 1 50.34 249 GLU B N 1
ATOM 6343 C CA . GLU B 1 249 ? 31.109 -6.277 -6.309 1 50.34 249 GLU B CA 1
ATOM 6344 C C . GLU B 1 249 ? 31.609 -7.402 -5.41 1 50.34 249 GLU B C 1
ATOM 6346 O O . GLU B 1 249 ? 32.344 -7.156 -4.438 1 50.34 249 GLU B O 1
ATOM 6351 N N . GLY B 1 250 ? 31.25 -8.578 -5.609 1 44.88 250 GLY B N 1
ATOM 6352 C CA . GLY B 1 250 ? 31.719 -9.758 -4.887 1 44.88 250 GLY B CA 1
ATOM 6353 C C . GLY B 1 250 ? 33.188 -10.039 -5.105 1 44.88 250 GLY B C 1
ATOM 6354 O O . GLY B 1 250 ? 33.812 -10.781 -4.332 1 44.88 250 GLY B O 1
ATOM 6355 N N . LYS B 1 251 ? 33.75 -9.781 -6.258 1 42.81 251 LYS B N 1
ATOM 6356 C CA . LYS B 1 251 ? 35.156 -10.055 -6.504 1 42.81 251 LYS B CA 1
ATOM 6357 C C . LYS B 1 251 ? 36.062 -9.234 -5.57 1 42.81 251 LYS B C 1
ATOM 6359 O O . LYS B 1 251 ? 37.094 -9.719 -5.113 1 42.81 251 LYS B O 1
ATOM 6364 N N . TYR B 1 252 ? 35.812 -7.953 -5.566 1 35.09 252 TYR B N 1
ATOM 6365 C CA . TYR B 1 252 ? 36.781 -7.152 -4.852 1 35.09 252 TYR B CA 1
ATOM 6366 C C . TYR B 1 252 ? 36.875 -7.566 -3.391 1 35.09 252 TYR B C 1
ATOM 6368 O O . TYR B 1 252 ? 37.781 -7.141 -2.668 1 35.09 252 TYR B O 1
ATOM 6376 N N . LEU B 1 253 ? 35.719 -7.824 -2.82 1 38.44 253 LEU B N 1
ATOM 6377 C CA . LEU B 1 253 ? 36 -8.031 -1.406 1 38.44 253 LEU B CA 1
ATOM 6378 C C . LEU B 1 253 ? 36.531 -9.438 -1.159 1 38.44 253 LEU B C 1
ATOM 6380 O O . LEU B 1 253 ? 36.625 -9.875 -0.011 1 38.44 253 LEU B O 1
ATOM 6384 N N . GLY B 1 254 ? 37.312 -10.008 -2.035 1 39.81 254 GLY B N 1
ATOM 6385 C CA . GLY B 1 254 ? 37.969 -11.281 -1.835 1 39.81 254 GLY B CA 1
ATOM 6386 C C . GLY B 1 254 ? 37.031 -12.383 -1.402 1 39.81 254 GLY B C 1
ATOM 6387 O O . GLY B 1 254 ? 37.281 -13.562 -1.66 1 39.81 254 GLY B O 1
ATOM 6388 N N . ILE B 1 255 ? 36.438 -12.305 -0.205 1 39 255 ILE B N 1
ATOM 6389 C CA . ILE B 1 255 ? 35.781 -13.328 0.586 1 39 255 ILE B CA 1
ATOM 6390 C C . ILE B 1 255 ? 34.406 -13.648 -0.028 1 39 255 ILE B C 1
ATOM 6392 O O . ILE B 1 255 ? 33.594 -14.328 0.592 1 39 255 ILE B O 1
ATOM 6396 N N . PHE B 1 256 ? 33.938 -13 -1.007 1 45.03 256 PHE B N 1
ATOM 6397 C CA . PHE B 1 256 ? 32.5 -13.125 -1.181 1 45.03 256 PHE B CA 1
ATOM 6398 C C . PHE B 1 256 ? 32.156 -14.492 -1.753 1 45.03 256 PHE B C 1
ATOM 6400 O O . PHE B 1 256 ? 32.375 -14.75 -2.938 1 45.03 256 PHE B O 1
ATOM 6407 N N . ARG B 1 257 ? 32.375 -15.469 -1.149 1 48.81 257 ARG B N 1
ATOM 6408 C CA . ARG B 1 257 ? 31.531 -16.625 -1.49 1 48.81 257 ARG B CA 1
ATOM 6409 C C . ARG B 1 257 ? 30.078 -16.219 -1.641 1 48.81 257 ARG B C 1
ATOM 6411 O O . ARG B 1 257 ? 29.453 -15.711 -0.697 1 48.81 257 ARG B O 1
ATOM 6418 N N . PRO B 1 258 ? 29.625 -15.859 -2.854 1 57.34 258 PRO B N 1
ATOM 6419 C CA . PRO B 1 258 ? 28.234 -15.453 -3.043 1 57.34 258 PRO B CA 1
ATOM 6420 C C . PRO B 1 258 ? 27.266 -16.188 -2.102 1 57.34 258 PRO B C 1
ATOM 6422 O O . PRO B 1 258 ? 27.375 -17.391 -1.923 1 57.34 258 PRO B O 1
ATOM 6425 N N . LEU B 1 259 ? 26.703 -15.406 -1.122 1 62.22 259 LEU B N 1
ATOM 6426 C CA . LEU B 1 259 ? 25.672 -16 -0.287 1 62.22 259 LEU B CA 1
ATOM 6427 C C . LEU B 1 259 ? 24.688 -16.812 -1.131 1 62.22 259 LEU B C 1
ATOM 6429 O O . LEU B 1 259 ? 24.172 -16.328 -2.135 1 62.22 259 LEU B O 1
ATOM 6433 N N . GLY B 1 260 ? 24.688 -18.062 -0.799 1 82.62 260 GLY B N 1
ATOM 6434 C CA . GLY B 1 260 ? 23.781 -18.938 -1.525 1 82.62 260 GLY B CA 1
ATOM 6435 C C . GLY B 1 260 ? 22.328 -18.547 -1.393 1 82.62 260 GLY B C 1
ATOM 6436 O O . GLY B 1 260 ? 21.547 -18.688 -2.34 1 82.62 260 GLY B O 1
ATOM 6437 N N . PHE B 1 261 ? 22.047 -17.828 -0.198 1 94.19 261 PHE B N 1
ATOM 6438 C CA . PHE B 1 261 ? 20.641 -17.516 0.05 1 94.19 261 PHE B CA 1
ATOM 6439 C C . PHE B 1 261 ? 20.484 -16.062 0.502 1 94.19 261 PHE B C 1
ATOM 6441 O O . PHE B 1 261 ? 21.328 -15.547 1.241 1 94.19 261 PHE B O 1
ATOM 6448 N N . ARG B 1 262 ? 19.5 -15.375 0.047 1 95.44 262 ARG B N 1
ATOM 6449 C CA . ARG B 1 262 ? 19.125 -14.023 0.429 1 95.44 262 ARG B CA 1
ATOM 6450 C C . ARG B 1 262 ? 17.625 -13.938 0.752 1 95.44 262 ARG B C 1
ATOM 6452 O O . ARG B 1 262 ? 16.875 -14.883 0.488 1 95.44 262 ARG B O 1
ATOM 6459 N N . GLY B 1 263 ? 17.297 -12.922 1.453 1 96.44 263 GLY B N 1
ATOM 6460 C CA . GLY B 1 263 ? 15.891 -12.617 1.576 1 96.44 263 GLY B CA 1
ATOM 6461 C C . GLY B 1 263 ? 15.297 -12.023 0.311 1 96.44 263 GLY B C 1
ATOM 6462 O O . GLY B 1 263 ? 15.992 -11.859 -0.692 1 96.44 263 GLY B O 1
ATOM 6463 N N . ILE B 1 264 ? 14.055 -11.703 0.352 1 98.06 264 ILE B N 1
ATOM 6464 C CA . ILE B 1 264 ? 13.344 -11.281 -0.847 1 98.06 264 ILE B CA 1
ATOM 6465 C C . ILE B 1 264 ? 13.641 -9.812 -1.137 1 98.06 264 ILE B C 1
ATOM 6467 O O . ILE B 1 264 ? 13.461 -9.352 -2.266 1 98.06 264 ILE B O 1
ATOM 6471 N N . LEU B 1 265 ? 14.133 -9.016 -0.153 1 97.88 265 LEU B N 1
ATOM 6472 C CA . LEU B 1 265 ? 14.375 -7.594 -0.35 1 97.88 265 LEU B CA 1
ATOM 6473 C C . LEU B 1 265 ? 15.812 -7.344 -0.799 1 97.88 265 LEU B C 1
ATOM 6475 O O . LEU B 1 265 ? 16.719 -8.062 -0.399 1 97.88 265 LEU B O 1
ATOM 6479 N N . ALA B 1 266 ? 16.031 -6.367 -1.575 1 97 266 ALA B N 1
ATOM 6480 C CA . ALA B 1 266 ? 17.359 -5.961 -2.037 1 97 266 ALA B CA 1
ATOM 6481 C C . ALA B 1 266 ? 18.125 -5.234 -0.934 1 97 266 ALA B C 1
ATOM 6483 O O . ALA B 1 266 ? 17.516 -4.711 0.008 1 97 266 ALA B O 1
ATOM 6484 N N . LEU B 1 267 ? 19.406 -5.133 -1.061 1 93.56 267 LEU B N 1
ATOM 6485 C CA . LEU B 1 267 ? 20.234 -4.477 -0.066 1 93.56 267 LEU B CA 1
ATOM 6486 C C . LEU B 1 267 ? 20.5 -3.025 -0.455 1 93.56 267 LEU B C 1
ATOM 6488 O O . LEU B 1 267 ? 20.75 -2.182 0.409 1 93.56 267 LEU B O 1
ATOM 6492 N N . ALA B 1 268 ? 20.5 -2.775 -1.812 1 94.75 268 ALA B N 1
ATOM 6493 C CA . ALA B 1 268 ? 20.766 -1.435 -2.324 1 94.75 268 ALA B CA 1
ATOM 6494 C C . ALA B 1 268 ? 20.172 -1.246 -3.715 1 94.75 268 ALA B C 1
ATOM 6496 O O . ALA B 1 268 ? 19.875 -2.223 -4.41 1 94.75 268 ALA B O 1
ATOM 6497 N N . PRO B 1 269 ? 20.031 0.047 -4.145 1 96.44 269 PRO B N 1
ATOM 6498 C CA . PRO B 1 269 ? 19.516 0.292 -5.496 1 96.44 269 PRO B CA 1
ATOM 6499 C C . PRO B 1 269 ? 20.438 -0.255 -6.586 1 96.44 269 PRO B C 1
ATOM 6501 O O . PRO B 1 269 ? 19.969 -0.592 -7.68 1 96.44 269 PRO B O 1
ATOM 6504 N N . SER B 1 270 ? 21.703 -0.431 -6.289 1 95.81 270 SER B N 1
ATOM 6505 C CA . SER B 1 270 ? 22.656 -0.904 -7.281 1 95.81 270 SER B CA 1
ATOM 6506 C C . SER B 1 270 ? 22.312 -2.307 -7.766 1 95.81 270 SER B C 1
ATOM 6508 O O . SER B 1 270 ? 22.688 -2.701 -8.867 1 95.81 270 SER B O 1
ATOM 6510 N N . GLU B 1 271 ? 21.562 -3.037 -6.988 1 95.94 271 GLU B N 1
ATOM 6511 C CA . GLU B 1 271 ? 21.172 -4.395 -7.363 1 95.94 271 GLU B CA 1
ATOM 6512 C C . GLU B 1 271 ? 20.094 -4.387 -8.438 1 95.94 271 GLU B C 1
ATOM 6514 O O . GLU B 1 271 ? 19.75 -5.434 -9 1 95.94 271 GLU B O 1
ATOM 6519 N N . PHE B 1 272 ? 19.578 -3.209 -8.82 1 97.38 272 PHE B N 1
ATOM 6520 C CA . PHE B 1 272 ? 18.562 -3.068 -9.867 1 97.38 272 PHE B CA 1
ATOM 6521 C C . PHE B 1 272 ? 19.188 -2.527 -11.148 1 97.38 272 PHE B C 1
ATOM 6523 O O . PHE B 1 272 ? 18.484 -2.15 -12.086 1 97.38 272 PHE B O 1
ATOM 6530 N N . ALA B 1 273 ? 20.469 -2.428 -11.242 1 95.44 273 ALA B N 1
ATOM 6531 C CA . ALA B 1 273 ? 21.172 -1.774 -12.344 1 95.44 273 ALA B CA 1
ATOM 6532 C C . ALA B 1 273 ? 20.75 -2.355 -13.688 1 95.44 273 ALA B C 1
ATOM 6534 O O . ALA B 1 273 ? 20.672 -1.635 -14.688 1 95.44 273 ALA B O 1
ATOM 6535 N N . HIS B 1 274 ? 20.359 -3.613 -13.75 1 94 274 HIS B N 1
ATOM 6536 C CA . HIS B 1 274 ? 20.047 -4.305 -14.992 1 94 274 HIS B CA 1
ATOM 6537 C C . HIS B 1 274 ? 18.594 -4.074 -15.398 1 94 274 HIS B C 1
ATOM 6539 O O . HIS B 1 274 ? 18.172 -4.52 -16.469 1 94 274 HIS B O 1
ATOM 6545 N N . CYS B 1 275 ? 17.812 -3.316 -14.625 1 96.31 275 CYS B N 1
ATOM 6546 C CA . CYS B 1 275 ? 16.375 -3.215 -14.82 1 96.31 275 CYS B CA 1
ATOM 6547 C C . CYS B 1 275 ? 16.016 -1.977 -15.633 1 96.31 275 CYS B C 1
ATOM 6549 O O . CYS B 1 275 ? 14.859 -1.558 -15.664 1 96.31 275 CYS B O 1
ATOM 6551 N N . ARG B 1 276 ? 16.875 -1.381 -16.297 1 93.31 276 ARG B N 1
ATOM 6552 C CA . ARG B 1 276 ? 16.672 -0.139 -17.031 1 93.31 276 ARG B CA 1
ATOM 6553 C C . ARG B 1 276 ? 15.562 -0.302 -18.078 1 93.31 276 ARG B C 1
ATOM 6555 O O . ARG B 1 276 ? 14.766 0.614 -18.281 1 93.31 276 ARG B O 1
ATOM 6562 N N . ASN B 1 277 ? 15.516 -1.464 -18.688 1 93.75 277 ASN B N 1
ATOM 6563 C CA . ASN B 1 277 ? 14.555 -1.673 -19.766 1 93.75 277 ASN B CA 1
ATOM 6564 C C . ASN B 1 277 ? 13.43 -2.619 -19.344 1 93.75 277 ASN B C 1
ATOM 6566 O O . ASN B 1 277 ? 12.734 -3.182 -20.203 1 93.75 277 ASN B O 1
ATOM 6570 N N . LEU B 1 278 ? 13.336 -2.811 -18.047 1 95.81 278 LEU B N 1
ATOM 6571 C CA . LEU B 1 278 ? 12.297 -3.699 -17.531 1 95.81 278 LEU B CA 1
ATOM 6572 C C . LEU B 1 278 ? 10.906 -3.135 -17.812 1 95.81 278 LEU B C 1
ATOM 6574 O O . LEU B 1 278 ? 10.68 -1.935 -17.656 1 95.81 278 LEU B O 1
ATOM 6578 N N . ARG B 1 279 ? 10 -3.977 -18.25 1 93.62 279 ARG B N 1
ATOM 6579 C CA . ARG B 1 279 ? 8.602 -3.607 -18.469 1 93.62 279 ARG B CA 1
ATOM 6580 C C . ARG B 1 279 ? 7.66 -4.648 -17.875 1 93.62 279 ARG B C 1
ATOM 6582 O O . ARG B 1 279 ? 8.055 -5.793 -17.641 1 93.62 279 ARG B O 1
ATOM 6589 N N . ARG B 1 280 ? 6.523 -4.23 -17.672 1 90.38 280 ARG B N 1
ATOM 6590 C CA . ARG B 1 280 ? 5.504 -5.16 -17.188 1 90.38 280 ARG B CA 1
ATOM 6591 C C . ARG B 1 280 ? 5.105 -6.145 -18.281 1 90.38 280 ARG B C 1
ATOM 6593 O O . ARG B 1 280 ? 5.043 -5.777 -19.453 1 90.38 280 ARG B O 1
ATOM 6600 N N . ALA B 1 281 ? 4.945 -7.379 -17.812 1 88.5 281 ALA B N 1
ATOM 6601 C CA . ALA B 1 281 ? 4.43 -8.367 -18.766 1 88.5 281 ALA B CA 1
ATOM 6602 C C . ALA B 1 281 ? 3.01 -8.016 -19.203 1 88.5 281 ALA B C 1
ATOM 6604 O O . ALA B 1 281 ? 2.232 -7.469 -18.422 1 88.5 281 ALA B O 1
ATOM 6605 N N . SER B 1 282 ? 2.775 -8.281 -20.391 1 79.06 282 SER B N 1
ATOM 6606 C CA . SER B 1 282 ? 1.43 -8.031 -20.906 1 79.06 282 SER B CA 1
ATOM 6607 C C . SER B 1 282 ? 0.409 -8.945 -20.234 1 79.06 282 SER B C 1
ATOM 6609 O O . SER B 1 282 ? 0.53 -10.172 -20.312 1 79.06 282 SER B O 1
ATOM 6611 N N . THR B 1 283 ? -0.417 -8.391 -19.516 1 79.44 283 THR B N 1
ATOM 6612 C CA . THR B 1 283 ? -1.446 -9.164 -18.828 1 79.44 283 THR B CA 1
ATOM 6613 C C . THR B 1 283 ? -2.762 -8.391 -18.781 1 79.44 283 THR B C 1
ATOM 6615 O O . THR B 1 283 ? -2.773 -7.168 -18.891 1 79.44 283 THR B O 1
ATOM 6618 N N . MET B 1 284 ? -3.787 -9.203 -18.797 1 79.81 284 MET B N 1
ATOM 6619 C CA . MET B 1 284 ? -5.105 -8.594 -18.656 1 79.81 284 MET B CA 1
ATOM 6620 C C . MET B 1 284 ? -5.445 -8.375 -17.188 1 79.81 284 MET B C 1
ATOM 6622 O O . MET B 1 284 ? -6.402 -7.664 -16.859 1 79.81 284 MET B O 1
ATOM 6626 N N . ARG B 1 285 ? -4.668 -8.93 -16.359 1 78.56 285 ARG B N 1
ATOM 6627 C CA . ARG B 1 285 ? -4.977 -8.891 -14.938 1 78.56 285 ARG B CA 1
ATOM 6628 C C . ARG B 1 285 ? -3.975 -8.023 -14.18 1 78.56 285 ARG B C 1
ATOM 6630 O O . ARG B 1 285 ? -2.867 -7.781 -14.664 1 78.56 285 ARG B O 1
ATOM 6637 N N . TYR B 1 286 ? -4.523 -7.492 -13.07 1 77.06 286 TYR B N 1
ATOM 6638 C CA . TYR B 1 286 ? -3.633 -6.746 -12.188 1 77.06 286 TYR B CA 1
ATOM 6639 C C . TYR B 1 286 ? -3.057 -7.652 -11.109 1 77.06 286 TYR B C 1
ATOM 6641 O O . TYR B 1 286 ? -3.459 -8.812 -10.977 1 77.06 286 TYR B O 1
ATOM 6649 N N . GLY B 1 287 ? -2.158 -7.027 -10.453 1 79.5 287 GLY B N 1
ATOM 6650 C CA . GLY B 1 287 ? -1.432 -7.785 -9.445 1 79.5 287 GLY B CA 1
ATOM 6651 C C . GLY B 1 287 ? -2.299 -8.203 -8.273 1 79.5 287 GLY B C 1
ATOM 6652 O O . GLY B 1 287 ? -3.41 -7.699 -8.102 1 79.5 287 GLY B O 1
ATOM 6653 N N . HIS B 1 288 ? -1.805 -9.164 -7.543 1 86.06 288 HIS B N 1
ATOM 6654 C CA . HIS B 1 288 ? -2.479 -9.711 -6.375 1 86.06 288 HIS B CA 1
ATOM 6655 C C . HIS B 1 288 ? -1.966 -9.062 -5.09 1 86.06 288 HIS B C 1
ATOM 6657 O O . HIS B 1 288 ? -0.902 -8.445 -5.086 1 86.06 288 HIS B O 1
ATOM 6663 N N . GLU B 1 289 ? -2.818 -9.195 -4.121 1 91.19 289 GLU B N 1
ATOM 6664 C CA . GLU B 1 289 ? -2.447 -8.68 -2.807 1 91.19 289 GLU B CA 1
ATOM 6665 C C . GLU B 1 289 ? -1.253 -9.438 -2.232 1 91.19 289 GLU B C 1
ATOM 6667 O O . GLU B 1 289 ? -1.176 -10.656 -2.346 1 91.19 289 GLU B O 1
ATOM 6672 N N . TYR B 1 290 ? -0.306 -8.781 -1.661 1 92.75 290 TYR B N 1
ATOM 6673 C CA . TYR B 1 290 ? 0.767 -9.344 -0.851 1 92.75 290 TYR B CA 1
ATOM 6674 C C . TYR B 1 290 ? 1.181 -8.383 0.256 1 92.75 290 TYR B C 1
ATOM 6676 O O . TYR B 1 290 ? 0.853 -7.199 0.21 1 92.75 290 TYR B O 1
ATOM 6684 N N . SER B 1 291 ? 1.773 -8.906 1.304 1 94.06 291 SER B N 1
ATOM 6685 C CA . SER B 1 291 ? 2.113 -8.07 2.455 1 94.06 291 SER B CA 1
ATOM 6686 C C . SER B 1 291 ? 3.336 -8.617 3.186 1 94.06 291 SER B C 1
ATOM 6688 O O . SER B 1 291 ? 3.643 -9.805 3.092 1 94.06 291 SER B O 1
ATOM 6690 N N . MET B 1 292 ? 4.016 -7.672 3.855 1 94.12 292 MET B N 1
ATOM 6691 C CA . MET B 1 292 ? 5.109 -8.078 4.734 1 94.12 292 MET B CA 1
ATOM 6692 C C . MET B 1 292 ? 4.59 -8.461 6.113 1 94.12 292 MET B C 1
ATOM 6694 O O . MET B 1 292 ? 3.832 -7.711 6.727 1 94.12 292 MET B O 1
ATOM 6698 N N . THR B 1 293 ? 5.008 -9.656 6.527 1 93.38 293 THR B N 1
ATOM 6699 C CA . THR B 1 293 ? 4.609 -10.148 7.84 1 93.38 293 THR B CA 1
ATOM 6700 C C . THR B 1 293 ? 5.832 -10.539 8.664 1 93.38 293 THR B C 1
ATOM 6702 O O . THR B 1 293 ? 6.969 -10.289 8.25 1 93.38 293 THR B O 1
ATOM 6705 N N . ASN B 1 294 ? 5.625 -11.109 9.867 1 88.19 294 ASN B N 1
ATOM 6706 C CA . ASN B 1 294 ? 6.727 -11.578 10.703 1 88.19 294 ASN B CA 1
ATOM 6707 C C . ASN B 1 294 ? 7.395 -12.812 10.109 1 88.19 294 ASN B C 1
ATOM 6709 O O . ASN B 1 294 ? 8.508 -13.172 10.5 1 88.19 294 ASN B O 1
ATOM 6713 N N . LYS B 1 295 ? 6.73 -13.492 9.109 1 92.69 295 LYS B N 1
ATOM 6714 C CA . LYS B 1 295 ? 7.316 -14.641 8.43 1 92.69 295 LYS B CA 1
ATOM 6715 C C . LYS B 1 295 ? 7.918 -14.234 7.086 1 92.69 295 LYS B C 1
ATOM 6717 O O . LYS B 1 295 ? 8.359 -15.086 6.312 1 92.69 295 LYS B O 1
ATOM 6722 N N . GLY B 1 296 ? 7.918 -12.969 6.875 1 95.88 296 GLY B N 1
ATOM 6723 C CA . GLY B 1 296 ? 8.406 -12.445 5.609 1 95.88 296 GLY B CA 1
ATOM 6724 C C . GLY B 1 296 ? 7.297 -12.016 4.672 1 95.88 296 GLY B C 1
ATOM 6725 O O . GLY B 1 296 ? 6.266 -11.508 5.117 1 95.88 296 GLY B O 1
ATOM 6726 N N . LEU B 1 297 ? 7.547 -12.102 3.406 1 97.25 297 LEU B N 1
ATOM 6727 C CA . LEU B 1 297 ? 6.566 -11.727 2.391 1 97.25 297 LEU B CA 1
ATOM 6728 C C . LEU B 1 297 ? 5.488 -12.797 2.258 1 97.25 297 LEU B C 1
ATOM 6730 O O . LEU B 1 297 ? 5.793 -13.961 1.973 1 97.25 297 LEU B O 1
ATOM 6734 N N . ARG B 1 298 ? 4.242 -12.469 2.459 1 96.94 298 ARG B N 1
ATOM 6735 C CA . ARG B 1 298 ? 3.102 -13.352 2.229 1 96.94 298 ARG B CA 1
ATOM 6736 C C . ARG B 1 298 ? 2.477 -13.086 0.862 1 96.94 298 ARG B C 1
ATOM 6738 O O . ARG B 1 298 ? 2.152 -11.945 0.53 1 96.94 298 ARG B O 1
ATOM 6745 N N . LEU B 1 299 ? 2.334 -14.125 0.047 1 93.81 299 LEU B N 1
ATOM 6746 C CA . LEU B 1 299 ? 1.744 -14.016 -1.282 1 93.81 299 LEU B CA 1
ATOM 6747 C C . LEU B 1 299 ? 0.932 -15.258 -1.624 1 93.81 299 LEU B C 1
ATOM 6749 O O . LEU B 1 299 ? 1.205 -16.344 -1.106 1 93.81 299 LEU B O 1
ATOM 6753 N N . GLU B 1 300 ? -0.112 -15.078 -2.352 1 92.38 300 GLU B N 1
ATOM 6754 C CA . GLU B 1 300 ? -0.817 -16.188 -2.982 1 92.38 300 GLU B CA 1
ATOM 6755 C C . GLU B 1 300 ? -0.43 -16.328 -4.453 1 92.38 300 GLU B C 1
ATOM 6757 O O . GLU B 1 300 ? -0.681 -15.422 -5.254 1 92.38 300 GLU B O 1
ATOM 6762 N N . THR B 1 301 ? 0.248 -17.469 -4.754 1 92.62 301 THR B N 1
ATOM 6763 C CA . THR B 1 301 ? 0.786 -17.609 -6.102 1 92.62 301 THR B CA 1
ATOM 6764 C C . THR B 1 301 ? 0.959 -19.078 -6.453 1 92.62 301 THR B C 1
ATOM 6766 O O . THR B 1 301 ? 0.65 -19.969 -5.645 1 92.62 301 THR B O 1
ATOM 6769 N N . PHE B 1 302 ? 1.248 -19.312 -7.676 1 92.69 302 PHE B N 1
ATOM 6770 C CA . PHE B 1 302 ? 1.713 -20.625 -8.141 1 92.69 302 PHE B CA 1
ATOM 6771 C C . PHE B 1 302 ? 3.178 -20.547 -8.562 1 92.69 302 PHE B C 1
ATOM 6773 O O . PHE B 1 302 ? 3.543 -19.766 -9.438 1 92.69 302 PHE B O 1
ATOM 6780 N N . LEU B 1 303 ? 4.004 -21.375 -7.918 1 95.75 303 LEU B N 1
ATOM 6781 C CA . LEU B 1 303 ? 5.43 -21.359 -8.211 1 95.75 303 LEU B CA 1
ATOM 6782 C C . LEU B 1 303 ? 5.754 -22.25 -9.406 1 95.75 303 LEU B C 1
ATOM 6784 O O . LEU B 1 303 ? 5.332 -23.406 -9.461 1 95.75 303 LEU B O 1
ATOM 6788 N N . GLY B 1 304 ? 6.484 -21.625 -10.328 1 95.44 304 GLY B N 1
ATOM 6789 C CA . GLY B 1 304 ? 6.973 -22.422 -11.445 1 95.44 304 GLY B CA 1
ATOM 6790 C C . GLY B 1 304 ? 8.133 -23.312 -11.078 1 95.44 304 GLY B C 1
ATOM 6791 O O . GLY B 1 304 ? 8.648 -23.25 -9.961 1 95.44 304 GLY B O 1
ATOM 6792 N N . GLU B 1 305 ? 8.5 -24.188 -12.055 1 95.25 305 GLU B N 1
ATOM 6793 C CA . GLU B 1 305 ? 9.602 -25.125 -11.875 1 95.25 305 GLU B CA 1
ATOM 6794 C C . GLU B 1 305 ? 10.688 -24.922 -12.922 1 95.25 305 GLU B C 1
ATOM 6796 O O . GLU B 1 305 ? 10.398 -24.844 -14.117 1 95.25 305 GLU B O 1
ATOM 6801 N N . SER B 1 306 ? 11.852 -24.75 -12.453 1 94.44 306 SER B N 1
ATOM 6802 C CA . SER B 1 306 ? 12.977 -24.656 -13.383 1 94.44 306 SER B CA 1
ATOM 6803 C C . SER B 1 306 ? 13.453 -26.031 -13.828 1 94.44 306 SER B C 1
ATOM 6805 O O . SER B 1 306 ? 13.016 -27.047 -13.289 1 94.44 306 SER B O 1
ATOM 6807 N N . LYS B 1 307 ? 14.344 -26 -14.789 1 91.12 307 LYS B N 1
ATOM 6808 C CA . LYS B 1 307 ? 14.906 -27.25 -15.297 1 91.12 307 LYS B CA 1
ATOM 6809 C C . LYS B 1 307 ? 15.68 -27.969 -14.211 1 91.12 307 LYS B C 1
ATOM 6811 O O . LYS B 1 307 ? 15.68 -29.203 -14.156 1 91.12 307 LYS B O 1
ATOM 6816 N N . ASP B 1 308 ? 16.281 -27.234 -13.297 1 88.56 308 ASP B N 1
ATOM 6817 C CA . ASP B 1 308 ? 17.094 -27.812 -12.227 1 88.56 308 ASP B CA 1
ATOM 6818 C C . ASP B 1 308 ? 16.25 -28.047 -10.969 1 88.56 308 ASP B C 1
ATOM 6820 O O . ASP B 1 308 ? 16.781 -28.094 -9.859 1 88.56 308 ASP B O 1
ATOM 6824 N N . LYS B 1 309 ? 14.953 -28.094 -11.078 1 90.69 309 LYS B N 1
ATOM 6825 C CA . LYS B 1 309 ? 14.016 -28.406 -10 1 90.69 309 LYS B CA 1
ATOM 6826 C C . LYS B 1 309 ? 14.086 -27.359 -8.891 1 90.69 309 LYS B C 1
ATOM 6828 O O . LYS B 1 309 ? 14.188 -27.719 -7.711 1 90.69 309 LYS B O 1
ATOM 6833 N N . GLU B 1 310 ? 14.133 -26.172 -9.305 1 93.44 310 GLU B N 1
ATOM 6834 C CA . GLU B 1 310 ? 14 -25.047 -8.391 1 93.44 310 GLU B CA 1
ATOM 6835 C C . GLU B 1 310 ? 12.648 -24.359 -8.562 1 93.44 310 GLU B C 1
ATOM 6837 O O . GLU B 1 310 ? 12.102 -24.312 -9.664 1 93.44 310 GLU B O 1
ATOM 6842 N N . TYR B 1 311 ? 12.188 -23.938 -7.434 1 97.31 311 TYR B N 1
ATOM 6843 C CA . TYR B 1 311 ? 10.953 -23.141 -7.504 1 97.31 311 TYR B CA 1
ATOM 6844 C C . TYR B 1 311 ? 11.219 -21.766 -8.102 1 97.31 311 TYR B C 1
ATOM 6846 O O . TYR B 1 311 ? 12.281 -21.188 -7.883 1 97.31 311 TYR B O 1
ATOM 6854 N N . VAL B 1 312 ? 10.273 -21.297 -8.875 1 97.81 312 VAL B N 1
ATOM 6855 C CA . VAL B 1 312 ? 10.438 -20 -9.523 1 97.81 312 VAL B CA 1
ATOM 6856 C C . VAL B 1 312 ? 9.203 -19.141 -9.273 1 97.81 312 VAL B C 1
ATOM 6858 O O . VAL B 1 312 ? 8.086 -19.531 -9.594 1 97.81 312 VAL B O 1
ATOM 6861 N N . LEU B 1 313 ? 9.406 -17.984 -8.719 1 97.56 313 LEU B N 1
ATOM 6862 C CA . LEU B 1 313 ? 8.336 -17.031 -8.5 1 97.56 313 LEU B CA 1
ATOM 6863 C C . LEU B 1 313 ? 8.164 -16.125 -9.711 1 97.56 313 LEU B C 1
ATOM 6865 O O . LEU B 1 313 ? 9.125 -15.5 -10.172 1 97.56 313 LEU B O 1
ATOM 6869 N N . ASN B 1 314 ? 6.992 -16.031 -10.219 1 95.38 314 ASN B N 1
ATOM 6870 C CA . ASN B 1 314 ? 6.668 -15.125 -11.32 1 95.38 314 ASN B CA 1
ATOM 6871 C C . ASN B 1 314 ? 6.656 -13.664 -10.875 1 95.38 314 ASN B C 1
ATOM 6873 O O . ASN B 1 314 ? 5.953 -13.312 -9.922 1 95.38 314 ASN B O 1
ATOM 6877 N N . LEU B 1 315 ? 7.414 -12.797 -11.531 1 96.31 315 LEU B N 1
ATOM 6878 C CA . LEU B 1 315 ? 7.43 -11.391 -11.164 1 96.31 315 LEU B CA 1
ATOM 6879 C C . LEU B 1 315 ? 6.523 -10.578 -12.078 1 96.31 315 LEU B C 1
ATOM 6881 O O . LEU B 1 315 ? 6.363 -9.367 -11.891 1 96.31 315 LEU B O 1
ATOM 6885 N N . ALA B 1 316 ? 5.926 -11.18 -13.078 1 92.38 316 ALA B N 1
ATOM 6886 C CA . ALA B 1 316 ? 4.992 -10.555 -14.008 1 92.38 316 ALA B CA 1
ATOM 6887 C C . ALA B 1 316 ? 5.645 -9.391 -14.742 1 92.38 316 ALA B C 1
ATOM 6889 O O . ALA B 1 316 ? 5.023 -8.344 -14.945 1 92.38 316 ALA B O 1
ATOM 6890 N N . CYS B 1 317 ? 6.898 -9.516 -15.047 1 94.75 317 CYS B N 1
ATOM 6891 C CA . CYS B 1 317 ? 7.648 -8.516 -15.805 1 94.75 317 CYS B CA 1
ATOM 6892 C C . CYS B 1 317 ? 8.578 -9.188 -16.812 1 94.75 317 CYS B C 1
ATOM 6894 O O . CYS B 1 317 ? 8.711 -10.414 -16.828 1 94.75 317 CYS B O 1
ATOM 6896 N N . MET B 1 318 ? 9.102 -8.336 -17.641 1 95.12 318 MET B N 1
ATOM 6897 C CA . MET B 1 318 ? 9.992 -8.797 -18.703 1 95.12 318 MET B CA 1
ATOM 6898 C C . MET B 1 318 ? 11.195 -7.871 -18.844 1 95.12 318 MET B C 1
ATOM 6900 O O . MET B 1 318 ? 11.094 -6.672 -18.578 1 95.12 318 MET B O 1
ATOM 6904 N N . ILE B 1 319 ? 12.242 -8.422 -19.203 1 93.44 319 ILE B N 1
ATOM 6905 C CA . ILE B 1 319 ? 13.422 -7.645 -19.562 1 93.44 319 ILE B CA 1
ATOM 6906 C C . ILE B 1 319 ? 13.836 -7.977 -21 1 93.44 319 ILE B C 1
ATOM 6908 O O . ILE B 1 319 ? 14.195 -9.117 -21.297 1 93.44 319 ILE B O 1
ATOM 6912 N N . PRO B 1 320 ? 13.719 -7.016 -21.828 1 91 320 PRO B N 1
ATOM 6913 C CA . PRO B 1 320 ? 14.141 -7.262 -23.203 1 91 320 PRO B CA 1
ATOM 6914 C C . PRO B 1 320 ? 15.656 -7.438 -23.344 1 91 320 PRO B C 1
ATOM 6916 O O . PRO B 1 320 ? 16.422 -6.801 -22.609 1 91 320 PRO B O 1
ATOM 6919 N N . ASP B 1 321 ? 16.016 -8.312 -24.203 1 84.19 321 ASP B N 1
ATOM 6920 C CA . ASP B 1 321 ? 17.438 -8.438 -24.516 1 84.19 321 ASP B CA 1
ATOM 6921 C C . ASP B 1 321 ? 17.828 -7.465 -25.641 1 84.19 321 ASP B C 1
ATOM 6923 O O . ASP B 1 321 ? 17.047 -6.586 -26 1 84.19 321 ASP B O 1
ATOM 6927 N N . ASP B 1 322 ? 19.062 -7.539 -26.031 1 79.38 322 ASP B N 1
ATOM 6928 C CA . ASP B 1 322 ? 19.594 -6.613 -27.016 1 79.38 322 ASP B CA 1
ATOM 6929 C C . ASP B 1 322 ? 18.891 -6.762 -28.359 1 79.38 322 ASP B C 1
ATOM 6931 O O . ASP B 1 322 ? 18.828 -5.812 -29.156 1 79.38 322 ASP B O 1
ATOM 6935 N N . SER B 1 323 ? 18.281 -7.949 -28.641 1 80.88 323 SER B N 1
ATOM 6936 C CA . SER B 1 323 ? 17.578 -8.188 -29.891 1 80.88 323 SER B CA 1
ATOM 6937 C C . SER B 1 323 ? 16.125 -7.738 -29.812 1 80.88 323 SER B C 1
ATOM 6939 O O . SER B 1 323 ? 15.398 -7.742 -30.812 1 80.88 323 SER B O 1
ATOM 6941 N N . GLY B 1 324 ? 15.742 -7.344 -28.625 1 79.75 324 GLY B N 1
ATOM 6942 C CA . GLY B 1 324 ? 14.375 -6.895 -28.453 1 79.75 324 GLY B CA 1
ATOM 6943 C C . GLY B 1 324 ? 13.445 -7.984 -27.938 1 79.75 324 GLY B C 1
ATOM 6944 O O . GLY B 1 324 ? 12.305 -7.711 -27.578 1 79.75 324 GLY B O 1
ATOM 6945 N N . SER B 1 325 ? 13.961 -9.211 -28.031 1 84.69 325 SER B N 1
ATOM 6946 C CA . SER B 1 325 ? 13.148 -10.305 -27.516 1 84.69 325 SER B CA 1
ATOM 6947 C C . SER B 1 325 ? 13.023 -10.234 -26 1 84.69 325 SER B C 1
ATOM 6949 O O . SER B 1 325 ? 14.016 -10.047 -25.297 1 84.69 325 SER B O 1
ATOM 6951 N N . ALA B 1 326 ? 11.797 -10.234 -25.531 1 86.69 326 ALA B N 1
ATOM 6952 C CA . ALA B 1 326 ? 11.555 -10.07 -24.109 1 86.69 326 ALA B CA 1
ATOM 6953 C C . ALA B 1 326 ? 11.156 -11.398 -23.469 1 86.69 326 ALA B C 1
ATOM 6955 O O . ALA B 1 326 ? 10.375 -12.164 -24.047 1 86.69 326 ALA B O 1
ATOM 6956 N N . SER B 1 327 ? 11.875 -11.742 -22.422 1 91.31 327 SER B N 1
ATOM 6957 C CA . SER B 1 327 ? 11.57 -12.93 -21.625 1 91.31 327 SER B CA 1
ATOM 6958 C C . SER B 1 327 ? 10.906 -12.555 -20.312 1 91.31 327 SER B C 1
ATOM 6960 O O . SER B 1 327 ? 11.234 -11.539 -19.703 1 91.31 327 SER B O 1
ATOM 6962 N N . LYS B 1 328 ? 9.953 -13.367 -20.016 1 93.44 328 LYS B N 1
ATOM 6963 C CA . LYS B 1 328 ? 9.398 -13.227 -18.672 1 93.44 328 LYS B CA 1
ATOM 6964 C C . LYS B 1 328 ? 10.43 -13.594 -17.609 1 93.44 328 LYS B C 1
ATOM 6966 O O . LYS B 1 328 ? 11.25 -14.492 -17.812 1 93.44 328 LYS B O 1
ATOM 6971 N N . ILE B 1 329 ? 10.336 -12.93 -16.5 1 96.06 329 ILE B N 1
ATOM 6972 C CA . ILE B 1 329 ? 11.391 -13.164 -15.523 1 96.06 329 ILE B CA 1
ATOM 6973 C C . ILE B 1 329 ? 10.766 -13.633 -14.211 1 96.06 329 ILE B C 1
ATOM 6975 O O . ILE B 1 329 ? 9.586 -13.398 -13.953 1 96.06 329 ILE B O 1
ATOM 6979 N N . GLY B 1 330 ? 11.555 -14.359 -13.445 1 97.38 330 GLY B N 1
ATOM 6980 C CA . GLY B 1 330 ? 11.227 -14.828 -12.109 1 97.38 330 GLY B CA 1
ATOM 6981 C C . GLY B 1 330 ? 12.438 -14.938 -11.203 1 97.38 330 GLY B C 1
ATOM 6982 O O . GLY B 1 330 ? 13.562 -14.672 -11.625 1 97.38 330 GLY B O 1
ATOM 6983 N N . VAL B 1 331 ? 12.18 -15.227 -9.953 1 97.88 331 VAL B N 1
ATOM 6984 C CA . VAL B 1 331 ? 13.281 -15.43 -9.023 1 97.88 331 VAL B CA 1
ATOM 6985 C C . VAL B 1 331 ? 13.25 -16.859 -8.484 1 97.88 331 VAL B C 1
ATOM 6987 O O . VAL B 1 331 ? 12.18 -17.438 -8.305 1 97.88 331 VAL B O 1
ATOM 6990 N N . TYR B 1 332 ? 14.43 -17.375 -8.211 1 97.5 332 TYR B N 1
ATOM 6991 C CA . TYR B 1 332 ? 14.578 -18.734 -7.695 1 97.5 332 TYR B CA 1
ATOM 6992 C C . TYR B 1 332 ? 14.32 -18.781 -6.191 1 97.5 332 TYR B C 1
ATOM 6994 O O . TYR B 1 332 ? 14.781 -17.906 -5.453 1 97.5 332 TYR B O 1
ATOM 7002 N N . LEU B 1 333 ? 13.594 -19.719 -5.793 1 97.81 333 LEU B N 1
ATOM 7003 C CA . LEU B 1 333 ? 13.289 -19.922 -4.379 1 97.81 333 LEU B CA 1
ATOM 7004 C C . LEU B 1 333 ? 13.648 -21.328 -3.934 1 97.81 333 LEU B C 1
ATOM 7006 O O . LEU B 1 333 ? 13.555 -22.281 -4.719 1 97.81 333 LEU B O 1
ATOM 7010 N N . THR B 1 334 ? 14.039 -21.453 -2.732 1 96.06 334 THR B N 1
ATOM 7011 C CA . THR B 1 334 ? 14.281 -22.734 -2.082 1 96.06 334 THR B CA 1
ATOM 7012 C C . THR B 1 334 ? 13.391 -22.891 -0.858 1 96.06 334 THR B C 1
ATOM 7014 O O . THR B 1 334 ? 13.234 -21.969 -0.062 1 96.06 334 THR B O 1
ATOM 7017 N N . LYS B 1 335 ? 12.789 -24.016 -0.779 1 96.62 335 LYS B N 1
ATOM 7018 C CA . LYS B 1 335 ? 11.914 -24.312 0.357 1 96.62 335 LYS B CA 1
ATOM 7019 C C . LYS B 1 335 ? 12.734 -24.625 1.607 1 96.62 335 LYS B C 1
ATOM 7021 O O . LYS B 1 335 ? 13.742 -25.328 1.537 1 96.62 335 LYS B O 1
ATOM 7026 N N . THR B 1 336 ? 12.344 -24.062 2.691 1 95.56 336 THR B N 1
ATOM 7027 C CA . THR B 1 336 ? 12.906 -24.344 4.008 1 95.56 336 THR B CA 1
ATOM 7028 C C . THR B 1 336 ? 11.812 -24.781 4.977 1 95.56 336 THR B C 1
ATOM 7030 O O . THR B 1 336 ? 10.641 -24.875 4.598 1 95.56 336 THR B O 1
ATOM 7033 N N . ALA B 1 337 ? 12.266 -25.078 6.188 1 93.19 337 ALA B N 1
ATOM 7034 C CA . ALA B 1 337 ? 11.281 -25.469 7.191 1 93.19 337 ALA B CA 1
ATOM 7035 C C . ALA B 1 337 ? 10.352 -24.297 7.531 1 93.19 337 ALA B C 1
ATOM 7037 O O . ALA B 1 337 ? 9.227 -24.516 7.988 1 93.19 337 ALA B O 1
ATOM 7038 N N . ASP B 1 338 ? 10.93 -23.141 7.293 1 91.94 338 ASP B N 1
ATOM 7039 C CA . ASP B 1 338 ? 10.18 -21.938 7.629 1 91.94 338 ASP B CA 1
ATOM 7040 C C . ASP B 1 338 ? 9.875 -21.109 6.379 1 91.94 338 ASP B C 1
ATOM 7042 O O . ASP B 1 338 ? 10.18 -19.922 6.324 1 91.94 338 ASP B O 1
ATOM 7046 N N . GLY B 1 339 ? 9.297 -21.75 5.391 1 94.94 339 GLY B N 1
ATOM 7047 C CA . GLY B 1 339 ? 8.93 -21.047 4.168 1 94.94 339 GLY B CA 1
ATOM 7048 C C . GLY B 1 339 ? 10.008 -21.109 3.104 1 94.94 339 GLY B C 1
ATOM 7049 O O . GLY B 1 339 ? 10.68 -22.125 2.951 1 94.94 339 GLY B O 1
ATOM 7050 N N . PHE B 1 340 ? 10.086 -20.078 2.303 1 97.56 340 PHE B N 1
ATOM 7051 C CA . PHE B 1 340 ? 11.031 -20.062 1.187 1 97.56 340 PHE B CA 1
ATOM 7052 C C . PHE B 1 340 ? 12.086 -18.984 1.393 1 97.56 340 PHE B C 1
ATOM 7054 O O . PHE B 1 340 ? 11.883 -18.031 2.156 1 97.56 340 PHE B O 1
ATOM 7061 N N . VAL B 1 341 ? 13.234 -19.156 0.75 1 97.12 341 VAL B N 1
ATOM 7062 C CA . VAL B 1 341 ? 14.289 -18.156 0.651 1 97.12 341 VAL B CA 1
ATOM 7063 C C . VAL B 1 341 ? 14.727 -18.016 -0.805 1 97.12 341 VAL B C 1
ATOM 7065 O O . VAL B 1 341 ? 14.508 -18.906 -1.62 1 97.12 341 VAL B O 1
ATOM 7068 N N . ARG B 1 342 ? 15.203 -16.828 -1.101 1 97 342 ARG B N 1
ATOM 7069 C CA . ARG B 1 342 ? 15.711 -16.625 -2.453 1 97 342 ARG B CA 1
ATOM 7070 C C . ARG B 1 342 ? 17.031 -17.359 -2.666 1 97 342 ARG B C 1
ATOM 7072 O O . ARG B 1 342 ? 17.953 -17.234 -1.858 1 97 342 ARG B O 1
ATOM 7079 N N . SER B 1 343 ? 17.109 -18.141 -3.648 1 95.31 343 SER B N 1
ATOM 7080 C CA . SER B 1 343 ? 18.328 -18.844 -4.035 1 95.31 343 SER B CA 1
ATOM 7081 C C . SER B 1 343 ? 18.875 -18.297 -5.352 1 95.31 343 SER B C 1
ATOM 7083 O O . SER B 1 343 ? 18.172 -17.641 -6.105 1 95.31 343 SER B O 1
ATOM 7085 N N . ARG B 1 344 ? 20.156 -18.438 -5.578 1 92.88 344 ARG B N 1
ATOM 7086 C CA . ARG B 1 344 ? 20.828 -17.953 -6.773 1 92.88 344 ARG B CA 1
ATOM 7087 C C . ARG B 1 344 ? 20.594 -16.453 -6.965 1 92.88 344 ARG B C 1
ATOM 7089 O O . ARG B 1 344 ? 20.156 -16.016 -8.039 1 92.88 344 ARG B O 1
ATOM 7096 N N . PRO B 1 345 ? 20.844 -15.656 -5.941 1 93.88 345 PRO B N 1
ATOM 7097 C CA . PRO B 1 345 ? 20.5 -14.234 -5.992 1 93.88 345 PRO B CA 1
ATOM 7098 C C . PRO B 1 345 ? 21.25 -13.484 -7.078 1 93.88 345 PRO B C 1
ATOM 7100 O O . PRO B 1 345 ? 20.938 -12.32 -7.367 1 93.88 345 PRO B O 1
ATOM 7103 N N . TYR B 1 346 ? 22.203 -14.094 -7.828 1 92.69 346 TYR B N 1
ATOM 7104 C CA . TYR B 1 346 ? 23.031 -13.438 -8.828 1 92.69 346 TYR B CA 1
ATOM 7105 C C . TYR B 1 346 ? 22.391 -13.523 -10.211 1 92.69 346 TYR B C 1
ATOM 7107 O O . TYR B 1 346 ? 22.891 -12.938 -11.172 1 92.69 346 TYR B O 1
ATOM 7115 N N . GLU B 1 347 ? 21.312 -14.25 -10.289 1 93.12 347 GLU B N 1
ATOM 7116 C CA . GLU B 1 347 ? 20.672 -14.336 -11.594 1 93.12 347 GLU B CA 1
ATOM 7117 C C . GLU B 1 347 ? 19.156 -14.344 -11.461 1 93.12 347 GLU B C 1
ATOM 7119 O O . GLU B 1 347 ? 18.609 -14.617 -10.383 1 93.12 347 GLU B O 1
ATOM 7124 N N . LEU B 1 348 ? 18.469 -13.977 -12.508 1 95.94 348 LEU B N 1
ATOM 7125 C CA . LEU B 1 348 ? 17.016 -14.07 -12.656 1 95.94 348 LEU B CA 1
ATOM 7126 C C . LEU B 1 348 ? 16.641 -15.227 -13.578 1 95.94 348 LEU B C 1
ATOM 7128 O O . LEU B 1 348 ? 17.391 -15.562 -14.5 1 95.94 348 LEU B O 1
ATOM 7132 N N . PHE B 1 349 ? 15.578 -15.852 -13.258 1 96.5 349 PHE B N 1
ATOM 7133 C CA . PHE B 1 349 ? 15.023 -16.859 -14.156 1 96.5 349 PHE B CA 1
ATOM 7134 C C . PHE B 1 349 ? 14.375 -16.203 -15.367 1 96.5 349 PHE B C 1
ATOM 7136 O O . PHE B 1 349 ? 13.703 -15.172 -15.242 1 96.5 349 PHE B O 1
ATOM 7143 N N . GLU B 1 350 ? 14.633 -16.703 -16.516 1 94.81 350 GLU B N 1
ATOM 7144 C CA . GLU B 1 350 ? 14.055 -16.188 -17.75 1 94.81 350 GLU B CA 1
ATOM 7145 C C . GLU B 1 350 ? 13.383 -17.297 -18.547 1 94.81 350 GLU B C 1
ATOM 7147 O O . GLU B 1 350 ? 13.898 -18.422 -18.625 1 94.81 350 GLU B O 1
ATOM 7152 N N . THR B 1 351 ? 12.211 -17 -19.062 1 94.19 351 THR B N 1
ATOM 7153 C CA . THR B 1 351 ? 11.516 -17.984 -19.875 1 94.19 351 THR B CA 1
ATOM 7154 C C . THR B 1 351 ? 10.594 -17.312 -20.875 1 94.19 351 THR B C 1
ATOM 7156 O O . THR B 1 351 ? 10.211 -16.156 -20.703 1 94.19 351 THR B O 1
ATOM 7159 N N . GLN B 1 352 ? 10.312 -18 -21.906 1 88.94 352 GLN B N 1
ATOM 7160 C CA . GLN B 1 352 ? 9.305 -17.562 -22.875 1 88.94 352 GLN B CA 1
ATOM 7161 C C . GLN B 1 352 ? 8.008 -18.344 -22.703 1 88.94 352 GLN B C 1
ATOM 7163 O O . GLN B 1 352 ? 7.004 -18.047 -23.344 1 88.94 352 GLN B O 1
ATOM 7168 N N . ASP B 1 353 ? 8.094 -19.328 -21.766 1 87 353 ASP B N 1
ATOM 7169 C CA . ASP B 1 353 ? 6.926 -20.172 -21.516 1 87 353 ASP B CA 1
ATOM 7170 C C . ASP B 1 353 ? 5.988 -19.531 -20.5 1 87 353 ASP B C 1
ATOM 7172 O O . ASP B 1 353 ? 6.23 -19.594 -19.297 1 87 353 ASP B O 1
ATOM 7176 N N . SER B 1 354 ? 4.867 -19.078 -20.969 1 76.56 354 SER B N 1
ATOM 7177 C CA . SER B 1 354 ? 3.912 -18.406 -20.094 1 76.56 354 SER B CA 1
ATOM 7178 C C . SER B 1 354 ? 3.16 -19.422 -19.234 1 76.56 354 SER B C 1
ATOM 7180 O O . SER B 1 354 ? 2.549 -19.047 -18.219 1 76.56 354 SER B O 1
ATOM 7182 N N . LEU B 1 355 ? 3.189 -20.641 -19.578 1 83.81 355 LEU B N 1
ATOM 7183 C CA . LEU B 1 355 ? 2.395 -21.641 -18.875 1 83.81 355 LEU B CA 1
ATOM 7184 C C . LEU B 1 355 ? 3.146 -22.188 -17.656 1 83.81 355 LEU B C 1
ATOM 7186 O O . LEU B 1 355 ? 2.584 -22.922 -16.859 1 83.81 355 LEU B O 1
ATOM 7190 N N . LEU B 1 356 ? 4.348 -21.688 -17.594 1 88.75 356 LEU B N 1
ATOM 7191 C CA . LEU B 1 356 ? 5.168 -22.172 -16.484 1 88.75 356 LEU B CA 1
ATOM 7192 C C . LEU B 1 356 ? 4.488 -21.906 -15.148 1 88.75 356 LEU B C 1
ATOM 7194 O O . LEU B 1 356 ? 4.645 -22.672 -14.195 1 88.75 356 LEU B O 1
ATOM 7198 N N . TRP B 1 357 ? 3.721 -20.828 -15.086 1 88.56 357 TRP B N 1
ATOM 7199 C CA . TRP B 1 357 ? 3.133 -20.406 -13.82 1 88.56 357 TRP B CA 1
ATOM 7200 C C . TRP B 1 357 ? 1.626 -20.641 -13.812 1 88.56 357 TRP B C 1
ATOM 7202 O O . TRP B 1 357 ? 0.907 -20.062 -12.992 1 88.56 357 TRP B O 1
ATOM 7212 N N . ALA B 1 358 ? 1.207 -21.484 -14.695 1 83.5 358 ALA B N 1
ATOM 7213 C CA . ALA B 1 358 ? -0.212 -21.828 -14.766 1 83.5 358 ALA B CA 1
ATOM 7214 C C . ALA B 1 358 ? -0.562 -22.938 -13.781 1 83.5 358 ALA B C 1
ATOM 7216 O O . ALA B 1 358 ? -0.134 -24.078 -13.945 1 83.5 358 ALA B O 1
ATOM 7217 N N . GLY B 1 359 ? -1.193 -22.625 -12.711 1 82.5 359 GLY B N 1
ATOM 7218 C CA . GLY B 1 359 ? -1.596 -23.609 -11.727 1 82.5 359 GLY B CA 1
ATOM 7219 C C . GLY B 1 359 ? -2.375 -23.016 -10.57 1 82.5 359 GLY B C 1
ATOM 7220 O O . GLY B 1 359 ? -2.625 -21.812 -10.539 1 82.5 359 GLY B O 1
ATOM 7221 N N . PRO B 1 360 ? -2.785 -23.844 -9.758 1 84.88 360 PRO B N 1
ATOM 7222 C CA . PRO B 1 360 ? -3.539 -23.359 -8.594 1 84.88 360 PRO B CA 1
ATOM 7223 C C . PRO B 1 360 ? -2.684 -22.531 -7.641 1 84.88 360 PRO B C 1
ATOM 7225 O O . PRO B 1 360 ? -1.597 -22.953 -7.246 1 84.88 360 PRO B O 1
ATOM 7228 N N . ARG B 1 361 ? -3.271 -21.469 -7.254 1 88.25 361 ARG B N 1
ATOM 7229 C CA . ARG B 1 361 ? -2.533 -20.562 -6.375 1 88.25 361 ARG B CA 1
ATOM 7230 C C . ARG B 1 361 ? -2.623 -21.016 -4.922 1 88.25 361 ARG B C 1
ATOM 7232 O O . ARG B 1 361 ? -3.639 -21.578 -4.504 1 88.25 361 ARG B O 1
ATOM 7239 N N . HIS B 1 362 ? -1.521 -20.844 -4.215 1 90.44 362 HIS B N 1
ATOM 7240 C CA . HIS B 1 362 ? -1.483 -21.141 -2.791 1 90.44 362 HIS B CA 1
ATOM 7241 C C . HIS B 1 362 ? -0.66 -20.109 -2.029 1 90.44 362 HIS B C 1
ATOM 7243 O O . HIS B 1 362 ? 0.147 -19.391 -2.623 1 90.44 362 HIS B O 1
ATOM 7249 N N . LYS B 1 363 ? -0.914 -20.094 -0.771 1 93.44 363 LYS B N 1
ATOM 7250 C CA . LYS B 1 363 ? -0.237 -19.141 0.101 1 93.44 363 LYS B CA 1
ATOM 7251 C C . LYS B 1 363 ? 1.206 -19.562 0.365 1 93.44 363 LYS B C 1
ATOM 7253 O O . LYS B 1 363 ? 1.467 -20.719 0.708 1 93.44 363 LYS B O 1
ATOM 7258 N N . ILE B 1 364 ? 2.109 -18.641 0.245 1 96.19 364 ILE B N 1
ATOM 7259 C CA . ILE B 1 364 ? 3.504 -18.922 0.568 1 96.19 364 ILE B CA 1
ATOM 7260 C C . ILE B 1 364 ? 4.102 -17.766 1.357 1 96.19 364 ILE B C 1
ATOM 7262 O O . ILE B 1 364 ? 3.553 -16.656 1.364 1 96.19 364 ILE B O 1
ATOM 7266 N N . PHE B 1 365 ? 5.242 -18.047 2.041 1 97.56 365 PHE B N 1
ATOM 7267 C CA . PHE B 1 365 ? 5.992 -17.047 2.787 1 97.56 365 PHE B CA 1
ATOM 7268 C C . PHE B 1 365 ? 7.461 -17.047 2.369 1 97.56 365 PHE B C 1
ATOM 7270 O O . PHE B 1 365 ? 8.078 -18.109 2.262 1 97.56 365 PHE B O 1
ATOM 7277 N N . ILE B 1 366 ? 7.969 -15.969 2.041 1 98.06 366 ILE B N 1
ATOM 7278 C CA . ILE B 1 366 ? 9.375 -15.82 1.693 1 98.06 366 ILE B CA 1
ATOM 7279 C C . ILE B 1 366 ? 10.07 -14.93 2.721 1 98.06 366 ILE B C 1
ATOM 7281 O O . ILE B 1 366 ? 9.617 -13.82 2.998 1 98.06 366 ILE B O 1
ATOM 7285 N N . ARG B 1 367 ? 11.195 -15.344 3.174 1 97.19 367 ARG B N 1
ATOM 7286 C CA . ARG B 1 367 ? 11.898 -14.602 4.215 1 97.19 367 ARG B CA 1
ATOM 7287 C C . ARG B 1 367 ? 12.289 -13.211 3.729 1 97.19 367 ARG B C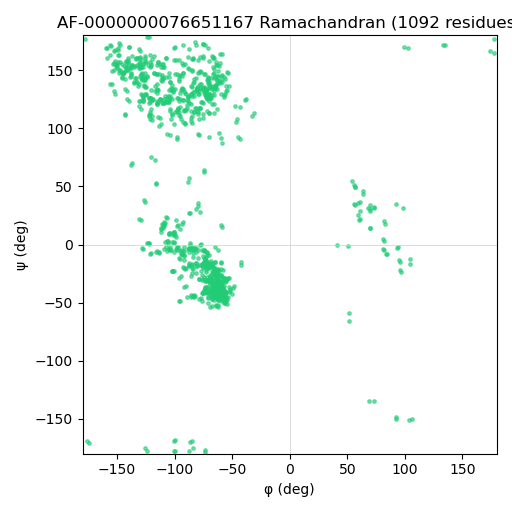 1
ATOM 7289 O O . ARG B 1 367 ? 12.719 -13.047 2.584 1 97.19 367 ARG B O 1
ATOM 7296 N N . LYS B 1 368 ? 12.242 -12.297 4.637 1 95.62 368 LYS B N 1
ATOM 7297 C CA . LYS B 1 368 ? 12.508 -10.891 4.344 1 95.62 368 LYS B CA 1
ATOM 7298 C C . LYS B 1 368 ? 14.008 -10.641 4.172 1 95.62 368 LYS B C 1
ATOM 7300 O O . LYS B 1 368 ? 14.422 -9.953 3.24 1 95.62 368 LYS B O 1
ATOM 7305 N N . HIS B 1 369 ? 14.789 -11.133 5.109 1 92.19 369 HIS B N 1
ATOM 7306 C CA . HIS B 1 369 ? 16.234 -10.961 5.145 1 92.19 369 HIS B CA 1
ATOM 7307 C C . HIS B 1 369 ? 16.938 -12.25 5.562 1 92.19 369 HIS B C 1
ATOM 7309 O O . HIS B 1 369 ? 16.391 -13.031 6.348 1 92.19 369 HIS B O 1
ATOM 7315 N N . VAL B 1 370 ? 18.031 -12.445 4.98 1 92.75 370 VAL B N 1
ATOM 7316 C CA . VAL B 1 370 ? 18.922 -13.523 5.371 1 92.75 370 VAL B CA 1
ATOM 7317 C C . VAL B 1 370 ? 20.344 -12.984 5.555 1 92.75 370 VAL B C 1
ATOM 7319 O O . VAL B 1 370 ? 20.906 -12.383 4.641 1 92.75 370 VAL B O 1
ATOM 7322 N N . THR B 1 371 ? 20.875 -13.094 6.734 1 88.75 371 THR B N 1
ATOM 7323 C CA . THR B 1 371 ? 22.234 -12.648 7.02 1 88.75 371 THR B CA 1
ATOM 7324 C C . THR B 1 371 ? 23.266 -13.609 6.418 1 88.75 371 THR B C 1
ATOM 7326 O O . THR B 1 371 ? 22.906 -14.688 5.938 1 88.75 371 THR B O 1
ATOM 7329 N N . SER B 1 372 ? 24.5 -13.172 6.488 1 87.06 372 SER B N 1
ATOM 7330 C CA . SER B 1 372 ? 25.562 -14.047 6.023 1 87.06 372 SER B CA 1
ATOM 7331 C C . SER B 1 372 ? 25.609 -15.336 6.844 1 87.06 372 SER B C 1
ATOM 7333 O O . SER B 1 372 ? 25.75 -16.422 6.289 1 87.06 372 SER B O 1
ATOM 7335 N N . PHE B 1 373 ? 25.5 -15.18 8.086 1 86.69 373 PHE B N 1
ATOM 7336 C CA . PHE B 1 373 ? 25.469 -16.344 8.961 1 86.69 373 PHE B CA 1
ATOM 7337 C C . PHE B 1 373 ? 24.25 -17.219 8.641 1 86.69 373 PHE B C 1
ATOM 7339 O O . PHE B 1 373 ? 24.375 -18.438 8.555 1 86.69 373 PHE B O 1
ATOM 7346 N N . GLY B 1 374 ? 23.109 -16.562 8.461 1 90.06 374 GLY B N 1
ATOM 7347 C CA . GLY B 1 374 ? 21.891 -17.297 8.141 1 90.06 374 GLY B CA 1
ATOM 7348 C C . GLY B 1 374 ? 22 -18.078 6.844 1 90.06 374 GLY B C 1
ATOM 7349 O O . GLY B 1 374 ? 21.5 -19.219 6.758 1 90.06 374 GLY B O 1
ATOM 7350 N N . SER B 1 375 ? 22.578 -17.516 5.926 1 92.25 375 SER B N 1
ATOM 7351 C CA . SER B 1 375 ? 22.75 -18.172 4.633 1 92.25 375 SER B CA 1
ATOM 7352 C C . SER B 1 375 ? 23.609 -19.438 4.762 1 92.25 375 SER B C 1
ATOM 7354 O O . SER B 1 375 ? 23.266 -20.484 4.219 1 92.25 375 SER B O 1
ATOM 7356 N N . THR B 1 376 ? 24.688 -19.344 5.461 1 90.38 376 THR B N 1
ATOM 7357 C CA . THR B 1 376 ? 25.578 -20.469 5.68 1 90.38 376 THR B CA 1
ATOM 7358 C C . THR B 1 376 ? 24.875 -21.562 6.484 1 90.38 376 THR B C 1
ATOM 7360 O O . THR B 1 376 ? 24.984 -22.75 6.168 1 90.38 376 THR B O 1
ATOM 7363 N N . ASP B 1 377 ? 24.172 -21.125 7.445 1 91.31 377 ASP B N 1
ATOM 7364 C CA . ASP B 1 377 ? 23.453 -22.062 8.297 1 91.31 377 ASP B CA 1
ATOM 7365 C C . ASP B 1 377 ? 22.375 -22.797 7.508 1 91.31 377 ASP B C 1
ATOM 7367 O O . ASP B 1 377 ? 22.188 -24 7.684 1 91.31 377 ASP B O 1
ATOM 7371 N N . LEU B 1 378 ? 21.688 -22.062 6.719 1 92 378 LEU B N 1
ATOM 7372 C CA . LEU B 1 378 ? 20.641 -22.656 5.898 1 92 378 LEU B CA 1
ATOM 7373 C C . LEU B 1 378 ? 21.219 -23.703 4.953 1 92 378 LEU B C 1
ATOM 7375 O O . LEU B 1 378 ? 20.625 -24.766 4.75 1 92 378 LEU B O 1
ATOM 7379 N N . ALA B 1 379 ? 22.344 -23.438 4.387 1 90.75 379 ALA B N 1
ATOM 7380 C CA . ALA B 1 379 ? 23 -24.391 3.49 1 90.75 379 ALA B CA 1
ATOM 7381 C C . ALA B 1 379 ? 23.312 -25.688 4.219 1 90.75 379 ALA B C 1
ATOM 7383 O O . ALA B 1 379 ? 23.109 -26.781 3.672 1 90.75 379 ALA B O 1
ATOM 7384 N N . ARG B 1 380 ? 23.75 -25.562 5.41 1 88.31 380 ARG B N 1
ATOM 7385 C CA . ARG B 1 380 ? 24.062 -26.734 6.215 1 88.31 380 ARG B CA 1
ATOM 7386 C C . ARG B 1 380 ? 22.812 -27.531 6.547 1 88.31 380 ARG B C 1
ATOM 7388 O O . ARG B 1 380 ? 22.828 -28.766 6.508 1 88.31 380 ARG B O 1
ATOM 7395 N N . ARG B 1 381 ? 21.828 -26.859 6.816 1 90.62 381 ARG B N 1
ATOM 7396 C CA . ARG B 1 381 ? 20.578 -27.531 7.18 1 90.62 381 ARG B CA 1
ATOM 7397 C C . ARG B 1 381 ? 19.984 -28.25 5.977 1 90.62 381 ARG B C 1
ATOM 7399 O O . ARG B 1 381 ? 19.5 -29.375 6.102 1 90.62 381 ARG B O 1
ATOM 7406 N N . LEU B 1 382 ? 20.047 -27.641 4.898 1 90.12 382 LEU B N 1
ATOM 7407 C CA . LEU B 1 382 ? 19.438 -28.203 3.693 1 90.12 382 LEU B CA 1
ATOM 7408 C C . LEU B 1 382 ? 20.219 -29.406 3.207 1 90.12 382 LEU B C 1
ATOM 7410 O O . LEU B 1 382 ? 19.688 -30.266 2.508 1 90.12 382 LEU B O 1
ATOM 7414 N N . ASP B 1 383 ? 21.453 -29.484 3.652 1 88.31 383 ASP B N 1
ATOM 7415 C CA . ASP B 1 383 ? 22.297 -30.625 3.303 1 88.31 383 ASP B CA 1
ATOM 7416 C C . ASP B 1 383 ? 21.781 -31.906 3.953 1 88.31 383 ASP B C 1
ATOM 7418 O O . ASP B 1 383 ? 22.141 -33 3.527 1 88.31 383 ASP B O 1
ATOM 7422 N N . MET B 1 384 ? 20.953 -31.766 4.969 1 90.81 384 MET B N 1
ATOM 7423 C CA . MET B 1 384 ? 20.484 -32.938 5.707 1 90.81 384 MET B CA 1
ATOM 7424 C C . MET B 1 384 ? 19.094 -33.312 5.246 1 90.81 384 MET B C 1
ATOM 7426 O O . MET B 1 384 ? 18.422 -34.156 5.891 1 90.81 384 MET B O 1
ATOM 7430 N N . ASN B 1 385 ? 18.625 -32.719 4.16 1 93.12 385 ASN B N 1
ATOM 7431 C CA . ASN B 1 385 ? 17.344 -33.125 3.605 1 93.12 385 ASN B CA 1
ATOM 7432 C C . ASN B 1 385 ? 17.375 -34.594 3.17 1 93.12 385 ASN B C 1
ATOM 7434 O O . ASN B 1 385 ? 18.453 -35.156 2.906 1 93.12 385 ASN B O 1
ATOM 7438 N N . ILE B 1 386 ? 16.281 -35.219 3.15 1 92.88 386 ILE B N 1
ATOM 7439 C CA . ILE B 1 386 ? 16.188 -36.625 2.783 1 92.88 386 ILE B CA 1
ATOM 7440 C C . ILE B 1 386 ? 15.289 -36.781 1.561 1 92.88 386 ILE B C 1
ATOM 7442 O O . ILE B 1 386 ? 14.086 -36.531 1.634 1 92.88 386 ILE B O 1
ATOM 7446 N N . ALA B 1 387 ? 15.891 -37.125 0.482 1 93.19 387 ALA B N 1
ATOM 7447 C CA . ALA B 1 387 ? 15.164 -37.344 -0.768 1 93.19 387 ALA B CA 1
ATOM 7448 C C . ALA B 1 387 ? 14.609 -38.75 -0.859 1 93.19 387 ALA B C 1
ATOM 7450 O O . ALA B 1 387 ? 15 -39.625 -0.08 1 93.19 387 ALA B O 1
ATOM 7451 N N . SER B 1 388 ? 13.664 -38.938 -1.654 1 92.44 388 SER B N 1
ATOM 7452 C CA . SER B 1 388 ? 13.094 -40.25 -1.908 1 92.44 388 SER B CA 1
ATOM 7453 C C . SER B 1 388 ? 13.109 -40.594 -3.396 1 92.44 388 SER B C 1
ATOM 7455 O O . SER B 1 388 ? 12.883 -39.719 -4.234 1 92.44 388 SER B O 1
ATOM 7457 N N . GLN B 1 389 ? 13.484 -41.75 -3.68 1 92.25 389 GLN B N 1
ATOM 7458 C CA . GLN B 1 389 ? 13.492 -42.281 -5.047 1 92.25 389 GLN B CA 1
ATOM 7459 C C . GLN B 1 389 ? 12.875 -43.688 -5.109 1 92.25 389 GLN B C 1
ATOM 7461 O O . GLN B 1 389 ? 13.117 -44.5 -4.23 1 92.25 389 GLN B O 1
ATOM 7466 N N . PHE B 1 390 ? 12.102 -43.938 -6.133 1 94.12 390 PHE B N 1
ATOM 7467 C CA . PHE B 1 390 ? 11.445 -45.219 -6.305 1 94.12 390 PHE B CA 1
ATOM 7468 C C . PHE B 1 390 ? 11.961 -45.938 -7.555 1 94.12 390 PHE B C 1
ATOM 7470 O O . PHE B 1 390 ? 11.977 -45.344 -8.641 1 94.12 390 PHE B O 1
ATOM 7477 N N . ASN B 1 391 ? 12.469 -47.062 -7.363 1 94.56 391 ASN B N 1
ATOM 7478 C CA . ASN B 1 391 ? 12.781 -47.969 -8.461 1 94.56 391 ASN B CA 1
ATOM 7479 C C . ASN B 1 391 ? 11.773 -49.094 -8.547 1 94.56 391 ASN B C 1
ATOM 7481 O O . ASN B 1 391 ? 11.938 -50.156 -7.898 1 94.56 391 ASN B O 1
ATOM 7485 N N . ILE B 1 392 ? 10.82 -48.875 -9.359 1 94.81 392 ILE B N 1
ATOM 7486 C CA . ILE B 1 392 ? 9.719 -49.844 -9.43 1 94.81 392 ILE B CA 1
ATOM 7487 C C . ILE B 1 392 ? 9.859 -50.719 -10.68 1 94.81 392 ILE B C 1
ATOM 7489 O O . ILE B 1 392 ? 10.086 -50.188 -11.781 1 94.81 392 ILE B O 1
ATOM 7493 N N . CYS B 1 393 ? 9.727 -52 -10.531 1 93.25 393 CYS B N 1
ATOM 7494 C CA . CYS B 1 393 ? 9.867 -52.906 -11.648 1 93.25 393 CYS B CA 1
ATOM 7495 C C . CYS B 1 393 ? 8.797 -52.656 -12.703 1 93.25 393 CYS B C 1
ATOM 7497 O O . CYS B 1 393 ? 7.723 -52.156 -12.391 1 93.25 393 CYS B O 1
ATOM 7499 N N . PRO B 1 394 ? 9.125 -53.031 -13.938 1 91.69 394 PRO B N 1
ATOM 7500 C CA . PRO B 1 394 ? 8.164 -52.781 -15.016 1 91.69 394 PRO B CA 1
ATOM 7501 C C . PRO B 1 394 ? 6.809 -53.438 -14.75 1 91.69 394 PRO B C 1
ATOM 7503 O O . PRO B 1 394 ? 6.754 -54.562 -14.211 1 91.69 394 PRO B O 1
ATOM 7506 N N . GLY B 1 395 ? 5.781 -52.844 -15.117 1 89.81 395 GLY B N 1
ATOM 7507 C CA . GLY B 1 395 ? 4.434 -53.344 -14.945 1 89.81 395 GLY B CA 1
ATOM 7508 C C . GLY B 1 395 ? 3.744 -52.812 -13.703 1 89.81 395 GLY B C 1
ATOM 7509 O O . GLY B 1 395 ? 2.521 -52.906 -13.57 1 89.81 395 GLY B O 1
ATOM 7510 N N . PHE B 1 396 ? 4.543 -52.375 -12.758 1 93.56 396 PHE B N 1
ATOM 7511 C CA . PHE B 1 396 ? 3.977 -51.844 -11.531 1 93.56 396 PHE B CA 1
ATOM 7512 C C . PHE B 1 396 ? 4.188 -50.312 -11.461 1 93.56 396 PHE B C 1
ATOM 7514 O O . PHE B 1 396 ? 5.086 -49.781 -12.117 1 93.56 396 PHE B O 1
ATOM 7521 N N . LYS B 1 397 ? 3.264 -49.656 -10.727 1 93.94 397 LYS B N 1
ATOM 7522 C CA . LYS B 1 397 ? 3.365 -48.219 -10.469 1 93.94 397 LYS B CA 1
ATOM 7523 C C . LYS B 1 397 ? 2.74 -47.875 -9.117 1 93.94 397 LYS B C 1
ATOM 7525 O O . LYS B 1 397 ? 2.15 -48.719 -8.461 1 93.94 397 LYS B O 1
ATOM 7530 N N . LEU B 1 398 ? 3.012 -46.688 -8.703 1 93.75 398 LEU B N 1
ATOM 7531 C CA . LEU B 1 398 ? 2.4 -46.219 -7.461 1 93.75 398 LEU B CA 1
ATOM 7532 C C . LEU B 1 398 ? 0.899 -46 -7.641 1 93.75 398 LEU B C 1
ATOM 7534 O O . LEU B 1 398 ? 0.468 -45.344 -8.578 1 93.75 398 LEU B O 1
ATOM 7538 N N . ALA B 1 399 ? 0.139 -46.594 -6.82 1 93.69 399 ALA B N 1
ATOM 7539 C CA . ALA B 1 399 ? -1.303 -46.375 -6.801 1 93.69 399 ALA B CA 1
ATOM 7540 C C . ALA B 1 399 ? -1.649 -45.125 -5.973 1 93.69 399 ALA B C 1
ATOM 7542 O O . ALA B 1 399 ? -2.584 -44.406 -6.301 1 93.69 399 ALA B O 1
ATOM 7543 N N . SER B 1 400 ? -1.096 -45 -4.941 1 95.62 400 SER B N 1
ATOM 7544 C CA . SER B 1 400 ? -1.234 -43.844 -4.043 1 95.62 400 SER B CA 1
ATOM 7545 C C . SER B 1 400 ? 0.098 -43.5 -3.391 1 95.62 400 SER B C 1
ATOM 7547 O O . SER B 1 400 ? 0.985 -44.344 -3.277 1 95.62 400 SER B O 1
ATOM 7549 N N . PHE B 1 401 ? 0.234 -42.281 -3.035 1 96.19 401 PHE B N 1
ATOM 7550 C CA . PHE B 1 401 ? 1.462 -41.812 -2.408 1 96.19 401 PHE B CA 1
ATOM 7551 C C . PHE B 1 401 ? 1.186 -40.625 -1.523 1 96.19 401 PHE B C 1
ATOM 7553 O O . PHE B 1 401 ? 0.466 -39.688 -1.924 1 96.19 401 PHE B O 1
ATOM 7560 N N . ALA B 1 402 ? 1.693 -40.656 -0.336 1 96.81 402 ALA B N 1
ATOM 7561 C CA . ALA B 1 402 ? 1.665 -39.5 0.577 1 96.81 402 ALA B CA 1
ATOM 7562 C C . ALA B 1 402 ? 2.953 -39.438 1.392 1 96.81 402 ALA B C 1
ATOM 7564 O O . ALA B 1 402 ? 3.494 -40.438 1.813 1 96.81 402 ALA B O 1
ATOM 7565 N N . ALA B 1 403 ? 3.506 -38.281 1.477 1 96.81 403 ALA B N 1
ATOM 7566 C CA . ALA B 1 403 ? 4.652 -38 2.336 1 96.81 403 ALA B CA 1
ATOM 7567 C C . ALA B 1 403 ? 4.25 -37.125 3.518 1 96.81 403 ALA B C 1
ATOM 7569 O O . ALA B 1 403 ? 3.658 -36.062 3.334 1 96.81 403 ALA B O 1
ATOM 7570 N N . LYS B 1 404 ? 4.551 -37.594 4.699 1 97.31 404 LYS B N 1
ATOM 7571 C CA . LYS B 1 404 ? 4.145 -36.844 5.895 1 97.31 404 LYS B CA 1
ATOM 7572 C C . LYS B 1 404 ? 5.32 -36.656 6.84 1 97.31 404 LYS B C 1
ATOM 7574 O O . LYS B 1 404 ? 6.176 -37.531 6.977 1 97.31 404 LYS B O 1
ATOM 7579 N N . PRO B 1 405 ? 5.418 -35.5 7.555 1 96.12 405 PRO B N 1
ATOM 7580 C CA . PRO B 1 405 ? 4.434 -34.406 7.52 1 96.12 405 PRO B CA 1
ATOM 7581 C C . PRO B 1 405 ? 4.488 -33.594 6.219 1 96.12 405 PRO B C 1
ATOM 7583 O O . PRO B 1 405 ? 5.574 -33.312 5.707 1 96.12 405 PRO B O 1
ATOM 7586 N N . ALA B 1 406 ? 3.332 -33.094 5.777 1 94.31 406 ALA B N 1
ATOM 7587 C CA . ALA B 1 406 ? 3.197 -32.5 4.441 1 94.31 406 ALA B CA 1
ATOM 7588 C C . ALA B 1 406 ? 3.873 -31.141 4.359 1 94.31 406 ALA B C 1
ATOM 7590 O O . ALA B 1 406 ? 4.387 -30.766 3.305 1 94.31 406 ALA B O 1
ATOM 7591 N N . ASP B 1 407 ? 3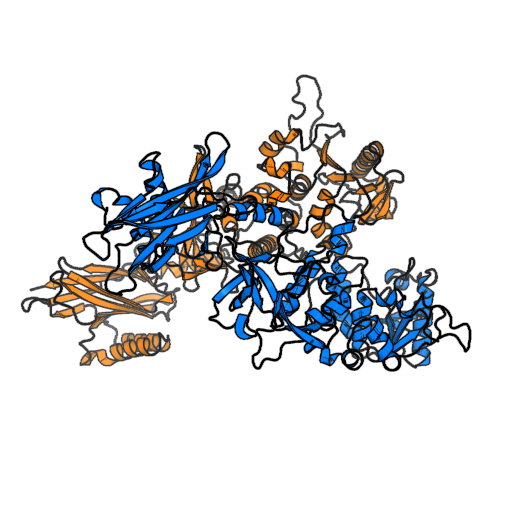.908 -30.406 5.449 1 92.31 407 ASP B N 1
ATOM 7592 C CA . ASP B 1 407 ? 4.441 -29.047 5.457 1 92.31 407 ASP B CA 1
ATOM 7593 C C . ASP B 1 407 ? 5.961 -29.047 5.297 1 92.31 407 ASP B C 1
ATOM 7595 O O . ASP B 1 407 ? 6.551 -28.047 4.891 1 92.31 407 ASP B O 1
ATOM 7599 N N . LEU B 1 408 ? 6.59 -30.234 5.516 1 95.69 408 LEU B N 1
ATOM 7600 C CA . LEU B 1 408 ? 8.039 -30.312 5.383 1 95.69 408 LEU B CA 1
ATOM 7601 C C . LEU B 1 408 ? 8.422 -31.094 4.121 1 95.69 408 LEU B C 1
ATOM 7603 O O . LEU B 1 408 ? 9.609 -31.297 3.855 1 95.69 408 LEU B O 1
ATOM 7607 N N . TRP B 1 409 ? 7.43 -31.484 3.408 1 95.88 409 TRP B N 1
ATOM 7608 C CA . TRP B 1 409 ? 7.691 -32.219 2.17 1 95.88 409 TRP B CA 1
ATOM 7609 C C . TRP B 1 409 ? 7.852 -31.25 0.998 1 95.88 409 TRP B C 1
ATOM 7611 O O . TRP B 1 409 ? 7.016 -30.375 0.793 1 95.88 409 TRP B O 1
ATOM 7621 N N . ASP B 1 410 ? 8.898 -31.359 0.307 1 95.38 410 ASP B N 1
ATOM 7622 C CA . ASP B 1 410 ? 9.125 -30.656 -0.949 1 95.38 410 ASP B CA 1
ATOM 7623 C C . ASP B 1 410 ? 8.695 -31.5 -2.145 1 95.38 410 ASP B C 1
ATOM 7625 O O . ASP B 1 410 ? 9.438 -32.375 -2.574 1 95.38 410 ASP B O 1
ATOM 7629 N N . THR B 1 411 ? 7.613 -31.156 -2.703 1 93.31 411 THR B N 1
ATOM 7630 C CA . THR B 1 411 ? 7.012 -31.953 -3.768 1 93.31 411 THR B CA 1
ATOM 7631 C C . THR B 1 411 ? 7.848 -31.875 -5.043 1 93.31 411 THR B C 1
ATOM 7633 O O . THR B 1 411 ? 7.91 -32.812 -5.812 1 93.31 411 THR B O 1
ATOM 7636 N N . LEU B 1 412 ? 8.469 -30.797 -5.242 1 93.5 412 LEU B N 1
ATOM 7637 C CA . LEU B 1 412 ? 9.258 -30.609 -6.453 1 93.5 412 LEU B CA 1
ATOM 7638 C C . LEU B 1 412 ? 10.523 -31.469 -6.426 1 93.5 412 LEU B C 1
ATOM 7640 O O . LEU B 1 412 ? 10.805 -32.188 -7.379 1 93.5 412 LEU B O 1
ATOM 7644 N N . ARG B 1 413 ? 11.188 -31.438 -5.32 1 92 413 ARG B N 1
ATOM 7645 C CA . ARG B 1 413 ? 12.453 -32.156 -5.223 1 92 413 ARG B CA 1
ATOM 7646 C C . ARG B 1 413 ? 12.25 -33.562 -4.66 1 92 413 ARG B C 1
ATOM 7648 O O . ARG B 1 413 ? 13.188 -34.375 -4.617 1 92 413 ARG B O 1
ATOM 7655 N N . GLN B 1 414 ? 11.047 -33.844 -4.207 1 93.31 414 GLN B N 1
ATOM 7656 C CA . GLN B 1 414 ? 10.719 -35.125 -3.609 1 93.31 414 GLN B CA 1
ATOM 7657 C C . GLN B 1 414 ? 11.625 -35.438 -2.422 1 93.31 414 GLN B C 1
ATOM 7659 O O . GLN B 1 414 ? 12.234 -36.5 -2.355 1 93.31 414 GLN B O 1
ATOM 7664 N N . GLU B 1 415 ? 11.703 -34.5 -1.604 1 94.62 415 GLU B N 1
ATOM 7665 C CA . GLU B 1 415 ? 12.523 -34.625 -0.407 1 94.62 415 GLU B CA 1
ATOM 7666 C C . GLU B 1 415 ? 11.852 -34 0.805 1 94.62 415 GLU B C 1
ATOM 7668 O O . GLU B 1 415 ? 10.992 -33.125 0.656 1 94.62 415 GLU B O 1
ATOM 7673 N N . PHE B 1 416 ? 12.227 -34.438 1.994 1 95.31 416 PHE B N 1
ATOM 7674 C CA . PHE B 1 416 ? 11.805 -33.781 3.236 1 95.31 416 PHE B CA 1
ATOM 7675 C C . PHE B 1 416 ? 12.844 -32.781 3.713 1 95.31 416 PHE B C 1
ATOM 7677 O O . PHE B 1 416 ? 14.039 -33.094 3.746 1 95.31 416 PHE B O 1
ATOM 7684 N N . VAL B 1 417 ? 12.359 -31.625 4.059 1 95.75 417 VAL B N 1
ATOM 7685 C CA . VAL B 1 417 ? 13.172 -30.641 4.77 1 95.75 417 VAL B CA 1
ATOM 7686 C C . VAL B 1 417 ? 13.258 -31.016 6.246 1 95.75 417 VAL B C 1
ATOM 7688 O O . VAL B 1 417 ? 12.297 -30.828 6.996 1 95.75 417 VAL B O 1
ATOM 7691 N N . THR B 1 418 ? 14.438 -31.469 6.633 1 94.56 418 THR B N 1
ATOM 7692 C CA . THR B 1 418 ? 14.57 -31.984 7.992 1 94.56 418 THR B CA 1
ATOM 7693 C C . THR B 1 418 ? 15.016 -30.891 8.945 1 94.56 418 THR B C 1
ATOM 7695 O O . THR B 1 418 ? 14.922 -31.031 10.164 1 94.56 418 THR B O 1
ATOM 7698 N N . ASP B 1 419 ? 15.594 -29.844 8.383 1 93 419 ASP B N 1
ATOM 7699 C CA . ASP B 1 419 ? 16.125 -28.703 9.133 1 93 419 ASP B CA 1
ATOM 7700 C C . ASP B 1 419 ? 17.234 -29.156 10.086 1 93 419 ASP B C 1
ATOM 7702 O O . ASP B 1 419 ? 17.469 -28.531 11.125 1 93 419 ASP B O 1
ATOM 7706 N N . ARG B 1 420 ? 17.828 -30.281 9.789 1 91.25 420 ARG B N 1
ATOM 7707 C CA . ARG B 1 420 ? 18.891 -30.859 10.602 1 91.25 420 ARG B CA 1
ATOM 7708 C C . ARG B 1 420 ? 18.438 -31.047 12.047 1 91.25 420 ARG B C 1
ATOM 7710 O O . ARG B 1 420 ? 19.172 -30.734 12.984 1 91.25 420 ARG B O 1
ATOM 7717 N N . SER B 1 421 ? 17.234 -31.359 12.164 1 91.62 421 SER B N 1
ATOM 7718 C CA . SER B 1 421 ? 16.688 -31.578 13.492 1 91.62 421 SER B CA 1
ATOM 7719 C C . SER B 1 421 ? 16.781 -33.031 13.898 1 91.62 421 SER B C 1
ATOM 7721 O O . SER B 1 421 ? 16.297 -33.938 13.172 1 91.62 421 SER B O 1
ATOM 7723 N N . GLU B 1 422 ? 17.234 -33.25 15.016 1 90.56 422 GLU B N 1
ATOM 7724 C CA . GLU B 1 422 ? 17.297 -34.594 15.539 1 90.56 422 GLU B CA 1
ATOM 7725 C C . GLU B 1 422 ? 15.891 -35.156 15.789 1 90.56 422 GLU B C 1
ATOM 7727 O O . GLU B 1 422 ? 15.688 -36.375 15.805 1 90.56 422 GLU B O 1
ATOM 7732 N N . LYS B 1 423 ? 15.016 -34.281 15.938 1 89.75 423 LYS B N 1
ATOM 7733 C CA . LYS B 1 423 ? 13.648 -34.688 16.266 1 89.75 423 LYS B CA 1
ATOM 7734 C C . LYS B 1 423 ? 12.844 -34.969 14.992 1 89.75 423 LYS B C 1
ATOM 7736 O O . LYS B 1 423 ? 11.711 -35.438 15.055 1 89.75 423 LYS B O 1
ATOM 7741 N N . PHE B 1 424 ? 13.469 -34.75 13.914 1 94.69 424 PHE B N 1
ATOM 7742 C CA . PHE B 1 424 ? 12.719 -34.938 12.68 1 94.69 424 PHE B CA 1
ATOM 7743 C C . PHE B 1 424 ? 12.391 -36.406 12.492 1 94.69 424 PHE B C 1
ATOM 7745 O O . PHE B 1 424 ? 13.273 -37.281 12.555 1 94.69 424 PHE B O 1
ATOM 7752 N N . THR B 1 425 ? 11.148 -36.719 12.25 1 95.69 425 THR B N 1
ATOM 7753 C CA . THR B 1 425 ? 10.641 -38 11.836 1 95.69 425 THR B CA 1
ATOM 7754 C C . THR B 1 425 ? 9.555 -37.844 10.773 1 95.69 425 THR B C 1
ATOM 7756 O O . THR B 1 425 ? 8.617 -37.062 10.945 1 95.69 425 THR B O 1
ATOM 7759 N N . GLY B 1 426 ? 9.75 -38.469 9.656 1 96.12 426 GLY B N 1
ATOM 7760 C CA . GLY B 1 426 ? 8.758 -38.5 8.594 1 96.12 426 GLY B CA 1
ATOM 7761 C C . GLY B 1 426 ? 8.469 -39.906 8.078 1 96.12 426 GLY B C 1
ATOM 7762 O O . GLY B 1 426 ? 9.133 -40.875 8.477 1 96.12 426 GLY B O 1
ATOM 7763 N N . PHE B 1 427 ? 7.402 -40.031 7.316 1 97.38 427 PHE B N 1
ATOM 7764 C CA . PHE B 1 427 ? 7.148 -41.344 6.715 1 97.38 427 PHE B CA 1
ATOM 7765 C C . PHE B 1 427 ? 6.531 -41.188 5.332 1 97.38 427 PHE B C 1
ATOM 7767 O O . PHE B 1 427 ? 5.852 -40.188 5.055 1 97.38 427 PHE B O 1
ATOM 7774 N N . LEU B 1 428 ? 6.848 -42.094 4.523 1 97.06 428 LEU B N 1
ATOM 7775 C CA . LEU B 1 428 ? 6.199 -42.281 3.229 1 97.06 428 LEU B CA 1
ATOM 7776 C C . LEU B 1 428 ? 5.074 -43.281 3.32 1 97.06 428 LEU B C 1
ATOM 7778 O O . LEU B 1 428 ? 5.207 -44.312 4.012 1 97.06 428 LEU B O 1
ATOM 7782 N N . ASN B 1 429 ? 4.012 -43 2.801 1 97.62 429 ASN B N 1
ATOM 7783 C CA . ASN B 1 429 ? 2.82 -43.844 2.736 1 97.62 429 ASN B CA 1
ATOM 7784 C C . ASN B 1 429 ? 2.383 -44.094 1.293 1 97.62 429 ASN B C 1
ATOM 7786 O O . ASN B 1 429 ? 1.943 -43.156 0.61 1 97.62 429 ASN B O 1
ATOM 7790 N N . PHE B 1 430 ? 2.521 -45.344 0.797 1 97 430 PHE B N 1
ATOM 7791 C CA . PHE B 1 430 ? 2.213 -45.562 -0.61 1 97 430 PHE B CA 1
ATOM 7792 C C . PHE B 1 430 ? 1.664 -46.969 -0.827 1 97 430 PHE B C 1
ATOM 7794 O O . PHE B 1 430 ? 1.732 -47.812 0.07 1 97 430 PHE B O 1
ATOM 7801 N N . GLN B 1 431 ? 1.053 -47.125 -1.94 1 96.62 431 GLN B N 1
ATOM 7802 C CA . GLN B 1 431 ? 0.564 -48.406 -2.436 1 96.62 431 GLN B CA 1
ATOM 7803 C C . GLN B 1 431 ? 1.014 -48.656 -3.875 1 96.62 431 GLN B C 1
ATOM 7805 O O . GLN B 1 431 ? 1.317 -47.688 -4.602 1 96.62 431 GLN B O 1
ATOM 7810 N N . LEU B 1 432 ? 1.138 -49.906 -4.238 1 94.81 432 LEU B N 1
ATOM 7811 C CA . LEU B 1 432 ? 1.538 -50.281 -5.586 1 94.81 432 LEU B CA 1
ATOM 7812 C C . LEU B 1 432 ? 0.369 -50.906 -6.344 1 94.81 432 LEU B C 1
ATOM 7814 O O . LEU B 1 432 ? -0.51 -51.531 -5.738 1 94.81 432 LEU B O 1
ATOM 7818 N N . THR B 1 433 ? 0.363 -50.562 -7.582 1 93.81 433 THR B N 1
ATOM 7819 C CA . THR B 1 433 ? -0.641 -51.156 -8.445 1 93.81 433 THR B CA 1
ATOM 7820 C C . THR B 1 433 ? 0.002 -51.719 -9.719 1 93.81 433 THR B C 1
ATOM 7822 O O . THR B 1 433 ? 1.177 -51.469 -9.984 1 93.81 433 THR B O 1
ATOM 7825 N N . HIS B 1 434 ? -0.701 -52.719 -10.281 1 89.94 434 HIS B N 1
ATOM 7826 C CA . HIS B 1 434 ? -0.271 -53.281 -11.555 1 89.94 434 HIS B CA 1
ATOM 7827 C C . HIS B 1 434 ? -0.995 -52.594 -12.719 1 89.94 434 HIS B C 1
ATOM 7829 O O . HIS B 1 434 ? -2.145 -52.188 -12.586 1 89.94 434 HIS B O 1
ATOM 7835 N N . THR B 1 435 ? -0.31 -52.438 -13.812 1 80.38 435 THR B N 1
ATOM 7836 C CA . THR B 1 435 ? -0.841 -51.75 -14.984 1 80.38 435 THR B CA 1
ATOM 7837 C C . THR B 1 435 ? -2.158 -52.375 -15.43 1 80.38 435 THR B C 1
ATOM 7839 O O . THR B 1 435 ? -3.008 -51.719 -16.016 1 80.38 435 THR B O 1
ATOM 7842 N N . SER B 1 436 ? -2.398 -53.781 -15.203 1 72.25 436 SER B N 1
ATOM 7843 C CA . SER B 1 436 ? -3.656 -54.406 -15.578 1 72.25 436 SER B CA 1
ATOM 7844 C C . SER B 1 436 ? -4.754 -54.094 -14.57 1 72.25 436 SER B C 1
ATOM 7846 O O . SER B 1 436 ? -5.918 -54.438 -14.781 1 72.25 436 SER B O 1
ATOM 7848 N N . LYS B 1 437 ? -4.895 -53 -13.75 1 68.12 437 LYS B N 1
ATOM 7849 C CA . LYS B 1 437 ? -5.66 -52.125 -12.867 1 68.12 437 LYS B CA 1
ATOM 7850 C C . LYS B 1 437 ? -6.375 -52.938 -11.781 1 68.12 437 LYS B C 1
ATOM 7852 O O . LYS B 1 437 ? -6.883 -52.375 -10.812 1 68.12 437 LYS B O 1
ATOM 7857 N N . THR B 1 438 ? -6.285 -54.25 -11.734 1 79.38 438 THR B N 1
ATOM 7858 C CA . THR B 1 438 ? -7.137 -54.906 -10.758 1 79.38 438 THR B CA 1
ATOM 7859 C C . THR B 1 438 ? -6.398 -55.094 -9.43 1 79.38 438 THR B C 1
ATOM 7861 O O . THR B 1 438 ? -7.023 -55.188 -8.375 1 79.38 438 THR B O 1
ATOM 7864 N N . PHE B 1 439 ? -5.16 -54.938 -9.32 1 89.69 439 PHE B N 1
ATOM 7865 C CA . PHE B 1 439 ? -4.375 -55.219 -8.133 1 89.69 439 PHE B CA 1
ATOM 7866 C C . PHE B 1 439 ? -3.951 -53.969 -7.418 1 89.69 439 PHE B C 1
ATOM 7868 O O . PHE B 1 439 ? -3.473 -53 -8.047 1 89.69 439 PHE B O 1
ATOM 7875 N N . ILE B 1 440 ? -4.199 -53.844 -6.098 1 93.19 440 ILE B N 1
ATOM 7876 C CA . ILE B 1 440 ? -3.652 -52.812 -5.23 1 93.19 440 ILE B CA 1
ATOM 7877 C C . ILE B 1 440 ? -2.986 -53.469 -4.016 1 93.19 440 ILE B C 1
ATOM 7879 O O . ILE B 1 440 ? -3.59 -54.312 -3.336 1 93.19 440 ILE B O 1
ATOM 7883 N N . SER B 1 441 ? -1.756 -53.219 -3.764 1 93.06 441 SER B N 1
ATOM 7884 C CA . SER B 1 441 ? -1.028 -53.75 -2.625 1 93.06 441 SER B CA 1
ATOM 7885 C C . SER B 1 441 ? -1.563 -53.219 -1.308 1 93.06 441 SER B C 1
ATOM 7887 O O . SER B 1 441 ? -2.297 -52.219 -1.298 1 93.06 441 SER B O 1
ATOM 7889 N N . PRO B 1 442 ? -1.276 -53.906 -0.225 1 93.81 442 PRO B N 1
ATOM 7890 C CA . PRO B 1 442 ? -1.487 -53.25 1.062 1 93.81 442 PRO B CA 1
ATOM 7891 C C . PRO B 1 442 ? -0.668 -51.969 1.202 1 93.81 442 PRO B C 1
ATOM 7893 O O . PRO B 1 442 ? 0.238 -51.719 0.403 1 93.81 442 PRO B O 1
ATOM 7896 N N . ARG B 1 443 ? -1.033 -51.156 2.16 1 95.75 443 ARG B N 1
ATOM 7897 C CA . ARG B 1 443 ? -0.316 -49.906 2.395 1 95.75 443 ARG B CA 1
ATOM 7898 C C . ARG B 1 443 ? 1.082 -50.188 2.943 1 95.75 443 ARG B C 1
ATOM 7900 O O . ARG B 1 443 ? 1.267 -51.062 3.789 1 95.75 443 ARG B O 1
ATOM 7907 N N . ILE B 1 444 ? 2.053 -49.531 2.414 1 96.75 444 ILE B N 1
ATOM 7908 C CA . ILE B 1 444 ? 3.455 -49.656 2.795 1 96.75 444 ILE B CA 1
ATOM 7909 C C . ILE B 1 444 ? 3.941 -48.344 3.412 1 96.75 444 ILE B C 1
ATOM 7911 O O . ILE B 1 444 ? 3.639 -47.281 2.904 1 96.75 444 ILE B O 1
ATOM 7915 N N . TYR B 1 445 ? 4.602 -48.438 4.504 1 97 445 TYR B N 1
ATOM 7916 C CA . TYR B 1 445 ? 5.137 -47.25 5.188 1 97 445 TYR B CA 1
ATOM 7917 C C . TYR B 1 445 ? 6.656 -47.344 5.273 1 97 445 TYR B C 1
ATOM 7919 O O . TYR B 1 445 ? 7.219 -48.344 5.691 1 97 445 TYR B O 1
ATOM 7927 N N . VAL B 1 446 ? 7.332 -46.375 4.797 1 96.38 446 VAL B N 1
ATOM 7928 C CA . VAL B 1 446 ? 8.75 -46.188 5.094 1 96.38 446 VAL B CA 1
ATOM 7929 C C . VAL B 1 446 ? 8.914 -45.094 6.145 1 96.38 446 VAL B C 1
ATOM 7931 O O . VAL B 1 446 ? 8.594 -43.938 5.887 1 96.38 446 VAL B O 1
ATOM 7934 N N . VAL B 1 447 ? 9.328 -45.406 7.281 1 96.19 447 VAL B N 1
ATOM 7935 C CA . VAL B 1 447 ? 9.523 -44.469 8.375 1 96.19 447 VAL B CA 1
ATOM 7936 C C . VAL B 1 447 ? 11.008 -44.125 8.5 1 96.19 447 VAL B C 1
ATOM 7938 O O . VAL B 1 447 ? 11.867 -45 8.422 1 96.19 447 VAL B O 1
ATOM 7941 N N . PHE B 1 448 ? 11.305 -42.875 8.633 1 94.44 448 PHE B N 1
ATOM 7942 C CA . PHE B 1 448 ? 12.703 -42.469 8.703 1 94.44 448 PHE B CA 1
ATOM 7943 C C . PHE B 1 448 ? 12.867 -41.188 9.516 1 94.44 448 PHE B C 1
ATOM 7945 O O . PHE B 1 448 ? 11.883 -40.5 9.781 1 94.44 448 PHE B O 1
ATOM 7952 N N . GLY B 1 449 ? 14.062 -40.906 9.828 1 93.81 449 GLY B N 1
ATOM 7953 C CA . GLY B 1 449 ? 14.422 -39.75 10.633 1 93.81 449 GLY B CA 1
ATOM 7954 C C . GLY B 1 449 ? 15.914 -39.562 10.797 1 93.81 449 GLY B C 1
ATOM 7955 O O . GLY B 1 449 ? 16.703 -40.094 10.016 1 93.81 449 GLY B O 1
ATOM 7956 N N . LEU B 1 450 ? 16.25 -38.688 11.68 1 92.25 450 LEU B N 1
ATOM 7957 C CA . LEU B 1 450 ? 17.656 -38.438 11.977 1 92.25 450 LEU B CA 1
ATOM 7958 C C . LEU B 1 450 ? 17.984 -38.781 13.43 1 92.25 450 LEU B C 1
ATOM 7960 O O . LEU B 1 450 ? 17.125 -38.625 14.305 1 92.25 450 LEU B O 1
ATOM 7964 N N . GLU B 1 451 ? 19.188 -39.219 13.586 1 90 451 GLU B N 1
ATOM 7965 C CA . GLU B 1 451 ? 19.656 -39.5 14.945 1 90 451 GLU B CA 1
ATOM 7966 C C . GLU B 1 451 ? 21.141 -39.188 15.094 1 90 451 GLU B C 1
ATOM 7968 O O . GLU B 1 451 ? 21.922 -39.375 14.164 1 90 451 GLU B O 1
ATOM 7973 N N . ALA B 1 452 ? 21.5 -38.719 16.219 1 88.62 452 ALA B N 1
ATOM 7974 C CA . ALA B 1 452 ? 22.891 -38.438 16.5 1 88.62 452 ALA B CA 1
ATOM 7975 C C . ALA B 1 452 ? 23.703 -39.719 16.703 1 88.62 452 ALA B C 1
ATOM 7977 O O . ALA B 1 452 ? 23.266 -40.625 17.375 1 88.62 452 ALA B O 1
ATOM 7978 N N . ASP B 1 453 ? 24.781 -39.688 16.016 1 83.06 453 ASP B N 1
ATOM 7979 C CA . ASP B 1 453 ? 25.719 -40.781 16.203 1 83.06 453 ASP B CA 1
ATOM 7980 C C . ASP B 1 453 ? 26.375 -40.719 17.578 1 83.06 453 ASP B C 1
ATOM 7982 O O . ASP B 1 453 ? 26.844 -39.656 17.984 1 83.06 453 ASP B O 1
ATOM 7986 N N . SER B 1 454 ? 26.391 -41.75 18.328 1 78.44 454 SER B N 1
ATOM 7987 C CA . SER B 1 454 ? 26.922 -41.781 19.688 1 78.44 454 SER B CA 1
ATOM 7988 C C . SER B 1 454 ? 28.406 -41.438 19.719 1 78.44 454 SER B C 1
ATOM 7990 O O . SER B 1 454 ? 28.906 -40.844 20.688 1 78.44 454 SER B O 1
ATOM 7992 N N . SER B 1 455 ? 29.203 -41.75 18.688 1 79.75 455 SER B N 1
ATOM 7993 C CA . SER B 1 455 ? 30.641 -41.594 18.672 1 79.75 455 SER B CA 1
ATOM 7994 C C . SER B 1 455 ? 31.031 -40.188 18.156 1 79.75 455 SER B C 1
ATOM 7996 O O . SER B 1 455 ? 31.828 -39.5 18.781 1 79.75 455 SER B O 1
ATOM 7998 N N . SER B 1 456 ? 30.391 -39.719 17.047 1 79.31 456 SER B N 1
ATOM 7999 C CA . SER B 1 456 ? 30.797 -38.469 16.375 1 79.31 456 SER B CA 1
ATOM 8000 C C . SER B 1 456 ? 29.891 -37.312 16.75 1 79.31 456 SER B C 1
ATOM 8002 O O . SER B 1 456 ? 30.297 -36.156 16.641 1 79.31 456 SER B O 1
ATOM 8004 N N . GLY B 1 457 ? 28.688 -37.656 17.188 1 81.75 457 GLY B N 1
ATOM 8005 C CA . GLY B 1 457 ? 27.719 -36.594 17.469 1 81.75 457 GLY B CA 1
ATOM 8006 C C . GLY B 1 457 ? 27.016 -36.094 16.219 1 81.75 457 GLY B C 1
ATOM 8007 O O . GLY B 1 457 ? 26.062 -35.312 16.297 1 81.75 457 GLY B O 1
ATOM 8008 N N . ASP B 1 458 ? 27.438 -36.625 15.094 1 84.81 458 ASP B N 1
ATOM 8009 C CA . ASP B 1 458 ? 26.859 -36.188 13.828 1 84.81 458 ASP B CA 1
ATOM 8010 C C . ASP B 1 458 ? 25.5 -36.875 13.602 1 84.81 458 ASP B C 1
ATOM 8012 O O . ASP B 1 458 ? 25.281 -38 14.039 1 84.81 458 ASP B O 1
ATOM 8016 N N . LEU B 1 459 ? 24.656 -36.125 12.945 1 89.12 459 LEU B N 1
ATOM 8017 C CA . LEU B 1 459 ? 23.344 -36.688 12.664 1 89.12 459 LEU B CA 1
ATOM 8018 C C . LEU B 1 459 ? 23.391 -37.656 11.484 1 89.12 459 LEU B C 1
ATOM 8020 O O . LEU B 1 459 ? 24.016 -37.344 10.461 1 89.12 459 LEU B O 1
ATOM 8024 N N . LYS B 1 460 ? 22.797 -38.781 11.695 1 87.06 460 LYS B N 1
ATOM 8025 C CA . LYS B 1 460 ? 22.703 -39.781 10.641 1 87.06 460 LYS B CA 1
ATOM 8026 C C . LYS B 1 460 ? 21.25 -40.219 10.406 1 87.06 460 LYS B C 1
ATOM 8028 O O . LYS B 1 460 ? 20.484 -40.312 11.359 1 87.06 460 LYS B O 1
ATOM 8033 N N . PRO B 1 461 ? 20.969 -40.438 9.188 1 90.56 461 PRO B N 1
ATOM 8034 C CA . PRO B 1 461 ? 19.609 -40.875 8.914 1 90.56 461 PRO B CA 1
ATOM 8035 C C . PRO B 1 461 ? 19.375 -42.344 9.25 1 90.56 461 PRO B C 1
ATOM 8037 O O . PRO B 1 461 ? 20.312 -43.156 9.234 1 90.56 461 PRO B O 1
ATOM 8040 N N . TRP B 1 462 ? 18.234 -42.719 9.648 1 90.62 462 TRP B N 1
ATOM 8041 C CA . TRP B 1 462 ? 17.75 -44.094 9.82 1 90.62 462 TRP B CA 1
ATOM 8042 C C . TRP B 1 462 ? 16.438 -44.281 9.07 1 90.62 462 TRP B C 1
ATOM 8044 O O . TRP B 1 462 ? 15.742 -43.312 8.742 1 90.62 462 TRP B O 1
ATOM 8054 N N . MET B 1 463 ? 16.125 -45.531 8.688 1 93.69 463 MET B N 1
ATOM 8055 C CA . MET B 1 463 ? 14.875 -45.812 8 1 93.69 463 MET B CA 1
ATOM 8056 C C . MET B 1 463 ? 14.43 -47.25 8.219 1 93.69 463 MET B C 1
ATOM 8058 O O . MET B 1 463 ? 15.258 -48.125 8.484 1 93.69 463 MET B O 1
ATOM 8062 N N . GLY B 1 464 ? 13.219 -47.438 8.219 1 93.75 464 GLY B N 1
ATOM 8063 C CA . GLY B 1 464 ? 12.57 -48.75 8.266 1 93.75 464 GLY B CA 1
ATOM 8064 C C . GLY B 1 464 ? 11.344 -48.844 7.379 1 93.75 464 GLY B C 1
ATOM 8065 O O . GLY B 1 464 ? 10.703 -47.812 7.094 1 93.75 464 GLY B O 1
ATOM 8066 N N . ILE B 1 465 ? 11.078 -50.062 6.895 1 95.94 465 ILE B N 1
ATOM 8067 C CA . ILE B 1 465 ? 9.938 -50.25 6.012 1 95.94 465 ILE B CA 1
ATOM 8068 C C . ILE B 1 465 ? 8.93 -51.188 6.668 1 95.94 465 ILE B C 1
ATOM 8070 O O . ILE B 1 465 ? 9.312 -52.188 7.32 1 95.94 465 ILE B O 1
ATOM 8074 N N . TYR B 1 466 ? 7.676 -50.875 6.602 1 95.31 466 TYR B N 1
ATOM 8075 C CA . TYR B 1 466 ? 6.609 -51.625 7.273 1 95.31 466 TYR B CA 1
ATOM 8076 C C . TYR B 1 466 ? 5.406 -51.781 6.359 1 95.31 466 TYR B C 1
ATOM 8078 O O . TYR B 1 466 ? 5.188 -51 5.449 1 95.31 466 TYR B O 1
ATOM 8086 N N . SER B 1 467 ? 4.652 -52.844 6.562 1 95.5 467 SER B N 1
ATOM 8087 C CA . SER B 1 467 ? 3.4 -53.094 5.855 1 95.5 467 SER B CA 1
ATOM 8088 C C . SER B 1 467 ? 2.203 -52.969 6.797 1 95.5 467 SER B C 1
ATOM 8090 O O . SER B 1 467 ? 2.279 -53.375 7.957 1 95.5 467 SER B O 1
ATOM 8092 N N . SER B 1 468 ? 1.12 -52.5 6.316 1 93.62 468 SER B N 1
ATOM 8093 C CA . SER B 1 468 ? -0.093 -52.344 7.113 1 93.62 468 SER B CA 1
ATOM 8094 C C . SER B 1 468 ? -0.663 -53.719 7.523 1 93.62 468 SER B C 1
ATOM 8096 O O . SER B 1 468 ? -1.466 -53.781 8.453 1 93.62 468 SER B O 1
ATOM 8098 N N . THR B 1 469 ? -0.277 -54.719 6.852 1 91.44 469 THR B N 1
ATOM 8099 C CA . THR B 1 469 ? -0.821 -56.062 7.137 1 91.44 469 THR B CA 1
ATOM 8100 C C . THR B 1 469 ? -0.041 -56.719 8.266 1 91.44 469 THR B C 1
ATOM 8102 O O . THR B 1 469 ? -0.493 -57.719 8.82 1 91.44 469 THR B O 1
ATOM 8105 N N . ASP B 1 470 ? 1.124 -56.281 8.594 1 89.81 470 ASP B N 1
ATOM 8106 C CA . ASP B 1 470 ? 1.927 -56.875 9.656 1 89.81 470 ASP B CA 1
ATOM 8107 C C . ASP B 1 470 ? 1.587 -56.25 11.016 1 89.81 470 ASP B C 1
ATOM 8109 O O . ASP B 1 470 ? 2.477 -55.812 11.734 1 89.81 470 ASP B O 1
ATOM 8113 N N . LYS B 1 471 ? 0.427 -56.281 11.438 1 87.75 471 LYS B N 1
ATOM 8114 C CA . LYS B 1 471 ? -0.046 -55.625 12.664 1 87.75 471 LYS B CA 1
ATOM 8115 C C . LYS B 1 471 ? 0.409 -56.406 13.898 1 87.75 471 LYS B C 1
ATOM 8117 O O . LYS B 1 471 ? 0.552 -55.844 14.977 1 87.75 471 LYS B O 1
ATOM 8122 N N . GLU B 1 472 ? 0.558 -57.688 13.719 1 87.06 472 GLU B N 1
ATOM 8123 C CA . GLU B 1 472 ? 0.958 -58.531 14.852 1 87.06 472 GLU B CA 1
ATOM 8124 C C . GLU B 1 472 ? 2.34 -58.125 15.367 1 87.06 472 GLU B C 1
ATOM 8126 O O . GLU B 1 472 ? 2.564 -58.031 16.578 1 87.06 472 GLU B O 1
ATOM 8131 N N . ARG B 1 473 ? 3.184 -57.844 14.445 1 87.81 473 ARG B N 1
ATOM 8132 C CA . ARG B 1 473 ? 4.562 -57.531 14.812 1 87.81 473 ARG B CA 1
ATOM 8133 C C . ARG B 1 473 ? 4.766 -56.031 15.008 1 87.81 473 ARG B C 1
ATOM 8135 O O . ARG B 1 473 ? 5.52 -55.625 15.883 1 87.81 473 ARG B O 1
ATOM 8142 N N . TYR B 1 474 ? 4.082 -55.25 14.18 1 91.88 474 TYR B N 1
ATOM 8143 C CA . TYR B 1 474 ? 4.371 -53.844 14.195 1 91.88 474 TYR B CA 1
ATOM 8144 C C . TYR B 1 474 ? 3.098 -53.031 14.414 1 91.88 474 TYR B C 1
ATOM 8146 O O . TYR B 1 474 ? 2.922 -51.969 13.82 1 91.88 474 TYR B O 1
ATOM 8154 N N . GLY B 1 475 ? 2.207 -53.5 15.195 1 91.62 475 GLY B N 1
ATOM 8155 C CA . GLY B 1 475 ? 0.95 -52.812 15.5 1 91.62 475 GLY B CA 1
ATOM 8156 C C . GLY B 1 475 ? 1.136 -51.438 16.062 1 91.62 475 GLY B C 1
ATOM 8157 O O . GLY B 1 475 ? 0.338 -50.531 15.789 1 91.62 475 GLY B O 1
ATOM 8158 N N . ASN B 1 476 ? 2.148 -51.219 16.859 1 92.06 476 ASN B N 1
ATOM 8159 C CA . ASN B 1 476 ? 2.414 -49.938 17.469 1 92.06 476 ASN B CA 1
ATOM 8160 C C . ASN B 1 476 ? 2.736 -48.875 16.422 1 92.06 476 ASN B C 1
ATOM 8162 O O . ASN B 1 476 ? 2.373 -47.719 16.578 1 92.06 476 ASN B O 1
ATOM 8166 N N . ILE B 1 477 ? 3.445 -49.281 15.406 1 93.81 477 ILE B N 1
ATOM 8167 C CA . ILE B 1 477 ? 3.787 -48.375 14.32 1 93.81 477 ILE B CA 1
ATOM 8168 C C . ILE B 1 477 ? 2.516 -47.938 13.594 1 93.81 477 ILE B C 1
ATOM 8170 O O . ILE B 1 477 ? 2.316 -46.75 13.352 1 93.81 477 ILE B O 1
ATOM 8174 N N . MET B 1 478 ? 1.625 -48.906 13.344 1 94.88 478 MET B N 1
ATOM 8175 C CA . MET B 1 478 ? 0.361 -48.594 12.68 1 94.88 478 MET B CA 1
ATOM 8176 C C . MET B 1 478 ? -0.501 -47.688 13.547 1 94.88 478 MET B C 1
ATOM 8178 O O . MET B 1 478 ? -1.171 -46.781 13.031 1 94.88 478 MET B O 1
ATOM 8182 N N . ASP B 1 479 ? -0.425 -47.906 14.789 1 94.75 479 ASP B N 1
ATOM 8183 C CA . ASP B 1 479 ? -1.197 -47.062 15.711 1 94.75 479 ASP B CA 1
ATOM 8184 C C . ASP B 1 479 ? -0.725 -45.625 15.68 1 94.75 479 ASP B C 1
ATOM 8186 O O . ASP B 1 479 ? -1.537 -44.688 15.742 1 94.75 479 ASP B O 1
ATOM 8190 N N . CYS B 1 480 ? 0.533 -45.438 15.633 1 95.44 480 CYS B N 1
ATOM 8191 C CA . CYS B 1 480 ? 1.096 -44.094 15.578 1 95.44 480 CYS B CA 1
ATOM 8192 C C . CYS B 1 480 ? 0.718 -43.406 14.273 1 95.44 480 CYS B C 1
ATOM 8194 O O . CYS B 1 480 ? 0.362 -42.219 14.273 1 95.44 480 CYS B O 1
ATOM 8196 N N . VAL B 1 481 ? 0.771 -44.094 13.164 1 95.62 481 VAL B N 1
ATOM 8197 C CA . VAL B 1 481 ? 0.423 -43.562 11.859 1 95.62 481 VAL B CA 1
ATOM 8198 C C . VAL B 1 481 ? -1.058 -43.188 11.836 1 95.62 481 VAL B C 1
ATOM 8200 O O . VAL B 1 481 ? -1.421 -42.094 11.391 1 95.62 481 VAL B O 1
ATOM 8203 N N . ASP B 1 482 ? -1.841 -44.094 12.352 1 94.75 482 ASP B N 1
ATOM 8204 C CA . ASP B 1 482 ? -3.273 -43.812 12.43 1 94.75 482 ASP B CA 1
ATOM 8205 C C . ASP B 1 482 ? -3.557 -42.594 13.328 1 94.75 482 ASP B C 1
ATOM 8207 O O . ASP B 1 482 ? -4.426 -41.781 13.031 1 94.75 482 ASP B O 1
ATOM 8211 N N . GLY B 1 483 ? -2.891 -42.625 14.375 1 95.5 483 GLY B N 1
ATOM 8212 C CA . GLY B 1 483 ? -3.029 -41.5 15.266 1 95.5 483 GLY B CA 1
ATOM 8213 C C . GLY B 1 483 ? -2.666 -40.188 14.602 1 95.5 483 GLY B C 1
ATOM 8214 O O . GLY B 1 483 ? -3.344 -39.156 14.805 1 95.5 483 GLY B O 1
ATOM 8215 N N . TYR B 1 484 ? -1.621 -40.125 13.867 1 95.25 484 TYR B N 1
ATOM 8216 C CA . TYR B 1 484 ? -1.204 -38.938 13.133 1 95.25 484 TYR B CA 1
ATOM 8217 C C . TYR B 1 484 ? -2.303 -38.469 12.188 1 95.25 484 TYR B C 1
ATOM 8219 O O . TYR B 1 484 ? -2.648 -37.312 12.164 1 95.25 484 TYR B O 1
ATOM 8227 N N . TYR B 1 485 ? -2.889 -39.344 11.445 1 94.62 485 TYR B N 1
ATOM 8228 C CA . TYR B 1 485 ? -3.93 -39 10.484 1 94.62 485 TYR B CA 1
ATOM 8229 C C . TYR B 1 485 ? -5.199 -38.531 11.195 1 94.62 485 TYR B C 1
ATOM 8231 O O . TYR B 1 485 ? -5.891 -37.625 10.727 1 94.62 485 TYR B O 1
ATOM 8239 N N . SER B 1 486 ? -5.445 -39.062 12.312 1 92.75 486 SER B N 1
ATOM 8240 C CA . SER B 1 486 ? -6.672 -38.75 13.039 1 92.75 486 SER B CA 1
ATOM 8241 C C . SER B 1 486 ? -6.547 -37.438 13.805 1 92.75 486 SER B C 1
ATOM 8243 O O . SER B 1 486 ? -7.551 -36.844 14.195 1 92.75 486 SER B O 1
ATOM 8245 N N . SER B 1 487 ? -5.387 -37.094 14.094 1 92.12 487 SER B N 1
ATOM 8246 C CA . SER B 1 487 ? -5.156 -35.875 14.859 1 92.12 487 SER B CA 1
ATOM 8247 C C . SER B 1 487 ? -4.867 -34.688 13.945 1 92.12 487 SER B C 1
ATOM 8249 O O . SER B 1 487 ? -4.387 -33.656 14.406 1 92.12 487 SER B O 1
ATOM 8251 N N . TYR B 1 488 ? -5.09 -34.75 12.719 1 87.88 488 TYR B N 1
ATOM 8252 C CA . TYR B 1 488 ? -4.852 -33.719 11.719 1 87.88 488 TYR B CA 1
ATOM 8253 C C . TYR B 1 488 ? -3.373 -33.344 11.648 1 87.88 488 TYR B C 1
ATOM 8255 O O . TYR B 1 488 ? -3.018 -32.188 11.508 1 87.88 488 TYR B O 1
ATOM 8263 N N . GLY B 1 489 ? -2.459 -34.375 12.008 1 89.44 489 GLY B N 1
ATOM 8264 C CA . GLY B 1 489 ? -1.036 -34.25 11.742 1 89.44 489 GLY B CA 1
ATOM 8265 C C . GLY B 1 489 ? -0.245 -33.781 12.953 1 89.44 489 GLY B C 1
ATOM 8266 O O . GLY B 1 489 ? 0.758 -33.094 12.812 1 89.44 489 GLY B O 1
ATOM 8267 N N . GLU B 1 490 ? -0.662 -34.125 14.141 1 87.81 490 GLU B N 1
ATOM 8268 C CA . GLU B 1 490 ? 0.02 -33.719 15.367 1 87.81 490 GLU B CA 1
ATOM 8269 C C . GLU B 1 490 ? 1.402 -34.344 15.469 1 87.81 490 GLU B C 1
ATOM 8271 O O . GLU B 1 490 ? 1.546 -35.562 15.297 1 87.81 490 GLU B O 1
ATOM 8276 N N . GLU B 1 491 ? 2.369 -33.5 15.789 1 92.31 491 GLU B N 1
ATOM 8277 C CA . GLU B 1 491 ? 3.771 -33.906 15.883 1 92.31 491 GLU B CA 1
ATOM 8278 C C . GLU B 1 491 ? 3.975 -34.969 16.969 1 92.31 491 GLU B C 1
ATOM 8280 O O . GLU B 1 491 ? 4.906 -35.781 16.891 1 92.31 491 GLU B O 1
ATOM 8285 N N . TYR B 1 492 ? 3.102 -34.906 17.906 1 92.19 492 TYR B N 1
ATOM 8286 C CA . TYR B 1 492 ? 3.156 -35.844 19 1 92.19 492 TYR B CA 1
ATOM 8287 C C . TYR B 1 492 ? 3.256 -37.281 18.469 1 92.19 492 TYR B C 1
ATOM 8289 O O . TYR B 1 492 ? 4.059 -38.062 18.953 1 92.19 492 TYR B O 1
ATOM 8297 N N . TYR B 1 493 ? 2.527 -37.656 17.469 1 94.19 493 TYR B N 1
ATOM 8298 C CA . TYR B 1 493 ? 2.463 -39 16.969 1 94.19 493 TYR B CA 1
ATOM 8299 C C . TYR B 1 493 ? 3.695 -39.344 16.141 1 94.19 493 TYR B C 1
ATOM 8301 O O . TYR B 1 493 ? 4.031 -40.531 15.961 1 94.19 493 TYR B O 1
ATOM 8309 N N . LEU B 1 494 ? 4.367 -38.406 15.617 1 95.38 494 LEU B N 1
ATOM 8310 C CA . LEU B 1 494 ? 5.637 -38.656 14.938 1 95.38 494 LEU B CA 1
ATOM 8311 C C . LEU B 1 494 ? 6.742 -38.969 15.938 1 95.38 494 LEU B C 1
ATOM 8313 O O . LEU B 1 494 ? 7.605 -39.812 15.68 1 95.38 494 LEU B O 1
ATOM 8317 N N . HIS B 1 495 ? 6.668 -38.25 17.031 1 94.06 495 HIS B N 1
ATOM 8318 C CA . HIS B 1 495 ? 7.629 -38.562 18.094 1 94.06 495 HIS B CA 1
ATOM 8319 C C . HIS B 1 495 ? 7.41 -39.969 18.656 1 94.06 495 HIS B C 1
ATOM 8321 O O . HIS B 1 495 ? 8.375 -40.688 18.922 1 94.06 495 HIS B O 1
ATOM 8327 N N . GLN B 1 496 ? 6.16 -40.25 18.812 1 94.31 496 GLN B N 1
ATOM 8328 C CA . GLN B 1 496 ? 5.852 -41.594 19.266 1 94.31 496 GLN B CA 1
ATOM 8329 C C . GLN B 1 496 ? 6.301 -42.625 18.25 1 94.31 496 GLN B C 1
ATOM 8331 O O . GLN B 1 496 ? 6.801 -43.688 18.609 1 94.31 496 GLN B O 1
ATOM 8336 N N . LEU B 1 497 ? 6.078 -42.375 17.047 1 95.31 497 LEU B N 1
ATOM 8337 C CA . LEU B 1 497 ? 6.508 -43.25 15.961 1 95.31 497 LEU B CA 1
ATOM 8338 C C . LEU B 1 497 ? 8.016 -43.469 16.016 1 95.31 497 LEU B C 1
ATOM 8340 O O . LEU B 1 497 ? 8.484 -44.594 15.891 1 95.31 497 LEU B O 1
ATOM 8344 N N . ARG B 1 498 ? 8.703 -42.469 16.172 1 94.56 498 ARG B N 1
ATOM 8345 C CA . ARG B 1 498 ? 10.156 -42.5 16.328 1 94.56 498 ARG B CA 1
ATOM 8346 C C . ARG B 1 498 ? 10.547 -43.438 17.469 1 94.56 498 ARG B C 1
ATOM 8348 O O . ARG B 1 498 ? 11.398 -44.312 17.297 1 94.56 498 ARG B O 1
ATOM 8355 N N . ASP B 1 499 ? 9.953 -43.25 18.562 1 92.44 499 ASP B N 1
ATOM 8356 C CA . ASP B 1 499 ? 10.266 -44.031 19.75 1 92.44 499 ASP B CA 1
ATOM 8357 C C . ASP B 1 499 ? 9.953 -45.531 19.5 1 92.44 499 ASP B C 1
ATOM 8359 O O . ASP B 1 499 ? 10.719 -46.406 19.922 1 92.44 499 ASP B O 1
ATOM 8363 N N . CYS B 1 500 ? 8.891 -45.719 18.891 1 92.19 500 CYS B N 1
ATOM 8364 C CA . CYS B 1 500 ? 8.492 -47.094 18.594 1 92.19 500 CYS B CA 1
ATOM 8365 C C . CYS B 1 500 ? 9.508 -47.781 17.688 1 92.19 500 CYS B C 1
ATOM 8367 O O . CYS B 1 500 ? 9.82 -48.938 17.875 1 92.19 500 CYS B O 1
ATOM 8369 N N . VAL B 1 501 ? 10.008 -47.031 16.734 1 92.31 501 VAL B N 1
ATOM 8370 C CA . VAL B 1 501 ? 10.922 -47.594 15.742 1 92.31 501 VAL B CA 1
ATOM 8371 C C . VAL B 1 501 ? 12.297 -47.812 16.359 1 92.31 501 VAL B C 1
ATOM 8373 O O . VAL B 1 501 ? 12.93 -48.844 16.172 1 92.31 501 VAL B O 1
ATOM 8376 N N . LEU B 1 502 ? 12.727 -46.875 17.125 1 89.19 502 LEU B N 1
ATOM 8377 C CA . LEU B 1 502 ? 14.102 -46.906 17.625 1 89.19 502 LEU B CA 1
ATOM 8378 C C . LEU B 1 502 ? 14.203 -47.75 18.891 1 89.19 502 LEU B C 1
ATOM 8380 O O . LEU B 1 502 ? 15.289 -48.219 19.25 1 89.19 502 LEU B O 1
ATOM 8384 N N . THR B 1 503 ? 13.117 -47.906 19.641 1 81.94 503 THR B N 1
ATOM 8385 C CA . THR B 1 503 ? 13.156 -48.75 20.812 1 81.94 503 THR B CA 1
ATOM 8386 C C . THR B 1 503 ? 13.148 -50.219 20.422 1 81.94 503 THR B C 1
ATOM 8388 O O . THR B 1 503 ? 13.641 -51.094 21.156 1 81.94 503 THR B O 1
ATOM 8391 N N . SER B 1 504 ? 12.336 -50.688 19.375 1 63.16 504 SER B N 1
ATOM 8392 C CA . SER B 1 504 ? 12.18 -52.062 18.984 1 63.16 504 SER B CA 1
ATOM 8393 C C . SER B 1 504 ? 13.523 -52.688 18.578 1 63.16 504 SER B C 1
ATOM 8395 O O . SER B 1 504 ? 13.586 -53.844 18.188 1 63.16 504 SER B O 1
ATOM 8397 N N . GLY B 1 505 ? 14.711 -52.062 18.906 1 60.59 505 GLY B N 1
ATOM 8398 C CA . GLY B 1 505 ? 16.031 -52.656 18.703 1 60.59 505 GLY B CA 1
ATOM 8399 C C . GLY B 1 505 ? 16.75 -52.094 17.5 1 60.59 505 GLY B C 1
ATOM 8400 O O . GLY B 1 505 ? 16.219 -51.25 16.781 1 60.59 505 GLY B O 1
ATOM 8401 N N . ASN B 1 506 ? 18.109 -52.406 17.328 1 63.12 506 ASN B N 1
ATOM 8402 C CA . ASN B 1 506 ? 19.109 -51.781 16.438 1 63.12 506 ASN B CA 1
ATOM 8403 C C . ASN B 1 506 ? 18.891 -52.219 14.984 1 63.12 506 ASN B C 1
ATOM 8405 O O . ASN B 1 506 ? 19.484 -51.625 14.078 1 6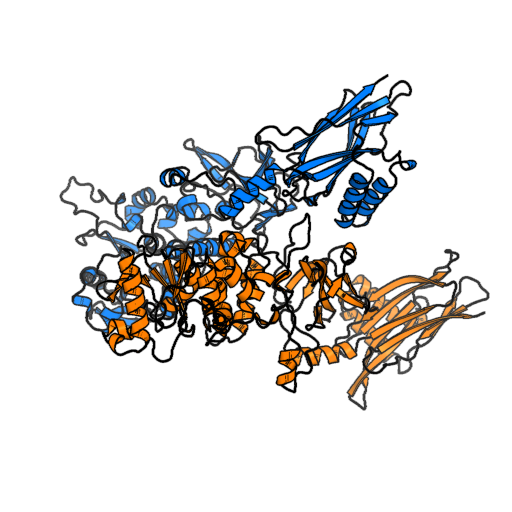3.12 506 ASN B O 1
ATOM 8409 N N . ILE B 1 507 ? 18.047 -53.188 14.719 1 77.06 507 ILE B N 1
ATOM 8410 C CA . ILE B 1 507 ? 17.984 -53.594 13.32 1 77.06 507 ILE B CA 1
ATOM 8411 C C . ILE B 1 507 ? 16.609 -53.25 12.75 1 77.06 507 ILE B C 1
ATOM 8413 O O . ILE B 1 507 ? 15.609 -53.906 13.078 1 77.06 507 ILE B O 1
ATOM 8417 N N . LEU B 1 508 ? 16.5 -52.25 12.039 1 89.44 508 LEU B N 1
ATOM 8418 C CA . LEU B 1 508 ? 15.258 -51.812 11.414 1 89.44 508 LEU B CA 1
ATOM 8419 C C . LEU B 1 508 ? 14.969 -52.625 10.148 1 89.44 508 LEU B C 1
ATOM 8421 O O . LEU B 1 508 ? 15.891 -52.969 9.398 1 89.44 508 LEU B O 1
ATOM 8425 N N . PRO B 1 509 ? 13.719 -53.031 9.984 1 92.19 509 PRO B N 1
ATOM 8426 C CA . PRO B 1 509 ? 13.391 -53.781 8.773 1 92.19 509 PRO B CA 1
ATOM 8427 C C . PRO B 1 509 ? 13.773 -53.031 7.492 1 92.19 509 PRO B C 1
ATOM 8429 O O . PRO B 1 509 ? 13.453 -51.875 7.348 1 92.19 509 PRO B O 1
ATOM 8432 N N . GLN B 1 510 ? 14.461 -53.812 6.613 1 93.75 510 GLN B N 1
ATOM 8433 C CA . GLN B 1 510 ? 14.93 -53.156 5.387 1 93.75 510 GLN B CA 1
ATOM 8434 C C . GLN B 1 510 ? 14.242 -53.75 4.16 1 93.75 510 GLN B C 1
ATOM 8436 O O . GLN B 1 510 ? 14.422 -53.25 3.047 1 93.75 510 GLN B O 1
ATOM 8441 N N . LYS B 1 511 ? 13.469 -54.781 4.344 1 94.56 511 LYS B N 1
ATOM 8442 C CA . LYS B 1 511 ? 12.75 -55.406 3.246 1 94.56 511 LYS B CA 1
ATOM 8443 C C . LYS B 1 511 ? 11.414 -55.969 3.721 1 94.56 511 LYS B C 1
ATOM 8445 O O . LYS B 1 511 ? 11.266 -56.344 4.891 1 94.56 511 LYS B O 1
ATOM 8450 N N . ILE B 1 512 ? 10.531 -55.969 2.838 1 94 512 ILE B N 1
ATOM 8451 C CA . ILE B 1 512 ? 9.25 -56.625 3.082 1 94 512 ILE B CA 1
ATOM 8452 C C . ILE B 1 512 ? 8.812 -57.375 1.827 1 94 512 ILE B C 1
ATOM 8454 O O . ILE B 1 512 ? 9.281 -57.062 0.724 1 94 512 ILE B O 1
ATOM 8458 N N . SER B 1 513 ? 8.07 -58.406 2.059 1 93.69 513 SER B N 1
ATOM 8459 C CA . SER B 1 513 ? 7.508 -59.219 0.982 1 93.69 513 SER B CA 1
ATOM 8460 C C . SER B 1 513 ? 5.984 -59.219 1.032 1 93.69 513 SER B C 1
ATOM 8462 O O . SER B 1 513 ? 5.395 -59.531 2.066 1 93.69 513 SER B O 1
ATOM 8464 N N . LEU B 1 514 ? 5.414 -58.844 -0.058 1 92.56 514 LEU B N 1
ATOM 8465 C CA . LEU B 1 514 ? 3.961 -58.75 -0.136 1 92.56 514 LEU B CA 1
ATOM 8466 C C . LEU B 1 514 ? 3.42 -59.594 -1.293 1 92.56 514 LEU B C 1
ATOM 8468 O O . LEU B 1 514 ? 4.16 -59.938 -2.221 1 92.56 514 LEU B O 1
ATOM 8472 N N . PRO B 1 515 ? 2.109 -59.969 -1.161 1 88.88 515 PRO B N 1
ATOM 8473 C CA . PRO B 1 515 ? 1.506 -60.656 -2.305 1 88.88 515 PRO B CA 1
ATOM 8474 C C . PRO B 1 515 ? 1.518 -59.812 -3.574 1 88.88 515 PRO B C 1
ATOM 8476 O O . PRO B 1 515 ? 1.392 -58.594 -3.506 1 88.88 515 PRO B O 1
ATOM 8479 N N . SER B 1 516 ? 1.698 -60.469 -4.684 1 89.81 516 SER B N 1
ATOM 8480 C CA . SER B 1 516 ? 1.716 -59.781 -5.977 1 89.81 516 SER B CA 1
ATOM 8481 C C . SER B 1 516 ? 0.375 -59.938 -6.691 1 89.81 516 SER B C 1
ATOM 8483 O O . SER B 1 516 ? -0.614 -60.344 -6.09 1 89.81 516 SER B O 1
ATOM 8485 N N . SER B 1 517 ? 0.289 -59.375 -7.918 1 81.12 517 SER B N 1
ATOM 8486 C CA . SER B 1 517 ? -0.931 -59.438 -8.719 1 81.12 517 SER B CA 1
ATOM 8487 C C . SER B 1 517 ? -1.288 -60.875 -9.07 1 81.12 517 SER B C 1
ATOM 8489 O O . SER B 1 517 ? -2.447 -61.188 -9.359 1 81.12 517 SER B O 1
ATOM 8491 N N . ASP B 1 518 ? -0.269 -61.688 -9.008 1 81.25 518 ASP B N 1
ATOM 8492 C CA . ASP B 1 518 ? -0.523 -63.094 -9.297 1 81.25 518 ASP B CA 1
ATOM 8493 C C . ASP B 1 518 ? -0.027 -64 -8.156 1 81.25 518 ASP B C 1
ATOM 8495 O O . ASP B 1 518 ? 0.814 -63.594 -7.359 1 81.25 518 ASP B O 1
ATOM 8499 N N . THR B 1 519 ? -0.503 -65.188 -7.984 1 80.06 519 THR B N 1
ATOM 8500 C CA . THR B 1 519 ? -0.24 -66.062 -6.867 1 80.06 519 THR B CA 1
ATOM 8501 C C . THR B 1 519 ? 1.171 -66.688 -6.957 1 80.06 519 THR B C 1
ATOM 8503 O O . THR B 1 519 ? 1.714 -67.125 -5.961 1 80.06 519 THR B O 1
ATOM 8506 N N . ALA B 1 520 ? 1.776 -66.625 -8.102 1 84.81 520 ALA B N 1
ATOM 8507 C CA . ALA B 1 520 ? 3.07 -67.25 -8.312 1 84.81 520 ALA B CA 1
ATOM 8508 C C . ALA B 1 520 ? 4.215 -66.312 -7.926 1 84.81 520 ALA B C 1
ATOM 8510 O O . ALA B 1 520 ? 5.359 -66.75 -7.781 1 84.81 520 ALA B O 1
ATOM 8511 N N . HIS B 1 521 ? 3.887 -65.125 -7.816 1 88.38 521 HIS B N 1
ATOM 8512 C CA . HIS B 1 521 ? 4.953 -64.125 -7.57 1 88.38 521 HIS B CA 1
ATOM 8513 C C . HIS B 1 521 ? 4.707 -63.375 -6.285 1 88.38 521 HIS B C 1
ATOM 8515 O O . HIS B 1 521 ? 3.59 -63.375 -5.762 1 88.38 521 HIS B O 1
ATOM 8521 N N . ARG B 1 522 ? 5.77 -62.812 -5.715 1 92.31 522 ARG B N 1
ATOM 8522 C CA . ARG B 1 522 ? 5.707 -61.906 -4.562 1 92.31 522 ARG B CA 1
ATOM 8523 C C . ARG B 1 522 ? 6.438 -60.594 -4.84 1 92.31 522 ARG B C 1
ATOM 8525 O O . ARG B 1 522 ? 7.457 -60.594 -5.531 1 92.31 522 ARG B O 1
ATOM 8532 N N . LEU B 1 523 ? 5.855 -59.562 -4.332 1 93.06 523 LEU B N 1
ATOM 8533 C CA . LEU B 1 523 ? 6.52 -58.25 -4.426 1 93.06 523 LEU B CA 1
ATOM 8534 C C . LEU B 1 523 ? 7.547 -58.094 -3.309 1 93.06 523 LEU B C 1
ATOM 8536 O O . LEU B 1 523 ? 7.195 -58.125 -2.127 1 93.06 523 LEU B O 1
ATOM 8540 N N . ARG B 1 524 ? 8.781 -58.031 -3.684 1 95.25 524 ARG B N 1
ATOM 8541 C CA . ARG B 1 524 ? 9.844 -57.75 -2.721 1 95.25 524 ARG B CA 1
ATOM 8542 C C . ARG B 1 524 ? 10.234 -56.281 -2.746 1 95.25 524 ARG B C 1
ATOM 8544 O O . ARG B 1 524 ? 10.68 -55.75 -3.775 1 95.25 524 ARG B O 1
ATOM 8551 N N . ILE B 1 525 ? 10 -55.562 -1.697 1 95.69 525 ILE B N 1
ATOM 8552 C CA . ILE B 1 525 ? 10.328 -54.156 -1.562 1 95.69 525 ILE B CA 1
ATOM 8553 C C . ILE B 1 525 ? 11.5 -54 -0.595 1 95.69 525 ILE B C 1
ATOM 8555 O O . ILE B 1 525 ? 11.438 -54.438 0.549 1 95.69 525 ILE B O 1
ATOM 8559 N N . SER B 1 526 ? 12.547 -53.406 -1.044 1 95.56 526 SER B N 1
ATOM 8560 C CA . SER B 1 526 ? 13.734 -53.25 -0.217 1 95.56 526 SER B CA 1
ATOM 8561 C C . SER B 1 526 ? 14.195 -51.781 -0.212 1 95.56 526 SER B C 1
ATOM 8563 O O . SER B 1 526 ? 13.953 -51.062 -1.172 1 95.56 526 SER B O 1
ATOM 8565 N N . LEU B 1 527 ? 14.734 -51.375 0.88 1 93.81 527 LEU B N 1
ATOM 8566 C CA . LEU B 1 527 ? 15.305 -50.031 1.018 1 93.81 527 LEU B CA 1
ATOM 8567 C C . LEU B 1 527 ? 16.781 -50.031 0.652 1 93.81 527 LEU B C 1
ATOM 8569 O O . LEU B 1 527 ? 17.516 -50.969 1.01 1 93.81 527 LEU B O 1
ATOM 8573 N N . GLY B 1 528 ? 17.094 -49.094 -0.182 1 84.69 528 GLY B N 1
ATOM 8574 C CA . GLY B 1 528 ? 18.516 -48.938 -0.491 1 84.69 528 GLY B CA 1
ATOM 8575 C C . GLY B 1 528 ? 19.281 -48.219 0.594 1 84.69 528 GLY B C 1
ATOM 8576 O O . GLY B 1 528 ? 18.688 -47.562 1.467 1 84.69 528 GLY B O 1
ATOM 8577 N N . ALA B 1 529 ? 20.609 -48.375 0.579 1 70 529 ALA B N 1
ATOM 8578 C CA . ALA B 1 529 ? 21.453 -47.656 1.533 1 70 529 ALA B CA 1
ATOM 8579 C C . ALA B 1 529 ? 21.281 -46.156 1.39 1 70 529 ALA B C 1
ATOM 8581 O O . ALA B 1 529 ? 21.141 -45.625 0.277 1 70 529 ALA B O 1
ATOM 8582 N N . LEU B 1 530 ? 21.031 -45.531 2.531 1 71.25 530 LEU B N 1
ATOM 8583 C CA . LEU B 1 530 ? 20.984 -44.062 2.535 1 71.25 530 LEU B CA 1
ATOM 8584 C C . LEU B 1 530 ? 22.312 -43.469 2.057 1 71.25 530 LEU B C 1
ATOM 8586 O O . LEU B 1 530 ? 23.344 -43.719 2.67 1 71.25 530 LEU B O 1
ATOM 8590 N N . GLN B 1 531 ? 22.484 -43.281 0.719 1 62.91 531 GLN B N 1
ATOM 8591 C CA . GLN B 1 531 ? 23.75 -42.812 0.161 1 62.91 531 GLN B CA 1
ATOM 8592 C C . GLN B 1 531 ? 23.734 -41.281 0.029 1 62.91 531 GLN B C 1
ATOM 8594 O O . GLN B 1 531 ? 22.672 -40.688 -0.228 1 62.91 531 GLN B O 1
ATOM 8599 N N . ARG B 1 532 ? 24.844 -40.656 0.719 1 66.19 532 ARG B N 1
ATOM 8600 C CA . ARG B 1 532 ? 25.047 -39.219 0.511 1 66.19 532 ARG B CA 1
ATOM 8601 C C . ARG B 1 532 ? 25.984 -38.969 -0.665 1 66.19 532 ARG B C 1
ATOM 8603 O O . ARG B 1 532 ? 27.031 -39.625 -0.788 1 66.19 532 ARG B O 1
ATOM 8610 N N . SER B 1 533 ? 25.531 -38.594 -1.764 1 51.5 533 SER B N 1
ATOM 8611 C CA . SER B 1 533 ? 26.516 -38.094 -2.709 1 51.5 533 SER B CA 1
ATOM 8612 C C . SER B 1 533 ? 27.031 -36.719 -2.299 1 51.5 533 SER B C 1
ATOM 8614 O O . SER B 1 533 ? 26.328 -35.969 -1.626 1 51.5 533 SER B O 1
ATOM 8616 N N . PRO B 1 534 ? 28.391 -36.5 -2.309 1 47.38 534 PRO B N 1
ATOM 8617 C CA . PRO B 1 534 ? 28.969 -35.188 -1.969 1 47.38 534 PRO B CA 1
ATOM 8618 C C . PRO B 1 534 ? 28.125 -34.031 -2.506 1 47.38 534 PRO B C 1
ATOM 8620 O O . PRO B 1 534 ? 27.859 -33.969 -3.707 1 47.38 534 PRO B O 1
ATOM 8623 N N . GLY B 1 535 ? 27.656 -33 -1.642 1 50.72 535 GLY B N 1
ATOM 8624 C CA . GLY B 1 535 ? 26.859 -31.844 -2.02 1 50.72 535 GLY B CA 1
ATOM 8625 C C . GLY B 1 535 ? 25.375 -32.125 -2.086 1 50.72 535 GLY B C 1
ATOM 8626 O O . GLY B 1 535 ? 24.578 -31.234 -2.367 1 50.72 535 GLY B O 1
ATOM 8627 N N . ASN B 1 536 ? 25.062 -33.594 -1.934 1 62.25 536 ASN B N 1
ATOM 8628 C CA . ASN B 1 536 ? 23.672 -33.938 -2.211 1 62.25 536 ASN B CA 1
ATOM 8629 C C . ASN B 1 536 ? 22.969 -34.469 -0.972 1 62.25 536 ASN B C 1
ATOM 8631 O O . ASN B 1 536 ? 23.625 -34.938 -0.03 1 62.25 536 ASN B O 1
ATOM 8635 N N . SER B 1 537 ? 21.75 -34.344 -0.924 1 69.69 537 SER B N 1
ATOM 8636 C CA . SER B 1 537 ? 20.781 -34.812 0.065 1 69.69 537 SER B CA 1
ATOM 8637 C C . SER B 1 537 ? 20.828 -36.344 0.212 1 69.69 537 SER B C 1
ATOM 8639 O O . SER B 1 537 ? 21.344 -37.031 -0.663 1 69.69 537 SER B O 1
ATOM 8641 N N . HIS B 1 538 ? 20.703 -36.844 1.513 1 84.38 538 HIS B N 1
ATOM 8642 C CA . HIS B 1 538 ? 20.438 -38.281 1.695 1 84.38 538 HIS B CA 1
ATOM 8643 C C . HIS B 1 538 ? 19.234 -38.719 0.886 1 84.38 538 HIS B C 1
ATOM 8645 O O . HIS B 1 538 ? 18.266 -37.969 0.743 1 84.38 538 HIS B O 1
ATOM 8651 N N . THR B 1 539 ? 19.406 -39.875 0.251 1 88.56 539 THR B N 1
ATOM 8652 C CA . THR B 1 539 ? 18.297 -40.312 -0.576 1 88.56 539 THR B CA 1
ATOM 8653 C C . THR B 1 539 ? 17.812 -41.688 -0.117 1 88.56 539 THR B C 1
ATOM 8655 O O . THR B 1 539 ? 18.609 -42.625 0.026 1 88.56 539 THR B O 1
ATOM 8658 N N . ILE B 1 540 ? 16.594 -41.781 0.229 1 88 540 ILE B N 1
ATOM 8659 C CA . ILE B 1 540 ? 15.914 -43.031 0.446 1 88 540 ILE B CA 1
ATOM 8660 C C . ILE B 1 540 ? 15.547 -43.656 -0.898 1 88 540 ILE B C 1
ATOM 8662 O O . ILE B 1 540 ? 14.805 -43.062 -1.683 1 88 540 ILE B O 1
ATOM 8666 N N . THR B 1 541 ? 16.094 -44.812 -1.15 1 91.69 541 THR B N 1
ATOM 8667 C CA . THR B 1 541 ? 15.742 -45.5 -2.373 1 91.69 541 THR B CA 1
ATOM 8668 C C . THR B 1 541 ? 14.844 -46.688 -2.068 1 91.69 541 THR B C 1
ATOM 8670 O O . THR B 1 541 ? 15.195 -47.562 -1.264 1 91.69 541 THR B O 1
ATOM 8673 N N . VAL B 1 542 ? 13.703 -46.719 -2.643 1 94.19 542 VAL B N 1
ATOM 8674 C CA . VAL B 1 542 ? 12.766 -47.844 -2.506 1 94.19 542 VAL B CA 1
ATOM 8675 C C . VAL B 1 542 ? 12.797 -48.688 -3.768 1 94.19 542 VAL B C 1
ATOM 8677 O O . VAL B 1 542 ? 12.414 -48.25 -4.848 1 94.19 542 VAL B O 1
ATOM 8680 N N . ASN B 1 543 ? 13.25 -49.906 -3.613 1 94.88 543 ASN B N 1
ATOM 8681 C CA . ASN B 1 543 ? 13.328 -50.844 -4.73 1 94.88 543 ASN B CA 1
ATOM 8682 C C . ASN B 1 543 ? 12.188 -51.875 -4.699 1 94.88 543 ASN B C 1
ATOM 8684 O O . ASN B 1 543 ? 11.984 -52.531 -3.689 1 94.88 543 ASN B O 1
ATOM 8688 N N . VAL B 1 544 ? 11.484 -51.938 -5.781 1 94.94 544 VAL B N 1
ATOM 8689 C CA . VAL B 1 544 ? 10.375 -52.875 -5.891 1 94.94 544 VAL B CA 1
ATOM 8690 C C . VAL B 1 544 ? 10.68 -53.906 -6.973 1 94.94 544 VAL B C 1
ATOM 8692 O O . VAL B 1 544 ? 10.922 -53.531 -8.125 1 94.94 544 VAL B O 1
ATOM 8695 N N . SER B 1 545 ? 10.703 -55.094 -6.605 1 94.19 545 SER B N 1
ATOM 8696 C CA . SER B 1 545 ? 10.898 -56.188 -7.543 1 94.19 545 SER B CA 1
ATOM 8697 C C . SER B 1 545 ? 9.789 -57.25 -7.438 1 94.19 545 SER B C 1
ATOM 8699 O O . SER B 1 545 ? 9.203 -57.406 -6.367 1 94.19 545 SER B O 1
ATOM 8701 N N . ASN B 1 546 ? 9.406 -57.75 -8.492 1 91.5 546 ASN B N 1
ATOM 8702 C CA . ASN B 1 546 ? 8.445 -58.812 -8.555 1 91.5 546 ASN B CA 1
ATOM 8703 C C . ASN B 1 546 ? 9.125 -60.188 -8.773 1 91.5 546 ASN B C 1
ATOM 8705 O O . ASN B 1 546 ? 9.609 -60.469 -9.867 1 91.5 546 ASN B O 1
ATOM 8709 N N . MET B 1 547 ? 9.203 -60.938 -7.742 1 87.56 547 MET B N 1
ATOM 8710 C CA . MET B 1 547 ? 9.961 -62.188 -7.832 1 87.56 547 MET B CA 1
ATOM 8711 C C . MET B 1 547 ? 9.039 -63.406 -7.727 1 87.56 547 MET B C 1
ATOM 8713 O O . MET B 1 547 ? 8.109 -63.406 -6.918 1 87.56 547 MET B O 1
ATOM 8717 N N . GLY B 1 548 ? 9.094 -64.312 -8.727 1 76.19 548 GLY B N 1
ATOM 8718 C CA . GLY B 1 548 ? 8.477 -65.625 -8.758 1 76.19 548 GLY B CA 1
ATOM 8719 C C . GLY B 1 548 ? 9.484 -66.75 -8.836 1 76.19 548 GLY B C 1
ATOM 8720 O O . GLY B 1 548 ? 10.648 -66.562 -9.164 1 76.19 548 GLY B O 1
#

Secondary structure (DSSP, 8-state):
-EEEETTT--EEE--TTT--EEEEE----TTPPPHHHHHHT-GGGSTTHHHHHHHHHHHHHTT--EEE-TTTSS-TT-HHHHHHHHHHHHHHHHH-SEEEEE-TT-----STTS-TTTTGGG-GGGGBHHHHHHHHH-SSEEEE-TT--EEEETTTTHHHHHHHH---HHHHH-GGGGGGS-HHHHHHHHTT-B-SSTTHHHHTTHHHHT------TT-TTHHHHHHHHHHHTT---GGGG-----HHHHHHTS-----SEE-SS-S-GGGGGGGGG-EEPP-SSPPPPEEEETTEEEEEE--EE-TTS-EEEEEEEEEE-TTS-EEEEEEEEEEETTEEEEE-TT--EEES-GGGG-S--EEEEE-S---HHHHHHHHHHHTT-EEEEEEE-TTEEEEEEEEESGGGEETTTTEE--TT-TT-EEEEEEEEEETTSS-BPPPEEEEEEEEE-TTT--EEEEEEEEETT-HHHHHHHHHHHHHHHHTTS-HHHHHHHHHHHHHT-S----EEEEE-SSTT-EEEEEEPP-EE-TTS-EEEEEEEEEE-/-EEEETTT--EEE--TTT---EEEE----TTPPPHHHHHHT-GGGSTTHHHHHHHHHHHHHTT--EEE-TTTSS-TT-HHHHHHHHHHHHHHHHH-SEEEEE-TTPPP--STTS-TTTTGGG-GGGGBHHHHHHHHH-SSEEEE-TT--EEEETTTTHHHHHHHH---HHHHH-GGGGGGS-HHHHHHTTTT-B-SSTTHHHHTTHHHHT------TT-TTHHHHHHHHHHHTT---GGGG-----HHHHHHTS-----SEE-SS-SSGGGGGGGGG-EE---SSPPPPEEEETTEEEEEE--EE-TTS-EEEEEEEEEE-TTS-EEEEEEEEEEETTEEEEE-TT--EEES-GGGG-S--EEEEE-S---HHHHHHHHHHHTT-EEEEEEEPTTEEEEEEEEESGGGEETTTTEE--TT-TT-EEEEEEEEEETTSS-BPPPEEEEEEEEE-TTT--EEEEEEEEETT-HHHHHHHHHHHHHHHHTTS-HHHHHHHHHHHHHT-S----EEEEE-SSTT-EEEEEEPP-EE-TTS-EEEEEEEEEE-

Organism: Fusarium proliferatum (strain ET1) (NCBI:txid1227346)

Solvent-accessible surface area (backbone atoms only — not comparable to full-atom values): 58233 Å² total; per-residue (Å²): 88,44,27,29,31,40,83,80,66,43,79,40,82,45,58,74,92,80,46,71,24,27,33,57,43,69,68,87,67,95,42,60,33,35,28,66,28,56,76,69,67,49,30,83,81,29,71,36,31,58,60,54,52,51,53,22,51,57,25,46,75,70,73,30,59,24,29,36,42,74,55,40,40,39,53,72,63,35,43,68,51,38,43,49,47,59,73,37,43,34,57,54,35,39,69,29,68,35,32,45,33,46,33,72,72,27,69,80,72,88,47,94,84,47,61,80,59,61,57,56,79,72,24,64,56,80,31,34,34,57,45,53,32,47,58,44,33,21,76,40,37,37,36,22,30,54,84,65,45,83,70,50,36,51,83,78,38,33,69,59,49,22,67,68,50,56,47,55,56,66,37,66,74,37,53,81,52,47,83,75,53,53,55,25,29,60,35,18,57,45,20,77,36,44,53,90,51,67,37,42,61,30,54,38,42,28,58,70,70,71,51,80,77,84,80,60,54,46,52,39,62,53,38,38,47,52,46,51,52,54,49,46,76,74,48,54,66,46,34,63,54,67,49,30,50,59,69,67,67,35,54,75,64,70,67,46,67,73,63,62,34,36,21,57,55,64,78,51,45,49,30,18,52,85,23,57,67,41,43,74,46,90,64,94,68,76,66,62,79,54,47,82,46,23,53,13,40,37,37,67,45,33,70,15,74,47,96,84,59,34,37,26,42,76,31,63,25,25,46,52,47,97,86,61,58,62,28,41,35,25,42,36,36,40,83,46,55,70,36,26,34,28,28,56,48,64,51,68,43,72,39,84,63,77,63,56,52,66,62,76,63,42,80,48,37,31,25,48,71,45,51,74,67,49,22,55,52,48,56,60,20,58,49,51,15,40,28,60,46,78,46,65,39,88,63,47,48,76,65,44,78,44,60,38,57,56,84,34,43,37,78,80,68,37,25,35,48,39,60,64,35,61,73,28,46,38,35,39,40,33,25,40,22,38,76,86,67,78,38,69,46,69,48,33,35,40,40,33,37,35,37,63,36,90,85,79,60,46,74,39,76,51,61,29,50,47,52,68,80,46,41,88,86,44,38,68,53,52,50,21,55,51,46,18,68,72,42,79,62,37,63,66,29,35,49,50,35,46,48,55,58,62,65,76,44,93,76,56,44,49,57,50,77,41,79,43,89,45,93,74,32,33,31,40,37,36,57,47,73,73,46,66,48,92,99,39,42,32,30,43,31,40,35,36,39,78,49,106,88,44,26,28,31,40,84,79,67,43,78,42,83,45,58,72,92,79,46,72,25,27,32,56,42,70,68,87,68,95,41,59,31,35,28,65,29,56,76,70,69,51,28,82,79,28,73,36,32,58,61,53,51,51,51,20,49,58,24,46,77,70,72,30,59,23,29,37,42,74,56,41,40,40,50,71,90,23,57,41,52,40,43,20,48,59,53,23,42,33,59,56,35,38,71,28,67,34,30,45,33,44,34,72,72,25,69,78,71,88,50,93,84,46,60,80,60,60,57,55,80,73,24,65,58,80,30,34,35,58,45,54,32,46,58,44,34,21,78,40,36,37,36,22,31,54,86,66,44,83,70,49,35,52,82,78,37,34,68,60,50,21,68,67,48,56,48,55,56,66,39,67,72,36,53,80,53,49,82,75,52,56,54,25,28,58,36,18,57,46,21,76,37,44,54,89,52,68,39,41,61,32,55,40,42,28,57,70,71,71,51,82,77,85,84,60,84,87,56,37,61,53,38,38,47,51,46,51,53,56,49,42,49,65,38,49,66,45,35,62,55,66,48,31,49,59,67,67,68,36,56,76,64,73,69,50,68,75,62,57,32,36,21,59,57,63,78,52,44,50,31,18,51,84,23,55,65,44,42,72,46,91,63,81,66,58,66,60,68,45,47,83,52,99,63,13,40,38,38,68,44,33,70,16,72,44,96,86,59,34,39,25,42,74,33,63,24,23,47,51,47,96,86,60,59,61,27,40,34,24,41,36,36,39,83,46,75,77,37,27,32,27,29,56,46,63,50,70,45,71,41,84,63,77,62,54,52,59,52,77,64,42,81,47,33,31,27,47,70,44,49,74,66,49,22,55,50,49,55,56,21,57,47,50,15,40,26,58,44,77,47,63,38,88,64,46,46,76,65,44,76,46,58,38,57,57,86,35,43,36,79,81,70,38,25,35,52,38,61,64,35,62,79,35,47,38,35,39,40,34,25,42,22,38,75,88,66,80,38,69,46,68,48,33,36,40,39,33,35,35,38,63,36,91,88,78,60,48,74,39,77,51,61,30,49,48,51,67,80,45,41,88,83,44,35,67,53,52,48,23,54,50,46,19,67,73,55,79,61,42,64,66,29,38,53,50,34,47,49,53,58,62,64,77,42,93,73,57,43,50,56,51,77,40,78,41,89,46,92,73,31,32,29,40,38,34,57,48,75,72,46,65,48,93,100,40,42,31,30,44,33,40,37,36,41,78,48,105

InterPro domains:
  IPR010730 Heterokaryon incompatibility [PF06985] (21-109)
  IPR058525 Domain of unknown function DUF8212 [PF26640] (222-245)